Protein AF-A0AAU5QPT5-F1 (afdb_monomer_lite)

Structure (mmCIF, N/CA/C/O backbone):
data_AF-A0AAU5QPT5-F1
#
_entry.id   AF-A0AAU5QPT5-F1
#
loop_
_atom_site.group_PDB
_atom_site.id
_atom_site.type_symbol
_atom_site.label_atom_id
_atom_site.label_alt_id
_atom_site.label_comp_id
_atom_site.label_asym_id
_atom_site.label_entity_id
_atom_site.label_seq_id
_atom_site.pdbx_PDB_ins_code
_atom_site.Cartn_x
_atom_site.Cartn_y
_atom_site.Cartn_z
_atom_site.occupancy
_atom_site.B_iso_or_equiv
_atom_site.auth_seq_id
_atom_site.auth_comp_id
_atom_site.auth_asym_id
_atom_site.auth_atom_id
_atom_site.pdbx_PDB_model_num
ATOM 1 N N . MET A 1 1 ? 39.433 -0.260 -11.872 1.00 46.84 1 MET A N 1
ATOM 2 C CA . MET A 1 1 ? 38.255 -1.062 -11.491 1.00 46.84 1 MET A CA 1
ATOM 3 C C . MET A 1 1 ? 38.465 -1.521 -10.067 1.00 46.84 1 MET A C 1
ATOM 5 O O . MET A 1 1 ? 39.542 -2.037 -9.779 1.00 46.84 1 MET A O 1
ATOM 9 N N . ALA A 1 2 ? 37.508 -1.255 -9.182 1.00 53.22 2 ALA A N 1
ATOM 10 C CA . ALA A 1 2 ? 37.559 -1.769 -7.821 1.00 53.22 2 ALA A CA 1
ATOM 11 C C . ALA A 1 2 ? 37.398 -3.300 -7.841 1.00 53.22 2 ALA A C 1
ATOM 13 O O . ALA A 1 2 ? 36.726 -3.836 -8.719 1.00 53.22 2 ALA A O 1
ATOM 14 N N . GLN A 1 3 ? 38.036 -4.010 -6.909 1.00 72.00 3 GLN A N 1
ATOM 15 C CA . GLN A 1 3 ? 37.863 -5.457 -6.772 1.00 72.00 3 GLN A CA 1
ATOM 16 C C . GLN A 1 3 ? 36.855 -5.732 -5.663 1.00 72.00 3 GLN A C 1
ATOM 18 O O . GLN A 1 3 ? 37.187 -5.617 -4.485 1.00 72.00 3 GLN A O 1
ATOM 23 N N . CYS A 1 4 ? 35.634 -6.102 -6.042 1.00 83.19 4 CYS A N 1
ATOM 24 C CA . CYS A 1 4 ? 34.678 -6.644 -5.084 1.00 83.19 4 CYS A CA 1
ATOM 25 C C . CYS A 1 4 ? 35.044 -8.085 -4.722 1.00 83.19 4 CYS A C 1
ATOM 27 O O . CYS A 1 4 ? 35.596 -8.829 -5.537 1.00 83.19 4 CYS A O 1
ATOM 29 N N . THR A 1 5 ? 34.710 -8.478 -3.500 1.00 80.12 5 THR A N 1
ATOM 30 C CA . THR A 1 5 ? 34.900 -9.829 -2.960 1.00 80.12 5 THR A CA 1
ATOM 31 C C . THR A 1 5 ? 33.573 -10.334 -2.392 1.00 80.12 5 THR A C 1
ATOM 33 O O . THR A 1 5 ? 32.592 -9.595 -2.349 1.00 80.12 5 THR A O 1
ATOM 36 N N . ALA A 1 6 ? 33.530 -11.572 -1.897 1.00 71.62 6 ALA A N 1
ATOM 37 C CA . ALA A 1 6 ? 32.356 -12.097 -1.196 1.00 71.62 6 ALA A CA 1
ATOM 38 C C . ALA A 1 6 ? 31.974 -11.307 0.081 1.00 71.62 6 ALA A C 1
ATOM 40 O O . ALA A 1 6 ? 30.905 -11.539 0.636 1.00 71.62 6 ALA A O 1
ATOM 41 N N . SER A 1 7 ? 32.831 -10.391 0.556 1.00 71.38 7 SER A N 1
ATOM 42 C CA . SER A 1 7 ? 32.645 -9.621 1.794 1.00 71.38 7 SER A CA 1
ATOM 43 C C . SER A 1 7 ? 32.927 -8.115 1.654 1.00 71.38 7 SER A C 1
ATOM 45 O O . SER A 1 7 ? 33.019 -7.423 2.666 1.00 71.38 7 SER A O 1
ATOM 47 N N . ALA A 1 8 ? 33.123 -7.597 0.436 1.00 80.50 8 ALA A N 1
ATOM 48 C CA . ALA A 1 8 ? 33.430 -6.186 0.185 1.00 80.50 8 ALA A CA 1
ATOM 49 C C . ALA A 1 8 ? 32.885 -5.735 -1.177 1.00 80.50 8 ALA A C 1
ATOM 51 O O . ALA A 1 8 ? 33.133 -6.392 -2.190 1.00 80.50 8 ALA A O 1
ATOM 52 N N . GLY A 1 9 ? 32.187 -4.596 -1.191 1.00 87.31 9 GLY A N 1
ATOM 53 C CA . GLY A 1 9 ? 31.462 -4.101 -2.362 1.00 87.31 9 GLY A CA 1
ATOM 54 C C . GLY A 1 9 ? 30.223 -4.917 -2.719 1.00 87.31 9 GLY A C 1
ATOM 55 O O . GLY A 1 9 ? 29.883 -5.878 -2.032 1.00 87.31 9 GLY A O 1
ATOM 56 N N . ALA A 1 10 ? 29.558 -4.533 -3.803 1.00 92.56 10 ALA A N 1
ATOM 57 C CA . ALA A 1 10 ? 28.446 -5.269 -4.393 1.00 92.56 10 ALA A CA 1
ATOM 58 C C . ALA A 1 10 ? 28.652 -5.427 -5.907 1.00 92.56 10 ALA A C 1
ATOM 60 O O . ALA A 1 10 ? 29.426 -4.704 -6.542 1.00 92.56 10 ALA A O 1
ATOM 61 N N . VAL A 1 11 ? 27.971 -6.409 -6.489 1.00 94.38 11 VAL A N 1
ATOM 62 C CA . VAL A 1 11 ? 28.029 -6.716 -7.925 1.00 94.38 11 VAL A CA 1
ATOM 63 C C . VAL A 1 11 ? 26.670 -6.453 -8.555 1.00 94.38 11 VAL A C 1
ATOM 65 O O . VAL A 1 11 ? 25.642 -6.719 -7.941 1.00 94.38 11 VAL A O 1
ATOM 68 N N . VAL A 1 12 ? 26.670 -6.000 -9.806 1.00 96.06 12 VAL A N 1
ATOM 69 C CA . VAL A 1 12 ? 25.463 -5.920 -10.630 1.00 96.06 12 VAL A CA 1
ATOM 70 C C . VAL A 1 12 ? 25.666 -6.639 -11.957 1.00 96.06 12 VAL A C 1
ATOM 72 O O . VAL A 1 12 ? 26.735 -6.556 -12.571 1.00 96.06 12 VAL A O 1
ATOM 75 N N . ALA A 1 13 ? 24.629 -7.353 -12.380 1.00 96.62 13 ALA A N 1
ATOM 76 C CA . ALA A 1 13 ? 24.542 -8.031 -13.662 1.00 96.62 13 ALA A CA 1
ATOM 77 C C . ALA A 1 13 ? 23.379 -7.471 -14.497 1.00 96.62 13 ALA A C 1
ATOM 79 O O . ALA A 1 13 ? 22.323 -7.140 -13.960 1.00 96.62 13 ALA A O 1
ATOM 80 N N . VAL A 1 14 ? 23.553 -7.374 -15.812 1.00 97.81 14 VAL A N 1
ATOM 81 C CA . VAL A 1 14 ? 22.510 -6.929 -16.747 1.00 97.81 14 VAL A CA 1
ATOM 82 C C . VAL A 1 14 ? 22.446 -7.906 -17.910 1.00 97.81 14 VAL A C 1
ATOM 84 O O . VAL A 1 14 ? 23.439 -8.109 -18.609 1.00 97.81 14 VAL A O 1
ATOM 87 N N . ASP A 1 15 ? 21.281 -8.511 -18.118 1.00 97.06 15 ASP A N 1
ATOM 88 C CA . ASP A 1 15 ? 21.054 -9.456 -19.207 1.00 97.06 15 ASP A CA 1
ATOM 89 C C . ASP A 1 15 ? 20.678 -8.738 -20.508 1.00 97.06 15 ASP A C 1
ATOM 91 O O . ASP A 1 15 ? 19.567 -8.224 -20.658 1.00 97.06 15 ASP A O 1
ATOM 95 N N . PHE A 1 16 ? 21.601 -8.730 -21.472 1.00 96.38 16 PHE A N 1
ATOM 96 C CA . PHE A 1 16 ? 21.333 -8.272 -22.836 1.00 96.38 16 PHE A CA 1
ATOM 97 C C . PHE A 1 16 ? 20.889 -9.403 -23.781 1.00 96.38 16 PHE A C 1
ATOM 99 O O . PHE A 1 16 ? 20.703 -9.150 -24.973 1.00 96.38 16 PHE A O 1
ATOM 106 N N . GLY A 1 17 ? 20.672 -10.626 -23.287 1.00 94.62 17 GLY A N 1
ATOM 107 C CA . GLY A 1 17 ? 20.170 -11.778 -24.044 1.00 94.62 17 GLY A CA 1
ATOM 108 C C . GLY A 1 17 ? 18.933 -11.493 -24.912 1.00 94.62 17 GLY A C 1
ATOM 109 O O . GLY A 1 17 ? 18.961 -11.836 -26.097 1.00 94.62 17 GLY A O 1
ATOM 110 N N . PRO A 1 18 ? 17.897 -10.777 -24.418 1.00 93.81 18 PRO A N 1
ATOM 111 C CA . PRO A 1 18 ? 16.743 -10.346 -25.221 1.00 93.81 18 PRO A CA 1
ATOM 112 C C . PRO A 1 18 ? 17.089 -9.483 -26.449 1.00 93.81 18 PRO A C 1
ATOM 114 O O . PRO A 1 18 ? 16.287 -9.373 -27.374 1.00 93.81 18 PRO A O 1
ATOM 117 N N . PHE A 1 19 ? 18.287 -8.893 -26.477 1.00 94.75 19 PHE A N 1
ATOM 118 C CA . PHE A 1 19 ? 18.821 -8.059 -27.558 1.00 94.75 19 PHE A CA 1
ATOM 119 C C . PHE A 1 19 ? 19.992 -8.730 -28.306 1.00 94.75 19 PHE A C 1
ATOM 121 O O . PHE A 1 19 ? 20.679 -8.078 -29.094 1.00 94.75 19 PHE A O 1
ATOM 128 N N . GLY A 1 20 ? 20.236 -10.026 -28.071 1.00 93.12 20 GLY A N 1
ATOM 129 C CA . GLY A 1 20 ? 21.327 -10.796 -28.681 1.00 93.12 20 GLY A CA 1
ATOM 130 C C . GLY A 1 20 ? 22.700 -10.617 -28.018 1.00 93.12 20 GLY A C 1
ATOM 131 O O . GLY A 1 20 ? 23.711 -10.974 -28.621 1.00 93.12 20 GLY A O 1
ATOM 132 N N . GLY A 1 21 ? 22.748 -10.045 -26.813 1.00 92.31 21 GLY A N 1
ATOM 133 C CA . GLY A 1 21 ? 23.958 -9.911 -26.001 1.00 92.31 21 GLY A CA 1
ATOM 134 C C . GLY A 1 21 ? 24.165 -11.050 -25.003 1.00 92.31 21 GLY A C 1
ATOM 135 O O . GLY A 1 21 ? 23.467 -12.061 -25.022 1.00 92.31 21 GLY A O 1
ATOM 136 N N . ALA A 1 22 ? 25.144 -10.866 -24.119 1.00 93.06 22 ALA A N 1
ATOM 137 C CA . ALA A 1 22 ? 25.389 -11.727 -22.965 1.00 93.06 22 ALA A CA 1
ATOM 138 C C . ALA A 1 22 ? 24.916 -11.046 -21.666 1.00 93.06 22 ALA A C 1
ATOM 140 O O . ALA A 1 22 ? 24.492 -9.887 -21.675 1.00 93.06 22 ALA A O 1
ATOM 141 N N . VAL A 1 23 ? 25.036 -11.754 -20.540 1.00 95.06 23 VAL A N 1
ATOM 142 C CA . VAL A 1 23 ? 24.958 -11.133 -19.213 1.00 95.06 23 VAL A CA 1
ATOM 143 C C . VAL A 1 23 ? 26.257 -10.369 -18.968 1.00 95.06 23 VAL A C 1
ATOM 145 O O . VAL A 1 23 ? 27.319 -10.965 -18.786 1.00 95.06 23 VAL A O 1
ATOM 148 N N . GLU A 1 24 ? 26.174 -9.045 -18.974 1.00 94.94 24 GLU A N 1
ATOM 149 C CA . GLU A 1 24 ? 27.290 -8.163 -18.640 1.00 94.94 24 GLU A CA 1
ATOM 150 C C . GLU A 1 24 ? 27.330 -7.940 -17.127 1.00 94.94 24 GLU A C 1
ATOM 152 O O . GLU A 1 24 ? 26.289 -7.828 -16.476 1.00 94.94 24 GLU A O 1
ATOM 157 N N . ARG A 1 25 ? 28.531 -7.861 -16.548 1.00 92.94 25 ARG A N 1
ATOM 158 C CA . ARG A 1 25 ? 28.730 -7.756 -15.097 1.00 92.94 25 ARG A CA 1
ATOM 159 C C . ARG A 1 25 ? 29.746 -6.671 -14.763 1.00 92.94 25 ARG A C 1
ATOM 161 O O . ARG A 1 25 ? 30.863 -6.693 -15.276 1.00 92.94 25 ARG A O 1
ATOM 168 N N . GLY A 1 26 ? 29.404 -5.820 -13.800 1.00 90.69 26 GLY A N 1
ATOM 169 C CA . GLY A 1 26 ? 30.338 -4.892 -13.163 1.00 90.69 26 GLY A CA 1
ATOM 170 C C . GLY A 1 26 ? 30.160 -4.860 -11.644 1.00 90.69 26 GLY A C 1
ATOM 171 O O . GLY A 1 26 ? 29.388 -5.638 -11.077 1.00 90.69 26 GLY A O 1
ATOM 172 N N . CYS A 1 27 ? 30.929 -4.021 -10.954 1.00 91.94 27 CYS A N 1
ATOM 173 C CA . CYS A 1 27 ? 30.914 -3.980 -9.493 1.00 91.94 27 CYS A CA 1
ATOM 174 C C . CYS A 1 27 ? 31.436 -2.659 -8.921 1.00 91.94 27 CYS A C 1
ATOM 176 O O . CYS A 1 27 ? 32.350 -2.057 -9.488 1.00 91.94 27 CYS A O 1
ATOM 178 N N . ASP A 1 28 ? 30.930 -2.292 -7.746 1.00 91.44 28 ASP A N 1
ATOM 179 C CA . ASP A 1 28 ? 31.363 -1.131 -6.967 1.00 91.44 28 ASP A CA 1
ATOM 180 C C . ASP A 1 28 ? 31.758 -1.575 -5.548 1.00 91.44 28 ASP A C 1
ATOM 182 O O . ASP A 1 28 ? 31.063 -2.367 -4.911 1.00 91.44 28 ASP A O 1
ATOM 186 N N . ALA A 1 29 ? 32.887 -1.068 -5.048 1.00 86.50 29 ALA A N 1
ATOM 187 C CA . ALA A 1 29 ? 33.385 -1.370 -3.710 1.00 86.50 29 ALA A CA 1
ATOM 188 C C . ALA A 1 29 ? 32.616 -0.656 -2.587 1.00 86.50 29 ALA A C 1
ATOM 190 O O . ALA A 1 29 ? 32.633 -1.148 -1.456 1.00 86.50 29 ALA A O 1
ATOM 191 N N . THR A 1 30 ? 31.971 0.482 -2.864 1.00 88.50 30 THR A N 1
ATOM 192 C CA . THR A 1 30 ? 31.289 1.301 -1.845 1.00 88.50 30 THR A CA 1
ATOM 193 C C . THR A 1 30 ? 29.951 1.909 -2.310 1.00 88.50 30 THR A C 1
ATOM 195 O O . THR A 1 30 ? 29.716 3.087 -2.035 1.00 88.50 30 THR A O 1
ATOM 198 N N . PRO A 1 31 ? 29.049 1.150 -2.965 1.00 90.50 31 PRO A N 1
ATOM 199 C CA . PRO A 1 31 ? 27.798 1.701 -3.475 1.00 90.50 31 PRO A CA 1
ATOM 200 C C . PRO A 1 31 ? 26.876 2.115 -2.332 1.00 90.50 31 PRO A C 1
ATOM 202 O O . PRO A 1 31 ? 26.570 1.323 -1.439 1.00 90.50 31 PRO A O 1
ATOM 205 N N . THR A 1 32 ? 26.368 3.343 -2.382 1.00 87.19 32 THR A N 1
ATOM 206 C CA . THR A 1 32 ? 25.336 3.817 -1.456 1.00 87.19 32 THR A CA 1
ATOM 207 C C . THR A 1 32 ? 23.929 3.509 -1.961 1.00 87.19 32 THR A C 1
ATOM 209 O O . THR A 1 32 ? 23.007 3.462 -1.148 1.00 87.19 32 THR A O 1
ATOM 212 N N . THR A 1 33 ? 23.738 3.286 -3.267 1.00 91.38 33 THR A N 1
ATOM 213 C CA . THR A 1 33 ? 22.455 2.887 -3.880 1.00 91.38 33 THR A CA 1
ATOM 214 C C . THR A 1 33 ? 22.647 1.824 -4.965 1.00 91.38 33 THR A C 1
ATOM 216 O O . THR A 1 33 ? 23.729 1.700 -5.535 1.00 91.38 33 THR A O 1
ATOM 219 N N . GLY A 1 34 ? 21.590 1.078 -5.296 1.00 90.38 34 GLY A N 1
ATOM 220 C CA . GLY A 1 34 ? 21.583 0.162 -6.444 1.00 90.38 34 GLY A CA 1
ATOM 221 C C . GLY A 1 34 ? 21.741 0.878 -7.795 1.00 90.38 34 GLY A C 1
ATOM 222 O O . GLY A 1 34 ? 22.311 0.334 -8.738 1.00 90.38 34 GLY A O 1
ATOM 223 N N . TYR A 1 35 ? 21.286 2.132 -7.884 1.00 92.31 35 TYR A N 1
ATOM 224 C CA . TYR A 1 35 ? 21.460 2.988 -9.059 1.00 92.31 35 TYR A CA 1
ATOM 225 C C . TYR A 1 35 ? 22.921 3.429 -9.227 1.00 92.31 35 TYR A C 1
ATOM 227 O O . TYR A 1 35 ? 23.442 3.400 -10.338 1.00 92.31 35 TYR A O 1
ATOM 235 N N . GLU A 1 36 ? 23.595 3.803 -8.138 1.00 92.25 36 GLU A N 1
ATOM 236 C CA . GLU A 1 36 ? 25.035 4.099 -8.122 1.00 92.25 36 GLU A CA 1
ATOM 237 C C . GLU A 1 36 ? 25.853 2.857 -8.483 1.00 92.25 36 GLU A C 1
ATOM 239 O O . GLU A 1 36 ? 26.650 2.922 -9.415 1.00 92.25 36 GLU A O 1
ATOM 244 N N . LEU A 1 37 ? 25.554 1.707 -7.862 1.00 94.62 37 LEU A N 1
ATOM 245 C CA . LEU A 1 37 ? 26.142 0.411 -8.215 1.00 94.62 37 LEU A CA 1
ATOM 246 C C . LEU A 1 37 ? 26.036 0.133 -9.723 1.00 94.62 37 LEU A C 1
ATOM 248 O O . LEU A 1 37 ? 27.022 -0.268 -10.332 1.00 94.62 37 LEU A O 1
ATOM 252 N N . LEU A 1 38 ? 24.872 0.375 -10.338 1.00 95.19 38 LEU A N 1
ATOM 253 C CA . LEU A 1 38 ? 24.670 0.211 -11.781 1.00 95.19 38 LEU A CA 1
ATOM 254 C C . LEU A 1 38 ? 25.572 1.141 -12.616 1.00 95.19 38 LEU A C 1
ATOM 256 O O . LEU A 1 38 ? 26.154 0.695 -13.602 1.00 95.19 38 LEU A O 1
ATOM 260 N N . HIS A 1 39 ? 25.734 2.406 -12.228 1.00 93.62 39 HIS A N 1
ATOM 261 C CA . HIS A 1 39 ? 26.522 3.365 -13.011 1.00 93.62 39 HIS A CA 1
ATOM 262 C C . HIS A 1 39 ? 28.036 3.202 -12.818 1.00 93.62 39 HIS A C 1
ATOM 264 O O . HIS A 1 39 ? 28.773 3.184 -13.804 1.00 93.62 39 HIS A O 1
ATOM 270 N N . GLU A 1 40 ? 28.506 3.004 -11.585 1.00 93.12 40 GLU A N 1
ATOM 271 C CA . GLU A 1 40 ? 29.926 2.765 -11.279 1.00 93.12 40 GLU A CA 1
ATOM 272 C C . GLU A 1 40 ? 30.413 1.403 -11.808 1.00 93.12 40 GLU A C 1
ATOM 274 O O . GLU A 1 40 ? 31.579 1.242 -12.175 1.00 93.12 40 GLU A O 1
ATOM 279 N N . ALA A 1 41 ? 29.500 0.439 -11.968 1.00 92.62 41 ALA A N 1
ATOM 280 C CA . ALA A 1 41 ? 29.742 -0.803 -12.698 1.00 92.62 41 ALA A CA 1
ATOM 281 C C . ALA A 1 41 ? 29.932 -0.623 -14.221 1.00 92.62 41 ALA A C 1
ATOM 283 O O . ALA A 1 41 ? 30.287 -1.591 -14.890 1.00 92.62 41 ALA A O 1
ATOM 284 N N . GLY A 1 42 ? 29.733 0.584 -14.767 1.00 93.69 42 GLY A N 1
ATOM 285 C CA . GLY A 1 42 ? 29.968 0.921 -16.175 1.00 93.69 42 GLY A CA 1
ATOM 286 C C . GLY A 1 42 ? 28.718 0.949 -17.059 1.00 93.69 42 GLY A C 1
ATOM 287 O O . GLY A 1 42 ? 28.837 1.147 -18.273 1.00 93.69 42 GLY A O 1
ATOM 288 N N . PHE A 1 43 ? 27.522 0.762 -16.492 1.00 96.81 43 PHE A N 1
ATOM 289 C CA . PHE A 1 43 ? 26.273 0.818 -17.249 1.00 96.81 43 PHE A CA 1
ATOM 290 C C . PHE A 1 43 ? 25.762 2.257 -17.370 1.00 96.81 43 PHE A C 1
ATOM 292 O O . PHE A 1 43 ? 25.773 3.046 -16.429 1.00 96.81 43 PHE A O 1
ATOM 299 N N . SER A 1 44 ? 25.269 2.593 -18.555 1.00 95.81 44 SER A N 1
ATOM 300 C CA . SER A 1 44 ? 24.541 3.831 -18.817 1.00 95.81 44 SER A CA 1
ATOM 301 C C . SER A 1 44 ? 23.042 3.558 -18.786 1.00 95.81 44 SER A C 1
ATOM 303 O O . SER A 1 44 ? 22.597 2.496 -19.228 1.00 95.81 44 SER A O 1
ATOM 305 N N . THR A 1 45 ? 22.254 4.525 -18.321 1.00 94.81 45 THR A N 1
ATOM 306 C CA . THR A 1 45 ? 20.792 4.402 -18.267 1.00 94.81 45 THR A CA 1
ATOM 307 C C . THR A 1 45 ? 20.086 5.554 -18.979 1.00 94.81 45 THR A C 1
ATOM 309 O O . THR A 1 45 ? 20.679 6.605 -19.240 1.00 94.81 45 THR A O 1
ATOM 312 N N . ALA A 1 46 ? 18.808 5.356 -19.298 1.00 92.56 46 ALA A N 1
ATOM 313 C CA . ALA A 1 46 ? 17.882 6.437 -19.619 1.00 92.56 46 ALA A CA 1
ATOM 314 C C . ALA A 1 46 ? 16.570 6.245 -18.853 1.00 92.56 46 ALA A C 1
ATOM 316 O O . ALA A 1 46 ? 16.013 5.146 -18.820 1.00 92.56 46 ALA A O 1
ATOM 317 N N . GLY A 1 47 ? 16.084 7.331 -18.251 1.00 86.56 47 GLY A N 1
ATOM 318 C CA . GLY A 1 47 ? 14.797 7.370 -17.562 1.00 86.56 47 GLY A CA 1
ATOM 319 C C . GLY A 1 47 ? 13.606 7.567 -18.501 1.00 86.56 47 GLY A C 1
ATOM 320 O O . GLY A 1 47 ? 13.777 7.879 -19.683 1.00 86.56 47 GLY A O 1
ATOM 321 N N . THR A 1 48 ? 12.391 7.462 -17.963 1.00 84.12 48 THR A N 1
ATOM 322 C CA . THR A 1 48 ? 11.173 7.852 -18.692 1.00 84.12 48 THR A CA 1
ATOM 323 C C . THR A 1 48 ? 11.008 9.372 -18.718 1.00 84.12 48 THR A C 1
ATOM 325 O O . THR A 1 48 ? 11.538 10.107 -17.884 1.00 84.12 48 THR A O 1
ATOM 328 N N . GLY A 1 49 ? 10.225 9.874 -19.667 1.00 73.75 49 GLY A N 1
ATOM 329 C CA . GLY A 1 49 ? 9.846 11.277 -19.717 1.00 73.75 49 GLY A CA 1
ATOM 330 C C . GLY A 1 49 ? 8.898 11.678 -18.581 1.00 73.75 49 GLY A C 1
ATOM 331 O O . GLY A 1 49 ? 9.032 12.775 -18.035 1.00 73.75 49 GLY A O 1
ATOM 332 N N . HIS A 1 50 ? 7.934 10.818 -18.260 1.00 67.06 50 HIS A N 1
ATOM 333 C CA . HIS A 1 50 ? 6.923 11.051 -17.230 1.00 67.06 50 HIS A CA 1
ATOM 334 C C . HIS A 1 50 ? 7.532 11.053 -15.817 1.00 67.06 50 HIS A C 1
ATOM 336 O O . HIS A 1 50 ? 7.319 11.990 -15.047 1.00 67.06 50 HIS A O 1
ATOM 342 N N . ASP A 1 51 ? 8.348 10.045 -15.505 1.00 69.25 51 ASP A N 1
ATOM 343 C CA . ASP A 1 51 ? 8.850 9.774 -14.154 1.00 69.25 51 ASP A CA 1
ATOM 344 C C . ASP A 1 51 ? 10.303 10.244 -13.957 1.00 69.25 51 ASP A C 1
ATOM 346 O O . ASP A 1 51 ? 10.725 10.543 -12.838 1.00 69.25 51 ASP A O 1
ATOM 350 N N . GLY A 1 52 ? 11.075 10.405 -15.035 1.00 73.94 52 GLY A N 1
ATOM 351 C CA . GLY A 1 52 ? 12.494 10.764 -14.988 1.00 73.94 52 GLY A CA 1
ATOM 352 C C . GLY A 1 52 ? 13.408 9.559 -14.711 1.00 73.94 52 GLY A C 1
ATOM 353 O O . GLY A 1 52 ? 13.010 8.418 -14.942 1.00 73.94 52 GLY A O 1
ATOM 354 N N . PRO A 1 53 ? 14.642 9.780 -14.211 1.00 75.81 53 PRO A N 1
ATOM 355 C CA . PRO A 1 53 ? 15.641 8.718 -14.029 1.00 75.81 53 PRO A CA 1
ATOM 356 C C . PRO A 1 53 ? 15.276 7.671 -12.963 1.00 75.81 53 PRO A C 1
ATOM 358 O O . PRO A 1 53 ? 15.915 6.628 -12.905 1.00 75.81 53 PRO A O 1
ATOM 361 N N . ALA A 1 54 ? 14.251 7.922 -12.138 1.00 69.44 54 ALA A N 1
ATOM 362 C CA . ALA A 1 54 ? 13.774 6.967 -11.137 1.00 69.44 54 ALA A CA 1
ATOM 363 C C . ALA A 1 54 ? 13.151 5.700 -11.760 1.00 69.44 54 ALA A C 1
ATOM 365 O O . ALA A 1 54 ? 13.269 4.625 -11.179 1.00 69.44 54 ALA A O 1
ATOM 366 N N . PHE A 1 55 ? 12.544 5.807 -12.950 1.00 81.56 55 PHE A N 1
ATOM 367 C CA . PHE A 1 55 ? 12.139 4.651 -13.755 1.00 81.56 55 PHE A CA 1
ATOM 368 C C . PHE A 1 55 ? 13.129 4.458 -14.898 1.00 81.56 55 PHE A C 1
ATOM 370 O O . PHE A 1 55 ? 13.068 5.159 -15.910 1.00 81.56 55 PHE A O 1
ATOM 377 N N . ILE A 1 56 ? 14.034 3.494 -14.737 1.00 91.12 56 ILE A N 1
ATOM 378 C CA . ILE A 1 56 ? 15.003 3.113 -15.765 1.00 91.12 56 ILE A CA 1
ATOM 379 C C . ILE A 1 56 ? 14.251 2.433 -16.908 1.00 91.12 56 ILE A C 1
ATOM 381 O O . ILE A 1 56 ? 13.755 1.318 -16.766 1.00 91.12 56 ILE A O 1
ATOM 385 N N . CYS A 1 57 ? 14.160 3.109 -18.050 1.00 93.50 57 CYS A N 1
ATOM 386 C CA . CYS A 1 57 ? 13.518 2.556 -19.234 1.00 93.50 57 CYS A CA 1
ATOM 387 C C . CYS A 1 57 ? 14.527 1.946 -20.213 1.00 93.50 57 CYS A C 1
ATOM 389 O O . CYS A 1 57 ? 14.147 1.051 -20.959 1.00 93.50 57 CYS A O 1
ATOM 391 N N . ARG A 1 58 ? 15.796 2.392 -20.207 1.00 96.00 58 ARG A N 1
ATOM 392 C CA . ARG A 1 58 ? 16.883 1.779 -20.989 1.00 96.00 58 ARG A CA 1
ATOM 393 C C . ARG A 1 58 ? 18.144 1.568 -20.168 1.00 96.00 58 ARG A C 1
ATOM 395 O O . ARG A 1 58 ? 18.462 2.397 -19.315 1.00 96.00 58 ARG A O 1
ATOM 402 N N . ILE A 1 59 ? 18.890 0.523 -20.519 1.00 97.75 59 ILE A N 1
ATOM 403 C CA . ILE A 1 59 ? 20.239 0.225 -20.021 1.00 97.75 59 ILE A CA 1
ATOM 404 C C . ILE A 1 59 ? 21.148 -0.068 -21.227 1.00 97.75 59 ILE A C 1
ATOM 406 O O . ILE A 1 59 ? 20.698 -0.636 -22.221 1.00 97.75 59 ILE A O 1
ATOM 410 N N . GLY A 1 60 ? 22.417 0.337 -21.172 1.00 97.00 60 GLY A N 1
ATOM 411 C CA . GLY A 1 60 ? 23.438 0.023 -22.179 1.00 97.00 60 GLY A CA 1
ATOM 412 C C . GLY A 1 60 ? 24.832 -0.040 -21.559 1.00 97.00 60 GLY A C 1
ATOM 413 O O . GLY A 1 60 ? 25.093 0.662 -20.583 1.00 97.00 60 GLY A O 1
ATOM 414 N N . HIS A 1 61 ? 25.733 -0.857 -22.107 1.00 96.69 61 HIS A N 1
ATOM 415 C CA . HIS A 1 61 ? 27.063 -1.109 -21.535 1.00 96.69 61 HIS A CA 1
ATOM 416 C C . HIS A 1 61 ? 28.167 -1.025 -22.595 1.00 96.69 61 HIS A C 1
ATOM 418 O O . HIS A 1 61 ? 27.964 -1.437 -23.733 1.00 96.69 61 HIS A O 1
ATOM 424 N N . GLY A 1 62 ? 29.348 -0.508 -22.240 1.00 91.75 62 GLY A N 1
ATOM 425 C CA . GLY A 1 62 ? 30.412 -0.209 -23.210 1.00 91.75 62 GLY A CA 1
ATOM 426 C C . GLY A 1 62 ? 30.950 -1.417 -23.994 1.00 91.75 62 GLY A C 1
ATOM 427 O O . GLY A 1 62 ? 31.381 -1.246 -25.134 1.00 91.75 62 GLY A O 1
ATOM 428 N N . SER A 1 63 ? 30.902 -2.626 -23.423 1.00 87.62 63 SER A N 1
ATOM 429 C CA . SER A 1 63 ? 31.292 -3.874 -24.107 1.00 87.62 63 SER A CA 1
ATOM 430 C C . SER A 1 63 ? 30.249 -4.373 -25.115 1.00 87.62 63 SER A C 1
ATOM 432 O O . SER A 1 63 ? 30.616 -5.061 -26.067 1.00 87.62 63 SER A O 1
ATOM 434 N N . PHE A 1 64 ? 28.971 -4.014 -24.947 1.00 92.38 64 PHE A N 1
ATOM 435 C CA . PHE A 1 64 ? 27.871 -4.503 -25.774 1.00 92.38 64 PHE A CA 1
ATOM 436 C C . PHE A 1 64 ? 27.395 -3.428 -26.755 1.00 92.38 64 PHE A C 1
ATOM 438 O O . PHE A 1 64 ? 26.963 -2.342 -26.364 1.00 92.38 64 PHE A O 1
ATOM 445 N N . ASN A 1 65 ? 27.490 -3.723 -28.057 1.00 92.50 65 ASN A N 1
ATOM 446 C CA . ASN A 1 65 ? 27.085 -2.830 -29.151 1.00 92.50 65 ASN A CA 1
ATOM 447 C C . ASN A 1 65 ? 27.555 -1.371 -28.950 1.00 92.50 65 ASN A C 1
ATOM 449 O O . ASN A 1 65 ? 26.803 -0.418 -29.165 1.00 92.50 65 ASN A O 1
ATOM 453 N N . SER A 1 66 ? 28.808 -1.212 -28.505 1.00 92.38 66 SER A N 1
ATOM 454 C CA . SER A 1 66 ? 29.489 0.068 -28.255 1.00 92.38 66 SER A CA 1
ATOM 455 C C . SER A 1 66 ? 28.740 1.031 -27.317 1.00 92.38 66 SER A C 1
ATOM 457 O O . SER A 1 66 ? 28.796 2.244 -27.515 1.00 92.38 66 SER A O 1
ATOM 459 N N . GLY A 1 67 ? 28.030 0.516 -26.306 1.00 92.12 67 GLY A N 1
ATOM 460 C CA . GLY A 1 67 ? 27.268 1.342 -25.360 1.00 92.12 67 GLY A CA 1
ATOM 461 C C . GLY A 1 67 ? 25.856 1.709 -25.819 1.00 92.12 67 GLY A C 1
ATOM 462 O O . GLY A 1 67 ? 25.225 2.561 -25.196 1.00 92.12 67 GLY A O 1
ATOM 463 N N . THR A 1 68 ? 25.341 1.084 -26.884 1.00 96.25 68 THR A N 1
ATOM 464 C CA . THR A 1 68 ? 23.944 1.269 -27.310 1.00 96.25 68 THR A CA 1
ATOM 465 C C . THR A 1 68 ? 22.992 0.908 -26.167 1.00 96.25 68 THR A C 1
ATOM 467 O O . THR A 1 68 ? 23.121 -0.148 -25.550 1.00 96.25 68 THR A O 1
ATOM 470 N N . GLN A 1 69 ? 22.035 1.793 -25.885 1.00 96.38 69 GLN A N 1
ATOM 471 C CA . GLN A 1 69 ? 21.026 1.593 -24.847 1.00 96.38 69 GLN A CA 1
ATOM 472 C C . GLN A 1 69 ? 19.790 0.882 -25.407 1.00 96.38 69 GLN A C 1
ATOM 474 O O . GLN A 1 69 ? 19.257 1.283 -26.442 1.00 96.38 69 GLN A O 1
ATOM 479 N N . TYR A 1 70 ? 19.316 -0.131 -24.684 1.00 95.75 70 TYR A N 1
ATOM 480 C CA . TYR A 1 70 ? 18.181 -0.974 -25.060 1.00 95.75 70 TYR A CA 1
ATOM 481 C C . TYR A 1 70 ? 17.041 -0.877 -24.039 1.00 95.75 70 TYR A C 1
ATOM 483 O O . TYR A 1 70 ? 17.331 -0.719 -22.850 1.00 95.75 70 TYR A O 1
ATOM 491 N N . PRO A 1 71 ? 15.764 -1.006 -24.449 1.00 94.06 71 PRO A N 1
ATOM 492 C CA . PRO A 1 71 ? 15.275 -1.088 -25.828 1.00 94.06 71 PRO A CA 1
ATOM 493 C C . PRO A 1 71 ? 15.534 0.211 -26.605 1.00 94.06 71 PRO A C 1
ATOM 495 O O . PRO A 1 71 ? 15.543 1.307 -26.042 1.00 94.06 71 PRO A O 1
ATOM 498 N N . THR A 1 72 ? 15.778 0.090 -27.906 1.00 92.56 72 THR A N 1
ATOM 499 C CA . THR A 1 72 ? 16.084 1.232 -28.774 1.00 92.56 72 THR A CA 1
ATOM 500 C C . THR A 1 72 ? 14.840 2.107 -29.024 1.00 92.56 72 THR A C 1
ATOM 502 O O . THR A 1 72 ? 13.713 1.653 -28.803 1.00 92.56 72 THR A O 1
ATOM 505 N N . PRO A 1 73 ? 14.996 3.381 -29.445 1.00 88.44 73 PRO A N 1
ATOM 506 C CA . PRO A 1 73 ? 13.868 4.314 -29.590 1.00 88.44 73 PRO A CA 1
ATOM 507 C C . PRO A 1 73 ? 12.772 3.891 -30.581 1.00 88.44 73 PRO A C 1
ATOM 509 O O . PRO A 1 73 ? 11.652 4.369 -30.481 1.00 88.44 73 PRO A O 1
ATOM 512 N N . ASP A 1 74 ? 13.073 3.001 -31.526 1.00 85.50 74 ASP A N 1
ATOM 513 C CA . ASP A 1 74 ? 12.107 2.394 -32.450 1.00 85.50 74 ASP A CA 1
ATOM 514 C C . ASP A 1 74 ? 11.192 1.344 -31.789 1.00 85.50 74 ASP A C 1
ATOM 516 O O . ASP A 1 74 ? 10.132 1.032 -32.329 1.00 85.50 74 ASP A O 1
ATOM 520 N N . VAL A 1 75 ? 11.572 0.831 -30.613 1.00 85.38 75 VAL A N 1
ATOM 521 C CA . VAL A 1 75 ? 10.820 -0.170 -29.837 1.00 85.38 75 VAL A CA 1
ATOM 522 C C . VAL A 1 75 ? 10.028 0.476 -28.696 1.00 85.38 75 VAL A C 1
ATOM 524 O O . VAL A 1 75 ? 8.880 0.113 -28.455 1.00 85.38 75 VAL A O 1
ATOM 527 N N . GLU A 1 76 ? 10.618 1.448 -27.997 1.00 88.19 76 GLU A N 1
ATOM 528 C CA . GLU A 1 76 ? 9.967 2.203 -26.921 1.00 88.19 76 GLU A CA 1
ATOM 529 C C . GLU A 1 76 ? 10.508 3.637 -26.910 1.00 88.19 76 GLU A C 1
ATOM 531 O O . GLU A 1 76 ? 11.715 3.850 -26.771 1.00 88.19 76 GLU A O 1
ATOM 536 N N . ASP A 1 77 ? 9.620 4.630 -27.012 1.00 86.00 77 ASP A N 1
ATOM 537 C CA . ASP A 1 77 ? 9.981 6.054 -26.970 1.00 86.00 77 ASP A CA 1
ATOM 538 C C . ASP A 1 77 ? 10.471 6.489 -25.573 1.00 86.00 77 ASP A C 1
ATOM 540 O O . ASP A 1 77 ? 11.273 7.420 -25.442 1.00 86.00 77 ASP A O 1
ATOM 544 N N . CYS A 1 78 ? 10.024 5.802 -24.517 1.00 87.12 78 CYS A N 1
ATOM 545 C CA . CYS A 1 78 ? 10.187 6.156 -23.106 1.00 87.12 78 CYS A CA 1
ATOM 546 C C . CYS A 1 78 ? 9.550 7.493 -22.714 1.00 87.12 78 CYS A C 1
ATOM 548 O O . CYS A 1 78 ? 10.052 8.199 -21.840 1.00 87.12 78 CYS A O 1
ATOM 550 N N . VAL A 1 79 ? 8.434 7.876 -23.333 1.00 82.12 79 VAL A N 1
ATOM 551 C CA . VAL A 1 79 ? 7.665 9.043 -22.868 1.00 82.12 79 VAL A CA 1
ATOM 552 C C . VAL A 1 79 ? 6.905 8.703 -21.588 1.00 82.12 79 VAL A C 1
ATOM 554 O O . VAL A 1 79 ? 6.954 9.466 -20.625 1.00 82.12 79 VAL A O 1
ATOM 557 N N . LEU A 1 80 ? 6.240 7.549 -21.586 1.00 78.12 80 LEU A N 1
ATOM 558 C CA . LEU A 1 80 ? 5.488 6.993 -20.464 1.00 78.12 80 LEU A CA 1
ATOM 559 C C . LEU A 1 80 ? 6.306 5.909 -19.755 1.00 78.12 80 LEU A C 1
ATOM 561 O O . LEU A 1 80 ? 7.322 5.440 -20.271 1.00 78.12 80 LEU A O 1
ATOM 565 N N . THR A 1 81 ? 5.817 5.460 -18.602 1.00 77.62 81 THR A N 1
ATOM 566 C CA . THR A 1 81 ? 6.286 4.233 -17.958 1.00 77.62 81 THR A CA 1
ATOM 567 C C . THR A 1 81 ? 6.185 3.044 -18.941 1.00 77.62 81 THR A C 1
ATOM 569 O O . THR A 1 81 ? 5.194 2.948 -19.688 1.00 77.62 81 THR A O 1
ATOM 572 N N . PRO A 1 82 ? 7.207 2.167 -19.025 1.00 76.69 82 PRO A N 1
ATOM 573 C CA . PRO A 1 82 ? 7.141 0.931 -19.802 1.00 76.69 82 PRO A CA 1
ATOM 574 C C . PRO A 1 82 ? 5.994 0.023 -19.346 1.00 76.69 82 PRO A C 1
ATOM 576 O O . PRO A 1 82 ? 5.525 0.108 -18.212 1.00 76.69 82 PRO A O 1
ATOM 579 N N . GLN A 1 83 ? 5.520 -0.838 -20.242 1.00 72.94 83 GLN A N 1
ATOM 580 C CA . GLN A 1 83 ? 4.422 -1.763 -19.949 1.00 72.94 83 GLN A CA 1
ATOM 581 C C . GLN A 1 83 ? 4.948 -3.014 -19.234 1.00 72.94 83 GLN A C 1
ATOM 583 O O . GLN A 1 83 ? 6.040 -3.483 -19.542 1.00 72.94 83 GLN A O 1
ATOM 588 N N . ALA A 1 84 ? 4.140 -3.623 -18.359 1.00 73.44 84 ALA A N 1
ATOM 589 C CA . ALA A 1 84 ? 4.505 -4.862 -17.655 1.00 73.44 84 ALA A CA 1
ATOM 590 C C . ALA A 1 84 ? 4.840 -6.042 -18.596 1.00 73.44 84 ALA A C 1
ATOM 592 O O . ALA A 1 84 ? 5.483 -7.003 -18.187 1.00 73.44 84 ALA A O 1
ATOM 593 N N . THR A 1 85 ? 4.436 -5.964 -19.869 1.00 79.12 85 THR A N 1
ATOM 594 C CA . THR A 1 85 ? 4.774 -6.927 -20.927 1.00 79.12 85 THR A CA 1
ATOM 595 C C . THR A 1 85 ? 6.220 -6.832 -21.428 1.00 79.12 85 THR A C 1
ATOM 597 O O . THR A 1 85 ? 6.681 -7.779 -22.059 1.00 79.12 85 THR A O 1
ATOM 600 N N . ALA A 1 86 ? 6.909 -5.704 -21.219 1.00 86.69 86 ALA A N 1
ATOM 601 C CA . ALA A 1 86 ? 8.289 -5.475 -21.654 1.00 86.69 86 ALA A CA 1
ATOM 602 C C . ALA A 1 86 ? 8.927 -4.288 -20.900 1.00 86.69 86 ALA A C 1
ATOM 604 O O . ALA A 1 86 ? 8.747 -3.130 -21.286 1.00 86.69 86 ALA A O 1
ATOM 605 N N . TYR A 1 87 ? 9.693 -4.566 -19.842 1.00 91.44 87 TYR A N 1
ATOM 606 C CA . TYR A 1 87 ? 10.485 -3.563 -19.119 1.00 91.44 87 TYR A CA 1
ATOM 607 C C . TYR A 1 87 ? 11.747 -4.162 -18.485 1.00 91.44 87 TYR A C 1
ATOM 609 O O . TYR A 1 87 ? 11.908 -5.380 -18.420 1.00 91.44 87 TYR A O 1
ATOM 617 N N . TRP A 1 88 ? 12.647 -3.293 -18.012 1.00 94.56 88 TRP A N 1
ATOM 618 C CA . TRP A 1 88 ? 13.796 -3.684 -17.194 1.00 94.56 88 TRP A CA 1
ATOM 619 C C . TRP A 1 88 ? 13.348 -3.972 -15.759 1.00 94.56 88 TRP A C 1
ATOM 621 O O . TRP A 1 88 ? 13.156 -3.058 -14.958 1.00 94.56 88 TRP A O 1
ATOM 631 N N . SER A 1 89 ? 13.176 -5.253 -15.452 1.00 93.50 89 SER A N 1
ATOM 632 C CA . SER A 1 89 ? 12.840 -5.736 -14.113 1.00 93.50 89 SER A CA 1
ATOM 633 C C . SER A 1 89 ? 14.095 -5.867 -13.242 1.00 93.50 89 SER A C 1
ATOM 635 O O . SER A 1 89 ? 15.169 -6.210 -13.744 1.00 93.50 89 SER A O 1
ATOM 637 N N . TYR A 1 90 ? 13.959 -5.566 -11.947 1.00 94.19 90 TYR A N 1
ATOM 638 C CA . TYR A 1 90 ? 15.070 -5.424 -11.003 1.00 94.19 90 TYR A CA 1
ATOM 639 C C . TYR A 1 90 ? 15.018 -6.495 -9.910 1.00 94.19 90 TYR A C 1
ATOM 641 O O . TYR A 1 90 ? 13.991 -6.696 -9.261 1.00 94.19 90 TYR A O 1
ATOM 649 N N . TRP A 1 91 ? 16.142 -7.173 -9.704 1.00 94.50 91 TRP A N 1
ATOM 650 C CA . TRP A 1 91 ? 16.264 -8.361 -8.866 1.00 94.50 91 TRP A CA 1
ATOM 651 C C . TRP A 1 91 ? 17.456 -8.226 -7.923 1.00 94.50 91 TRP A C 1
ATOM 653 O O . TRP A 1 91 ? 18.457 -7.598 -8.260 1.00 94.50 91 TRP A O 1
ATOM 663 N N . VAL A 1 92 ? 17.355 -8.819 -6.737 1.00 92.94 92 VAL A N 1
ATOM 664 C CA . VAL A 1 92 ? 18.368 -8.727 -5.679 1.00 92.94 92 VAL A CA 1
ATOM 665 C C . VAL A 1 92 ? 18.560 -10.080 -4.993 1.00 92.94 92 VAL A C 1
ATOM 667 O O . VAL A 1 92 ? 17.615 -10.862 -4.874 1.00 92.94 92 VAL A O 1
ATOM 670 N N . ALA A 1 93 ? 19.772 -10.347 -4.515 1.00 89.81 93 ALA A N 1
ATOM 671 C CA . ALA A 1 93 ? 20.084 -11.461 -3.622 1.00 89.81 93 ALA A CA 1
ATOM 672 C C . ALA A 1 93 ? 21.171 -11.032 -2.623 1.00 89.81 93 ALA A C 1
ATOM 674 O O . ALA A 1 93 ? 22.162 -10.394 -2.997 1.00 89.81 93 ALA A O 1
ATOM 675 N N . ALA A 1 94 ? 20.999 -11.355 -1.338 1.00 85.19 94 ALA A N 1
ATOM 676 C CA . ALA A 1 94 ? 21.960 -10.940 -0.322 1.00 85.19 94 ALA A CA 1
ATOM 677 C C . ALA A 1 94 ? 23.257 -11.764 -0.388 1.00 85.19 94 ALA A C 1
ATOM 679 O O . ALA A 1 94 ? 23.372 -12.754 -1.122 1.00 85.19 94 ALA A O 1
ATOM 680 N N . ALA A 1 95 ? 24.254 -11.372 0.406 1.00 79.56 95 ALA A N 1
ATOM 681 C CA . ALA A 1 95 ? 25.425 -12.201 0.683 1.00 79.56 95 ALA A CA 1
ATOM 682 C C . ALA A 1 95 ? 25.018 -13.623 1.145 1.00 79.56 95 ALA A C 1
ATOM 684 O O . ALA A 1 95 ? 24.453 -13.800 2.225 1.00 79.56 95 ALA A O 1
ATOM 685 N N . GLY A 1 96 ? 25.320 -14.631 0.319 1.00 72.62 96 GLY A N 1
ATOM 686 C CA . GLY A 1 96 ? 25.052 -16.049 0.596 1.00 72.62 96 GLY A CA 1
ATOM 687 C C . GLY A 1 96 ? 23.659 -16.579 0.221 1.00 72.62 96 GLY A C 1
ATOM 688 O O . GLY A 1 96 ? 23.410 -17.754 0.468 1.00 72.62 96 GLY A O 1
ATOM 689 N N . ASP A 1 97 ? 22.771 -15.770 -0.367 1.00 78.69 97 ASP A N 1
ATOM 690 C CA . ASP A 1 97 ? 21.510 -16.274 -0.940 1.00 78.69 97 ASP A CA 1
ATOM 691 C C . ASP A 1 97 ? 21.747 -16.916 -2.330 1.00 78.69 97 ASP A C 1
ATOM 693 O O . ASP A 1 97 ? 22.524 -16.396 -3.135 1.00 78.69 97 ASP A O 1
ATOM 697 N N . ASP A 1 98 ? 21.060 -18.022 -2.626 1.00 79.12 98 ASP A N 1
ATOM 698 C CA . ASP A 1 98 ? 21.229 -18.858 -3.831 1.00 79.12 98 ASP A CA 1
ATOM 699 C C . ASP A 1 98 ? 20.165 -18.624 -4.929 1.00 79.12 98 ASP A C 1
ATOM 701 O O . ASP A 1 98 ? 20.255 -19.194 -6.017 1.00 79.12 98 ASP A O 1
ATOM 705 N N . ASP A 1 99 ? 19.172 -17.762 -4.681 1.00 83.31 99 ASP A N 1
ATOM 706 C CA . ASP A 1 99 ? 18.094 -17.419 -5.621 1.00 83.31 99 ASP A CA 1
ATOM 707 C C . ASP A 1 99 ? 17.780 -15.912 -5.642 1.00 83.31 99 ASP A C 1
ATOM 709 O O . ASP A 1 99 ? 18.038 -15.181 -4.685 1.00 83.31 99 ASP A O 1
ATOM 713 N N . TRP A 1 100 ? 17.183 -15.453 -6.743 1.00 88.81 100 TRP A N 1
ATOM 714 C CA . TRP A 1 100 ? 16.775 -14.063 -6.939 1.00 88.81 100 TRP A CA 1
ATOM 715 C C . TRP A 1 100 ? 15.437 -13.734 -6.268 1.00 88.81 100 TRP A C 1
ATOM 717 O O . TRP A 1 100 ? 14.446 -14.460 -6.404 1.00 88.81 100 TRP A O 1
ATOM 727 N N . SER A 1 101 ? 15.390 -12.566 -5.626 1.00 86.00 101 SER A N 1
ATOM 728 C CA . SER A 1 101 ? 14.168 -11.918 -5.140 1.00 86.00 101 SER A CA 1
ATOM 729 C C . SER A 1 101 ? 13.840 -10.701 -6.007 1.00 86.00 101 SER A C 1
ATOM 731 O O . SER A 1 101 ? 14.738 -9.935 -6.358 1.00 86.00 101 SER A O 1
ATOM 733 N N . TYR A 1 102 ? 12.568 -10.507 -6.361 1.00 86.31 102 TYR A N 1
ATOM 734 C CA . TYR A 1 102 ? 12.130 -9.326 -7.110 1.00 86.31 102 TYR A CA 1
ATOM 735 C C . TYR A 1 102 ? 12.128 -8.092 -6.201 1.00 86.31 102 TYR A C 1
ATOM 737 O O . TYR A 1 102 ? 11.563 -8.126 -5.103 1.00 86.31 102 TYR A O 1
ATOM 745 N N . SER A 1 103 ? 12.773 -7.008 -6.633 1.00 85.12 103 SER A N 1
ATOM 746 C CA . SER A 1 103 ? 12.934 -5.821 -5.794 1.00 85.12 103 SER A CA 1
ATOM 747 C C . SER A 1 103 ? 11.624 -5.045 -5.663 1.00 85.12 103 SER A C 1
ATOM 749 O O . SER A 1 103 ? 11.114 -4.497 -6.636 1.00 85.12 103 SER A O 1
ATOM 751 N N . GLN A 1 104 ? 11.138 -4.906 -4.428 1.00 75.31 104 GLN A N 1
ATOM 752 C CA . GLN A 1 104 ? 10.022 -4.011 -4.089 1.00 75.31 104 GLN A CA 1
ATOM 753 C C . GLN A 1 104 ? 10.437 -2.525 -4.062 1.00 75.31 104 GLN A C 1
ATOM 755 O O . GLN A 1 104 ? 9.597 -1.640 -3.919 1.00 75.31 104 GLN A O 1
ATOM 760 N N . TYR A 1 105 ? 11.737 -2.241 -4.208 1.00 77.12 105 TYR A N 1
ATOM 761 C CA . TYR A 1 105 ? 12.307 -0.896 -4.209 1.00 77.12 105 TYR A CA 1
ATOM 762 C C . TYR A 1 105 ? 12.915 -0.549 -5.566 1.00 77.12 105 TYR A C 1
ATOM 764 O O . TYR A 1 105 ? 13.582 -1.378 -6.193 1.00 77.12 105 TYR A O 1
ATOM 772 N N . GLY A 1 106 ? 12.770 0.710 -5.980 1.00 82.00 106 GLY A N 1
ATOM 773 C CA . GLY A 1 106 ? 13.563 1.255 -7.076 1.00 82.00 106 GLY A CA 1
ATOM 774 C C . GLY A 1 106 ? 15.052 1.276 -6.718 1.00 82.00 106 GLY A C 1
ATOM 775 O O . GLY A 1 106 ? 15.433 1.396 -5.552 1.00 82.00 106 GLY A O 1
ATOM 776 N N . ALA A 1 107 ? 15.919 1.205 -7.727 1.00 87.62 107 ALA A N 1
ATOM 777 C CA . ALA A 1 107 ? 17.371 1.161 -7.531 1.00 87.62 107 ALA A CA 1
ATOM 778 C C . ALA A 1 107 ? 17.947 2.398 -6.810 1.00 87.62 107 ALA A C 1
ATOM 780 O O . ALA A 1 107 ? 19.011 2.319 -6.201 1.00 87.62 107 ALA A O 1
ATOM 781 N N . MET A 1 108 ? 17.235 3.529 -6.845 1.00 85.31 108 MET A N 1
ATOM 782 C CA . MET A 1 108 ? 17.566 4.740 -6.082 1.00 85.31 108 MET A CA 1
ATOM 783 C C . MET A 1 108 ? 17.378 4.574 -4.563 1.00 85.31 108 MET A C 1
ATOM 785 O O . MET A 1 108 ? 18.111 5.186 -3.789 1.00 85.31 108 MET A O 1
ATOM 789 N N . ASP A 1 109 ? 16.416 3.752 -4.134 1.00 77.00 109 ASP A N 1
ATOM 790 C CA . ASP A 1 109 ? 16.070 3.554 -2.720 1.00 77.00 109 ASP A CA 1
ATOM 791 C C . ASP A 1 109 ? 16.751 2.312 -2.124 1.00 77.00 109 ASP A C 1
ATOM 793 O O . ASP A 1 109 ? 17.120 2.302 -0.947 1.00 77.00 109 ASP A O 1
ATOM 797 N N . ARG A 1 110 ? 16.984 1.281 -2.948 1.00 83.88 110 ARG A N 1
ATOM 798 C CA . ARG A 1 110 ? 17.744 0.074 -2.592 1.00 83.88 110 ARG A CA 1
ATOM 799 C C . ARG A 1 110 ? 19.161 0.439 -2.138 1.00 83.88 110 ARG A C 1
ATOM 801 O O . ARG A 1 110 ? 19.915 1.076 -2.869 1.00 83.88 110 ARG A O 1
ATOM 808 N N . ARG A 1 111 ? 19.535 -0.027 -0.941 1.00 85.81 111 ARG A N 1
ATOM 809 C CA . ARG A 1 111 ? 20.866 0.117 -0.324 1.00 85.81 111 ARG A CA 1
ATOM 810 C C . ARG A 1 111 ? 21.626 -1.220 -0.369 1.00 85.81 111 ARG A C 1
ATOM 812 O O . ARG A 1 111 ? 21.258 -2.119 0.393 1.00 85.81 111 ARG A O 1
ATOM 819 N N . PRO A 1 112 ? 22.619 -1.406 -1.260 1.00 89.00 112 PRO A N 1
ATOM 820 C CA . PRO A 1 112 ? 23.435 -2.620 -1.302 1.00 89.00 112 PRO A CA 1
ATOM 821 C C . PRO A 1 112 ? 24.295 -2.788 -0.044 1.00 89.00 112 PRO A C 1
ATOM 823 O O . PRO A 1 112 ? 24.797 -1.814 0.516 1.00 89.00 112 PRO A O 1
ATOM 826 N N . ARG A 1 113 ? 24.477 -4.034 0.402 1.00 86.50 113 ARG A N 1
ATOM 827 C CA . ARG A 1 113 ? 25.401 -4.413 1.483 1.00 86.50 113 ARG A CA 1
ATOM 828 C C . ARG A 1 113 ? 26.634 -5.130 0.913 1.00 86.50 113 ARG A C 1
ATOM 830 O O . ARG A 1 113 ? 26.560 -5.660 -0.195 1.00 86.50 113 ARG A O 1
ATOM 837 N N . PRO A 1 114 ? 27.759 -5.193 1.650 1.00 84.62 114 PRO A N 1
ATOM 838 C CA . PRO A 1 114 ? 28.930 -5.954 1.221 1.00 84.62 114 PRO A CA 1
ATOM 839 C C . PRO A 1 114 ? 28.589 -7.418 0.906 1.00 84.62 114 PRO A C 1
ATOM 841 O O . PRO A 1 114 ? 28.021 -8.119 1.740 1.00 84.62 114 PRO A O 1
ATOM 844 N N . GLY A 1 115 ? 28.950 -7.871 -0.294 1.00 82.75 115 GLY A N 1
ATOM 845 C CA . GLY A 1 115 ? 28.672 -9.213 -0.806 1.00 82.75 115 GLY A CA 1
ATOM 846 C C . GLY A 1 115 ? 27.311 -9.390 -1.496 1.00 82.75 115 GLY A C 1
ATOM 847 O O . GLY A 1 115 ? 27.088 -10.461 -2.066 1.00 82.75 115 GLY A O 1
ATOM 848 N N . ASP A 1 116 ? 26.422 -8.389 -1.481 1.00 90.50 116 ASP A N 1
ATOM 849 C CA . ASP A 1 116 ? 25.149 -8.432 -2.216 1.00 90.50 116 ASP A CA 1
ATOM 850 C C . ASP A 1 116 ? 25.376 -8.500 -3.742 1.00 90.50 116 ASP A C 1
ATOM 852 O O . ASP A 1 116 ? 26.368 -7.985 -4.278 1.00 90.50 116 ASP A O 1
ATOM 856 N N . VAL A 1 117 ? 24.416 -9.104 -4.446 1.00 92.75 117 VAL A N 1
ATOM 857 C CA . VAL A 1 117 ? 24.334 -9.077 -5.909 1.00 92.75 117 VAL A CA 1
ATOM 858 C C . VAL A 1 117 ? 22.968 -8.566 -6.365 1.00 92.75 117 VAL A C 1
ATOM 860 O O . VAL A 1 117 ? 21.931 -8.950 -5.825 1.00 92.75 117 VAL A O 1
ATOM 863 N N . ASP A 1 118 ? 22.983 -7.712 -7.379 1.00 95.88 118 ASP A N 1
ATOM 864 C CA . ASP A 1 118 ? 21.807 -7.132 -8.024 1.00 95.88 118 ASP A CA 1
ATOM 865 C C . ASP A 1 118 ? 21.759 -7.576 -9.504 1.00 95.88 118 ASP A C 1
ATOM 867 O O . ASP A 1 118 ? 22.799 -7.797 -10.132 1.00 95.88 118 ASP A O 1
ATOM 871 N N . ALA A 1 119 ? 20.568 -7.691 -10.092 1.00 97.00 119 ALA A N 1
ATOM 872 C CA . ALA A 1 119 ? 20.384 -8.077 -11.490 1.00 97.00 119 ALA A CA 1
ATOM 873 C C . ALA A 1 119 ? 19.273 -7.289 -12.198 1.00 97.00 119 ALA A C 1
ATOM 875 O O . ALA A 1 119 ? 18.240 -6.964 -11.611 1.00 97.00 119 ALA A O 1
ATOM 876 N N . TRP A 1 120 ? 19.474 -7.039 -13.491 1.00 97.62 120 TRP A N 1
ATOM 877 C CA . TRP A 1 120 ? 18.501 -6.425 -14.392 1.00 97.62 120 TRP A CA 1
ATOM 878 C C . TRP A 1 120 ? 18.236 -7.325 -15.589 1.00 97.62 120 TRP A C 1
ATOM 880 O O . TRP A 1 120 ? 19.176 -7.726 -16.277 1.00 97.62 120 TRP A O 1
ATOM 890 N N . VAL A 1 121 ? 16.964 -7.604 -15.871 1.00 96.44 121 VAL A N 1
ATOM 891 C CA . VAL A 1 121 ? 16.558 -8.412 -17.033 1.00 96.44 121 VAL A CA 1
ATOM 892 C C . VAL A 1 121 ? 15.372 -7.772 -17.745 1.00 96.44 121 VAL A C 1
ATOM 894 O O . VAL A 1 121 ? 14.460 -7.241 -17.101 1.00 96.44 121 VAL A O 1
ATOM 897 N N . PHE A 1 122 ? 15.399 -7.789 -19.078 1.00 94.81 122 PHE A N 1
ATOM 898 C CA . PHE A 1 122 ? 14.373 -7.163 -19.907 1.00 94.81 122 PHE A CA 1
ATOM 899 C C . PHE A 1 122 ? 13.326 -8.179 -20.370 1.00 94.81 122 PHE A C 1
ATOM 901 O O . PHE A 1 122 ? 13.655 -9.149 -21.052 1.00 94.81 122 PHE A O 1
ATOM 908 N N . GLY A 1 123 ? 12.054 -7.944 -20.057 1.00 91.75 123 GLY A N 1
ATOM 909 C CA . GLY A 1 123 ? 10.983 -8.835 -20.493 1.00 91.75 123 GLY A CA 1
ATOM 910 C C . GLY A 1 123 ? 9.625 -8.528 -19.877 1.00 91.75 123 GLY A C 1
ATOM 911 O O . GLY A 1 123 ? 9.408 -7.460 -19.304 1.00 91.75 123 GLY A O 1
ATOM 912 N N . GLY A 1 124 ? 8.704 -9.478 -20.038 1.00 86.75 124 GLY A N 1
ATOM 913 C CA . GLY A 1 124 ? 7.419 -9.467 -19.351 1.00 86.75 124 GLY A CA 1
ATOM 914 C C . GLY A 1 124 ? 7.568 -10.013 -17.935 1.00 86.75 124 GLY A C 1
ATOM 915 O O . GLY A 1 124 ? 7.928 -11.179 -17.770 1.00 86.75 124 GLY A O 1
ATOM 916 N N . THR A 1 125 ? 7.264 -9.178 -16.945 1.00 84.31 125 THR A N 1
ATOM 917 C CA . THR A 1 125 ? 7.396 -9.490 -15.516 1.00 84.31 125 THR A CA 1
ATOM 918 C C . THR A 1 125 ? 6.154 -8.976 -14.790 1.00 84.31 125 THR A C 1
ATOM 920 O O . THR A 1 125 ? 5.784 -7.808 -14.911 1.00 84.31 125 THR A O 1
ATOM 923 N N . ASP A 1 126 ? 5.480 -9.841 -14.040 1.00 74.81 126 ASP A N 1
ATOM 924 C CA . ASP A 1 126 ? 4.321 -9.470 -13.225 1.00 74.81 126 ASP A CA 1
ATOM 925 C C . ASP A 1 126 ? 4.711 -8.595 -12.024 1.00 74.81 126 ASP A C 1
ATOM 927 O O . ASP A 1 126 ? 5.864 -8.554 -11.601 1.00 74.81 126 ASP A O 1
ATOM 931 N N . ILE A 1 127 ? 3.720 -7.925 -11.432 1.00 63.81 127 ILE A N 1
ATOM 932 C CA . ILE A 1 127 ? 3.907 -6.988 -10.310 1.00 63.81 127 ILE A CA 1
ATOM 933 C C . ILE A 1 127 ? 4.560 -7.660 -9.082 1.00 63.81 127 ILE A C 1
ATOM 935 O O . ILE A 1 127 ? 5.213 -6.976 -8.299 1.00 63.81 127 ILE A O 1
ATOM 939 N N . GLY A 1 128 ? 4.429 -8.984 -8.922 1.00 61.97 128 GLY A N 1
ATOM 940 C CA . GLY A 1 128 ? 5.059 -9.748 -7.842 1.00 61.97 128 GLY A CA 1
ATOM 941 C C . GLY A 1 128 ? 6.393 -10.419 -8.195 1.00 61.97 128 GLY A C 1
ATOM 942 O O . GLY A 1 128 ? 6.996 -11.018 -7.309 1.00 61.97 128 GLY A O 1
ATOM 943 N N . GLY A 1 129 ? 6.855 -10.373 -9.451 1.00 73.94 129 GLY A N 1
ATOM 944 C CA . GLY A 1 129 ? 8.055 -11.097 -9.891 1.00 73.94 129 GLY A CA 1
ATOM 945 C C . GLY A 1 129 ? 7.967 -12.626 -9.737 1.00 73.94 129 GLY A C 1
ATOM 946 O O . GLY A 1 129 ? 8.969 -13.303 -9.476 1.00 73.94 129 GLY A O 1
ATOM 947 N N . SER A 1 130 ? 6.763 -13.188 -9.879 1.00 73.31 130 SER A N 1
ATOM 948 C CA . SER A 1 130 ? 6.561 -14.642 -9.983 1.00 73.31 130 SER A CA 1
ATOM 949 C C . SER A 1 130 ? 7.011 -15.190 -11.351 1.00 73.31 130 SER A C 1
ATOM 951 O O . SER A 1 130 ? 7.420 -16.346 -11.472 1.00 73.31 130 SER A O 1
ATOM 953 N N . THR A 1 131 ? 7.013 -14.325 -12.365 1.00 81.56 131 THR A N 1
ATOM 954 C CA . THR A 1 131 ? 7.448 -14.528 -13.752 1.00 81.56 131 THR A CA 1
ATOM 955 C C . THR A 1 131 ? 8.613 -13.587 -14.098 1.00 81.56 131 THR A C 1
ATOM 957 O O . THR A 1 131 ? 9.040 -12.792 -13.265 1.00 81.56 131 THR A O 1
ATOM 960 N N . GLY A 1 132 ? 9.188 -13.700 -15.303 1.00 84.62 132 GLY A N 1
ATOM 961 C CA . GLY A 1 132 ? 10.233 -12.776 -15.781 1.00 84.62 132 GLY A CA 1
ATOM 962 C C . GLY A 1 132 ? 11.573 -12.820 -15.025 1.00 84.62 132 GLY A C 1
ATOM 963 O O . GLY A 1 132 ? 12.372 -11.894 -15.132 1.00 84.62 132 GLY A O 1
ATOM 964 N N . ARG A 1 133 ? 11.815 -13.885 -14.249 1.00 89.75 133 ARG A N 1
ATOM 965 C CA . ARG A 1 133 ? 13.033 -14.104 -13.447 1.00 89.75 133 ARG A CA 1
ATOM 966 C C . ARG A 1 133 ? 14.309 -14.205 -14.302 1.00 89.75 133 ARG A C 1
ATOM 968 O O . ARG A 1 133 ? 14.234 -14.720 -15.420 1.00 89.75 133 ARG A O 1
ATOM 975 N N . PRO A 1 134 ? 15.487 -13.829 -13.763 1.00 93.94 134 PRO A N 1
ATOM 976 C CA . PRO A 1 134 ? 16.768 -14.080 -14.417 1.00 93.94 134 PRO A CA 1
ATOM 977 C C . PRO A 1 134 ? 17.001 -15.571 -14.683 1.00 93.94 134 PRO A C 1
ATOM 979 O O . PRO A 1 134 ? 16.673 -16.420 -13.853 1.00 93.94 134 PRO A O 1
ATOM 982 N N . THR A 1 135 ? 17.602 -15.891 -15.830 1.00 91.56 135 THR A N 1
ATOM 983 C CA . THR A 1 135 ? 17.940 -17.272 -16.226 1.00 91.56 135 THR A CA 1
ATOM 984 C C . THR A 1 135 ? 19.307 -17.742 -15.719 1.00 91.56 135 THR A C 1
ATOM 986 O O . THR A 1 135 ? 19.690 -18.879 -15.980 1.00 91.56 135 THR A O 1
ATOM 989 N N . PHE A 1 136 ? 20.040 -16.867 -15.029 1.00 90.94 136 PHE A N 1
ATOM 990 C CA . PHE A 1 136 ? 21.333 -17.112 -14.385 1.00 90.94 136 PHE A CA 1
ATOM 991 C C . PHE A 1 136 ? 21.178 -17.032 -12.861 1.00 90.94 136 PHE A C 1
ATOM 993 O O . PHE A 1 136 ? 20.256 -16.378 -12.370 1.00 90.94 136 PHE A O 1
ATOM 1000 N N . THR A 1 137 ? 22.060 -17.669 -12.095 1.00 90.19 137 THR A N 1
ATOM 1001 C CA . THR A 1 137 ? 21.983 -17.681 -10.618 1.00 90.19 137 THR A CA 1
ATOM 1002 C C . THR A 1 137 ? 22.740 -16.508 -9.968 1.00 90.19 137 THR A C 1
ATOM 1004 O O . THR A 1 137 ? 23.657 -15.951 -10.579 1.00 90.19 137 THR A O 1
ATOM 1007 N N . PRO A 1 138 ? 22.421 -16.124 -8.713 1.00 90.75 138 PRO A N 1
ATOM 1008 C CA . PRO A 1 138 ? 23.221 -15.161 -7.947 1.00 90.75 138 PRO A CA 1
ATOM 1009 C C . PRO A 1 138 ? 24.704 -15.539 -7.859 1.00 90.75 138 PRO A C 1
ATOM 1011 O O . PRO A 1 138 ? 25.577 -14.677 -7.963 1.00 90.75 138 PRO A O 1
ATOM 1014 N N . ASP A 1 139 ? 25.005 -16.830 -7.710 1.00 85.88 139 ASP A N 1
ATOM 1015 C CA . ASP A 1 139 ? 26.367 -17.325 -7.504 1.00 85.88 139 ASP A CA 1
ATOM 1016 C C . ASP A 1 139 ? 27.223 -17.360 -8.777 1.00 85.88 139 ASP A C 1
ATOM 1018 O O . ASP A 1 139 ? 28.440 -17.177 -8.688 1.00 85.88 139 ASP A O 1
ATOM 1022 N N . GLU A 1 140 ? 26.607 -17.485 -9.958 1.00 87.19 140 GLU A N 1
ATOM 1023 C CA . GLU A 1 140 ? 27.281 -17.307 -11.256 1.00 87.19 140 GLU A CA 1
ATOM 1024 C C . GLU A 1 140 ? 27.848 -15.889 -11.428 1.00 87.19 140 GLU A C 1
ATOM 1026 O O . GLU A 1 140 ? 28.892 -15.708 -12.061 1.00 87.19 140 GLU A O 1
ATOM 1031 N N . VAL A 1 141 ? 27.198 -14.880 -10.837 1.00 88.38 141 VAL A N 1
ATOM 1032 C CA . VAL A 1 141 ? 27.640 -13.478 -10.909 1.00 88.38 141 VAL A CA 1
ATOM 1033 C C . VAL A 1 141 ? 28.387 -13.009 -9.656 1.00 88.38 141 VAL A C 1
ATOM 1035 O O . VAL A 1 141 ? 29.126 -12.026 -9.728 1.00 88.38 141 VAL A O 1
ATOM 1038 N N . ARG A 1 142 ? 28.279 -13.707 -8.519 1.00 87.38 142 ARG A N 1
ATOM 1039 C CA . ARG A 1 142 ? 28.912 -13.318 -7.247 1.00 87.38 142 ARG A CA 1
ATOM 1040 C C . ARG A 1 142 ? 30.442 -13.240 -7.340 1.00 87.38 142 ARG A C 1
ATOM 1042 O O . ARG A 1 142 ? 31.122 -14.022 -8.011 1.00 87.38 142 ARG A O 1
ATOM 1049 N N . ALA A 1 143 ? 31.029 -12.284 -6.622 1.00 74.00 143 ALA A N 1
ATOM 1050 C CA . ALA A 1 143 ? 32.478 -12.145 -6.534 1.00 74.00 143 ALA A CA 1
ATOM 1051 C C . ALA A 1 143 ? 33.109 -13.305 -5.739 1.00 74.00 143 ALA A C 1
ATOM 1053 O O . ALA A 1 143 ? 33.000 -13.355 -4.518 1.00 74.00 143 ALA A O 1
ATOM 1054 N N . GLY A 1 144 ? 33.794 -14.216 -6.440 1.00 65.06 144 GLY A N 1
ATOM 1055 C CA . GLY A 1 144 ? 34.495 -15.361 -5.842 1.00 65.06 144 GLY A CA 1
ATOM 1056 C C . GLY A 1 144 ? 33.932 -16.742 -6.201 1.00 65.06 144 GLY A C 1
ATOM 1057 O O . GLY A 1 144 ? 34.535 -17.732 -5.805 1.00 65.06 144 GLY A O 1
ATOM 1058 N N . GLY A 1 145 ? 32.843 -16.826 -6.978 1.00 54.09 145 GLY A N 1
ATOM 1059 C CA . GLY A 1 145 ? 32.330 -18.101 -7.502 1.00 54.09 145 GLY A CA 1
ATOM 1060 C C . GLY A 1 145 ? 31.517 -18.926 -6.500 1.00 54.09 145 GLY A C 1
ATOM 1061 O O . GLY A 1 145 ? 31.789 -20.109 -6.316 1.00 54.09 145 GLY A O 1
ATOM 1062 N N . GLY A 1 146 ? 30.534 -18.302 -5.845 1.00 50.97 146 GLY A N 1
ATOM 1063 C CA . GLY A 1 146 ? 29.485 -19.020 -5.107 1.00 50.97 146 GLY A CA 1
ATOM 1064 C C . GLY A 1 146 ? 29.880 -19.704 -3.795 1.00 50.97 146 GLY A C 1
ATOM 1065 O O . GLY A 1 146 ? 29.092 -20.474 -3.256 1.00 50.97 146 GLY A O 1
ATOM 1066 N N . THR A 1 147 ? 31.067 -19.455 -3.231 1.00 42.88 147 THR A N 1
ATOM 1067 C CA . THR A 1 147 ? 31.322 -19.878 -1.843 1.00 42.88 147 THR A CA 1
ATOM 1068 C C . THR A 1 147 ? 30.389 -19.111 -0.902 1.00 42.88 147 THR A C 1
ATOM 1070 O O . THR A 1 147 ? 30.436 -17.874 -0.937 1.00 42.88 147 THR A O 1
ATOM 1073 N N . PRO A 1 148 ? 29.600 -19.786 -0.040 1.00 45.72 148 PRO A N 1
ATOM 1074 C CA . PRO A 1 148 ? 28.799 -19.111 0.972 1.00 45.72 148 PRO A CA 1
ATOM 1075 C C . PRO A 1 148 ? 29.665 -18.147 1.779 1.00 45.72 148 PRO A C 1
ATOM 1077 O O . PRO A 1 148 ? 30.786 -18.489 2.172 1.00 45.72 148 PRO A O 1
ATOM 1080 N N . GLY A 1 149 ? 29.155 -16.935 2.003 1.00 47.41 149 GLY A N 1
ATOM 1081 C CA . GLY A 1 149 ? 29.824 -15.971 2.870 1.00 47.41 149 GLY A CA 1
ATOM 1082 C C . GLY A 1 149 ? 30.026 -16.551 4.278 1.00 47.41 149 GLY A C 1
ATOM 1083 O O . GLY A 1 149 ? 29.301 -17.471 4.670 1.00 47.41 149 GLY A O 1
ATOM 1084 N N . PRO A 1 150 ? 30.997 -16.038 5.054 1.00 51.66 150 PRO A N 1
ATOM 1085 C CA . PRO A 1 150 ? 31.099 -16.402 6.462 1.00 51.66 150 PRO A CA 1
ATOM 1086 C C . PRO A 1 150 ? 29.763 -16.139 7.173 1.00 51.66 150 PRO A C 1
ATOM 1088 O O . PRO A 1 150 ? 29.054 -15.191 6.827 1.00 51.66 150 PRO A O 1
ATOM 1091 N N . ASP A 1 151 ? 29.442 -16.975 8.167 1.00 56.72 151 ASP A N 1
ATOM 1092 C CA . ASP A 1 151 ? 28.282 -16.791 9.052 1.00 56.72 151 ASP A CA 1
ATOM 1093 C C . ASP A 1 151 ? 28.249 -15.312 9.507 1.00 56.72 151 ASP A C 1
ATOM 1095 O O . ASP A 1 151 ? 29.311 -14.794 9.881 1.00 56.72 151 ASP A O 1
ATOM 1099 N N . PRO A 1 152 ? 27.098 -14.606 9.455 1.00 67.25 152 PRO A N 1
ATOM 1100 C CA . PRO A 1 152 ? 27.041 -13.180 9.767 1.00 67.25 152 PRO A CA 1
ATOM 1101 C C . PRO A 1 152 ? 27.703 -12.880 11.110 1.00 67.25 152 PRO A C 1
ATOM 1103 O O . PRO A 1 152 ? 27.591 -13.680 12.046 1.00 67.25 152 PRO A O 1
ATOM 1106 N N . GLU A 1 153 ? 28.363 -11.727 11.238 1.00 75.06 153 GLU A N 1
ATOM 1107 C CA . GLU A 1 153 ? 29.017 -11.368 12.498 1.00 75.06 153 GLU A CA 1
ATOM 1108 C C . GLU A 1 153 ? 27.996 -11.400 13.652 1.00 75.06 153 GLU A C 1
ATOM 1110 O O . GLU A 1 153 ? 26.821 -11.044 13.494 1.00 75.06 153 GLU A O 1
ATOM 1115 N N . VAL A 1 154 ? 28.411 -11.923 14.807 1.00 79.25 154 VAL A N 1
ATOM 1116 C CA . VAL A 1 154 ? 27.542 -12.002 15.986 1.00 79.25 154 VAL A CA 1
ATOM 1117 C C . VAL A 1 154 ? 27.507 -10.615 16.637 1.00 79.25 154 VAL A C 1
ATOM 1119 O O . VAL A 1 154 ? 28.575 -10.105 16.975 1.00 79.25 154 VAL A O 1
ATOM 1122 N N . PRO A 1 155 ? 26.327 -9.993 16.838 1.00 87.06 155 PRO A N 1
ATOM 1123 C CA . PRO A 1 155 ? 26.241 -8.643 17.390 1.00 87.06 155 PRO A CA 1
ATOM 1124 C C . PRO A 1 155 ? 26.932 -8.513 18.752 1.00 87.06 155 PRO A C 1
ATOM 1126 O O . PRO A 1 155 ? 26.513 -9.114 19.742 1.00 87.06 155 PRO A O 1
ATOM 1129 N N . ASN A 1 156 ? 27.982 -7.694 18.810 1.00 84.69 156 ASN A N 1
ATOM 1130 C CA . ASN A 1 156 ? 28.711 -7.397 20.039 1.00 84.69 156 ASN A CA 1
ATOM 1131 C C . ASN A 1 156 ? 28.071 -6.198 20.754 1.00 84.69 156 ASN A C 1
ATOM 1133 O O . ASN A 1 156 ? 28.499 -5.054 20.588 1.00 84.69 156 ASN A O 1
ATOM 1137 N N . VAL A 1 157 ? 27.017 -6.460 21.530 1.00 87.81 157 VAL A N 1
ATOM 1138 C CA . VAL A 1 157 ? 26.301 -5.439 22.309 1.00 87.81 157 VAL A CA 1
ATOM 1139 C C . VAL A 1 157 ? 26.462 -5.671 23.817 1.00 87.81 157 VAL A C 1
ATOM 1141 O O . VAL A 1 157 ? 26.446 -6.821 24.258 1.00 87.81 157 VAL A O 1
ATOM 1144 N N . PRO A 1 158 ? 26.585 -4.610 24.641 1.00 84.56 158 PRO A N 1
ATOM 1145 C CA . PRO A 1 158 ? 26.651 -4.760 26.094 1.00 84.56 158 PRO A CA 1
ATOM 1146 C C . PRO A 1 158 ? 25.405 -5.473 26.649 1.00 84.56 158 PRO A C 1
ATOM 1148 O O . PRO A 1 158 ? 24.297 -5.135 26.223 1.00 84.56 158 PRO A O 1
ATOM 1151 N N . PRO A 1 159 ? 25.531 -6.411 27.605 1.00 88.19 159 PRO A N 1
ATOM 1152 C CA . PRO A 1 159 ? 24.377 -7.037 28.248 1.00 88.19 159 PRO A CA 1
ATOM 1153 C C . PRO A 1 159 ? 23.455 -6.004 28.910 1.00 88.19 159 PRO A C 1
ATOM 1155 O O . PRO A 1 159 ? 23.924 -5.092 29.593 1.00 88.19 159 PRO A O 1
ATOM 1158 N N . ALA A 1 160 ? 22.146 -6.149 28.706 1.00 89.19 160 ALA A N 1
ATOM 1159 C CA . ALA A 1 160 ? 21.117 -5.309 29.310 1.00 89.19 160 ALA A CA 1
ATOM 1160 C C . ALA A 1 160 ? 19.792 -6.085 29.406 1.00 89.19 160 ALA A C 1
ATOM 1162 O O . ALA A 1 160 ? 19.497 -6.913 28.547 1.00 89.19 160 ALA A O 1
ATOM 1163 N N . GLU A 1 161 ? 18.995 -5.813 30.440 1.00 93.31 161 GLU A N 1
ATOM 1164 C CA . GLU A 1 161 ? 17.782 -6.575 30.774 1.00 93.31 161 GLU A CA 1
ATOM 1165 C C . GLU A 1 161 ? 16.516 -5.716 30.657 1.00 93.31 161 GLU A C 1
ATOM 1167 O O . GLU A 1 161 ? 16.522 -4.520 30.968 1.00 93.31 161 GLU A O 1
ATOM 1172 N N . VAL A 1 162 ? 15.405 -6.316 30.227 1.00 95.88 162 VAL A N 1
ATOM 1173 C CA . VAL A 1 162 ? 14.090 -5.657 30.222 1.00 95.88 162 VAL A CA 1
ATOM 1174 C C . VAL A 1 162 ? 13.564 -5.556 31.656 1.00 95.88 162 VAL A C 1
ATOM 1176 O O . VAL A 1 162 ? 13.582 -6.526 32.410 1.00 95.88 162 VAL A O 1
ATOM 1179 N N . LYS A 1 163 ? 13.027 -4.398 32.053 1.00 97.25 163 LYS A N 1
ATOM 1180 C CA . LYS A 1 163 ? 12.462 -4.190 33.398 1.00 97.25 163 LYS A CA 1
ATOM 1181 C C . LYS A 1 163 ? 11.058 -4.795 33.457 1.00 97.25 163 LYS A C 1
ATOM 1183 O O . LYS A 1 163 ? 10.064 -4.071 33.403 1.00 97.25 163 LYS A O 1
ATOM 1188 N N . ILE A 1 164 ? 10.981 -6.121 33.571 1.00 97.00 164 ILE A N 1
ATOM 1189 C CA . ILE A 1 164 ? 9.738 -6.916 33.549 1.00 97.00 164 ILE A CA 1
ATOM 1190 C C . ILE A 1 164 ? 8.679 -6.387 34.528 1.00 97.00 164 ILE A C 1
ATOM 1192 O O . ILE A 1 164 ? 7.527 -6.197 34.148 1.00 97.00 164 ILE A O 1
ATOM 1196 N N . ALA A 1 165 ? 9.065 -6.041 35.760 1.00 94.81 165 ALA A N 1
ATOM 1197 C CA . ALA A 1 165 ? 8.135 -5.500 36.756 1.00 94.81 165 ALA A CA 1
ATOM 1198 C C . ALA A 1 165 ? 7.487 -4.162 36.337 1.00 94.81 165 ALA A C 1
ATOM 1200 O O . ALA A 1 165 ? 6.343 -3.891 36.706 1.00 94.81 165 ALA A O 1
ATOM 1201 N N . LYS A 1 166 ? 8.194 -3.335 35.549 1.00 96.44 166 LYS A N 1
ATOM 1202 C CA . LYS A 1 166 ? 7.642 -2.099 34.975 1.00 96.44 166 LYS A CA 1
ATOM 1203 C C . LYS A 1 166 ? 6.690 -2.392 33.816 1.00 96.44 166 LYS A C 1
ATOM 1205 O O . LYS A 1 166 ? 5.608 -1.819 33.795 1.00 96.44 166 LYS A O 1
ATOM 1210 N N . ALA A 1 167 ? 7.053 -3.304 32.913 1.00 97.06 167 ALA A N 1
ATOM 1211 C CA . ALA A 1 167 ? 6.179 -3.724 31.816 1.00 97.06 167 ALA A CA 1
ATOM 1212 C C . ALA A 1 167 ? 4.859 -4.312 32.344 1.00 97.06 167 ALA A C 1
ATOM 1214 O O . ALA A 1 167 ? 3.783 -3.911 31.913 1.00 97.06 167 ALA A O 1
ATOM 1215 N N . ALA A 1 168 ? 4.922 -5.159 33.374 1.00 95.81 168 ALA A N 1
ATOM 1216 C CA . ALA A 1 168 ? 3.741 -5.703 34.040 1.00 95.81 168 ALA A CA 1
ATOM 1217 C C . ALA A 1 168 ? 2.885 -4.623 34.721 1.00 95.81 168 ALA A C 1
ATOM 1219 O O . ALA A 1 168 ? 1.663 -4.628 34.598 1.00 95.81 168 ALA A O 1
ATOM 1220 N N . ALA A 1 169 ? 3.509 -3.664 35.417 1.00 96.81 169 ALA A N 1
ATOM 1221 C CA . ALA A 1 169 ? 2.790 -2.539 36.017 1.00 96.81 169 ALA A CA 1
ATOM 1222 C C . ALA A 1 169 ? 2.076 -1.683 34.960 1.00 96.81 169 ALA A C 1
ATOM 1224 O O . ALA A 1 169 ? 0.927 -1.294 35.169 1.00 96.81 169 ALA A O 1
ATOM 1225 N N . TRP A 1 170 ? 2.730 -1.457 33.821 1.00 97.62 170 TRP A N 1
ATOM 1226 C CA . TRP A 1 170 ? 2.166 -0.749 32.682 1.00 97.62 170 TRP A CA 1
ATOM 1227 C C . TRP A 1 170 ? 0.982 -1.508 32.060 1.00 97.62 170 TRP A C 1
ATOM 1229 O O . TRP A 1 170 ? -0.089 -0.927 31.902 1.00 97.62 170 TRP A O 1
ATOM 1239 N N . VAL A 1 171 ? 1.118 -2.819 31.810 1.00 97.44 171 VAL A N 1
ATOM 1240 C CA . VAL A 1 171 ? 0.032 -3.670 31.279 1.00 97.44 171 VAL A CA 1
ATOM 1241 C C . VAL A 1 171 ? -1.175 -3.679 32.220 1.00 97.44 171 VAL A C 1
ATOM 1243 O O . VAL A 1 171 ? -2.299 -3.492 31.763 1.00 97.44 171 VAL A O 1
ATOM 1246 N N . ARG A 1 172 ? -0.968 -3.799 33.541 1.00 97.06 172 ARG A N 1
ATOM 1247 C CA . ARG A 1 172 ? -2.063 -3.684 34.528 1.00 97.06 172 ARG A CA 1
ATOM 1248 C C . ARG A 1 172 ? -2.766 -2.326 34.460 1.00 97.06 172 ARG A C 1
ATOM 1250 O O . ARG A 1 172 ? -3.976 -2.272 34.641 1.00 97.06 172 ARG A O 1
ATOM 1257 N N . GLY A 1 173 ? -2.032 -1.251 34.165 1.00 95.31 173 GLY A N 1
ATOM 1258 C CA . GLY A 1 173 ? -2.579 0.092 33.946 1.00 95.31 173 GLY A CA 1
ATOM 1259 C C . GLY A 1 173 ? -3.403 0.256 32.661 1.00 95.31 173 GLY A C 1
ATOM 1260 O O . GLY A 1 173 ? -4.074 1.274 32.513 1.00 95.31 173 GLY A O 1
ATOM 1261 N N . LYS A 1 174 ? -3.380 -0.725 31.748 1.00 95.31 174 LYS A N 1
ATOM 1262 C CA . LYS A 1 174 ? -4.200 -0.768 30.523 1.00 95.31 174 LYS A CA 1
ATOM 1263 C C . LYS A 1 174 ? -5.437 -1.668 30.631 1.00 95.31 174 LYS A C 1
ATOM 1265 O O . LYS A 1 174 ? -6.183 -1.774 29.662 1.00 95.31 174 LYS A O 1
ATOM 1270 N N . LEU A 1 175 ? -5.676 -2.293 31.787 1.00 96.06 175 LEU A N 1
ATOM 1271 C CA . LEU A 1 175 ? -6.879 -3.092 32.025 1.00 96.06 175 LEU A CA 1
ATOM 1272 C C . LEU A 1 175 ? -8.014 -2.233 32.597 1.00 96.06 175 LEU A C 1
ATOM 1274 O O . LEU A 1 175 ? -8.001 -1.863 33.774 1.00 96.06 175 LEU A O 1
ATOM 1278 N N . THR A 1 176 ? -9.041 -1.988 31.788 1.00 94.38 176 THR A N 1
ATOM 1279 C CA . THR A 1 176 ? -10.347 -1.509 32.244 1.00 94.38 176 THR A CA 1
ATOM 1280 C C . THR A 1 176 ? -10.933 -2.508 33.242 1.00 94.38 176 THR A C 1
ATOM 1282 O O . THR A 1 176 ? -10.837 -3.725 33.054 1.00 94.38 176 THR A O 1
ATOM 1285 N N . ASP A 1 177 ? -11.461 -1.983 34.350 1.00 91.19 177 ASP A N 1
ATOM 1286 C CA . ASP A 1 177 ? -11.987 -2.727 35.508 1.00 91.19 177 ASP A CA 1
ATOM 1287 C C . ASP A 1 177 ? -11.015 -3.772 36.113 1.00 91.19 177 ASP A C 1
ATOM 1289 O O . ASP A 1 177 ? -11.383 -4.576 36.970 1.00 91.19 177 ASP A O 1
ATOM 1293 N N . GLY A 1 178 ? -9.734 -3.739 35.721 1.00 93.12 178 GLY A N 1
ATOM 1294 C CA . GLY A 1 178 ? -8.727 -4.714 36.134 1.00 93.12 178 GLY A CA 1
ATOM 1295 C C . GLY A 1 178 ? -8.937 -6.119 35.558 1.00 93.12 178 GLY A C 1
ATOM 1296 O O . GLY A 1 178 ? -8.508 -7.080 36.209 1.00 93.12 178 GLY A O 1
ATOM 1297 N N . GLU A 1 179 ? -9.597 -6.232 34.397 1.00 95.31 179 GLU A N 1
ATOM 1298 C CA . GLU A 1 179 ? -9.901 -7.499 33.708 1.00 95.31 179 GLU A CA 1
ATOM 1299 C C . GLU A 1 179 ? -9.672 -7.489 32.183 1.00 95.31 179 GLU A C 1
ATOM 1301 O O . GLU A 1 179 ? -9.303 -8.521 31.636 1.00 95.31 179 GLU A O 1
ATOM 1306 N N . ARG A 1 180 ? -9.866 -6.371 31.468 1.00 96.69 180 ARG A N 1
ATOM 1307 C CA . ARG A 1 180 ? -9.865 -6.372 29.989 1.00 96.69 180 ARG A CA 1
ATOM 1308 C C . ARG A 1 180 ? -9.229 -5.125 29.397 1.00 96.69 180 ARG A C 1
ATOM 1310 O O . ARG A 1 180 ? -9.326 -4.053 29.983 1.00 96.69 180 ARG A O 1
ATOM 1317 N N . VAL A 1 181 ? -8.619 -5.237 28.222 1.00 95.00 181 VAL A N 1
ATOM 1318 C CA . VAL A 1 181 ? -8.182 -4.064 27.452 1.00 95.00 181 VAL A CA 1
ATOM 1319 C C . VAL A 1 181 ? -9.372 -3.521 26.662 1.00 95.00 181 VAL A C 1
ATOM 1321 O O . VAL A 1 181 ? -10.113 -4.282 26.039 1.00 95.00 181 VAL A O 1
ATOM 1324 N N . VAL A 1 182 ? -9.544 -2.203 26.670 1.00 91.62 182 VAL A N 1
ATOM 1325 C CA . VAL A 1 182 ? -10.487 -1.466 25.820 1.00 91.62 182 VAL A CA 1
ATOM 1326 C C . VAL A 1 182 ? -9.681 -0.394 25.093 1.00 91.62 182 VAL A C 1
ATOM 1328 O O . VAL A 1 182 ? -8.858 0.274 25.719 1.00 91.62 182 VAL A O 1
ATOM 1331 N N . ASP A 1 183 ? -9.866 -0.260 23.780 1.00 76.44 183 ASP A N 1
ATOM 1332 C CA . ASP A 1 183 ? -9.147 0.745 22.988 1.00 76.44 183 ASP A CA 1
ATOM 1333 C C . ASP A 1 183 ? -9.596 2.171 23.354 1.00 76.44 183 ASP A C 1
ATOM 1335 O O . ASP A 1 183 ? -10.765 2.399 23.676 1.00 76.44 183 ASP A O 1
ATOM 1339 N N . ASP A 1 184 ? -8.683 3.144 23.278 1.00 73.94 184 ASP A N 1
ATOM 1340 C CA . ASP A 1 184 ? -8.963 4.536 23.653 1.00 73.94 184 ASP A CA 1
ATOM 1341 C C . ASP A 1 184 ? -10.126 5.118 22.823 1.00 73.94 184 ASP A C 1
ATOM 1343 O O . ASP A 1 184 ? -10.032 5.297 21.608 1.00 73.94 184 ASP A O 1
ATOM 1347 N N . GLY A 1 185 ? -11.235 5.443 23.498 1.00 72.06 185 GLY A N 1
ATOM 1348 C CA . GLY A 1 185 ? -12.464 5.942 22.869 1.00 72.06 185 GLY A CA 1
ATOM 1349 C C . GLY A 1 185 ? -13.478 4.863 22.464 1.00 72.06 185 GLY A C 1
ATOM 1350 O O . GLY A 1 185 ? -14.505 5.207 21.879 1.00 72.06 185 GLY A O 1
ATOM 1351 N N . SER A 1 186 ? -13.225 3.593 22.787 1.00 71.88 186 SER A N 1
ATOM 1352 C CA . SER A 1 186 ? -14.178 2.490 22.637 1.00 71.88 186 SER A CA 1
ATOM 1353 C C . SER A 1 186 ? -14.867 2.128 23.961 1.00 71.88 186 SER A C 1
ATOM 1355 O O . SER A 1 186 ? -14.363 2.409 25.045 1.00 71.88 186 SER A O 1
ATOM 1357 N N . GLU A 1 187 ? -16.015 1.454 23.862 1.00 79.50 187 GLU A N 1
ATOM 1358 C CA . GLU A 1 187 ? -16.650 0.716 24.968 1.00 79.50 187 GLU A CA 1
ATOM 1359 C C . GLU A 1 187 ? -16.578 -0.809 24.750 1.00 79.50 187 GLU A C 1
ATOM 1361 O O . GLU A 1 187 ? -16.812 -1.585 25.678 1.00 79.50 187 GLU A O 1
ATOM 1366 N N . THR A 1 188 ? -16.237 -1.268 23.537 1.00 85.31 188 THR A N 1
ATOM 1367 C CA . THR A 1 188 ? -16.137 -2.698 23.217 1.00 85.31 188 THR A CA 1
ATOM 1368 C C . THR A 1 188 ? -14.777 -3.252 23.647 1.00 85.31 188 THR A C 1
ATOM 1370 O O . THR A 1 188 ? -13.754 -2.680 23.257 1.00 85.31 188 THR A O 1
ATOM 1373 N N . PRO A 1 189 ? -14.719 -4.377 24.380 1.00 92.69 189 PRO A N 1
ATOM 1374 C CA . PRO A 1 189 ? -13.454 -4.999 24.754 1.00 92.69 189 PRO A CA 1
ATOM 1375 C C . PRO A 1 189 ? -12.610 -5.408 23.545 1.00 92.69 189 PRO A C 1
ATOM 1377 O O . PRO A 1 189 ? -13.114 -5.986 22.583 1.00 92.69 189 PRO A O 1
ATOM 1380 N N . ASN A 1 190 ? -11.303 -5.174 23.623 1.00 96.06 190 ASN A N 1
ATOM 1381 C CA . ASN A 1 190 ? -10.348 -5.684 22.653 1.00 96.06 190 ASN A CA 1
ATOM 1382 C C . ASN A 1 190 ? -9.844 -7.054 23.131 1.00 96.06 190 ASN A C 1
ATOM 1384 O O . ASN A 1 190 ? -8.893 -7.158 23.911 1.00 96.06 190 ASN A O 1
ATOM 1388 N N . HIS A 1 191 ? -10.516 -8.121 22.696 1.00 97.25 191 HIS A N 1
ATOM 1389 C CA . HIS A 1 191 ? -10.215 -9.495 23.120 1.00 97.25 191 HIS A CA 1
ATOM 1390 C C . HIS A 1 191 ? -8.795 -9.945 22.736 1.00 97.25 191 HIS A C 1
ATOM 1392 O O . HIS A 1 191 ? -8.137 -10.638 23.515 1.00 97.25 191 HIS A O 1
ATOM 1398 N N . PHE A 1 192 ? -8.283 -9.478 21.593 1.00 96.00 192 PHE A N 1
ATOM 1399 C CA . PHE A 1 192 ? -6.901 -9.707 21.175 1.00 96.00 192 PHE A CA 1
ATOM 1400 C C . PHE A 1 192 ? -5.911 -9.084 22.169 1.00 96.00 192 PHE A C 1
ATOM 1402 O O . PHE A 1 192 ? -5.150 -9.812 22.801 1.00 96.00 192 PHE A O 1
ATOM 1409 N N . LEU A 1 193 ? -5.972 -7.769 22.407 1.00 97.06 193 LEU A N 1
ATOM 1410 C CA . LEU A 1 193 ? -5.068 -7.111 23.358 1.00 97.06 193 LEU A CA 1
ATOM 1411 C C . LEU A 1 193 ? -5.262 -7.604 24.800 1.00 97.06 193 LEU A C 1
ATOM 1413 O O . LEU A 1 193 ? -4.314 -7.589 25.581 1.00 97.06 193 LEU A O 1
ATOM 1417 N N . THR A 1 194 ? -6.454 -8.088 25.151 1.00 98.25 194 THR A N 1
ATOM 1418 C CA . THR A 1 194 ? -6.716 -8.738 26.445 1.00 98.25 194 THR A CA 1
ATOM 1419 C C . THR A 1 194 ? -6.007 -10.095 26.561 1.00 98.25 194 THR A C 1
ATOM 1421 O O . THR A 1 194 ? -5.467 -10.413 27.619 1.00 98.25 194 THR A O 1
ATOM 1424 N N . THR A 1 195 ? -5.928 -10.863 25.470 1.00 98.19 195 THR A N 1
ATOM 1425 C CA . THR A 1 195 ? -5.130 -12.102 25.396 1.00 98.19 195 THR A CA 1
ATOM 1426 C C . THR A 1 195 ? -3.635 -11.795 25.538 1.00 98.19 195 THR A C 1
ATOM 1428 O O . THR A 1 195 ? -2.948 -12.399 26.360 1.00 98.19 195 THR A O 1
ATOM 1431 N N . GLU A 1 196 ? -3.133 -10.795 24.810 1.00 97.75 196 GLU A N 1
ATOM 1432 C CA . GLU A 1 196 ? -1.728 -10.371 24.889 1.00 97.75 196 GLU A CA 1
ATOM 1433 C C . GLU A 1 196 ? -1.367 -9.848 26.295 1.00 97.75 196 GLU A C 1
ATOM 1435 O O . GLU A 1 196 ? -0.315 -10.183 26.845 1.00 97.75 196 GLU A O 1
ATOM 1440 N N . ALA A 1 197 ? -2.274 -9.106 26.941 1.00 97.62 197 ALA A N 1
ATOM 1441 C CA . ALA A 1 197 ? -2.134 -8.713 28.341 1.00 97.62 197 ALA A CA 1
ATOM 1442 C C . ALA A 1 197 ? -2.082 -9.929 29.286 1.00 97.62 197 ALA A C 1
ATOM 1444 O O . ALA A 1 197 ? -1.247 -9.954 30.191 1.00 97.62 197 ALA A O 1
ATOM 1445 N N . ALA A 1 198 ? -2.906 -10.961 29.065 1.00 98.06 198 ALA A N 1
ATOM 1446 C CA . ALA A 1 198 ? -2.859 -12.197 29.847 1.00 98.06 198 ALA A CA 1
ATOM 1447 C C . ALA A 1 198 ? -1.499 -12.911 29.716 1.00 98.06 198 ALA A C 1
ATOM 1449 O O . ALA A 1 198 ? -0.921 -13.303 30.731 1.00 98.06 198 ALA A O 1
ATOM 1450 N N . PHE A 1 199 ? -0.934 -13.012 28.505 1.00 97.69 199 PHE A N 1
ATOM 1451 C CA . PHE A 1 199 ? 0.405 -13.582 28.301 1.00 97.69 199 PHE A CA 1
ATOM 1452 C C . PHE A 1 199 ? 1.501 -12.766 29.005 1.00 97.69 199 PHE A C 1
ATOM 1454 O O . PHE A 1 199 ? 2.364 -13.341 29.672 1.00 97.69 199 PHE A O 1
ATOM 1461 N N . ALA A 1 200 ? 1.444 -11.433 28.922 1.00 97.06 200 ALA A N 1
ATOM 1462 C CA . ALA A 1 200 ? 2.394 -10.545 29.592 1.00 97.06 200 ALA A CA 1
ATOM 1463 C C . ALA A 1 200 ? 2.365 -10.702 31.123 1.00 97.06 200 ALA A C 1
ATOM 1465 O O . ALA A 1 200 ? 3.414 -10.806 31.764 1.00 97.06 200 ALA A O 1
ATOM 1466 N N . LEU A 1 201 ? 1.165 -10.755 31.712 1.00 96.50 201 LEU A N 1
ATOM 1467 C CA . LEU A 1 201 ? 0.969 -10.936 33.152 1.00 96.50 201 LEU A CA 1
ATOM 1468 C C . LEU A 1 201 ? 1.387 -12.334 33.614 1.00 96.50 201 LEU A C 1
ATOM 1470 O O . LEU A 1 201 ? 2.054 -12.459 34.639 1.00 96.50 201 LEU A O 1
ATOM 1474 N N . ALA A 1 202 ? 1.074 -13.377 32.841 1.00 95.88 202 ALA A N 1
ATOM 1475 C CA . ALA A 1 202 ? 1.526 -14.735 33.129 1.00 95.88 202 ALA A CA 1
ATOM 1476 C C . ALA A 1 202 ? 3.059 -14.845 33.122 1.00 95.88 202 ALA A C 1
ATOM 1478 O O . ALA A 1 202 ? 3.626 -15.477 34.012 1.00 95.88 202 ALA A O 1
ATOM 1479 N N . ALA A 1 203 ? 3.736 -14.194 32.169 1.00 94.31 203 ALA A N 1
ATOM 1480 C CA . ALA A 1 203 ? 5.196 -14.180 32.093 1.00 94.31 203 ALA A CA 1
ATOM 1481 C C . ALA A 1 203 ? 5.832 -13.394 33.254 1.00 94.31 203 ALA A C 1
ATOM 1483 O O . ALA A 1 203 ? 6.828 -13.829 33.838 1.00 94.31 203 ALA A O 1
ATOM 1484 N N . ALA A 1 204 ? 5.268 -12.236 33.603 1.00 93.12 204 ALA A N 1
ATOM 1485 C CA . ALA A 1 204 ? 5.850 -11.350 34.604 1.00 93.12 204 ALA A CA 1
ATOM 1486 C C . ALA A 1 204 ? 5.529 -11.734 36.058 1.00 93.12 204 ALA A C 1
ATOM 1488 O O . ALA A 1 204 ? 6.440 -11.775 36.888 1.00 93.12 204 ALA A O 1
ATOM 1489 N N . ASP A 1 205 ? 4.254 -11.997 36.361 1.00 88.75 205 ASP A N 1
ATOM 1490 C CA . ASP A 1 205 ? 3.735 -12.179 37.723 1.00 88.75 205 ASP A CA 1
ATOM 1491 C C . ASP A 1 205 ? 3.418 -13.657 38.059 1.00 88.75 205 ASP A C 1
ATOM 1493 O O . ASP A 1 205 ? 3.350 -14.023 39.237 1.00 88.75 205 ASP A O 1
ATOM 1497 N N . GLY A 1 206 ? 3.222 -14.518 37.050 1.00 89.38 206 GLY A N 1
ATOM 1498 C CA . GLY A 1 206 ? 2.674 -15.870 37.225 1.00 89.38 206 GLY A CA 1
ATOM 1499 C C . GLY A 1 206 ? 1.187 -15.843 37.614 1.00 89.38 206 GLY A C 1
ATOM 1500 O O . GLY A 1 206 ? 0.454 -14.942 37.206 1.00 89.38 206 GLY A O 1
ATOM 1501 N N . LYS A 1 207 ? 0.718 -16.815 38.419 1.00 88.56 207 LYS A N 1
ATOM 1502 C CA . LYS A 1 207 ? -0.663 -16.786 38.956 1.00 88.56 207 LYS A CA 1
ATOM 1503 C C . LYS A 1 207 ? -0.891 -15.526 39.795 1.00 88.56 207 LYS A C 1
ATOM 1505 O O . LYS A 1 207 ? -0.178 -15.292 40.774 1.00 88.56 207 LYS A O 1
ATOM 1510 N N . SER A 1 208 ? -1.907 -14.744 39.436 1.00 92.00 208 SER A N 1
ATOM 1511 C CA . SER A 1 208 ? -2.289 -13.518 40.137 1.00 92.00 208 SER A CA 1
ATOM 1512 C C . SER A 1 208 ? -3.778 -13.220 39.953 1.00 92.00 208 SER A C 1
ATOM 1514 O O . SER A 1 208 ? -4.325 -13.447 38.880 1.00 92.00 208 SER A O 1
ATOM 1516 N N . ALA A 1 209 ? -4.414 -12.600 40.951 1.00 92.69 209 ALA A N 1
ATOM 1517 C CA . ALA A 1 209 ? -5.846 -12.280 40.901 1.00 92.69 209 ALA A CA 1
ATOM 1518 C C . ALA A 1 209 ? -6.251 -11.350 39.734 1.00 92.69 209 ALA A C 1
ATOM 1520 O O . ALA A 1 209 ? -7.420 -11.302 39.357 1.00 92.69 209 ALA A O 1
ATOM 1521 N N . THR A 1 210 ? -5.309 -10.591 39.163 1.00 94.44 210 THR A N 1
ATOM 1522 C CA . THR A 1 210 ? -5.550 -9.794 37.948 1.00 94.44 210 THR A CA 1
ATOM 1523 C C . THR A 1 210 ? -5.558 -10.677 36.703 1.00 94.44 210 THR A C 1
ATOM 1525 O O . THR A 1 210 ? -6.450 -10.539 35.869 1.00 94.44 210 THR A O 1
ATOM 1528 N N . LEU A 1 211 ? -4.607 -11.611 36.595 1.00 94.88 211 LEU A N 1
ATOM 1529 C CA . LEU A 1 211 ? -4.593 -12.604 35.525 1.00 94.88 211 LEU A CA 1
ATOM 1530 C C . LEU A 1 211 ? -5.838 -13.503 35.600 1.00 94.88 211 LEU A C 1
ATOM 1532 O O . LEU A 1 211 ? -6.493 -13.692 34.582 1.00 94.88 211 LEU A O 1
ATOM 1536 N N . ASP A 1 212 ? -6.232 -13.949 36.796 1.00 94.94 212 ASP A N 1
ATOM 1537 C CA . ASP A 1 212 ? -7.430 -14.773 37.008 1.00 94.94 212 ASP A CA 1
ATOM 1538 C C . ASP A 1 212 ? -8.708 -14.061 36.518 1.00 94.94 212 ASP A C 1
ATOM 1540 O O . ASP A 1 212 ? -9.520 -14.662 35.814 1.00 94.94 212 ASP A O 1
ATOM 1544 N N . ARG A 1 213 ? -8.868 -12.756 36.809 1.00 97.00 213 ARG A N 1
ATOM 1545 C CA . ARG A 1 213 ? -9.968 -11.942 36.250 1.00 97.00 213 ARG A CA 1
ATOM 1546 C C . ARG A 1 213 ? -9.881 -11.798 34.732 1.00 97.00 213 ARG A C 1
ATOM 1548 O O . ARG A 1 213 ? -10.902 -11.902 34.062 1.00 97.00 213 ARG A O 1
ATOM 1555 N N . THR A 1 214 ? -8.679 -11.596 34.194 1.00 97.38 214 THR A N 1
ATOM 1556 C CA . THR A 1 214 ? -8.456 -11.473 32.742 1.00 97.38 214 THR A CA 1
ATOM 1557 C C . THR A 1 214 ? -8.853 -12.757 32.008 1.00 97.38 214 THR A C 1
ATOM 1559 O O . THR A 1 214 ? -9.534 -12.709 30.985 1.00 97.38 214 THR A O 1
ATOM 1562 N N . ILE A 1 215 ? -8.504 -13.919 32.566 1.00 96.44 215 ILE A N 1
ATOM 1563 C CA . ILE A 1 215 ? -8.885 -15.232 32.033 1.00 96.44 215 ILE A CA 1
ATOM 1564 C C . ILE A 1 215 ? -10.394 -15.460 32.167 1.00 96.44 215 ILE A C 1
ATOM 1566 O O . ILE A 1 215 ? -11.018 -15.911 31.211 1.00 96.44 215 ILE A O 1
ATOM 1570 N N . ALA A 1 216 ? -10.999 -15.127 33.312 1.00 96.69 216 ALA A N 1
ATOM 1571 C CA . ALA A 1 216 ? -12.443 -15.265 33.508 1.00 96.69 216 ALA A CA 1
ATOM 1572 C C . ALA A 1 216 ? -13.245 -14.402 32.516 1.00 96.69 216 ALA A C 1
ATOM 1574 O O . ALA A 1 216 ? -14.217 -14.882 31.927 1.00 96.69 216 ALA A O 1
ATOM 1575 N N . PHE A 1 217 ? -12.796 -13.165 32.270 1.00 97.94 217 PHE A N 1
ATOM 1576 C CA . PHE A 1 217 ? -13.343 -12.306 31.224 1.00 97.94 217 PHE A CA 1
ATOM 1577 C C . PHE A 1 217 ? -13.230 -12.973 29.840 1.00 97.94 217 PHE A C 1
ATOM 1579 O O . PHE A 1 217 ? -14.247 -13.136 29.165 1.00 97.94 217 PHE A O 1
ATOM 1586 N N . LEU A 1 218 ? -12.039 -13.440 29.441 1.00 98.06 218 LEU A N 1
ATOM 1587 C CA . LEU A 1 218 ? -11.830 -14.138 28.162 1.00 98.06 218 LEU A CA 1
ATOM 1588 C C . LEU A 1 218 ? -12.695 -15.408 28.022 1.00 98.06 218 LEU A C 1
ATOM 1590 O O . LEU A 1 218 ? -13.243 -15.657 26.949 1.00 98.06 218 LEU A O 1
ATOM 1594 N N . GLY A 1 219 ? -12.892 -16.165 29.105 1.00 97.19 219 GLY A N 1
ATOM 1595 C CA . GLY A 1 219 ? -13.794 -17.320 29.152 1.00 97.19 219 GLY A CA 1
ATOM 1596 C C . GLY A 1 219 ? -15.244 -16.931 28.862 1.00 97.19 219 GLY A C 1
ATOM 1597 O O . GLY A 1 219 ? -15.855 -17.459 27.936 1.00 97.19 219 GLY A O 1
ATOM 1598 N N . SER A 1 220 ? -15.784 -15.940 29.578 1.00 96.62 220 SER A N 1
ATOM 1599 C CA . SER A 1 220 ? -17.142 -15.426 29.318 1.00 96.62 220 SER A CA 1
ATOM 1600 C C . SER A 1 220 ? -17.316 -14.776 27.939 1.00 96.62 220 SER A C 1
ATOM 1602 O O . SER A 1 220 ? -18.421 -14.758 27.402 1.00 96.62 220 SER A O 1
ATOM 1604 N N . ALA A 1 221 ? -16.233 -14.272 27.346 1.00 96.81 221 ALA A N 1
ATOM 1605 C CA . ALA A 1 221 ? -16.222 -13.646 26.030 1.00 96.81 221 ALA A CA 1
ATOM 1606 C C . ALA A 1 221 ? -15.898 -14.610 24.871 1.00 96.81 221 ALA A C 1
ATOM 1608 O O . ALA A 1 221 ? -15.800 -14.162 23.728 1.00 96.81 221 ALA A O 1
ATOM 1609 N N . THR A 1 222 ? -15.731 -15.913 25.129 1.00 97.44 222 THR A N 1
ATOM 1610 C CA . THR A 1 222 ? -15.270 -16.883 24.117 1.00 97.44 222 THR A CA 1
ATOM 1611 C C . THR A 1 222 ? -16.195 -16.940 22.897 1.00 97.44 222 THR A C 1
ATOM 1613 O O . THR A 1 222 ? -15.707 -16.840 21.771 1.00 97.44 222 THR A O 1
ATOM 1616 N N . ASP A 1 223 ? -17.521 -16.979 23.097 1.00 96.38 223 ASP A N 1
ATOM 1617 C CA . ASP A 1 223 ? -18.497 -16.920 21.994 1.00 96.38 223 ASP A CA 1
ATOM 1618 C C . ASP A 1 223 ? -18.330 -15.647 21.139 1.00 96.38 223 ASP A C 1
ATOM 1620 O O . ASP A 1 223 ? -18.378 -15.708 19.914 1.00 96.38 223 ASP A O 1
ATOM 1624 N N . ALA A 1 224 ? -18.104 -14.490 21.770 1.00 95.31 224 ALA A N 1
ATOM 1625 C CA . ALA A 1 224 ? -17.988 -13.206 21.076 1.00 95.31 224 ALA A CA 1
ATOM 1626 C C . ALA A 1 224 ? -16.656 -13.039 20.325 1.00 95.31 224 ALA A C 1
ATOM 1628 O O . ALA A 1 224 ? -16.611 -12.321 19.328 1.00 95.31 224 ALA A O 1
ATOM 1629 N N . TYR A 1 225 ? -15.582 -13.679 20.800 1.00 96.44 225 TYR A N 1
ATOM 1630 C CA . TYR A 1 225 ? -14.250 -13.560 20.207 1.00 96.44 225 TYR A CA 1
ATOM 1631 C C . TYR A 1 225 ? -13.989 -14.612 19.122 1.00 96.44 225 TYR A C 1
ATOM 1633 O O . TYR A 1 225 ? -13.541 -14.255 18.037 1.00 96.44 225 TYR A O 1
ATOM 1641 N N . ALA A 1 226 ? -14.280 -15.888 19.396 1.00 96.44 226 ALA A N 1
ATOM 1642 C CA . ALA A 1 226 ? -13.953 -16.995 18.497 1.00 96.44 226 ALA A CA 1
ATOM 1643 C C . ALA A 1 226 ? -15.157 -17.541 17.708 1.00 96.44 226 ALA A C 1
ATOM 1645 O O . ALA A 1 226 ? -14.956 -18.092 16.632 1.00 96.44 226 ALA A O 1
ATOM 1646 N N . TYR A 1 227 ? -16.399 -17.352 18.173 1.00 96.50 227 TYR A N 1
ATOM 1647 C CA . TYR A 1 227 ? -17.601 -17.968 17.580 1.00 96.50 227 TYR A CA 1
ATOM 1648 C C . TYR A 1 227 ? -18.674 -16.936 17.198 1.00 96.50 227 TYR A C 1
ATOM 1650 O O . TYR A 1 227 ? -19.873 -17.214 17.253 1.00 96.50 227 TYR A O 1
ATOM 1658 N N . ALA A 1 228 ? -18.261 -15.734 16.777 1.00 91.88 228 ALA A N 1
ATOM 1659 C CA . ALA A 1 228 ? -19.171 -14.626 16.466 1.00 91.88 228 ALA A CA 1
ATOM 1660 C C . ALA A 1 228 ? -20.179 -14.931 15.332 1.00 91.88 228 ALA A C 1
ATOM 1662 O O . ALA A 1 228 ? -21.216 -14.274 15.236 1.00 91.88 228 ALA A O 1
ATOM 1663 N N . ALA A 1 229 ? -19.897 -15.932 14.489 1.00 88.56 229 ALA A N 1
ATOM 1664 C CA . ALA A 1 229 ? -20.812 -16.443 13.463 1.00 88.56 229 ALA A CA 1
ATOM 1665 C C . ALA A 1 229 ? -21.904 -17.392 14.016 1.00 88.56 229 ALA A C 1
ATOM 1667 O O . ALA A 1 229 ? -22.901 -17.641 13.341 1.00 88.56 229 ALA A O 1
ATOM 1668 N N . GLY A 1 230 ? -21.749 -17.881 15.250 1.00 88.56 230 GLY A N 1
ATOM 1669 C CA . GLY A 1 230 ? -22.620 -18.853 15.912 1.00 88.56 230 GLY A CA 1
ATOM 1670 C C . GLY A 1 230 ? -21.935 -20.206 16.136 1.00 88.56 230 GLY A C 1
ATOM 1671 O O . GLY A 1 230 ? -21.048 -20.601 15.392 1.00 88.56 230 GLY A O 1
ATOM 1672 N N . ARG A 1 231 ? -22.381 -20.953 17.154 1.00 84.75 231 ARG A N 1
ATOM 1673 C CA . ARG A 1 231 ? -21.724 -22.192 17.632 1.00 84.75 231 ARG A CA 1
ATOM 1674 C C . ARG A 1 231 ? -21.723 -23.388 16.666 1.00 84.75 231 ARG A C 1
ATOM 1676 O O . ARG A 1 231 ? -21.073 -24.382 16.951 1.00 84.75 231 ARG A O 1
ATOM 1683 N N . ASN A 1 232 ? -22.478 -23.317 15.571 1.00 84.75 232 ASN A N 1
ATOM 1684 C CA . ASN A 1 232 ? -22.500 -24.353 14.528 1.00 84.75 232 ASN A CA 1
ATOM 1685 C C . ASN A 1 232 ? -21.678 -23.949 13.290 1.00 84.75 232 ASN A C 1
ATOM 1687 O O . ASN A 1 232 ? -21.600 -24.719 12.334 1.00 84.75 232 ASN A O 1
ATOM 1691 N N . GLU A 1 233 ? -21.128 -22.734 13.281 1.00 91.06 233 GLU A N 1
ATOM 1692 C CA . GLU A 1 233 ? -20.243 -22.236 12.235 1.00 91.06 233 GLU A CA 1
ATOM 1693 C C . GLU A 1 233 ? -18.776 -22.430 12.664 1.00 91.06 233 GLU A C 1
ATOM 1695 O O . GLU A 1 233 ? -18.490 -22.489 13.862 1.00 91.06 233 GLU A O 1
ATOM 1700 N N . PRO A 1 234 ? -17.829 -22.514 11.713 1.00 90.44 234 PRO A N 1
ATOM 1701 C CA . PRO A 1 234 ? -16.404 -22.598 12.023 1.00 90.44 234 PRO A CA 1
ATOM 1702 C C . PRO A 1 234 ? -15.936 -21.418 12.883 1.00 90.44 234 PRO A C 1
ATOM 1704 O O . PRO A 1 234 ? -16.316 -20.278 12.585 1.00 90.44 234 PRO A O 1
ATOM 1707 N N . PRO A 1 235 ? -15.058 -21.644 13.875 1.00 95.19 235 PRO A N 1
ATOM 1708 C CA . PRO A 1 235 ? -14.502 -20.558 14.664 1.00 95.19 235 PRO A CA 1
ATOM 1709 C C . PRO A 1 235 ? -13.599 -19.642 13.824 1.00 95.19 235 PRO A C 1
ATOM 1711 O O . PRO A 1 235 ? -13.116 -19.999 12.744 1.00 95.19 235 PRO A O 1
ATOM 1714 N N . ASP A 1 236 ? -13.299 -18.467 14.366 1.00 95.94 236 ASP A N 1
ATOM 1715 C CA . ASP A 1 236 ? -12.039 -17.786 14.088 1.00 95.94 236 ASP A CA 1
ATOM 1716 C C . ASP A 1 236 ? -10.920 -18.611 14.747 1.00 95.94 236 ASP A C 1
ATOM 1718 O O . ASP A 1 236 ? -10.738 -18.592 15.969 1.00 95.94 236 ASP A O 1
ATOM 1722 N N . ALA A 1 237 ? -10.200 -19.398 13.940 1.00 96.50 237 ALA A N 1
ATOM 1723 C CA . ALA A 1 237 ? -9.148 -20.289 14.429 1.00 96.50 237 ALA A CA 1
ATOM 1724 C C . ALA A 1 237 ? -8.035 -19.542 15.180 1.00 96.50 237 ALA A C 1
ATOM 1726 O O . ALA A 1 237 ? -7.416 -20.090 16.091 1.00 96.50 237 ALA A O 1
ATOM 1727 N N . THR A 1 238 ? -7.793 -18.283 14.831 1.00 96.62 238 THR A N 1
ATOM 1728 C CA . THR A 1 238 ? -6.747 -17.455 15.424 1.00 96.62 238 THR A CA 1
ATOM 1729 C C . THR A 1 238 ? -7.145 -16.980 16.825 1.00 96.62 238 THR A C 1
ATOM 1731 O O . THR A 1 238 ? -6.325 -17.011 17.747 1.00 96.62 238 THR A O 1
ATOM 1734 N N . ALA A 1 239 ? -8.412 -16.613 17.024 1.00 97.12 239 ALA A N 1
ATOM 1735 C CA . ALA A 1 239 ? -8.996 -16.347 18.334 1.00 97.12 239 ALA A CA 1
ATOM 1736 C C . ALA A 1 239 ? -9.087 -17.623 19.191 1.00 97.12 239 ALA A C 1
ATOM 1738 O O . ALA A 1 239 ? -8.649 -17.612 20.342 1.00 97.12 239 ALA A O 1
ATOM 1739 N N . ALA A 1 240 ? -9.572 -18.737 18.629 1.00 98.06 240 ALA A N 1
ATOM 1740 C CA . ALA A 1 240 ? -9.663 -20.023 19.326 1.00 98.06 240 ALA A CA 1
ATOM 1741 C C . ALA A 1 240 ? -8.284 -20.517 19.805 1.00 98.06 240 ALA A C 1
ATOM 1743 O O . ALA A 1 240 ? -8.120 -20.869 20.973 1.00 98.06 240 ALA A O 1
ATOM 1744 N N . ALA A 1 241 ? -7.258 -20.445 18.950 1.00 98.38 241 ALA A N 1
ATOM 1745 C CA . ALA A 1 241 ? -5.885 -20.787 19.313 1.00 98.38 241 ALA A CA 1
ATOM 1746 C C . ALA A 1 241 ? -5.319 -19.877 20.415 1.00 98.38 241 ALA A C 1
ATOM 1748 O O . ALA A 1 241 ? -4.676 -20.365 21.346 1.00 98.38 241 ALA A O 1
ATOM 1749 N N . ARG A 1 242 ? -5.583 -18.563 20.357 1.00 98.19 242 ARG A N 1
ATOM 1750 C CA . ARG A 1 242 ? -5.192 -17.612 21.413 1.00 98.19 242 ARG A CA 1
ATOM 1751 C C . ARG A 1 242 ? -5.851 -17.948 22.757 1.00 98.19 242 ARG A C 1
ATOM 1753 O O . ARG A 1 242 ? -5.153 -17.986 23.769 1.00 98.19 242 ARG A O 1
ATOM 1760 N N . LEU A 1 243 ? -7.145 -18.267 22.773 1.00 98.56 243 LEU A N 1
ATOM 1761 C CA . LEU A 1 243 ? -7.867 -18.680 23.983 1.00 98.56 243 LEU A CA 1
ATOM 1762 C C . LEU A 1 243 ? -7.362 -20.025 24.537 1.00 98.56 243 LEU A C 1
ATOM 1764 O O . LEU A 1 243 ? -7.118 -20.138 25.739 1.00 98.56 243 LEU A O 1
ATOM 1768 N N . ALA A 1 244 ? -7.102 -21.010 23.675 1.00 98.44 244 ALA A N 1
ATOM 1769 C CA . ALA A 1 244 ? -6.540 -22.302 24.069 1.00 98.44 244 ALA A CA 1
ATOM 1770 C C . ALA A 1 244 ? -5.128 -22.162 24.667 1.00 98.44 244 ALA A C 1
ATOM 1772 O O . ALA A 1 244 ? -4.791 -22.822 25.653 1.00 98.44 244 ALA A O 1
ATOM 1773 N N . LEU A 1 245 ? -4.308 -21.257 24.119 1.00 98.00 245 LEU A N 1
ATOM 1774 C CA . LEU A 1 245 ? -3.008 -20.902 24.688 1.00 98.00 245 LEU A CA 1
ATOM 1775 C C . LEU A 1 245 ? -3.149 -20.200 26.045 1.00 98.00 245 LEU A C 1
ATOM 1777 O O . LEU A 1 245 ? -2.393 -20.528 26.956 1.00 98.00 245 LEU A O 1
ATOM 1781 N N . VAL A 1 246 ? -4.118 -19.294 26.225 1.00 97.56 246 VAL A N 1
ATOM 1782 C CA . VAL A 1 246 ? -4.406 -18.672 27.534 1.00 97.56 246 VAL A CA 1
ATOM 1783 C C . VAL A 1 246 ? -4.796 -19.729 28.570 1.00 97.56 246 VAL A C 1
ATOM 1785 O O . VAL A 1 246 ? -4.217 -19.743 29.659 1.00 97.56 246 VAL A O 1
ATOM 1788 N N . ALA A 1 247 ? -5.695 -20.657 28.224 1.00 95.75 247 ALA A N 1
ATOM 1789 C CA . ALA A 1 247 ? -6.078 -21.769 29.092 1.00 95.75 247 ALA A CA 1
ATOM 1790 C C . ALA A 1 247 ? -4.856 -22.623 29.483 1.00 95.75 247 ALA A C 1
ATOM 1792 O O . ALA A 1 247 ? -4.553 -22.781 30.669 1.00 95.75 247 ALA A O 1
ATOM 1793 N N . ALA A 1 248 ? -4.073 -23.069 28.495 1.00 93.81 248 ALA A N 1
ATOM 1794 C CA . ALA A 1 248 ? -2.879 -23.883 28.712 1.00 93.81 248 ALA A CA 1
ATOM 1795 C C . ALA A 1 248 ? -1.751 -23.153 29.472 1.00 93.81 248 ALA A C 1
ATOM 1797 O O . ALA A 1 248 ? -0.917 -23.802 30.108 1.00 93.81 248 ALA A O 1
ATOM 1798 N N . VAL A 1 249 ? -1.668 -21.821 29.398 1.00 92.06 249 VAL A N 1
ATOM 1799 C CA . VAL A 1 249 ? -0.728 -21.002 30.186 1.00 92.06 249 VAL A CA 1
ATOM 1800 C C . VAL A 1 249 ? -1.171 -20.920 31.647 1.00 92.06 249 VAL A C 1
ATOM 1802 O O . VAL A 1 249 ? -0.328 -21.075 32.535 1.00 92.06 249 VAL A O 1
ATOM 1805 N N . ALA A 1 250 ? -2.473 -20.730 31.878 1.00 87.69 250 ALA A N 1
ATOM 1806 C CA . ALA A 1 250 ? -3.114 -20.633 33.190 1.00 87.69 250 ALA A CA 1
ATOM 1807 C C . ALA A 1 250 ? -3.279 -21.975 33.929 1.00 87.69 250 ALA A C 1
ATOM 1809 O O . ALA A 1 250 ? -3.637 -21.991 35.109 1.00 87.69 250 ALA A O 1
ATOM 1810 N N . GLU A 1 251 ? -3.017 -23.092 33.241 1.00 86.38 251 GLU A N 1
ATOM 1811 C CA . GLU A 1 251 ? -3.291 -24.462 33.702 1.00 86.38 251 GLU A CA 1
ATOM 1812 C C . GLU A 1 251 ? -4.796 -24.775 33.826 1.00 86.38 251 GLU A C 1
ATOM 1814 O O . GLU A 1 251 ? -5.187 -25.648 34.600 1.00 86.38 251 GLU A O 1
ATOM 1819 N N . ALA A 1 252 ? -5.628 -24.066 33.057 1.00 88.69 252 ALA A N 1
ATOM 1820 C CA . ALA A 1 252 ? -7.012 -24.439 32.782 1.00 88.69 252 ALA A CA 1
ATOM 1821 C C . ALA A 1 252 ? -7.076 -25.437 31.611 1.00 88.69 252 ALA A C 1
ATOM 1823 O O . ALA A 1 252 ? -6.109 -25.580 30.857 1.00 88.69 252 ALA A O 1
ATOM 1824 N N . ASP A 1 253 ? -8.209 -26.121 31.457 1.00 91.62 253 ASP A N 1
ATOM 1825 C CA . ASP A 1 253 ? -8.407 -27.096 30.384 1.00 91.62 253 ASP A CA 1
ATOM 1826 C C . ASP A 1 253 ? -8.869 -26.399 29.086 1.00 91.62 253 ASP A C 1
ATOM 1828 O O . ASP A 1 253 ? -9.948 -25.807 29.073 1.00 91.62 253 ASP A O 1
ATOM 1832 N N . PRO A 1 254 ? -8.091 -26.431 27.988 1.00 96.19 254 PRO A N 1
ATOM 1833 C CA . PRO A 1 254 ? -8.530 -25.907 26.694 1.00 96.19 254 PRO A CA 1
ATOM 1834 C C . PRO A 1 254 ? -9.639 -26.746 26.025 1.00 96.19 254 PRO A C 1
ATOM 1836 O O . PRO A 1 254 ? -10.219 -26.268 25.051 1.00 96.19 254 PRO A O 1
ATOM 1839 N N . HIS A 1 255 ? -9.947 -27.952 26.528 1.00 95.50 255 HIS A N 1
ATOM 1840 C CA . HIS A 1 255 ? -11.116 -28.741 26.111 1.00 95.50 255 HIS A CA 1
ATOM 1841 C C . HIS A 1 255 ? -12.436 -28.284 26.773 1.00 95.50 255 HIS A C 1
ATOM 1843 O O . HIS A 1 255 ? -13.507 -28.709 26.346 1.00 95.50 255 HIS A O 1
ATOM 1849 N N . ASP A 1 256 ? -12.381 -27.431 27.804 1.00 95.88 256 ASP A N 1
ATOM 1850 C CA . ASP A 1 256 ? -13.555 -26.824 28.450 1.00 95.88 256 ASP A CA 1
ATOM 1851 C C . ASP A 1 256 ? -13.264 -25.355 28.796 1.00 95.88 256 ASP A C 1
ATOM 1853 O O . ASP A 1 256 ? -13.130 -24.958 29.958 1.00 95.88 256 ASP A O 1
ATOM 1857 N N . PHE A 1 257 ? -13.124 -24.525 27.757 1.00 96.75 257 PHE A N 1
ATOM 1858 C CA . PHE A 1 257 ? -12.890 -23.092 27.916 1.00 96.75 257 PHE A CA 1
ATOM 1859 C C . PHE A 1 257 ? -14.026 -22.280 27.293 1.00 96.75 257 PHE A C 1
ATOM 1861 O O . PHE A 1 257 ? -14.321 -22.390 26.106 1.00 96.75 257 PHE A O 1
ATOM 1868 N N . GLY A 1 258 ? -14.712 -21.477 28.112 1.00 94.56 258 GLY A N 1
ATOM 1869 C CA . GLY A 1 258 ? -15.897 -20.728 27.674 1.00 94.56 258 GLY A CA 1
ATOM 1870 C C . GLY A 1 258 ? -17.086 -21.609 27.255 1.00 94.56 258 GLY A C 1
ATOM 1871 O O . GLY A 1 258 ? -18.026 -21.109 26.638 1.00 94.56 258 GLY A O 1
ATOM 1872 N N . GLY A 1 259 ? -17.061 -22.905 27.593 1.00 94.75 259 GLY A N 1
ATOM 1873 C CA . GLY A 1 259 ? -18.047 -23.900 27.166 1.00 94.75 259 GLY A CA 1
ATOM 1874 C C . GLY A 1 259 ? -17.802 -24.488 25.771 1.00 94.75 259 GLY A C 1
ATOM 1875 O O . GLY A 1 259 ? -18.764 -24.953 25.158 1.00 94.75 259 GLY A O 1
ATOM 1876 N N . HIS A 1 260 ? -16.558 -24.442 25.281 1.00 96.75 260 HIS A N 1
ATOM 1877 C CA . HIS A 1 260 ? -16.114 -24.988 23.992 1.00 96.75 260 HIS A CA 1
ATOM 1878 C C . HIS A 1 260 ? -14.862 -25.863 24.151 1.00 96.75 260 HIS A C 1
ATOM 1880 O O . HIS A 1 260 ? -14.016 -25.580 25.004 1.00 96.75 260 HIS A O 1
ATOM 1886 N N . ASP A 1 261 ? -14.723 -26.874 23.287 1.00 97.62 261 ASP A N 1
ATOM 1887 C CA . ASP A 1 261 ? -13.478 -27.632 23.117 1.00 97.62 261 ASP A CA 1
ATOM 1888 C C . ASP A 1 261 ? -12.652 -26.980 22.004 1.00 97.62 261 ASP A C 1
ATOM 1890 O O . ASP A 1 261 ? -12.730 -27.340 20.827 1.00 97.62 261 ASP A O 1
ATOM 1894 N N . LEU A 1 262 ? -11.844 -25.994 22.396 1.00 98.06 262 LEU A N 1
ATOM 1895 C CA . LEU A 1 262 ? -11.076 -25.170 21.464 1.00 98.06 262 LEU A CA 1
ATOM 1896 C C . LEU A 1 262 ? -10.064 -25.989 20.645 1.00 98.06 262 LEU A C 1
ATOM 1898 O O . LEU A 1 262 ? -9.633 -25.546 19.581 1.00 98.06 262 LEU A O 1
ATOM 1902 N N . LEU A 1 263 ? -9.642 -27.161 21.135 1.00 98.25 263 LEU A N 1
ATOM 1903 C CA . LEU A 1 263 ? -8.665 -28.008 20.450 1.00 98.25 263 LEU A CA 1
ATOM 1904 C C . LEU A 1 263 ? -9.334 -28.956 19.457 1.00 98.25 263 LEU A C 1
ATOM 1906 O O . LEU A 1 263 ? -8.810 -29.128 18.355 1.00 98.25 263 LEU A O 1
ATOM 1910 N N . ALA A 1 264 ? -10.474 -29.547 19.821 1.00 97.12 264 ALA A N 1
ATOM 1911 C CA . ALA A 1 264 ? -11.286 -30.324 18.891 1.00 97.12 264 ALA A CA 1
ATOM 1912 C C . ALA A 1 264 ? -11.793 -29.434 17.751 1.00 97.12 264 ALA A C 1
ATOM 1914 O O . ALA A 1 264 ? -11.593 -29.779 16.590 1.00 97.12 264 ALA A O 1
ATOM 1915 N N . ASP A 1 265 ? -12.311 -28.241 18.059 1.00 97.12 265 ASP A N 1
ATOM 1916 C CA . ASP A 1 265 ? -12.808 -27.303 17.048 1.00 97.12 265 ASP A CA 1
ATOM 1917 C C . ASP A 1 265 ? -11.713 -26.870 16.059 1.00 97.12 265 ASP A C 1
ATOM 1919 O O . ASP A 1 265 ? -11.977 -26.752 14.860 1.00 97.12 265 ASP A O 1
ATOM 1923 N N . LEU A 1 266 ? -10.469 -26.687 16.523 1.00 97.81 266 LEU A N 1
ATOM 1924 C CA . LEU A 1 266 ? -9.319 -26.440 15.645 1.00 97.81 266 LEU A CA 1
ATOM 1925 C C . LEU A 1 266 ? -9.002 -27.642 14.742 1.00 97.81 266 LEU A C 1
ATOM 1927 O O . LEU A 1 266 ? -8.665 -27.446 13.577 1.00 97.81 266 LEU A O 1
ATOM 1931 N N . VAL A 1 267 ? -9.087 -28.877 15.246 1.00 98.06 267 VAL A N 1
ATOM 1932 C CA . VAL A 1 267 ? -8.821 -30.095 14.455 1.00 98.06 267 VAL A CA 1
ATOM 1933 C C . VAL A 1 267 ? -9.927 -30.356 13.429 1.00 98.06 267 VAL A C 1
ATOM 1935 O O . VAL A 1 267 ? -9.623 -30.636 12.267 1.00 98.06 267 VAL A O 1
ATOM 1938 N N . ASP A 1 268 ? -11.189 -30.219 13.829 1.00 96.06 268 ASP A N 1
ATOM 1939 C CA . ASP A 1 268 ? -12.358 -30.488 12.986 1.00 96.06 268 ASP A CA 1
ATOM 1940 C C . ASP A 1 268 ? -12.538 -29.430 11.882 1.00 96.06 268 ASP A C 1
ATOM 1942 O O . ASP A 1 268 ? -13.110 -29.718 10.828 1.00 96.06 268 ASP A O 1
ATOM 1946 N N . ASN A 1 269 ? -11.978 -28.228 12.066 1.00 95.31 269 ASN A N 1
ATOM 1947 C CA . ASN A 1 269 ? -11.977 -27.148 11.076 1.00 95.31 269 ASN A CA 1
ATOM 1948 C C . ASN A 1 269 ? -10.651 -27.011 10.295 1.00 95.31 269 ASN A C 1
ATOM 1950 O O . ASN A 1 269 ? -10.342 -25.934 9.778 1.00 95.31 269 ASN A O 1
ATOM 1954 N N . VAL A 1 270 ? -9.874 -28.090 10.143 1.00 96.62 270 VAL A N 1
ATOM 1955 C CA . VAL A 1 270 ? -8.738 -28.113 9.202 1.00 96.62 270 VAL A CA 1
ATOM 1956 C C . VAL A 1 270 ? -9.220 -28.255 7.755 1.00 96.62 270 VAL A C 1
ATOM 1958 O O . VAL A 1 270 ? -9.935 -29.186 7.385 1.00 96.62 270 VAL A O 1
ATOM 1961 N N . CYS A 1 271 ? -8.766 -27.348 6.894 1.00 93.44 271 CYS A N 1
ATOM 1962 C CA . CYS A 1 271 ? -9.080 -27.315 5.473 1.00 93.44 271 CYS A CA 1
ATOM 1963 C C . CYS A 1 271 ? -8.519 -28.545 4.736 1.00 93.44 271 CYS A C 1
ATOM 1965 O O . CYS A 1 271 ? -7.307 -28.709 4.584 1.00 93.44 271 CYS A O 1
ATOM 1967 N N . VAL A 1 272 ? -9.402 -29.402 4.213 1.00 90.75 272 VAL A N 1
ATOM 1968 C CA . VAL A 1 272 ? -9.019 -30.601 3.436 1.00 90.75 272 VAL A CA 1
ATOM 1969 C C . VAL A 1 272 ? -8.501 -30.283 2.024 1.00 90.75 272 VAL A C 1
ATOM 1971 O O . VAL A 1 272 ? -7.806 -31.106 1.425 1.00 90.75 272 VAL A O 1
ATOM 1974 N N . SER A 1 273 ? -8.809 -29.091 1.508 1.00 82.88 273 SER A N 1
ATOM 1975 C CA . SER A 1 273 ? -8.396 -28.559 0.204 1.00 82.88 273 SER A CA 1
ATOM 1976 C C . SER A 1 273 ? -8.524 -27.031 0.180 1.00 82.88 273 SER A C 1
ATOM 1978 O O . SER A 1 273 ? -9.375 -26.483 0.884 1.00 82.88 273 SER A O 1
ATOM 1980 N N . GLY A 1 274 ? -7.728 -26.346 -0.646 1.00 75.31 274 GLY A N 1
ATOM 1981 C CA . GLY A 1 274 ? -7.930 -24.931 -0.973 1.00 75.31 274 GLY A CA 1
ATOM 1982 C C . GLY A 1 274 ? -8.552 -24.716 -2.362 1.00 75.31 274 GLY A C 1
ATOM 1983 O O . GLY A 1 274 ? -8.994 -25.680 -3.005 1.00 75.31 274 GLY A O 1
ATOM 1984 N N . PRO A 1 275 ? -8.589 -23.461 -2.853 1.00 68.81 275 PRO A N 1
ATOM 1985 C CA . PRO A 1 275 ? -9.160 -23.092 -4.152 1.00 68.81 275 PRO A CA 1
ATOM 1986 C C . PRO A 1 275 ? -8.545 -23.830 -5.353 1.00 68.81 275 PRO A C 1
ATOM 1988 O O . PRO A 1 275 ? -9.218 -24.002 -6.369 1.00 68.81 275 PRO A O 1
ATOM 1991 N N . GLU A 1 276 ? -7.312 -24.334 -5.231 1.00 67.50 276 GLU A N 1
ATOM 1992 C CA . GLU A 1 276 ? -6.619 -25.147 -6.241 1.00 67.50 276 GLU A CA 1
ATOM 1993 C C . GLU A 1 276 ? -7.359 -26.446 -6.607 1.00 67.50 276 GLU A C 1
ATOM 1995 O O . GLU A 1 276 ? -7.135 -27.016 -7.673 1.00 67.50 276 GLU A O 1
ATOM 2000 N N . SER A 1 277 ? -8.271 -26.902 -5.745 1.00 67.81 277 SER A N 1
ATOM 2001 C CA . SER A 1 277 ? -9.144 -28.059 -5.988 1.00 67.81 277 SER A CA 1
ATOM 2002 C C . SER A 1 277 ? -10.326 -27.777 -6.928 1.00 67.81 277 SER A C 1
ATOM 2004 O O . SER A 1 277 ? -11.054 -28.700 -7.289 1.00 67.81 277 SER A O 1
ATOM 2006 N N . GLY A 1 278 ? -10.564 -26.513 -7.298 1.00 62.78 278 GLY A N 1
ATOM 2007 C CA . GLY A 1 278 ? -11.754 -26.080 -8.039 1.00 62.78 278 GLY A CA 1
ATOM 2008 C C . GLY A 1 278 ? -13.016 -25.933 -7.177 1.00 62.78 278 GLY A C 1
ATOM 2009 O O . GLY A 1 278 ? -14.008 -25.372 -7.640 1.00 62.78 278 GLY A O 1
ATOM 2010 N N . THR A 1 279 ? -12.986 -26.372 -5.914 1.00 61.84 279 THR A N 1
ATOM 2011 C CA . THR A 1 279 ? -14.031 -26.101 -4.917 1.00 61.84 279 THR A CA 1
ATOM 2012 C C . THR A 1 279 ? -13.613 -24.956 -3.999 1.00 61.84 279 THR A C 1
ATOM 2014 O O . THR A 1 279 ? -12.610 -25.050 -3.295 1.00 61.84 279 THR A O 1
ATOM 2017 N N . HIS A 1 280 ? -14.388 -23.869 -3.991 1.00 68.56 280 HIS A N 1
ATOM 2018 C CA . HIS A 1 280 ? -14.157 -22.742 -3.088 1.00 68.56 280 HIS A CA 1
ATOM 2019 C C . HIS A 1 280 ? -14.735 -23.038 -1.697 1.00 68.56 280 HIS A C 1
ATOM 2021 O O . HIS A 1 280 ? -15.950 -22.991 -1.508 1.00 68.56 280 HIS A O 1
ATOM 2027 N N . THR A 1 281 ? -13.859 -23.306 -0.727 1.00 75.12 281 THR A N 1
ATOM 2028 C CA . THR A 1 281 ? -14.211 -23.422 0.696 1.00 75.12 281 THR A CA 1
ATOM 2029 C C . THR A 1 281 ? -13.914 -22.087 1.391 1.00 75.12 281 THR A C 1
ATOM 2031 O O . THR A 1 281 ? -12.739 -21.748 1.548 1.00 75.12 281 THR A O 1
ATOM 2034 N N . PRO A 1 282 ? -14.927 -21.302 1.814 1.00 79.75 282 PRO A N 1
ATOM 2035 C CA . PRO A 1 282 ? -14.693 -20.007 2.453 1.00 79.75 282 PRO A CA 1
ATOM 2036 C C . PRO A 1 282 ? -13.869 -20.156 3.736 1.00 79.75 282 PRO A C 1
ATOM 2038 O O . PRO A 1 282 ? -14.227 -20.959 4.601 1.00 79.75 282 PRO A O 1
ATOM 2041 N N . GLY A 1 283 ? -12.790 -19.378 3.853 1.00 82.62 283 GLY A N 1
ATOM 2042 C CA . GLY A 1 283 ? -11.858 -19.425 4.986 1.00 82.62 283 GLY A CA 1
ATOM 2043 C C . GLY A 1 283 ? -10.642 -20.345 4.806 1.00 82.62 283 GLY A C 1
ATOM 2044 O O . GLY A 1 283 ? -9.885 -20.490 5.760 1.00 82.62 283 GLY A O 1
ATOM 2045 N N . CYS A 1 284 ? -10.444 -20.945 3.626 1.00 88.50 284 CYS A N 1
ATOM 2046 C CA . CYS A 1 284 ? -9.292 -21.795 3.287 1.00 88.50 284 CYS A CA 1
ATOM 2047 C C . CYS A 1 284 ? -8.524 -21.229 2.077 1.00 88.50 284 CYS A C 1
ATOM 2049 O O . CYS A 1 284 ? -9.151 -20.909 1.065 1.00 88.50 284 CYS A O 1
ATOM 2051 N N . THR A 1 285 ? -7.189 -21.160 2.133 1.00 87.00 285 THR A N 1
ATOM 2052 C CA . THR A 1 285 ? -6.327 -20.800 0.985 1.00 87.00 285 THR A CA 1
ATOM 2053 C C . THR A 1 285 ? -5.535 -21.992 0.438 1.00 87.00 285 THR A C 1
ATOM 2055 O O . THR A 1 285 ? -5.170 -21.983 -0.734 1.00 87.00 285 THR A O 1
ATOM 2058 N N . ALA A 1 286 ? -5.327 -23.048 1.230 1.00 89.50 286 ALA A N 1
ATOM 2059 C CA . ALA A 1 286 ? -4.754 -24.326 0.814 1.00 89.50 286 ALA A CA 1
ATOM 2060 C C . ALA A 1 286 ? -5.208 -25.490 1.718 1.00 89.50 286 ALA A C 1
ATOM 2062 O O . ALA A 1 286 ? -5.745 -25.309 2.815 1.00 89.50 286 ALA A O 1
ATOM 2063 N N . LYS A 1 287 ? -4.911 -26.727 1.296 1.00 91.69 287 LYS A N 1
ATOM 2064 C CA . LYS A 1 287 ? -4.955 -27.891 2.195 1.00 91.69 287 LYS A CA 1
ATOM 2065 C C . LYS A 1 287 ? -4.042 -27.687 3.415 1.00 91.69 287 LYS A C 1
ATOM 2067 O O . LYS A 1 287 ? -2.857 -27.387 3.263 1.00 91.69 287 LYS A O 1
ATOM 2072 N N . GLY A 1 288 ? -4.580 -27.953 4.603 1.00 93.81 288 GLY A N 1
ATOM 2073 C CA . GLY A 1 288 ? -3.873 -27.883 5.881 1.00 93.81 288 GLY A CA 1
ATOM 2074 C C . GLY A 1 288 ? -3.977 -26.539 6.603 1.00 93.81 288 GLY A C 1
ATOM 2075 O O . GLY A 1 288 ? -3.419 -26.417 7.689 1.00 93.81 288 GLY A O 1
ATOM 2076 N N . ASP A 1 289 ? -4.674 -25.539 6.065 1.00 94.94 289 ASP A N 1
ATOM 2077 C CA . ASP A 1 289 ? -5.001 -24.348 6.859 1.00 94.94 289 ASP A CA 1
ATOM 2078 C C . ASP A 1 289 ? -5.940 -24.713 8.014 1.00 94.94 289 ASP A C 1
ATOM 2080 O O . ASP A 1 289 ? -6.820 -25.564 7.858 1.00 94.94 289 ASP A O 1
ATOM 2084 N N . PHE A 1 290 ? -5.818 -24.030 9.150 1.00 96.69 290 PHE A N 1
ATOM 2085 C CA . PHE A 1 290 ? -6.961 -23.877 10.044 1.00 96.69 290 PHE A CA 1
ATOM 2086 C C . PHE A 1 290 ? -7.938 -22.883 9.411 1.00 96.69 290 PHE A C 1
ATOM 2088 O O . PHE A 1 290 ? -7.550 -21.773 9.030 1.00 96.69 290 PHE A O 1
ATOM 2095 N N . ARG A 1 291 ? -9.206 -23.273 9.268 1.00 92.62 291 ARG A N 1
ATOM 2096 C CA . ARG A 1 291 ? -10.215 -22.434 8.620 1.00 92.62 291 ARG A CA 1
ATOM 2097 C C . ARG A 1 291 ? -10.353 -21.098 9.353 1.00 92.62 291 ARG A C 1
ATOM 2099 O O . ARG A 1 291 ? -10.409 -21.057 10.575 1.00 92.62 291 ARG A O 1
ATOM 2106 N N . ASN A 1 292 ? -10.408 -20.007 8.592 1.00 90.19 292 ASN A N 1
ATOM 2107 C CA . ASN A 1 292 ? -10.438 -18.628 9.094 1.00 90.19 292 ASN A CA 1
ATOM 2108 C C . ASN A 1 292 ? -9.175 -18.167 9.856 1.00 90.19 292 ASN A C 1
ATOM 2110 O O . ASN A 1 292 ? -9.224 -17.118 10.488 1.00 90.19 292 ASN A O 1
ATOM 2114 N N . ALA A 1 293 ? -8.029 -18.860 9.768 1.00 88.62 293 ALA A N 1
ATOM 2115 C CA . ALA A 1 293 ? -6.783 -18.374 10.385 1.00 88.62 293 ALA A CA 1
ATOM 2116 C C . ALA A 1 293 ? -6.320 -16.998 9.850 1.00 88.62 293 ALA A C 1
ATOM 2118 O O . ALA A 1 293 ? -5.645 -16.257 10.564 1.00 88.62 293 ALA A O 1
ATOM 2119 N N . ALA A 1 294 ? -6.714 -16.654 8.615 1.00 77.25 294 ALA A N 1
ATOM 2120 C CA . ALA A 1 294 ? -6.448 -15.412 7.869 1.00 77.25 294 ALA A CA 1
ATOM 2121 C C . ALA A 1 294 ? -4.969 -15.111 7.544 1.00 77.25 294 ALA A C 1
ATOM 2123 O O . ALA A 1 294 ? -4.663 -14.748 6.409 1.00 77.25 294 ALA A O 1
ATOM 2124 N N . TYR A 1 295 ? -4.060 -15.305 8.497 1.00 91.62 295 TYR A N 1
ATOM 2125 C CA . TYR A 1 295 ? -2.631 -15.012 8.409 1.00 91.62 295 TYR A CA 1
ATOM 2126 C C . TYR A 1 295 ? -1.792 -16.157 8.997 1.00 91.62 295 TYR A C 1
ATOM 2128 O O . TYR A 1 295 ? -2.293 -17.073 9.659 1.00 91.62 295 TYR A O 1
ATOM 2136 N N . THR A 1 296 ? -0.485 -16.119 8.744 1.00 95.69 296 THR A N 1
ATOM 2137 C CA . THR A 1 296 ? 0.452 -17.169 9.164 1.00 95.69 296 THR A CA 1
ATOM 2138 C C . THR A 1 296 ? 0.695 -17.190 10.676 1.00 95.69 296 THR A C 1
ATOM 2140 O O . THR A 1 296 ? 1.021 -18.249 11.216 1.00 95.69 296 THR A O 1
ATOM 2143 N N . ASP A 1 297 ? 0.483 -16.073 11.386 1.00 93.25 297 ASP A N 1
ATOM 2144 C CA . ASP A 1 297 ? 0.502 -16.060 12.856 1.00 93.25 297 ASP A CA 1
ATOM 2145 C C . ASP A 1 297 ? -0.613 -16.956 13.415 1.00 93.25 297 ASP A C 1
ATOM 2147 O O . ASP A 1 297 ? -0.340 -17.808 14.256 1.00 93.25 297 ASP A O 1
ATOM 2151 N N . GLY A 1 298 ? -1.827 -16.859 12.868 1.00 95.56 298 GLY A N 1
ATOM 2152 C CA . GLY A 1 298 ? -2.956 -17.738 13.160 1.00 95.56 298 GLY A CA 1
ATOM 2153 C C . GLY A 1 298 ? -2.643 -19.217 12.946 1.00 95.56 298 GLY A C 1
ATOM 2154 O O . GLY A 1 298 ? -2.853 -20.039 13.840 1.00 95.56 298 GLY A O 1
ATOM 2155 N N . GLN A 1 299 ? -2.052 -19.555 11.796 1.00 97.44 299 GLN A N 1
ATOM 2156 C CA . GLN A 1 299 ? -1.633 -20.928 11.492 1.00 97.44 299 GLN A CA 1
ATOM 2157 C C . GLN A 1 299 ? -0.581 -21.448 12.491 1.00 97.44 299 GLN A C 1
ATOM 2159 O O . GLN A 1 299 ? -0.671 -22.588 12.955 1.00 97.44 299 GLN A O 1
ATOM 2164 N N . ALA A 1 300 ? 0.407 -20.623 12.853 1.00 98.12 300 ALA A N 1
ATOM 2165 C CA . ALA A 1 300 ? 1.440 -20.977 13.825 1.00 98.12 300 ALA A CA 1
ATOM 2166 C C . ALA A 1 300 ? 0.886 -21.111 15.255 1.00 98.12 300 ALA A C 1
ATOM 2168 O O . ALA A 1 300 ? 1.244 -22.052 15.968 1.00 98.12 300 ALA A O 1
ATOM 2169 N N . LEU A 1 301 ? -0.019 -20.214 15.659 1.00 98.25 301 LEU A N 1
ATOM 2170 C CA . LEU A 1 301 ? -0.708 -20.253 16.948 1.00 98.25 301 LEU A CA 1
ATOM 2171 C C . LEU A 1 301 ? -1.604 -21.489 17.063 1.00 98.25 301 LEU A C 1
ATOM 2173 O O . LEU A 1 301 ? -1.582 -22.127 18.109 1.00 98.25 301 LEU A O 1
ATOM 2177 N N . GLY A 1 302 ? -2.315 -21.885 16.002 1.00 98.12 302 GLY A N 1
ATOM 2178 C CA . GLY A 1 302 ? -3.106 -23.120 15.973 1.00 98.12 302 GLY A CA 1
ATOM 2179 C C . GLY A 1 302 ? -2.250 -24.375 16.178 1.00 98.12 302 GLY A C 1
ATOM 2180 O O . GLY A 1 302 ? -2.563 -25.212 17.025 1.00 98.12 302 GLY A O 1
ATOM 2181 N N . VAL A 1 303 ? -1.104 -24.481 15.487 1.00 98.44 303 VAL A N 1
ATOM 2182 C CA . VAL A 1 303 ? -0.145 -25.584 15.709 1.00 98.44 303 VAL A CA 1
ATOM 2183 C C . VAL A 1 303 ? 0.387 -25.573 17.150 1.00 98.44 303 VAL A C 1
ATOM 2185 O O . VAL A 1 303 ? 0.449 -26.629 17.784 1.00 98.44 303 VAL A O 1
ATOM 2188 N N . LEU A 1 304 ? 0.737 -24.400 17.693 1.00 97.75 304 LEU A N 1
ATOM 2189 C CA . LEU A 1 304 ? 1.189 -24.265 19.082 1.00 97.75 304 LEU A CA 1
ATOM 2190 C C . LEU A 1 304 ? 0.098 -24.632 20.094 1.00 97.75 304 LEU A C 1
ATOM 2192 O O . LEU A 1 304 ? 0.408 -25.330 21.054 1.00 97.75 304 LEU A O 1
ATOM 2196 N N . ALA A 1 305 ? -1.152 -24.215 19.885 1.00 98.25 305 ALA A N 1
ATOM 2197 C CA . ALA A 1 305 ? -2.281 -24.498 20.768 1.00 98.25 305 ALA A CA 1
ATOM 2198 C C . ALA A 1 305 ? -2.512 -26.008 20.919 1.00 98.25 305 ALA A C 1
ATOM 2200 O O . ALA A 1 305 ? -2.551 -26.509 22.044 1.00 98.25 305 ALA A O 1
ATOM 2201 N N . LEU A 1 306 ? -2.547 -26.748 19.804 1.00 98.31 306 LEU A N 1
ATOM 2202 C CA . LEU A 1 306 ? -2.662 -28.210 19.823 1.00 98.31 306 LEU A CA 1
ATOM 2203 C C . LEU A 1 306 ? -1.487 -28.855 20.584 1.00 98.31 306 LEU A C 1
ATOM 2205 O O . LEU A 1 306 ? -1.705 -29.609 21.533 1.00 98.31 306 LEU A O 1
ATOM 2209 N N . LEU A 1 307 ? -0.240 -28.484 20.254 1.00 96.69 307 LEU A N 1
ATOM 2210 C CA . LEU A 1 307 ? 0.963 -29.000 20.929 1.00 96.69 307 LEU A CA 1
ATOM 2211 C C . LEU A 1 307 ? 0.996 -28.687 22.434 1.00 96.69 307 LEU A C 1
ATOM 2213 O O . LEU A 1 307 ? 1.510 -29.485 23.219 1.00 96.69 307 LEU A O 1
ATOM 2217 N N . ARG A 1 308 ? 0.478 -27.522 22.836 1.00 95.19 308 ARG A N 1
ATOM 2218 C CA . ARG A 1 308 ? 0.366 -27.067 24.230 1.00 95.19 308 ARG A CA 1
ATOM 2219 C C . ARG A 1 308 ? -0.724 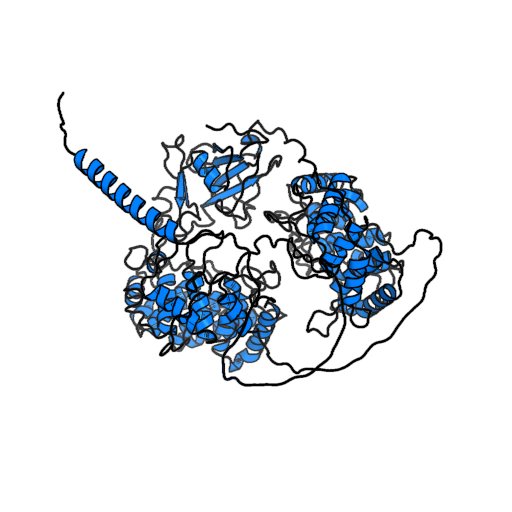-27.805 25.000 1.00 95.19 308 ARG A C 1
ATOM 2221 O O . ARG A 1 308 ? -0.520 -28.090 26.175 1.00 95.19 308 ARG A O 1
ATOM 2228 N N . GLY A 1 309 ? -1.828 -28.134 24.336 1.00 94.62 309 GLY A N 1
ATOM 2229 C CA . GLY A 1 309 ? -2.911 -28.958 24.867 1.00 94.62 309 GLY A CA 1
ATOM 2230 C C . GLY A 1 309 ? -2.620 -30.460 24.906 1.00 94.62 309 GLY A C 1
ATOM 2231 O O . GLY A 1 309 ? -3.430 -31.227 25.407 1.00 94.62 309 GLY A O 1
ATOM 2232 N N . GLY A 1 310 ? -1.477 -30.909 24.377 1.00 93.31 310 GLY A N 1
ATOM 2233 C CA . GLY A 1 310 ? -1.145 -32.335 24.276 1.00 93.31 310 GLY A CA 1
ATOM 2234 C C . GLY A 1 310 ? -1.827 -33.059 23.108 1.00 93.31 310 GLY A C 1
ATOM 2235 O O . GLY A 1 310 ? -1.649 -34.269 22.952 1.00 93.31 310 GLY A O 1
ATOM 2236 N N . VAL A 1 311 ? -2.551 -32.334 22.251 1.00 96.31 311 VAL A N 1
ATOM 2237 C CA . VAL A 1 311 ? -3.136 -32.857 21.014 1.00 96.31 311 VAL A CA 1
ATOM 2238 C C . VAL A 1 311 ? -2.062 -32.882 19.930 1.00 96.31 311 VAL A C 1
ATOM 2240 O O . VAL A 1 311 ? -1.380 -31.891 19.669 1.00 96.31 311 VAL A O 1
ATOM 2243 N N . ARG A 1 312 ? -1.893 -34.026 19.260 1.00 95.06 312 ARG A N 1
ATOM 2244 C CA . ARG A 1 312 ? -0.974 -34.130 18.121 1.00 95.06 312 ARG A CA 1
ATOM 2245 C C . ARG A 1 312 ? -1.549 -33.335 16.938 1.00 95.06 312 ARG A C 1
ATOM 2247 O O . ARG A 1 312 ? -2.615 -33.721 16.460 1.00 95.06 312 ARG A O 1
ATOM 2254 N N . PRO A 1 313 ? -0.861 -32.302 16.411 1.00 96.25 313 PRO A N 1
ATOM 2255 C CA . PRO A 1 313 ? -1.358 -31.564 15.257 1.00 96.25 313 PRO A CA 1
ATOM 2256 C C . PRO A 1 313 ? -1.554 -32.476 14.037 1.00 96.25 313 PRO A C 1
ATOM 2258 O O . PRO A 1 313 ? -0.718 -33.362 13.803 1.00 96.25 313 PRO A O 1
ATOM 2261 N N . PRO A 1 314 ? -2.605 -32.261 13.226 1.00 96.56 314 PRO A N 1
ATOM 2262 C CA . PRO A 1 314 ? -2.737 -32.917 11.933 1.00 96.56 314 PRO A CA 1
ATOM 2263 C C . PRO A 1 314 ? -1.507 -32.646 11.055 1.00 96.56 314 PRO A C 1
ATOM 2265 O O . PRO A 1 314 ? -1.046 -31.514 10.940 1.00 96.56 314 PRO A O 1
ATOM 2268 N N . VAL A 1 315 ? -0.962 -33.685 10.414 1.00 94.06 315 VAL A N 1
ATOM 2269 C CA . VAL A 1 315 ? 0.306 -33.587 9.653 1.00 94.06 315 VAL A CA 1
ATOM 2270 C C . VAL A 1 315 ? 0.236 -32.526 8.549 1.00 94.06 315 VAL A C 1
ATOM 2272 O O . VAL A 1 315 ? 1.230 -31.855 8.263 1.00 94.06 315 VAL A O 1
ATOM 2275 N N . ASP A 1 316 ? -0.944 -32.334 7.961 1.00 94.69 316 ASP A N 1
ATOM 2276 C CA . ASP A 1 316 ? -1.180 -31.310 6.948 1.00 94.69 316 ASP A CA 1
ATOM 2277 C C . ASP A 1 316 ? -1.041 -29.876 7.489 1.00 94.69 316 ASP A C 1
ATOM 2279 O O . ASP A 1 316 ? -0.552 -29.033 6.744 1.00 94.69 316 ASP A O 1
ATOM 2283 N N . THR A 1 317 ? -1.367 -29.579 8.757 1.00 96.69 317 THR A N 1
ATOM 2284 C CA . THR A 1 317 ? -1.258 -28.204 9.300 1.00 96.69 317 THR A CA 1
ATOM 2285 C C . THR A 1 317 ? 0.187 -27.794 9.558 1.00 96.69 317 THR A C 1
ATOM 2287 O O . THR A 1 317 ? 0.591 -26.674 9.233 1.00 96.69 317 THR A O 1
ATOM 2290 N N . VAL A 1 318 ? 1.002 -28.732 10.048 1.00 97.06 318 VAL A N 1
ATOM 2291 C CA . VAL A 1 318 ? 2.452 -28.558 10.226 1.00 97.06 318 VAL A CA 1
ATOM 2292 C C . VAL A 1 318 ? 3.156 -28.475 8.868 1.00 97.06 318 VAL A C 1
ATOM 2294 O O . VAL A 1 318 ? 3.999 -27.604 8.650 1.00 97.06 318 VAL A O 1
ATOM 2297 N N . THR A 1 319 ? 2.759 -29.328 7.915 1.00 94.50 319 THR A N 1
ATOM 2298 C CA . THR A 1 319 ? 3.258 -29.281 6.531 1.00 94.50 319 THR A CA 1
ATOM 2299 C C . THR A 1 319 ? 2.876 -27.967 5.847 1.00 94.50 319 THR A C 1
ATOM 2301 O O . THR A 1 319 ? 3.693 -27.389 5.131 1.00 94.50 319 THR A O 1
ATOM 2304 N N . ARG A 1 320 ? 1.658 -27.463 6.076 1.00 93.25 320 ARG A N 1
ATOM 2305 C CA . ARG A 1 320 ? 1.191 -26.173 5.562 1.00 93.25 320 ARG A CA 1
ATOM 2306 C C . ARG A 1 320 ? 2.026 -25.023 6.112 1.00 93.25 320 ARG A C 1
ATOM 2308 O O . ARG A 1 320 ? 2.510 -24.223 5.317 1.00 93.25 320 ARG A O 1
ATOM 2315 N N . LEU A 1 321 ? 2.279 -24.993 7.421 1.00 95.56 321 LEU A N 1
ATOM 2316 C CA . LEU A 1 321 ? 3.125 -23.970 8.038 1.00 95.56 321 LEU A CA 1
ATOM 2317 C C . LEU A 1 321 ? 4.556 -23.980 7.469 1.00 95.56 321 LEU A C 1
ATOM 2319 O O . LEU A 1 321 ? 5.099 -22.926 7.155 1.00 95.56 321 LEU A O 1
ATOM 2323 N N . ALA A 1 322 ? 5.140 -25.160 7.240 1.00 95.44 322 ALA A N 1
ATOM 2324 C CA . ALA A 1 322 ? 6.450 -25.278 6.593 1.00 95.44 322 ALA A CA 1
ATOM 2325 C C . ALA A 1 322 ? 6.453 -24.841 5.110 1.00 95.44 322 ALA A C 1
ATOM 2327 O O . ALA A 1 322 ? 7.484 -24.398 4.610 1.00 95.44 322 ALA A O 1
ATOM 2328 N N . ARG A 1 323 ? 5.318 -24.927 4.399 1.00 93.00 323 ARG A N 1
ATOM 2329 C CA . ARG A 1 323 ? 5.173 -24.459 3.003 1.00 93.00 323 ARG A CA 1
ATOM 2330 C C . ARG A 1 323 ? 5.052 -22.940 2.858 1.00 93.00 323 ARG A C 1
ATOM 2332 O O . ARG A 1 323 ? 5.206 -22.451 1.747 1.00 93.00 323 ARG A O 1
ATOM 2339 N N . LEU A 1 324 ? 4.789 -22.214 3.944 1.00 94.56 324 LEU A N 1
ATOM 2340 C CA . LEU A 1 324 ? 4.764 -20.743 3.969 1.00 94.56 324 LEU A CA 1
ATOM 2341 C C . LEU A 1 324 ? 6.179 -20.136 4.073 1.00 94.56 324 LEU A C 1
ATOM 2343 O O . LEU A 1 324 ? 6.332 -18.916 4.097 1.00 94.56 324 LEU A O 1
ATOM 2347 N N . GLN A 1 325 ? 7.218 -20.980 4.134 1.00 94.00 325 GLN A N 1
ATOM 2348 C CA . GLN A 1 325 ? 8.614 -20.560 4.098 1.00 94.00 325 GLN A CA 1
ATOM 2349 C C . GLN A 1 325 ? 9.044 -20.138 2.683 1.00 94.00 325 GLN A C 1
ATOM 2351 O O . GLN A 1 325 ? 9.026 -20.929 1.738 1.00 94.00 325 GLN A O 1
ATOM 2356 N N . CYS A 1 326 ? 9.517 -18.901 2.571 1.00 90.81 326 CYS A N 1
ATOM 2357 C CA . CYS A 1 326 ? 10.165 -18.343 1.397 1.00 90.81 326 CYS A CA 1
ATOM 2358 C C . CYS A 1 326 ? 11.545 -18.977 1.166 1.00 90.81 326 CYS A C 1
ATOM 2360 O O . CYS A 1 326 ? 12.170 -19.539 2.070 1.00 90.81 326 CYS A O 1
ATOM 2362 N N . ARG A 1 327 ? 12.058 -18.891 -0.068 1.00 84.44 327 ARG A N 1
ATOM 2363 C CA . ARG A 1 327 ? 13.294 -19.592 -0.474 1.00 84.44 327 ARG A CA 1
ATOM 2364 C C . ARG A 1 327 ? 14.519 -19.208 0.367 1.00 84.44 327 ARG A C 1
ATOM 2366 O O . ARG A 1 327 ? 15.279 -20.101 0.744 1.00 84.44 327 ARG A O 1
ATOM 2373 N N . ASN A 1 328 ? 14.630 -17.926 0.730 1.00 79.12 328 ASN A N 1
ATOM 2374 C CA . ASN A 1 328 ? 15.668 -17.360 1.604 1.00 79.12 328 ASN A CA 1
ATOM 2375 C C . ASN A 1 328 ? 15.603 -17.848 3.073 1.00 79.12 328 ASN A C 1
ATOM 2377 O O . ASN A 1 328 ? 16.545 -17.616 3.833 1.00 79.12 328 ASN A O 1
ATOM 2381 N N . GLY A 1 329 ? 14.525 -18.534 3.470 1.00 90.62 329 GLY A N 1
ATOM 2382 C CA . GLY A 1 329 ? 14.297 -19.080 4.807 1.00 90.62 329 GLY A CA 1
ATOM 2383 C C . GLY A 1 329 ? 13.298 -18.302 5.669 1.00 90.62 329 GLY A C 1
ATOM 2384 O O . GLY A 1 329 ? 12.858 -18.858 6.679 1.00 90.62 329 GLY A O 1
ATOM 2385 N N . SER A 1 330 ? 12.901 -17.082 5.288 1.00 93.12 330 SER A N 1
ATOM 2386 C CA . SER A 1 330 ? 11.837 -16.350 5.992 1.00 93.12 330 SER A CA 1
ATOM 2387 C C . SER A 1 330 ? 10.480 -17.034 5.826 1.00 93.12 330 SER A C 1
ATOM 2389 O O . SER A 1 330 ? 10.326 -17.922 4.993 1.00 93.12 330 SER A O 1
ATOM 2391 N N . VAL A 1 331 ? 9.487 -16.654 6.622 1.00 95.44 331 VAL A N 1
ATOM 2392 C CA . VAL A 1 331 ? 8.110 -17.152 6.515 1.00 95.44 331 VAL A CA 1
ATOM 2393 C C . VAL A 1 331 ? 7.189 -15.984 6.193 1.00 95.44 331 VAL A C 1
ATOM 2395 O O . VAL A 1 331 ? 7.268 -14.946 6.851 1.00 95.44 331 VAL A O 1
ATOM 2398 N N . SER A 1 332 ? 6.335 -16.144 5.180 1.00 92.94 332 SER A N 1
ATOM 2399 C CA . SER A 1 332 ? 5.402 -15.092 4.774 1.00 92.94 332 SER A CA 1
ATOM 2400 C C . SER A 1 332 ? 4.318 -14.863 5.820 1.00 92.94 332 SER A C 1
ATOM 2402 O O . SER A 1 332 ? 3.771 -15.825 6.359 1.00 92.94 332 SER A O 1
ATOM 2404 N N . SER A 1 333 ? 3.991 -13.600 6.095 1.00 90.44 333 SER A N 1
ATOM 2405 C CA . SER A 1 333 ? 2.937 -13.202 7.040 1.00 90.44 333 SER A CA 1
ATOM 2406 C C . SER A 1 333 ? 1.530 -13.573 6.561 1.00 90.44 333 SER A C 1
ATOM 2408 O O . SER A 1 333 ? 0.644 -13.812 7.382 1.00 90.44 333 SER A O 1
ATOM 2410 N N . VAL A 1 334 ? 1.330 -13.682 5.245 1.00 89.50 334 VAL A N 1
ATOM 2411 C CA . VAL A 1 334 ? 0.069 -14.076 4.601 1.00 89.50 334 VAL A CA 1
ATOM 2412 C C . VAL A 1 334 ? 0.067 -15.556 4.202 1.00 89.50 334 VAL A C 1
ATOM 2414 O O . VAL A 1 334 ? 1.105 -16.141 3.891 1.00 89.50 334 VAL A O 1
ATOM 2417 N N . LEU A 1 335 ? -1.123 -16.170 4.179 1.00 89.88 335 LEU A N 1
ATOM 2418 C CA . LEU A 1 335 ? -1.318 -17.588 3.847 1.00 89.88 335 LEU A CA 1
ATOM 2419 C C . LEU A 1 335 ? -1.230 -17.855 2.331 1.00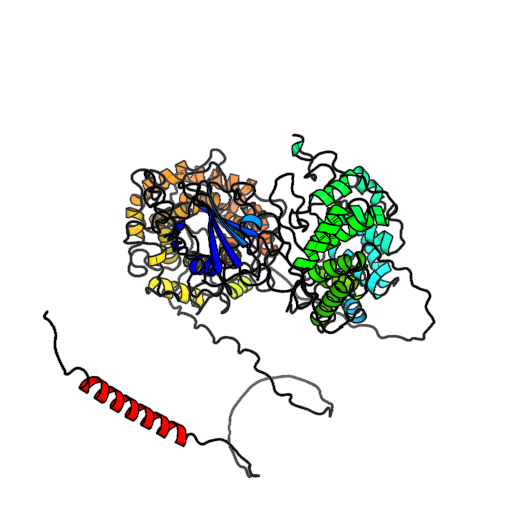 89.88 335 LEU A C 1
ATOM 2421 O O . LEU A 1 335 ? -2.208 -18.276 1.711 1.00 89.88 335 LEU A O 1
ATOM 2425 N N . ILE A 1 336 ? -0.055 -17.633 1.736 1.00 85.19 336 ILE A N 1
ATOM 2426 C CA . ILE A 1 336 ? 0.179 -17.745 0.286 1.00 85.19 336 ILE A CA 1
ATOM 2427 C C . ILE A 1 336 ? -0.181 -19.121 -0.296 1.00 85.19 336 ILE A C 1
ATOM 2429 O O . ILE A 1 336 ? 0.053 -20.167 0.321 1.00 85.19 336 ILE A O 1
ATOM 2433 N N . GLY A 1 337 ? -0.734 -19.128 -1.503 1.00 79.12 337 GLY A N 1
ATOM 2434 C CA . GLY A 1 337 ? -0.961 -20.313 -2.323 1.00 79.12 337 GLY A CA 1
ATOM 2435 C C . GLY A 1 337 ? 0.316 -20.815 -3.023 1.00 79.12 337 GLY A C 1
ATOM 2436 O O . GLY A 1 337 ? 1.332 -20.116 -3.079 1.00 79.12 337 GLY A O 1
ATOM 2437 N N . PRO A 1 338 ? 0.313 -22.042 -3.581 1.00 67.56 338 PRO A N 1
ATOM 2438 C CA . PRO A 1 338 ? 1.463 -22.574 -4.311 1.00 67.56 338 PRO A CA 1
ATOM 2439 C C . PRO A 1 338 ? 1.823 -21.722 -5.540 1.00 67.56 338 PRO A C 1
ATOM 2441 O O . PRO A 1 338 ? 1.065 -21.667 -6.504 1.00 67.56 338 PRO A O 1
ATOM 2444 N N . GLY A 1 339 ? 3.012 -21.114 -5.529 1.00 66.75 339 GLY A N 1
ATOM 2445 C CA . GLY A 1 339 ? 3.532 -20.307 -6.642 1.00 66.75 339 GLY A CA 1
ATOM 2446 C C . GLY A 1 339 ? 3.232 -18.806 -6.560 1.00 66.75 339 GLY A C 1
ATOM 2447 O O . GLY A 1 339 ? 3.698 -18.064 -7.421 1.00 66.75 339 GLY A O 1
ATOM 2448 N N . GLU A 1 340 ? 2.510 -18.349 -5.535 1.00 72.81 340 GLU A N 1
ATOM 2449 C CA . GLU A 1 340 ? 2.342 -16.918 -5.254 1.00 72.81 340 GLU A CA 1
ATOM 2450 C C . GLU A 1 340 ? 3.648 -16.282 -4.737 1.00 72.81 340 GLU A C 1
ATOM 2452 O O . GLU A 1 340 ? 4.576 -16.976 -4.308 1.00 72.81 340 GLU A O 1
ATOM 2457 N N .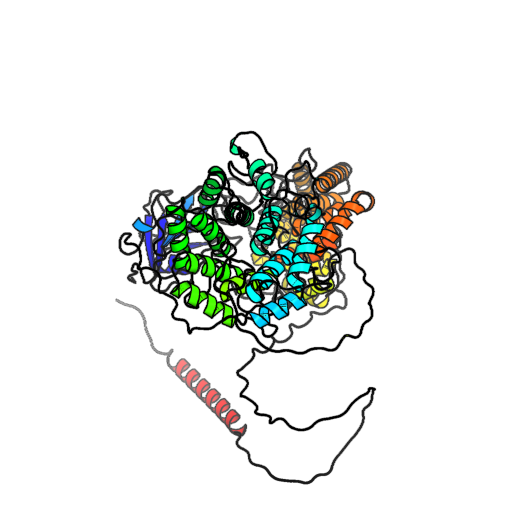 ASN A 1 341 ? 3.734 -14.947 -4.792 1.00 77.19 341 ASN A N 1
ATOM 2458 C CA . ASN A 1 341 ? 4.903 -14.219 -4.298 1.00 77.19 341 ASN A CA 1
ATOM 2459 C C . ASN A 1 341 ? 5.088 -14.431 -2.784 1.00 77.19 341 ASN A C 1
ATOM 2461 O O . ASN A 1 341 ? 4.142 -14.280 -2.015 1.00 77.19 341 ASN A O 1
ATOM 2465 N N . CYS A 1 342 ? 6.316 -14.734 -2.362 1.00 82.75 342 CYS A N 1
ATOM 2466 C CA . CYS A 1 342 ? 6.667 -14.960 -0.964 1.00 82.75 342 CYS A CA 1
ATOM 2467 C C . CYS A 1 342 ? 7.613 -13.858 -0.483 1.00 82.75 342 CYS A C 1
ATOM 2469 O O . CYS A 1 342 ? 8.820 -13.923 -0.720 1.00 82.75 342 CYS A O 1
ATOM 2471 N N . ASP A 1 343 ? 7.050 -12.874 0.215 1.00 82.06 343 ASP A N 1
ATOM 2472 C CA . ASP A 1 343 ? 7.788 -11.959 1.086 1.00 82.06 343 ASP A CA 1
ATOM 2473 C C . ASP A 1 343 ? 7.467 -12.307 2.545 1.00 82.06 343 ASP A C 1
ATOM 2475 O O . ASP A 1 343 ? 6.334 -12.682 2.857 1.00 82.06 343 ASP A O 1
ATOM 2479 N N . GLY A 1 344 ? 8.462 -12.243 3.428 1.00 88.50 344 GLY A N 1
ATOM 2480 C CA . GLY A 1 344 ? 8.361 -12.766 4.789 1.00 88.50 344 GLY A CA 1
ATOM 2481 C C . GLY A 1 344 ? 9.366 -12.149 5.749 1.00 88.50 344 GLY A C 1
ATOM 2482 O O . GLY A 1 344 ? 10.524 -11.911 5.395 1.00 88.50 344 GLY A O 1
ATOM 2483 N N . ASP A 1 345 ? 8.909 -11.918 6.975 1.00 92.69 345 ASP A N 1
ATOM 2484 C CA . ASP A 1 345 ? 9.536 -11.047 7.967 1.00 92.69 345 ASP A CA 1
ATOM 2485 C C . ASP A 1 345 ? 10.072 -11.818 9.199 1.00 92.69 345 ASP A C 1
ATOM 2487 O O . ASP A 1 345 ? 9.695 -12.975 9.432 1.00 92.69 345 ASP A O 1
ATOM 2491 N N . PRO A 1 346 ? 10.932 -11.211 10.042 1.00 96.06 346 PRO A N 1
ATOM 2492 C CA . PRO A 1 346 ? 11.492 -11.895 11.209 1.00 96.06 346 PRO A CA 1
ATOM 2493 C C . PRO A 1 346 ? 10.502 -12.176 12.349 1.00 96.06 346 PRO A C 1
ATOM 2495 O O . PRO A 1 346 ? 10.747 -13.108 13.117 1.00 96.06 346 PRO A O 1
ATOM 2498 N N . ALA A 1 347 ? 9.399 -11.428 12.474 1.00 96.06 347 ALA A N 1
ATOM 2499 C CA . ALA A 1 347 ? 8.384 -11.671 13.501 1.00 96.06 347 ALA A CA 1
ATOM 2500 C C . ALA A 1 347 ? 7.603 -12.957 13.199 1.00 96.06 347 ALA A C 1
ATOM 2502 O O . ALA A 1 347 ? 7.593 -13.883 14.017 1.00 96.06 347 ALA A O 1
ATOM 2503 N N . THR A 1 348 ? 7.031 -13.045 11.995 1.00 97.19 348 THR A N 1
ATOM 2504 C CA . THR A 1 348 ? 6.332 -14.235 11.496 1.00 97.19 348 THR A CA 1
ATOM 2505 C C . THR A 1 348 ? 7.270 -15.436 11.485 1.00 97.19 348 THR A C 1
ATOM 2507 O O . THR A 1 348 ? 6.914 -16.507 11.978 1.00 97.19 348 THR A O 1
ATOM 2510 N N . THR A 1 349 ? 8.504 -15.253 11.000 1.00 97.81 349 THR A N 1
ATOM 2511 C CA . THR A 1 349 ? 9.513 -16.321 10.989 1.00 97.81 349 THR A CA 1
ATOM 2512 C C . THR A 1 349 ? 9.816 -16.824 12.400 1.00 97.81 349 THR A C 1
ATOM 2514 O O . THR A 1 349 ? 9.864 -18.034 12.609 1.00 97.81 349 THR A O 1
ATOM 2517 N N . GLY A 1 350 ? 9.969 -15.934 13.386 1.00 97.44 350 GLY A N 1
ATOM 2518 C CA . GLY A 1 350 ? 10.200 -16.320 14.779 1.00 97.44 350 GLY A CA 1
ATOM 2519 C C . GLY A 1 350 ? 9.052 -17.151 15.367 1.00 97.44 350 GLY A C 1
ATOM 2520 O O . GLY A 1 350 ? 9.285 -18.230 15.915 1.00 97.44 350 GLY A O 1
ATOM 2521 N N . LEU A 1 351 ? 7.806 -16.699 15.200 1.00 97.69 351 LEU A N 1
ATOM 2522 C CA . LEU A 1 351 ? 6.623 -17.410 15.700 1.00 97.69 351 LEU A CA 1
ATOM 2523 C C . LEU A 1 351 ? 6.414 -18.770 15.005 1.00 97.69 351 LEU A C 1
ATOM 2525 O O . LEU A 1 351 ? 6.192 -19.782 15.675 1.00 97.69 351 LEU A O 1
ATOM 2529 N N . ALA A 1 352 ? 6.555 -18.825 13.678 1.00 97.75 352 ALA A N 1
ATOM 2530 C CA . ALA A 1 352 ? 6.468 -20.069 12.916 1.00 97.75 352 ALA A CA 1
ATOM 2531 C C . ALA A 1 352 ? 7.575 -21.063 13.312 1.00 97.75 352 ALA A C 1
ATOM 2533 O O . ALA A 1 352 ? 7.308 -22.253 13.476 1.00 97.75 352 ALA A O 1
ATOM 2534 N N . VAL A 1 353 ? 8.805 -20.590 13.543 1.00 96.38 353 VAL A N 1
ATOM 2535 C CA . VAL A 1 353 ? 9.915 -21.425 14.031 1.00 96.38 353 VAL A CA 1
ATOM 2536 C C . VAL A 1 353 ? 9.623 -22.029 15.396 1.00 96.38 353 VAL A C 1
ATOM 2538 O O . VAL A 1 353 ? 9.906 -23.210 15.582 1.00 96.38 353 VAL A O 1
ATOM 2541 N N . LEU A 1 354 ? 9.041 -21.276 16.335 1.00 96.38 354 LEU A N 1
ATOM 2542 C CA . LEU A 1 354 ? 8.656 -21.816 17.644 1.00 96.38 354 LEU A CA 1
ATOM 2543 C C . LEU A 1 354 ? 7.668 -22.984 17.489 1.00 96.38 354 LEU A C 1
ATOM 2545 O O . LEU A 1 354 ? 7.874 -24.040 18.088 1.00 96.38 354 LEU A O 1
ATOM 2549 N N . ALA A 1 355 ? 6.655 -22.839 16.630 1.00 97.25 355 ALA A N 1
ATOM 2550 C CA . ALA A 1 355 ? 5.689 -23.896 16.326 1.00 97.25 355 ALA A CA 1
ATOM 2551 C C . ALA A 1 355 ? 6.344 -25.132 15.676 1.00 97.25 355 ALA A C 1
ATOM 2553 O O . ALA A 1 355 ? 6.195 -26.254 16.165 1.00 97.25 355 ALA A O 1
ATOM 2554 N N . LEU A 1 356 ? 7.117 -24.930 14.603 1.00 97.38 356 LEU A N 1
ATOM 2555 C CA . LEU A 1 356 ? 7.776 -26.002 13.847 1.00 97.38 356 LEU A CA 1
ATOM 2556 C C . LEU A 1 356 ? 8.852 -26.731 14.671 1.00 97.38 356 LEU A C 1
ATOM 2558 O O . LEU A 1 356 ? 8.989 -27.952 14.579 1.00 97.38 356 LEU A O 1
ATOM 2562 N N . HIS A 1 357 ? 9.594 -26.008 15.512 1.00 96.31 357 HIS A N 1
ATOM 2563 C CA . HIS A 1 357 ? 10.574 -26.595 16.423 1.00 96.31 357 HIS A CA 1
ATOM 2564 C C . HIS A 1 357 ? 9.898 -27.445 17.506 1.00 96.31 357 HIS A C 1
ATOM 2566 O O . HIS A 1 357 ? 10.366 -28.549 17.791 1.00 96.31 357 HIS A O 1
ATOM 2572 N N . LYS A 1 358 ? 8.768 -26.977 18.058 1.00 94.75 358 LYS A N 1
ATOM 2573 C CA . LYS A 1 358 ? 7.975 -27.712 19.056 1.00 94.75 358 LYS A CA 1
ATOM 2574 C C . LYS A 1 358 ? 7.310 -28.969 18.471 1.00 94.75 358 LYS A C 1
ATOM 2576 O O . LYS A 1 358 ? 7.167 -29.950 19.198 1.00 94.75 358 LYS A O 1
ATOM 2581 N N . ALA A 1 359 ? 6.948 -28.958 17.183 1.00 94.88 359 ALA A N 1
ATOM 2582 C CA . ALA A 1 359 ? 6.459 -30.132 16.447 1.00 94.88 359 ALA A CA 1
ATOM 2583 C C . ALA A 1 359 ? 7.570 -31.170 16.175 1.00 94.88 359 ALA A C 1
ATOM 2585 O O . ALA A 1 359 ? 7.348 -32.374 16.303 1.00 94.88 359 ALA A O 1
ATOM 2586 N N . GLY A 1 360 ? 8.786 -30.707 15.858 1.00 89.50 360 GLY A N 1
ATOM 2587 C CA . GLY A 1 360 ? 10.019 -31.509 15.846 1.00 89.50 360 GLY A CA 1
ATOM 2588 C C . GLY A 1 360 ? 10.318 -32.307 14.566 1.00 89.50 360 GLY A C 1
ATOM 2589 O O . GLY A 1 360 ? 11.418 -32.858 14.439 1.00 89.50 360 GLY A O 1
ATOM 2590 N N . ASP A 1 361 ? 9.391 -32.353 13.609 1.00 85.25 361 ASP A N 1
ATOM 2591 C CA . ASP A 1 361 ? 9.502 -33.078 12.335 1.00 85.25 361 ASP A CA 1
ATOM 2592 C C . ASP A 1 361 ? 10.034 -32.211 11.171 1.00 85.25 361 ASP A C 1
ATOM 2594 O O . ASP A 1 361 ? 10.760 -32.714 10.313 1.00 85.25 361 ASP A O 1
ATOM 2598 N N . GLN A 1 362 ? 9.792 -30.896 11.175 1.00 92.62 362 GLN A N 1
ATOM 2599 C CA . GLN A 1 362 ? 10.190 -29.967 10.098 1.00 92.62 362 GLN A CA 1
ATOM 2600 C C . GLN A 1 362 ? 11.626 -29.411 10.224 1.00 92.62 362 GLN A C 1
ATOM 2602 O O . GLN A 1 362 ? 11.870 -28.212 10.064 1.00 92.62 362 GLN A O 1
ATOM 2607 N N . ARG A 1 363 ? 12.612 -30.278 10.499 1.00 92.75 363 ARG A N 1
ATOM 2608 C CA . ARG A 1 363 ? 14.006 -29.869 10.794 1.00 92.75 363 ARG A CA 1
ATOM 2609 C C . ARG A 1 363 ? 14.633 -28.958 9.733 1.00 92.75 363 ARG A C 1
ATOM 2611 O O . ARG A 1 363 ? 15.242 -27.958 10.093 1.00 92.75 363 ARG A O 1
ATOM 2618 N N . THR A 1 364 ? 14.461 -29.267 8.447 1.00 91.00 364 THR A N 1
ATOM 2619 C CA . THR A 1 364 ? 15.031 -28.469 7.346 1.00 91.00 364 THR A CA 1
ATOM 2620 C C . THR A 1 364 ? 14.466 -27.049 7.310 1.00 91.00 364 THR A C 1
ATOM 2622 O O . THR A 1 364 ? 15.228 -26.099 7.138 1.00 91.00 364 THR A O 1
ATOM 2625 N N . ALA A 1 365 ? 13.154 -26.892 7.522 1.00 94.00 365 ALA A N 1
ATOM 2626 C CA . ALA A 1 365 ? 12.514 -25.579 7.549 1.00 94.00 365 ALA A CA 1
ATOM 2627 C C . ALA A 1 365 ? 12.989 -24.752 8.754 1.00 94.00 365 ALA A C 1
ATOM 2629 O O . ALA A 1 365 ? 13.336 -23.580 8.607 1.00 94.00 365 ALA A O 1
ATOM 2630 N N . VAL A 1 366 ? 13.103 -25.392 9.924 1.00 97.12 366 VAL A N 1
ATOM 2631 C CA . VAL A 1 366 ? 13.651 -24.782 11.146 1.00 97.12 366 VAL A CA 1
ATOM 2632 C C . VAL A 1 366 ? 15.101 -24.321 10.951 1.00 97.12 366 VAL A C 1
ATOM 2634 O O . VAL A 1 366 ? 15.439 -23.210 11.352 1.00 97.12 366 VAL A O 1
ATOM 2637 N N . THR A 1 367 ? 15.956 -25.123 10.302 1.00 93.69 367 THR A N 1
ATOM 2638 C CA . THR A 1 367 ? 17.335 -24.719 9.975 1.00 93.69 367 THR A CA 1
ATOM 2639 C C . THR A 1 367 ? 17.355 -23.502 9.050 1.00 93.69 367 THR A C 1
ATOM 2641 O O . THR A 1 367 ? 17.946 -22.490 9.416 1.00 93.69 367 THR A O 1
ATOM 2644 N N . LYS A 1 368 ? 16.638 -23.542 7.918 1.00 91.69 368 LYS A N 1
ATOM 2645 C CA . LYS A 1 368 ? 16.565 -22.410 6.977 1.00 91.69 368 LYS A CA 1
ATOM 2646 C C . LYS A 1 368 ? 16.095 -21.113 7.639 1.00 91.69 368 LYS A C 1
ATOM 2648 O O . LYS A 1 368 ? 16.676 -20.057 7.400 1.00 91.69 368 LYS A O 1
ATOM 2653 N N . ALA A 1 369 ? 15.079 -21.194 8.493 1.00 95.75 369 ALA A N 1
ATOM 2654 C CA . ALA A 1 369 ? 14.535 -20.034 9.187 1.00 95.75 369 ALA A CA 1
ATOM 2655 C C . ALA A 1 369 ? 15.492 -19.468 10.245 1.00 95.75 369 ALA A C 1
ATOM 2657 O O . ALA A 1 369 ? 15.633 -18.252 10.353 1.00 95.75 369 ALA A O 1
ATOM 2658 N N . ARG A 1 370 ? 16.220 -20.323 10.975 1.00 95.69 370 ARG A N 1
ATOM 2659 C CA . ARG A 1 370 ? 17.308 -19.877 11.860 1.00 95.69 370 ARG A CA 1
ATOM 2660 C C . ARG A 1 370 ? 18.386 -19.133 11.081 1.00 95.69 370 ARG A C 1
ATOM 2662 O O . ARG A 1 370 ? 18.838 -18.075 11.509 1.00 95.69 370 ARG A O 1
ATOM 2669 N N . ASP A 1 371 ? 18.783 -19.679 9.939 1.00 89.75 371 ASP A N 1
ATOM 2670 C CA . ASP A 1 371 ? 19.858 -19.122 9.130 1.00 89.75 371 ASP A CA 1
ATOM 2671 C C . ASP A 1 371 ? 19.416 -17.792 8.476 1.00 89.75 371 ASP A C 1
ATOM 2673 O O . ASP A 1 371 ? 20.217 -16.859 8.397 1.00 89.75 371 ASP A O 1
ATOM 2677 N N . TYR A 1 372 ? 18.132 -17.641 8.115 1.00 92.75 372 TYR A N 1
ATOM 2678 C CA . TYR A 1 372 ? 17.527 -16.343 7.776 1.00 92.75 372 TYR A CA 1
ATOM 2679 C C . TYR A 1 372 ? 17.584 -15.357 8.951 1.00 92.75 372 TYR A C 1
ATOM 2681 O O . TYR A 1 372 ? 18.085 -14.248 8.777 1.00 92.75 372 TYR A O 1
ATOM 2689 N N . LEU A 1 373 ? 17.145 -15.744 10.158 1.00 95.44 373 LEU A N 1
ATOM 2690 C CA . LEU A 1 373 ? 17.181 -14.858 11.331 1.00 95.44 373 LEU A CA 1
ATOM 2691 C C . LEU A 1 373 ? 18.619 -14.393 11.639 1.00 95.44 373 LEU A C 1
ATOM 2693 O O . LEU A 1 373 ? 18.847 -13.219 11.923 1.00 95.44 373 LEU A O 1
ATOM 2697 N N . ARG A 1 374 ? 19.623 -15.265 11.489 1.00 93.06 374 ARG A N 1
ATOM 2698 C CA . ARG A 1 374 ? 21.043 -14.885 11.599 1.00 93.06 374 ARG A CA 1
ATOM 2699 C C . ARG A 1 374 ? 21.464 -13.814 10.580 1.00 93.06 374 ARG A C 1
ATOM 2701 O O . ARG A 1 374 ? 22.243 -12.939 10.951 1.00 93.06 374 ARG A O 1
ATOM 2708 N N . ARG A 1 375 ? 20.958 -13.864 9.336 1.00 88.50 375 ARG A N 1
ATOM 2709 C CA . ARG A 1 375 ? 21.208 -12.859 8.271 1.00 88.50 375 ARG A CA 1
ATOM 2710 C C . ARG A 1 375 ? 20.370 -11.580 8.422 1.00 88.50 375 ARG A C 1
ATOM 2712 O O . ARG A 1 375 ? 20.789 -10.526 7.946 1.00 88.50 375 ARG A O 1
ATOM 2719 N N . ALA A 1 376 ? 19.202 -11.664 9.058 1.00 90.12 376 ALA A N 1
ATOM 2720 C CA . ALA A 1 376 ? 18.292 -10.539 9.276 1.00 90.12 376 ALA A CA 1
ATOM 2721 C C . ALA A 1 376 ? 18.675 -9.668 10.487 1.00 90.12 376 ALA A C 1
ATOM 2723 O O . ALA A 1 376 ? 18.300 -8.498 10.536 1.00 90.12 376 ALA A O 1
ATOM 2724 N N . GLN A 1 377 ? 19.412 -10.218 11.457 1.00 93.94 377 GLN A N 1
ATOM 2725 C CA . GLN A 1 377 ? 19.805 -9.497 12.667 1.00 93.94 377 GLN A CA 1
ATOM 2726 C C . GLN A 1 377 ? 20.818 -8.378 12.380 1.00 93.94 377 GLN A C 1
ATOM 2728 O O . GLN A 1 377 ? 21.873 -8.603 11.786 1.00 93.94 377 GLN A O 1
ATOM 2733 N N . PHE A 1 378 ? 20.538 -7.176 12.877 1.00 90.19 378 PHE A N 1
ATOM 2734 C CA . PHE A 1 378 ? 21.442 -6.032 12.810 1.00 90.19 378 PHE A CA 1
ATOM 2735 C C . PHE A 1 378 ? 22.578 -6.120 13.838 1.00 90.19 378 PHE A C 1
ATOM 2737 O O . PHE A 1 378 ? 22.453 -6.732 14.900 1.00 90.19 378 PHE A O 1
ATOM 2744 N N . SER A 1 379 ? 23.674 -5.402 13.577 1.00 88.69 379 SER A N 1
ATOM 2745 C CA . SER A 1 379 ? 24.823 -5.287 14.491 1.00 88.69 379 SER A CA 1
ATOM 2746 C C . SER A 1 379 ? 24.488 -4.637 15.842 1.00 88.69 379 SER A C 1
ATOM 2748 O O . SER A 1 379 ? 25.215 -4.843 16.811 1.00 88.69 379 SER A O 1
ATOM 2750 N N . ASN A 1 380 ? 23.374 -3.900 15.944 1.00 89.12 380 ASN A N 1
ATOM 2751 C CA . ASN A 1 380 ? 22.854 -3.354 17.205 1.00 89.12 380 ASN A CA 1
ATOM 2752 C C . ASN A 1 380 ? 22.002 -4.361 18.016 1.00 89.12 380 ASN A C 1
ATOM 2754 O O . ASN A 1 380 ? 21.507 -3.996 19.086 1.00 89.12 380 ASN A O 1
ATOM 2758 N N . GLY A 1 381 ? 21.840 -5.596 17.520 1.00 93.88 381 GLY A N 1
ATOM 2759 C CA . GLY A 1 381 ? 21.070 -6.693 18.117 1.00 93.88 381 GLY A CA 1
ATOM 2760 C C . GLY A 1 381 ? 19.625 -6.823 17.616 1.00 93.88 381 GLY A C 1
ATOM 2761 O O . GLY A 1 381 ? 19.027 -7.884 17.805 1.00 93.88 381 GLY A O 1
ATOM 2762 N N . ALA A 1 382 ? 19.075 -5.787 16.977 1.00 96.44 382 ALA A N 1
ATOM 2763 C CA . ALA A 1 382 ? 17.675 -5.722 16.561 1.00 96.44 382 ALA A CA 1
ATOM 2764 C C . ALA A 1 382 ? 17.365 -6.524 15.290 1.00 96.44 382 ALA A C 1
ATOM 2766 O O . ALA A 1 382 ? 18.262 -6.962 14.568 1.00 96.44 382 ALA A O 1
ATOM 2767 N N . PHE A 1 383 ? 16.073 -6.650 14.995 1.00 96.69 383 PHE A N 1
ATOM 2768 C CA . PHE A 1 383 ? 15.539 -7.207 13.756 1.00 96.69 383 PHE A CA 1
ATOM 2769 C C . PHE A 1 383 ? 14.629 -6.190 13.056 1.00 96.69 383 PHE A C 1
ATOM 2771 O O . PHE A 1 383 ? 13.880 -5.495 13.747 1.00 96.69 383 PHE A O 1
ATOM 2778 N N . PRO A 1 384 ? 14.645 -6.111 11.714 1.00 90.94 384 PRO A N 1
ATOM 2779 C CA . PRO A 1 384 ? 13.717 -5.274 10.959 1.00 90.94 384 PRO A CA 1
ATOM 2780 C C . PRO A 1 384 ? 12.269 -5.763 11.101 1.00 90.94 384 PRO A C 1
ATOM 2782 O O . PRO A 1 384 ? 12.029 -6.964 11.207 1.00 90.94 384 PRO A O 1
ATOM 2785 N N . GLY A 1 385 ? 11.300 -4.844 11.043 1.00 81.50 385 GLY A N 1
ATOM 2786 C CA . GLY A 1 385 ? 9.869 -5.190 11.017 1.00 81.50 385 GLY A CA 1
ATOM 2787 C C . GLY A 1 385 ? 9.378 -5.771 9.682 1.00 81.50 385 GLY A C 1
ATOM 2788 O O . GLY A 1 385 ? 8.357 -6.446 9.652 1.00 81.50 385 GLY A O 1
ATOM 2789 N N . TYR A 1 386 ? 10.098 -5.517 8.585 1.00 79.00 386 TYR A N 1
ATOM 2790 C CA . TYR A 1 386 ? 9.778 -5.976 7.228 1.00 79.00 386 TYR A CA 1
ATOM 2791 C C . TYR A 1 386 ? 11.034 -5.983 6.341 1.00 79.00 386 TYR A C 1
ATOM 2793 O O . TYR A 1 386 ? 12.048 -5.356 6.670 1.00 79.00 386 TYR A O 1
ATOM 2801 N N . THR A 1 387 ? 10.973 -6.673 5.200 1.00 71.12 387 THR A N 1
ATOM 2802 C CA . THR A 1 387 ? 12.068 -6.751 4.222 1.00 71.12 387 THR A CA 1
ATOM 2803 C C . THR A 1 387 ? 12.492 -5.355 3.751 1.00 71.12 387 THR A C 1
ATOM 2805 O O . THR A 1 387 ? 11.728 -4.657 3.100 1.00 71.12 387 THR A O 1
ATOM 2808 N N . GLY A 1 388 ? 13.726 -4.947 4.067 1.00 66.06 388 GLY A N 1
ATOM 2809 C CA . GLY A 1 388 ? 14.297 -3.653 3.660 1.00 66.06 388 GLY A CA 1
ATOM 2810 C C . GLY A 1 388 ? 14.218 -2.525 4.696 1.00 66.06 388 GLY A C 1
ATOM 2811 O O . GLY A 1 388 ? 14.826 -1.479 4.474 1.00 66.06 388 GLY A O 1
ATOM 2812 N N . ALA A 1 389 ? 13.555 -2.722 5.842 1.00 74.56 389 ALA A N 1
ATOM 2813 C CA . ALA A 1 389 ? 13.595 -1.746 6.933 1.00 74.56 389 ALA A CA 1
ATOM 2814 C C . ALA A 1 389 ? 15.037 -1.536 7.443 1.00 74.56 389 ALA A C 1
ATOM 2816 O O . ALA A 1 389 ? 15.812 -2.486 7.547 1.00 74.56 389 ALA A O 1
ATOM 2817 N N . THR A 1 390 ? 15.393 -0.295 7.792 1.00 79.38 390 THR A N 1
ATOM 2818 C CA . THR A 1 390 ? 16.735 0.075 8.297 1.00 79.38 390 THR A CA 1
ATOM 2819 C C . THR A 1 390 ? 16.785 0.311 9.810 1.00 79.38 390 THR A C 1
ATOM 2821 O O . THR A 1 390 ? 17.840 0.646 10.342 1.00 79.38 390 THR A O 1
ATOM 2824 N N . THR A 1 391 ? 15.650 0.180 10.495 1.00 86.06 391 THR A N 1
ATOM 2825 C CA . THR A 1 391 ? 15.463 0.392 11.940 1.00 86.06 391 THR A CA 1
ATOM 2826 C C . THR A 1 391 ? 14.882 -0.861 12.585 1.00 86.06 391 THR A C 1
ATOM 2828 O O . THR A 1 391 ? 14.229 -1.663 11.913 1.00 86.06 391 THR A O 1
ATOM 2831 N N . GLY A 1 392 ? 15.151 -1.065 13.873 1.00 90.25 392 GLY A N 1
ATOM 2832 C CA . GLY A 1 392 ? 14.667 -2.240 14.593 1.00 90.25 392 GLY A CA 1
ATOM 2833 C C . GLY A 1 392 ? 13.176 -2.168 14.936 1.00 90.25 392 GLY A C 1
ATOM 2834 O O . GLY A 1 392 ? 12.689 -1.131 15.376 1.00 90.25 392 GLY A O 1
ATOM 2835 N N . SER A 1 393 ? 12.477 -3.297 14.830 1.00 97.69 393 SER A N 1
ATOM 2836 C CA . SER A 1 393 ? 11.109 -3.474 15.328 1.00 97.69 393 SER A CA 1
ATOM 2837 C C . SER A 1 393 ? 11.120 -4.252 16.641 1.00 97.69 393 SER A C 1
ATOM 2839 O O . SER A 1 393 ? 11.810 -5.269 16.772 1.00 97.69 393 SER A O 1
ATOM 2841 N N . VAL A 1 394 ? 10.343 -3.807 17.629 1.00 97.56 394 VAL A N 1
ATOM 2842 C CA . VAL A 1 394 ? 10.219 -4.463 18.940 1.00 97.56 394 VAL A CA 1
ATOM 2843 C C . VAL A 1 394 ? 9.600 -5.848 18.795 1.00 97.56 394 VAL A C 1
ATOM 2845 O O . VAL A 1 394 ? 10.118 -6.808 19.365 1.00 97.56 394 VAL A O 1
ATOM 2848 N N . ILE A 1 395 ? 8.538 -5.975 17.996 1.00 96.56 395 ILE A N 1
ATOM 2849 C CA . ILE A 1 395 ? 7.823 -7.242 17.792 1.00 96.56 395 ILE A CA 1
ATOM 2850 C C . ILE A 1 395 ? 8.720 -8.257 17.077 1.00 96.56 395 ILE A C 1
ATOM 2852 O O . ILE A 1 395 ? 8.875 -9.383 17.556 1.00 96.56 395 ILE A O 1
ATOM 2856 N N . ALA A 1 396 ? 9.366 -7.846 15.981 1.00 97.38 396 ALA A N 1
ATOM 2857 C CA . ALA A 1 396 ? 10.281 -8.710 15.239 1.00 97.38 396 ALA A CA 1
ATOM 2858 C C . ALA A 1 396 ? 11.468 -9.151 16.102 1.00 97.38 396 ALA A C 1
ATOM 2860 O O . ALA A 1 396 ? 11.778 -10.339 16.167 1.00 97.38 396 ALA A O 1
ATOM 2861 N N . THR A 1 397 ? 12.077 -8.219 16.842 1.00 98.31 397 THR A N 1
ATOM 2862 C CA . THR A 1 397 ? 13.206 -8.521 17.733 1.00 98.31 397 THR A CA 1
ATOM 2863 C C . THR A 1 397 ? 12.801 -9.460 18.872 1.00 98.31 397 THR A C 1
ATOM 2865 O O . THR A 1 397 ? 13.571 -10.349 19.239 1.00 98.31 397 THR A O 1
ATOM 2868 N N . ALA A 1 398 ? 11.592 -9.310 19.419 1.00 98.12 398 ALA A N 1
ATOM 2869 C CA . ALA A 1 398 ? 11.106 -10.130 20.521 1.00 98.12 398 ALA A CA 1
ATOM 2870 C C . ALA A 1 398 ? 10.684 -11.548 20.095 1.00 98.12 398 ALA A C 1
ATOM 2872 O O . ALA A 1 398 ? 10.977 -12.492 20.825 1.00 98.12 398 ALA A O 1
ATOM 2873 N N . TYR A 1 399 ? 10.056 -11.746 18.931 1.00 98.12 399 TYR A N 1
ATOM 2874 C CA . TYR A 1 399 ? 9.792 -13.104 18.424 1.00 98.12 399 TYR A CA 1
ATOM 2875 C C . TYR A 1 399 ? 11.066 -13.793 17.916 1.00 98.12 399 TYR A C 1
ATOM 2877 O O . TYR A 1 399 ? 11.278 -14.975 18.198 1.00 98.12 399 TYR A O 1
ATOM 2885 N N . ALA A 1 400 ? 11.952 -13.066 17.229 1.00 98.00 400 ALA A N 1
ATOM 2886 C CA . ALA A 1 400 ? 13.222 -13.615 16.763 1.00 98.00 400 ALA A CA 1
ATOM 2887 C C . ALA A 1 400 ? 14.139 -14.035 17.925 1.00 98.00 400 ALA A C 1
ATOM 2889 O O . ALA A 1 400 ? 14.771 -15.089 17.846 1.00 98.00 400 ALA A O 1
ATOM 2890 N N . SER A 1 401 ? 14.189 -13.275 19.027 1.00 97.75 401 SER A N 1
ATOM 2891 C CA . SER A 1 401 ? 14.985 -13.649 20.206 1.00 97.75 401 SER A CA 1
ATOM 2892 C C . SER A 1 401 ? 14.451 -14.903 20.902 1.00 97.75 401 SER A C 1
ATOM 2894 O O . SER A 1 401 ? 15.242 -15.782 21.244 1.00 97.75 401 SER A O 1
ATOM 2896 N N . GLN A 1 402 ? 13.126 -15.045 21.033 1.00 97.94 402 GLN A N 1
ATOM 2897 C CA . GLN A 1 402 ? 12.485 -16.259 21.551 1.00 97.94 402 GLN A CA 1
ATOM 2898 C C . GLN A 1 402 ? 12.831 -17.482 20.692 1.00 97.94 402 GLN A C 1
ATOM 2900 O O . GLN A 1 402 ? 13.276 -18.503 21.219 1.00 97.94 402 GLN A O 1
ATOM 2905 N N . ALA A 1 403 ? 12.692 -17.363 19.368 1.00 97.56 403 ALA A N 1
ATOM 2906 C CA . ALA A 1 403 ? 13.023 -18.425 18.424 1.00 97.56 403 ALA A CA 1
ATOM 2907 C C . ALA A 1 403 ? 14.512 -18.808 18.480 1.00 97.56 403 ALA A C 1
ATOM 2909 O O . ALA A 1 403 ? 14.847 -19.982 18.629 1.00 97.56 403 ALA A O 1
ATOM 2910 N N . LEU A 1 404 ? 15.421 -17.829 18.435 1.00 97.50 404 LEU A N 1
ATOM 2911 C CA . LEU A 1 404 ? 16.862 -18.075 18.522 1.00 97.50 404 LEU A CA 1
ATOM 2912 C C . LEU A 1 404 ? 17.262 -18.695 19.867 1.00 97.50 404 LEU A C 1
ATOM 2914 O O . LEU A 1 404 ? 18.080 -19.615 19.883 1.00 97.50 404 LEU A O 1
ATOM 2918 N N . ARG A 1 405 ? 16.657 -18.269 20.987 1.00 96.00 405 ARG A N 1
ATOM 2919 C CA . ARG A 1 405 ? 16.908 -18.875 22.304 1.00 96.00 405 ARG A CA 1
ATOM 2920 C C . ARG A 1 405 ? 16.446 -20.334 22.342 1.00 96.00 405 ARG A C 1
ATOM 2922 O O . ARG A 1 405 ? 17.216 -21.175 22.809 1.00 96.00 405 ARG A O 1
ATOM 2929 N N . ALA A 1 406 ? 15.258 -20.642 21.813 1.00 94.50 406 ALA A N 1
ATOM 2930 C CA . ALA A 1 406 ? 14.743 -22.010 21.707 1.00 94.50 406 ALA A CA 1
ATOM 2931 C C . ALA A 1 406 ? 15.648 -22.909 20.839 1.00 94.50 406 ALA A C 1
ATOM 2933 O O . ALA A 1 406 ? 15.915 -24.053 21.196 1.00 94.50 406 ALA A O 1
ATOM 2934 N N . LEU A 1 407 ? 16.205 -22.365 19.751 1.00 95.44 407 LEU A N 1
ATOM 2935 C CA . LEU A 1 407 ? 17.141 -23.067 18.863 1.00 95.44 407 LEU A CA 1
ATOM 2936 C C . LEU A 1 407 ? 18.595 -23.134 19.367 1.00 95.44 407 LEU A C 1
ATOM 2938 O O . LEU A 1 407 ? 19.446 -23.720 18.695 1.00 95.44 407 LEU A O 1
ATOM 2942 N N . GLY A 1 408 ? 18.894 -22.561 20.537 1.00 93.88 408 GLY A N 1
ATOM 2943 C CA . GLY A 1 408 ? 20.218 -22.599 21.166 1.00 93.88 408 GLY A CA 1
ATOM 2944 C C . GLY A 1 408 ? 21.180 -21.468 20.776 1.00 93.88 408 GLY A C 1
ATOM 2945 O O . GLY A 1 408 ? 22.270 -21.399 21.344 1.00 93.88 408 GLY A O 1
ATOM 2946 N N . ASP A 1 409 ? 20.782 -20.536 19.906 1.00 95.19 409 ASP A N 1
ATOM 2947 C CA . ASP A 1 409 ? 21.567 -19.363 19.478 1.00 95.19 409 ASP A CA 1
ATOM 2948 C C . ASP A 1 409 ? 21.551 -18.248 20.551 1.00 95.19 409 ASP A C 1
ATOM 2950 O O . ASP A 1 409 ? 21.204 -17.090 20.303 1.00 95.19 409 ASP A O 1
ATOM 2954 N N . ARG A 1 410 ? 21.934 -18.607 21.786 1.00 94.31 410 ARG A N 1
ATOM 2955 C CA . ARG A 1 410 ? 21.789 -17.770 22.992 1.00 94.31 410 ARG A CA 1
ATOM 2956 C C . ARG A 1 410 ? 22.409 -16.386 22.845 1.00 94.31 410 ARG A C 1
ATOM 2958 O O . ARG A 1 410 ? 21.703 -15.417 23.064 1.00 94.31 410 ARG A O 1
ATOM 2965 N N . VAL A 1 411 ? 23.652 -16.279 22.371 1.00 93.50 411 VAL A N 1
ATOM 2966 C CA . VAL A 1 411 ? 24.354 -14.984 22.237 1.00 93.50 411 VAL A CA 1
ATOM 2967 C C . VAL A 1 411 ? 23.587 -14.001 21.339 1.00 93.50 411 VAL A C 1
ATOM 2969 O O . VAL A 1 411 ? 23.527 -12.809 21.629 1.00 93.50 411 VAL A O 1
ATOM 2972 N N . ARG A 1 412 ? 22.940 -14.494 20.272 1.00 95.25 412 ARG A N 1
ATOM 2973 C CA . ARG A 1 412 ? 22.116 -13.665 19.377 1.00 95.25 412 ARG A CA 1
ATOM 2974 C C . ARG A 1 412 ? 20.785 -13.269 20.014 1.00 95.25 412 ARG A C 1
ATOM 2976 O O . ARG A 1 412 ? 20.348 -12.135 19.824 1.00 95.25 412 ARG A O 1
ATOM 2983 N N . ALA A 1 413 ? 20.168 -14.165 20.784 1.00 96.50 413 ALA A N 1
ATOM 2984 C CA . ALA A 1 413 ? 18.977 -13.852 21.571 1.00 96.50 413 ALA A CA 1
ATOM 2985 C C . ALA A 1 413 ? 19.277 -12.835 22.690 1.00 96.50 413 ALA A C 1
ATOM 2987 O O . ALA A 1 413 ? 18.535 -11.871 22.851 1.00 96.50 413 ALA A O 1
ATOM 2988 N N . ASP A 1 414 ? 20.399 -12.990 23.396 1.00 95.62 414 ASP A N 1
ATOM 2989 C CA . ASP A 1 414 ? 20.870 -12.077 24.443 1.00 95.62 414 ASP A CA 1
ATOM 2990 C C . ASP A 1 414 ? 21.149 -10.677 23.864 1.00 95.62 414 ASP A C 1
ATOM 2992 O O . ASP A 1 414 ? 20.781 -9.667 24.463 1.00 95.62 414 ASP A O 1
ATOM 2996 N N . ALA A 1 415 ? 21.720 -10.600 22.654 1.00 96.00 415 ALA A N 1
ATOM 2997 C CA . ALA A 1 415 ? 21.915 -9.338 21.941 1.00 96.00 415 ALA A CA 1
ATOM 2998 C C . ALA A 1 415 ? 20.591 -8.640 21.574 1.00 96.00 415 ALA A C 1
ATOM 3000 O O . ALA A 1 415 ? 20.464 -7.420 21.711 1.00 96.00 415 ALA A O 1
ATOM 3001 N N . ALA A 1 416 ? 19.586 -9.411 21.155 1.00 97.75 416 ALA A N 1
ATOM 3002 C CA . ALA A 1 416 ? 18.247 -8.910 20.865 1.00 97.75 416 ALA A CA 1
ATOM 3003 C C . ALA A 1 416 ? 17.515 -8.427 22.134 1.00 97.75 416 ALA A C 1
ATOM 3005 O O . ALA A 1 416 ? 16.938 -7.340 22.132 1.00 97.75 416 ALA A O 1
ATOM 3006 N N . VAL A 1 417 ? 17.605 -9.163 23.250 1.00 97.81 417 VAL A N 1
ATOM 3007 C CA . VAL A 1 417 ? 17.067 -8.737 24.560 1.00 97.81 417 VAL A CA 1
ATOM 3008 C C . VAL A 1 417 ? 17.785 -7.488 25.086 1.00 97.81 417 VAL A C 1
ATOM 3010 O O . VAL A 1 417 ? 17.135 -6.567 25.584 1.00 97.81 417 VAL A O 1
ATOM 3013 N N . SER A 1 418 ? 19.103 -7.391 24.890 1.00 96.38 418 SER A N 1
ATOM 3014 C CA . SER A 1 418 ? 19.883 -6.184 25.184 1.00 96.38 418 SER A CA 1
ATOM 3015 C C . SER A 1 418 ? 19.394 -4.967 24.388 1.00 96.38 418 SER A C 1
ATOM 3017 O O . SER A 1 418 ? 19.288 -3.870 24.942 1.00 96.38 418 SER A O 1
ATOM 3019 N N . TRP A 1 419 ? 19.051 -5.135 23.105 1.00 97.62 419 TRP A N 1
ATOM 3020 C CA . TRP A 1 419 ? 18.437 -4.060 22.323 1.00 97.62 419 TRP A CA 1
ATOM 3021 C C . TRP A 1 419 ? 17.043 -3.694 22.842 1.00 97.62 419 TRP A C 1
ATOM 3023 O O . TRP A 1 419 ? 16.793 -2.512 23.071 1.00 97.62 419 TRP A O 1
ATOM 3033 N N . LEU A 1 420 ? 16.182 -4.676 23.135 1.00 98.19 420 LEU A N 1
ATOM 3034 C CA . LEU A 1 420 ? 14.858 -4.437 23.728 1.00 98.19 420 LEU A CA 1
ATOM 3035 C C . LEU A 1 420 ? 14.958 -3.633 25.037 1.00 98.19 420 LEU A C 1
ATOM 3037 O O . LEU A 1 420 ? 14.236 -2.656 25.211 1.00 98.19 420 LEU A O 1
ATOM 3041 N N . SER A 1 421 ? 15.907 -3.954 25.922 1.00 97.69 421 SER A N 1
ATOM 3042 C CA . SER A 1 421 ? 16.154 -3.193 27.160 1.00 97.69 421 SER A CA 1
ATOM 3043 C C . SER A 1 421 ? 16.347 -1.683 26.924 1.00 97.69 421 SER A C 1
ATOM 3045 O O . SER A 1 421 ? 15.897 -0.867 27.733 1.00 97.69 421 SER A O 1
ATOM 3047 N N . ARG A 1 422 ? 16.962 -1.297 25.794 1.00 95.19 422 ARG A N 1
ATOM 3048 C CA . ARG A 1 422 ? 17.173 0.109 25.402 1.00 95.19 422 ARG A CA 1
ATOM 3049 C C . ARG A 1 422 ? 15.940 0.780 24.789 1.00 95.19 422 ARG A C 1
ATOM 3051 O O . ARG A 1 422 ? 15.874 2.002 24.829 1.00 95.19 422 ARG A O 1
ATOM 3058 N N . GLN A 1 423 ? 14.985 0.012 24.260 1.00 97.31 423 GLN A N 1
ATOM 3059 C CA . GLN A 1 423 ? 13.726 0.530 23.701 1.00 97.31 423 GLN A CA 1
ATOM 3060 C C . GLN A 1 423 ? 12.592 0.634 24.733 1.00 97.31 423 GLN A C 1
ATOM 3062 O O . GLN A 1 423 ? 11.546 1.206 24.436 1.00 97.31 423 GLN A O 1
ATOM 3067 N N . GLN A 1 424 ? 12.766 0.083 25.939 1.00 97.81 424 GLN A N 1
ATOM 3068 C CA . GLN A 1 424 ? 11.739 0.155 26.976 1.00 97.81 424 GLN A CA 1
ATOM 3069 C C . GLN A 1 424 ? 11.541 1.602 27.453 1.00 97.81 424 GLN A C 1
ATOM 3071 O O . GLN A 1 424 ? 12.464 2.237 27.975 1.00 97.81 424 GLN A O 1
ATOM 3076 N N . LEU A 1 425 ? 10.313 2.100 27.324 1.00 97.38 425 LEU A N 1
ATOM 3077 C CA . LEU A 1 425 ? 9.971 3.493 27.583 1.00 97.38 425 LEU A CA 1
ATOM 3078 C C . LEU A 1 425 ? 9.927 3.816 29.092 1.00 97.38 425 LEU A C 1
ATOM 3080 O O . LEU A 1 425 ? 9.868 2.910 29.935 1.00 97.38 425 LEU A O 1
ATOM 3084 N N . PRO A 1 426 ? 9.982 5.107 29.491 1.00 95.94 426 PRO A N 1
ATOM 3085 C CA . PRO A 1 426 ? 10.028 5.500 30.904 1.00 95.94 426 PRO A CA 1
ATOM 3086 C C . PRO A 1 426 ? 8.844 4.986 31.741 1.00 95.94 426 PRO A C 1
ATOM 3088 O O . PRO A 1 426 ? 9.024 4.665 32.927 1.00 95.94 426 PRO A O 1
ATOM 3091 N N . ASP A 1 427 ? 7.672 4.874 31.106 1.00 94.81 427 ASP A N 1
ATOM 3092 C CA . ASP A 1 427 ? 6.425 4.343 31.669 1.00 94.81 427 ASP A CA 1
ATOM 3093 C C . ASP A 1 427 ? 6.456 2.819 31.900 1.00 94.81 427 ASP A C 1
ATOM 3095 O O . ASP A 1 427 ? 5.673 2.304 32.696 1.00 94.81 427 ASP A O 1
ATOM 3099 N N . GLY A 1 428 ? 7.416 2.114 31.294 1.00 94.56 428 GLY A N 1
ATOM 3100 C CA . GLY A 1 428 ? 7.631 0.678 31.430 1.00 94.56 428 GLY A CA 1
ATOM 3101 C C . GLY A 1 428 ? 7.190 -0.160 30.237 1.00 94.56 428 GLY A C 1
ATOM 3102 O O . GLY A 1 428 ? 7.577 -1.329 30.181 1.00 94.56 428 GLY A O 1
ATOM 3103 N N . GLY A 1 429 ? 6.415 0.399 29.311 1.00 96.56 429 GLY A N 1
ATOM 3104 C CA . GLY A 1 429 ? 5.971 -0.304 28.114 1.00 96.56 429 GLY A CA 1
ATOM 3105 C C . GLY A 1 429 ? 6.954 -0.193 26.946 1.00 96.56 429 GLY A C 1
ATOM 3106 O O . GLY A 1 429 ? 8.104 0.231 27.094 1.00 96.56 429 GLY A O 1
ATOM 3107 N N . PHE A 1 430 ? 6.480 -0.619 25.780 1.00 97.94 430 PHE A N 1
ATOM 3108 C CA . PHE A 1 430 ? 7.201 -0.611 24.512 1.00 97.94 430 PHE A CA 1
ATOM 3109 C C . PHE A 1 430 ? 6.291 -0.129 23.384 1.00 97.94 430 PHE A C 1
ATOM 3111 O O . PHE A 1 430 ? 5.137 -0.558 23.306 1.00 97.94 430 PHE A O 1
ATOM 3118 N N . GLY A 1 431 ? 6.817 0.701 22.483 1.00 93.88 431 GLY A N 1
ATOM 3119 C CA . GLY A 1 431 ? 6.191 0.969 21.185 1.00 93.88 431 GLY A CA 1
ATOM 3120 C C . GLY A 1 431 ? 6.468 -0.141 20.161 1.00 93.88 431 GLY A C 1
ATOM 3121 O O . GLY A 1 431 ? 7.101 -1.146 20.479 1.00 93.88 431 GLY A O 1
ATOM 3122 N N . PHE A 1 432 ? 5.997 0.034 18.924 1.00 87.31 432 PHE A N 1
ATOM 3123 C CA . PHE A 1 432 ? 6.213 -0.945 17.846 1.00 87.31 432 PHE A CA 1
ATOM 3124 C C . PHE A 1 432 ? 7.650 -0.945 17.300 1.00 87.31 432 PHE A C 1
ATOM 3126 O O . PHE A 1 432 ? 8.232 -2.010 17.115 1.00 87.31 432 PHE A O 1
ATOM 3133 N N . GLU A 1 433 ? 8.227 0.237 17.080 1.00 90.94 433 GLU A N 1
ATOM 3134 C CA . GLU A 1 433 ? 9.472 0.438 16.325 1.00 90.94 433 GLU A CA 1
ATOM 3135 C C . GLU A 1 433 ? 10.520 1.233 17.123 1.00 90.94 433 GLU A C 1
ATOM 3137 O O . GLU A 1 433 ? 10.211 1.878 18.129 1.00 90.94 433 GLU A O 1
ATOM 3142 N N . GLU A 1 434 ? 11.771 1.200 16.663 1.00 89.56 434 GLU A N 1
ATOM 3143 C CA . GLU A 1 434 ? 12.889 1.980 17.203 1.00 89.56 434 GLU A CA 1
ATOM 3144 C C . GLU A 1 434 ? 12.553 3.476 17.281 1.00 89.56 434 GLU A C 1
ATOM 3146 O O . GLU A 1 434 ? 12.147 4.096 16.298 1.00 89.56 434 GLU A O 1
ATOM 3151 N N . GLY A 1 435 ? 12.738 4.072 18.462 1.00 85.88 435 GLY A N 1
ATOM 3152 C CA . GLY A 1 435 ? 12.440 5.489 18.689 1.00 85.88 435 GLY A CA 1
ATOM 3153 C C . GLY A 1 435 ? 10.953 5.835 18.849 1.00 85.88 435 GLY A C 1
ATOM 3154 O O . GLY A 1 435 ? 10.627 7.021 18.908 1.00 85.88 435 GLY A O 1
ATOM 3155 N N . ALA A 1 436 ? 10.054 4.848 18.954 1.00 87.25 436 ALA A N 1
ATOM 3156 C CA . ALA A 1 436 ? 8.658 5.092 19.313 1.00 87.25 436 ALA A CA 1
ATOM 3157 C C . ALA A 1 436 ? 8.531 5.833 20.660 1.00 87.25 436 ALA A C 1
ATOM 3159 O O . ALA A 1 436 ? 9.253 5.548 21.614 1.00 87.25 436 ALA A O 1
ATOM 3160 N N . THR A 1 437 ? 7.592 6.776 20.747 1.00 91.69 437 THR A N 1
ATOM 3161 C CA . THR A 1 437 ? 7.361 7.614 21.939 1.00 91.69 437 THR A CA 1
ATOM 3162 C C . THR A 1 437 ? 6.287 7.079 22.879 1.00 91.69 437 THR A C 1
ATOM 3164 O O . THR A 1 437 ? 6.232 7.494 24.035 1.00 91.69 437 THR A O 1
ATOM 3167 N N . ASP A 1 438 ? 5.452 6.161 22.392 1.00 90.75 438 ASP A N 1
ATOM 3168 C CA . ASP A 1 438 ? 4.222 5.729 23.045 1.00 90.75 438 ASP A CA 1
ATOM 3169 C C . ASP A 1 438 ? 4.167 4.202 23.146 1.00 90.75 438 ASP A C 1
ATOM 3171 O O . ASP A 1 438 ? 4.426 3.476 22.182 1.00 90.75 438 ASP A O 1
ATOM 3175 N N . SER A 1 439 ? 3.823 3.716 24.337 1.00 95.06 439 SER A N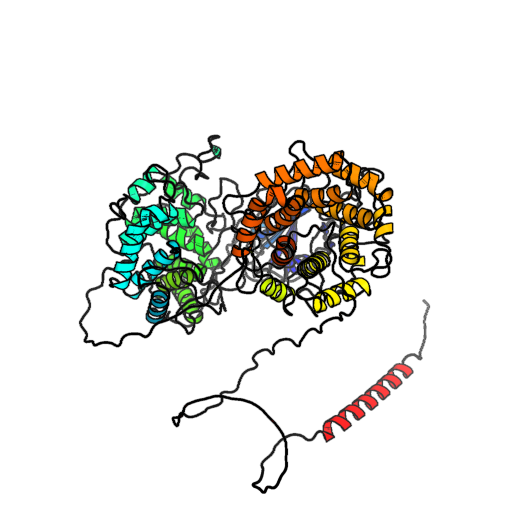 1
ATOM 3176 C CA . SER A 1 439 ? 3.758 2.290 24.652 1.00 95.06 439 SER A CA 1
ATOM 3177 C C . SER A 1 439 ? 2.440 1.652 24.190 1.00 95.06 439 SER A C 1
ATOM 3179 O O . SER A 1 439 ? 1.361 2.217 24.373 1.00 95.06 439 SER A O 1
ATOM 3181 N N . VAL A 1 440 ? 2.510 0.428 23.657 1.00 95.38 440 VAL A N 1
ATOM 3182 C CA . VAL A 1 440 ? 1.363 -0.361 23.171 1.00 95.38 440 VAL A CA 1
ATOM 3183 C C . VAL A 1 440 ? 1.354 -1.770 23.772 1.00 95.38 440 VAL A C 1
ATOM 3185 O O . VAL A 1 440 ? 2.405 -2.362 24.027 1.00 95.38 440 VAL A O 1
ATOM 3188 N N . VAL A 1 441 ? 0.160 -2.331 24.002 1.00 95.94 441 VAL A N 1
ATOM 3189 C CA . VAL A 1 441 ? 0.000 -3.616 24.718 1.00 95.94 441 VAL A CA 1
ATOM 3190 C C . VAL A 1 441 ? 0.667 -4.775 23.983 1.00 95.94 441 VAL A C 1
ATOM 3192 O O . VAL A 1 441 ? 1.403 -5.528 24.612 1.00 95.94 441 VAL A O 1
ATOM 3195 N N . TYR A 1 442 ? 0.487 -4.882 22.664 1.00 95.38 442 TYR A N 1
ATOM 3196 C CA . TYR A 1 442 ? 1.001 -6.016 21.890 1.00 95.38 442 TYR A CA 1
ATOM 3197 C C . TYR A 1 442 ? 2.538 -6.100 21.903 1.00 95.38 442 TYR A C 1
ATOM 3199 O O . TYR A 1 442 ? 3.105 -7.123 22.285 1.00 95.38 442 TYR A O 1
ATOM 3207 N N . ALA A 1 443 ? 3.229 -4.998 21.587 1.00 96.50 443 ALA A N 1
ATOM 3208 C CA . ALA A 1 443 ? 4.691 -4.951 21.639 1.00 96.50 443 ALA A CA 1
ATOM 3209 C C . ALA A 1 443 ? 5.224 -5.152 23.069 1.00 96.50 443 ALA A C 1
ATOM 3211 O O . ALA A 1 443 ? 6.181 -5.900 23.271 1.00 96.50 443 ALA A O 1
ATOM 3212 N N . THR A 1 444 ? 4.564 -4.556 24.073 1.00 98.06 444 THR A N 1
ATOM 3213 C CA . THR A 1 444 ? 4.927 -4.735 25.489 1.00 98.06 444 THR A CA 1
ATOM 3214 C C . THR A 1 444 ? 4.792 -6.192 25.934 1.00 98.06 444 THR A C 1
ATOM 3216 O O . THR A 1 444 ? 5.657 -6.684 26.660 1.00 98.06 444 THR A O 1
ATOM 3219 N N . ALA A 1 445 ? 3.752 -6.905 25.494 1.00 96.62 445 ALA A N 1
ATOM 3220 C CA . ALA A 1 445 ? 3.528 -8.302 25.846 1.00 96.62 445 ALA A CA 1
ATOM 3221 C C . ALA A 1 445 ? 4.643 -9.212 25.318 1.00 96.62 445 ALA A C 1
ATOM 3223 O O . ALA A 1 445 ? 5.317 -9.881 26.103 1.00 96.62 445 ALA A O 1
ATOM 3224 N N . ILE A 1 446 ? 4.911 -9.174 24.012 1.00 96.56 446 ILE A N 1
ATOM 3225 C CA . ILE A 1 446 ? 5.917 -10.043 23.386 1.00 96.56 446 ILE A CA 1
ATOM 3226 C C . ILE A 1 446 ? 7.327 -9.697 23.900 1.00 96.56 446 ILE A C 1
ATOM 3228 O O . ILE A 1 446 ? 8.111 -10.597 24.205 1.00 96.56 446 ILE A O 1
ATOM 3232 N N . ALA A 1 447 ? 7.641 -8.408 24.089 1.00 97.69 447 ALA A N 1
ATOM 3233 C CA . ALA A 1 447 ? 8.903 -7.979 24.699 1.00 97.69 447 ALA A CA 1
ATOM 3234 C C . ALA A 1 447 ? 9.043 -8.430 26.167 1.00 97.69 447 ALA A C 1
ATOM 3236 O O . ALA A 1 447 ? 10.158 -8.698 26.620 1.00 97.69 447 ALA A O 1
ATOM 3237 N N . THR A 1 448 ? 7.932 -8.570 26.902 1.00 98.00 448 THR A N 1
ATOM 3238 C CA . THR A 1 448 ? 7.921 -9.132 28.264 1.00 98.00 448 THR A CA 1
ATOM 3239 C C . THR A 1 448 ? 8.242 -10.626 28.251 1.00 98.00 448 THR A C 1
ATOM 3241 O O . THR A 1 448 ? 9.039 -11.063 29.075 1.00 98.00 448 THR A O 1
ATOM 3244 N N . LEU A 1 449 ? 7.700 -11.406 27.306 1.00 97.31 449 LEU A N 1
ATOM 3245 C CA . LEU A 1 449 ? 8.059 -12.824 27.147 1.00 97.31 449 LEU A CA 1
ATOM 3246 C C . LEU A 1 449 ? 9.550 -12.977 26.804 1.00 97.31 449 LEU A C 1
ATOM 3248 O O . LEU A 1 449 ? 10.277 -13.684 27.504 1.00 97.31 449 LEU A O 1
ATOM 3252 N N . ALA A 1 450 ? 10.020 -12.244 25.790 1.00 97.00 450 ALA A N 1
ATOM 3253 C CA . ALA A 1 450 ? 11.417 -12.249 25.358 1.00 97.00 450 ALA A CA 1
ATOM 3254 C C . ALA A 1 450 ? 12.388 -11.865 26.487 1.00 97.00 450 ALA A C 1
ATOM 3256 O O . ALA A 1 450 ? 13.341 -12.588 26.756 1.00 97.00 450 ALA A O 1
ATOM 3257 N N . GLY A 1 451 ? 12.124 -10.760 27.193 1.00 95.56 451 GLY A N 1
ATOM 3258 C CA . GLY A 1 451 ? 12.948 -10.299 28.314 1.00 95.56 451 GLY A CA 1
ATOM 3259 C C . GLY A 1 451 ? 12.846 -11.153 29.584 1.00 95.56 451 GLY A C 1
ATOM 3260 O O . GLY A 1 451 ? 13.601 -10.933 30.527 1.00 95.56 451 GLY A O 1
ATOM 3261 N N . LYS A 1 452 ? 11.907 -12.104 29.625 1.00 94.81 452 LYS A N 1
ATOM 3262 C CA . LYS A 1 452 ? 11.745 -13.106 30.687 1.00 94.81 452 LYS A CA 1
ATOM 3263 C C . LYS A 1 452 ? 12.361 -14.462 30.307 1.00 94.81 452 LYS A C 1
ATOM 3265 O O . LYS A 1 452 ? 12.246 -15.412 31.079 1.00 94.81 452 LYS A O 1
ATOM 3270 N N . ASP A 1 453 ? 13.005 -14.549 29.142 1.00 92.81 453 ASP A N 1
ATOM 3271 C CA . ASP A 1 453 ? 13.577 -15.769 28.565 1.00 92.81 453 ASP A CA 1
ATOM 3272 C C . ASP A 1 453 ? 12.562 -16.913 28.393 1.00 92.81 453 ASP A C 1
ATOM 3274 O O . ASP A 1 453 ? 12.897 -18.093 28.516 1.00 92.81 453 ASP A O 1
ATOM 3278 N N . THR A 1 454 ? 11.310 -16.567 28.082 1.00 94.25 454 THR A N 1
ATOM 3279 C CA . THR A 1 454 ? 10.222 -17.520 27.826 1.00 94.25 454 THR A CA 1
ATOM 3280 C C . THR A 1 454 ? 9.562 -17.266 26.470 1.00 94.25 454 THR A C 1
ATOM 3282 O O . THR A 1 454 ? 9.813 -16.250 25.828 1.00 94.25 454 THR A O 1
ATOM 3285 N N . SER A 1 455 ? 8.718 -18.192 26.020 1.00 95.06 455 SER A N 1
ATOM 3286 C CA . SER A 1 455 ? 7.969 -18.081 24.766 1.00 95.06 455 SER A CA 1
ATOM 3287 C C . SER A 1 455 ? 6.571 -18.678 24.906 1.00 95.06 455 SER A C 1
ATOM 3289 O O . SER A 1 455 ? 6.332 -19.451 25.831 1.00 95.06 455 SER A O 1
ATOM 3291 N N . LEU A 1 456 ? 5.654 -18.404 23.972 1.00 93.06 456 LEU A N 1
ATOM 3292 C CA . LEU A 1 456 ? 4.316 -19.027 23.971 1.00 93.06 456 LEU A CA 1
ATOM 3293 C C . LEU A 1 456 ? 4.356 -20.571 23.929 1.00 93.06 456 LEU A C 1
ATOM 3295 O O . LEU A 1 456 ? 3.410 -21.222 24.370 1.00 93.06 456 LEU A O 1
ATOM 3299 N N . ALA A 1 457 ? 5.456 -21.175 23.464 1.00 93.06 457 ALA A N 1
ATOM 3300 C CA . ALA A 1 457 ? 5.637 -22.625 23.489 1.00 93.06 457 ALA A CA 1
ATOM 3301 C C . ALA A 1 457 ? 5.855 -23.184 24.913 1.00 93.06 457 ALA A C 1
ATOM 3303 O O . ALA A 1 457 ? 5.446 -24.314 25.196 1.00 93.06 457 ALA A O 1
ATOM 3304 N N . ASP A 1 458 ? 6.422 -22.390 25.828 1.00 91.81 458 ASP A N 1
ATOM 3305 C CA . ASP A 1 458 ? 6.908 -22.843 27.143 1.00 91.81 458 ASP A CA 1
ATOM 3306 C C . ASP A 1 458 ? 6.300 -22.078 28.335 1.00 91.81 458 ASP A C 1
ATOM 3308 O O . ASP A 1 458 ? 6.363 -22.551 29.469 1.00 91.81 458 ASP A O 1
ATOM 3312 N N . LEU A 1 459 ? 5.650 -20.935 28.093 1.00 93.00 459 LEU A N 1
ATOM 3313 C CA . LEU A 1 459 ? 5.041 -20.067 29.103 1.00 93.00 459 LEU A CA 1
ATOM 3314 C C . LEU A 1 459 ? 4.070 -20.840 30.010 1.00 93.00 459 LEU A C 1
ATOM 3316 O O . LEU A 1 459 ? 3.239 -21.618 29.543 1.00 93.00 459 LEU A O 1
ATOM 3320 N N . THR A 1 460 ? 4.149 -20.635 31.321 1.00 89.25 460 THR A N 1
ATOM 3321 C CA . THR A 1 460 ? 3.238 -21.250 32.294 1.00 89.25 460 THR A CA 1
ATOM 3322 C C . THR A 1 460 ? 3.161 -20.405 33.556 1.00 89.25 460 THR A C 1
ATOM 3324 O O . THR A 1 460 ? 4.144 -19.784 33.955 1.00 89.25 460 THR A O 1
ATOM 3327 N N . THR A 1 461 ? 2.005 -20.408 34.214 1.00 87.56 461 THR A N 1
ATOM 3328 C CA . THR A 1 461 ? 1.835 -19.762 35.516 1.00 87.56 461 THR A CA 1
ATOM 3329 C C . THR A 1 461 ? 2.378 -20.573 36.699 1.00 87.56 461 THR A C 1
ATOM 3331 O O . THR A 1 461 ? 2.378 -20.064 37.827 1.00 87.56 461 THR A O 1
ATOM 3334 N N . LYS A 1 462 ? 2.861 -21.808 36.478 1.00 79.56 462 LYS A N 1
ATOM 3335 C CA . LYS A 1 462 ? 3.442 -22.655 37.530 1.00 79.56 462 LYS A CA 1
ATOM 3336 C C . LYS A 1 462 ? 4.655 -21.973 38.149 1.00 79.56 462 LYS A C 1
ATOM 3338 O O . LYS A 1 462 ? 5.707 -21.858 37.525 1.00 79.56 462 LYS A O 1
ATOM 3343 N N . LYS A 1 463 ? 4.522 -21.568 39.413 1.00 60.19 463 LYS A N 1
ATOM 3344 C CA . LYS A 1 463 ? 5.653 -21.089 40.211 1.00 60.19 463 LYS A CA 1
ATOM 3345 C C . LYS A 1 463 ? 6.695 -22.205 40.375 1.00 60.19 463 LYS A C 1
ATOM 3347 O O . LYS A 1 463 ? 6.332 -23.278 40.857 1.00 60.19 463 LYS A O 1
ATOM 3352 N N . PRO A 1 464 ? 7.983 -21.939 40.101 1.00 55.66 464 PRO A N 1
ATOM 3353 C CA . PRO A 1 464 ? 9.068 -22.609 40.810 1.00 55.66 464 PRO A CA 1
ATOM 3354 C C . PRO A 1 464 ? 8.894 -22.371 42.322 1.00 55.66 464 PRO A C 1
ATOM 3356 O O . PRO A 1 464 ? 8.519 -21.263 42.715 1.00 55.66 464 PRO A O 1
ATOM 3359 N N . GLU A 1 465 ? 9.134 -23.382 43.163 1.00 31.23 465 GLU A N 1
ATOM 3360 C CA . GLU A 1 465 ? 8.960 -23.281 44.625 1.00 31.23 465 GLU A CA 1
ATOM 3361 C C . GLU A 1 465 ? 9.759 -22.102 45.228 1.00 31.23 465 GLU A C 1
ATOM 3363 O O . GLU A 1 465 ? 10.982 -22.069 45.077 1.00 31.23 465 GLU A O 1
ATOM 3368 N N . PRO A 1 466 ? 9.112 -21.139 45.923 1.00 41.59 466 PRO A N 1
ATOM 3369 C CA . PRO A 1 466 ? 9.798 -19.964 46.460 1.00 41.59 466 PRO A CA 1
ATOM 3370 C C . PRO A 1 466 ? 9.802 -19.876 47.998 1.00 41.59 466 PRO A C 1
ATOM 3372 O O . PRO A 1 466 ? 8.815 -20.179 48.671 1.00 41.59 466 PRO A O 1
ATOM 3375 N N . THR A 1 467 ? 10.892 -19.347 48.555 1.00 31.67 467 THR A N 1
ATOM 3376 C CA . THR A 1 467 ? 11.012 -18.942 49.967 1.00 31.67 467 THR A CA 1
ATOM 3377 C C . THR A 1 467 ? 10.327 -17.591 50.256 1.00 31.67 467 THR A C 1
ATOM 3379 O O . THR A 1 467 ? 10.156 -16.752 49.372 1.00 31.67 467 THR A O 1
ATOM 3382 N N . THR A 1 468 ? 9.866 -17.399 51.499 1.00 30.70 468 THR A N 1
ATOM 3383 C CA . THR A 1 468 ? 8.788 -16.450 51.873 1.00 30.70 468 THR A CA 1
ATOM 3384 C C . THR A 1 468 ? 9.205 -15.031 52.348 1.00 30.70 468 THR A C 1
ATOM 3386 O O . THR A 1 468 ? 10.353 -14.838 52.744 1.00 30.70 468 THR A O 1
ATOM 3389 N N . PRO A 1 469 ? 8.271 -14.038 52.339 1.00 45.41 469 PRO A N 1
ATOM 3390 C CA . PRO A 1 469 ? 8.521 -12.590 52.513 1.00 45.41 469 PRO A CA 1
ATOM 3391 C C . PRO A 1 469 ? 8.032 -12.021 53.877 1.00 45.41 469 PRO A C 1
ATOM 3393 O O . PRO A 1 469 ? 7.769 -12.796 54.798 1.00 45.41 469 PRO A O 1
ATOM 3396 N N . PRO A 1 470 ? 7.866 -10.683 54.026 1.00 30.91 470 PRO A N 1
ATOM 3397 C CA . PRO A 1 470 ? 6.516 -10.172 54.358 1.00 30.91 470 PRO A CA 1
ATOM 3398 C C . PRO A 1 470 ? 6.110 -8.808 53.735 1.00 30.91 470 PRO A C 1
ATOM 3400 O O . PRO A 1 470 ? 6.921 -8.085 53.161 1.00 30.91 470 PRO A O 1
ATOM 3403 N N . THR A 1 471 ? 4.824 -8.452 53.884 1.00 30.05 471 THR A N 1
ATOM 3404 C CA . THR A 1 471 ? 4.122 -7.314 53.235 1.00 30.05 471 THR A CA 1
ATOM 3405 C C . THR A 1 471 ? 3.289 -6.519 54.259 1.00 30.05 471 THR A C 1
ATOM 3407 O O . THR A 1 471 ? 2.838 -7.112 55.242 1.00 30.05 471 THR A O 1
ATOM 3410 N N . PRO A 1 472 ? 3.057 -5.202 54.062 1.00 39.06 472 PRO A N 1
ATOM 3411 C CA . PRO A 1 472 ? 1.668 -4.741 53.852 1.00 39.06 472 PRO A CA 1
ATOM 3412 C C . PRO A 1 472 ? 1.541 -3.557 52.841 1.00 39.06 472 PRO A C 1
ATOM 3414 O O . PRO A 1 472 ? 2.401 -3.393 51.982 1.00 39.06 472 PRO A O 1
ATOM 3417 N N . THR A 1 473 ? 0.558 -2.647 52.958 1.00 24.80 473 THR A N 1
ATOM 3418 C CA . THR A 1 473 ? -0.735 -2.591 52.216 1.00 24.80 473 THR A CA 1
ATOM 3419 C C . THR A 1 473 ? -1.193 -1.077 52.158 1.00 24.80 473 THR A C 1
ATOM 3421 O O . THR A 1 473 ? -0.285 -0.248 52.206 1.00 24.80 473 THR A O 1
ATOM 3424 N N . PRO A 1 474 ? -2.463 -0.610 51.967 1.00 44.72 474 PRO A N 1
ATOM 3425 C CA . PRO A 1 474 ? -2.824 0.258 50.817 1.00 44.72 474 PRO A CA 1
ATOM 3426 C C . PRO A 1 474 ? -3.564 1.595 51.135 1.00 44.72 474 PRO A C 1
ATOM 3428 O O . PRO A 1 474 ? -3.958 1.823 52.274 1.00 44.72 474 PRO A O 1
ATOM 3431 N N . THR A 1 475 ? -3.921 2.388 50.102 1.00 22.89 475 THR A N 1
ATOM 3432 C CA . THR A 1 475 ? -5.035 3.379 50.161 1.00 22.89 475 THR A CA 1
ATOM 3433 C C . THR A 1 475 ? -5.801 3.491 48.823 1.00 22.89 475 THR A C 1
ATOM 3435 O O . THR A 1 475 ? -5.249 3.205 47.763 1.00 22.89 475 THR A O 1
ATOM 3438 N N . ALA A 1 476 ? -7.085 3.870 48.893 1.00 26.20 476 ALA A N 1
ATOM 3439 C CA . ALA A 1 476 ? -8.118 3.810 47.842 1.00 26.20 476 ALA A CA 1
ATOM 3440 C C . ALA A 1 476 ? -8.384 5.177 47.116 1.00 26.20 476 ALA A C 1
ATOM 3442 O O . ALA A 1 476 ? -7.753 6.170 47.481 1.00 26.20 476 ALA A O 1
ATOM 3443 N N . PRO A 1 477 ? -9.264 5.251 46.081 1.00 37.50 477 PRO A N 1
ATOM 3444 C CA . PRO A 1 477 ? -9.249 6.304 45.042 1.00 37.50 477 PRO A CA 1
ATOM 3445 C C . PRO A 1 477 ? -10.313 7.425 45.173 1.00 37.50 477 PRO A C 1
ATOM 3447 O O . PRO A 1 477 ? -11.152 7.410 46.072 1.00 37.50 477 PRO A O 1
ATOM 3450 N N . VAL A 1 478 ? -10.308 8.374 44.218 1.00 23.53 478 VAL A N 1
ATOM 3451 C CA . VAL A 1 478 ? -11.272 9.493 44.059 1.00 23.53 478 VAL A CA 1
ATOM 3452 C C . VAL A 1 478 ? -11.846 9.516 42.615 1.00 23.53 478 VAL A C 1
ATOM 3454 O O . VAL A 1 478 ? -11.068 9.272 41.692 1.00 23.53 478 VAL A O 1
ATOM 3457 N N . PRO A 1 479 ? -13.154 9.791 42.378 1.00 29.08 479 PRO A N 1
ATOM 3458 C CA . PRO A 1 479 ? -13.799 9.632 41.056 1.00 29.08 479 PRO A CA 1
ATOM 3459 C C . PRO A 1 479 ? -14.304 10.931 40.360 1.00 29.08 479 PRO A C 1
ATOM 3461 O O . PRO A 1 479 ? -14.313 12.004 40.960 1.00 29.08 479 PRO A O 1
ATOM 3464 N N . THR A 1 480 ? -14.894 10.762 39.153 1.00 24.23 480 THR A N 1
ATOM 3465 C CA . THR A 1 480 ? -15.886 11.625 38.424 1.00 24.23 480 THR A CA 1
ATOM 3466 C C . THR A 1 480 ? -15.436 12.957 37.749 1.00 24.23 480 THR A C 1
ATOM 3468 O O . THR A 1 480 ? -14.514 13.591 38.250 1.00 24.23 480 THR A O 1
ATOM 3471 N N . PRO A 1 481 ? -16.164 13.510 36.728 1.00 30.56 481 PRO A N 1
ATOM 3472 C CA . PRO A 1 481 ? -16.854 12.890 35.565 1.00 30.56 481 PRO A CA 1
ATOM 3473 C C . PRO A 1 481 ? -16.701 13.736 34.228 1.00 30.56 481 PRO A C 1
ATOM 3475 O O . PRO A 1 481 ? -15.589 14.203 34.004 1.00 30.56 481 PRO A O 1
ATOM 3478 N N . PRO A 1 482 ? -17.661 13.904 33.262 1.00 35.75 482 PRO A N 1
ATOM 3479 C CA . PRO A 1 482 ? -17.382 13.647 31.832 1.00 35.75 482 PRO A CA 1
ATOM 3480 C C . PRO A 1 482 ? -17.542 14.855 30.864 1.00 35.75 482 PRO A C 1
ATOM 3482 O O . PRO A 1 482 ? -18.006 15.929 31.246 1.00 35.75 482 PRO A O 1
ATOM 3485 N N . GLY A 1 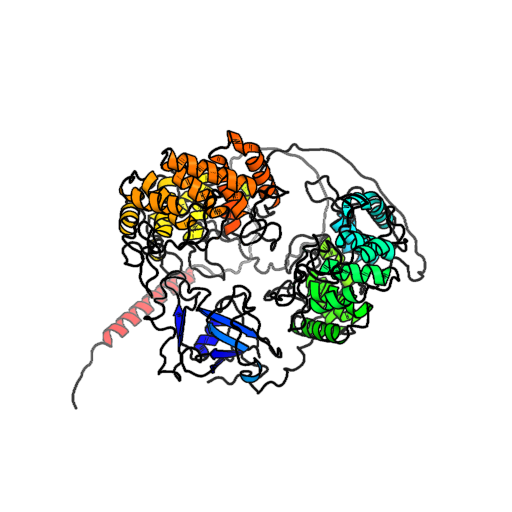483 ? -17.225 14.664 29.570 1.00 22.44 483 GLY A N 1
ATOM 3486 C CA . GLY A 1 483 ? -17.386 15.677 28.508 1.00 22.44 483 GLY A CA 1
ATOM 3487 C C . GLY A 1 483 ? -17.905 15.117 27.170 1.00 22.44 483 GLY A C 1
ATOM 3488 O O . GLY A 1 483 ? -17.379 14.142 26.648 1.00 22.44 483 GLY A O 1
ATOM 3489 N N . SER A 1 484 ? -18.947 15.750 26.626 1.00 27.88 484 SER A N 1
ATOM 3490 C CA . SER A 1 484 ? -19.756 15.357 25.453 1.00 27.88 484 SER A CA 1
ATOM 3491 C C . SER A 1 484 ? -19.059 15.381 24.077 1.00 27.88 484 SER A C 1
ATOM 3493 O O . SER A 1 484 ? -18.245 16.261 23.807 1.00 27.88 484 SER A O 1
ATOM 3495 N N . GLY A 1 485 ? -19.488 14.491 23.169 1.00 28.00 485 GLY A N 1
ATOM 3496 C CA . GLY A 1 485 ? -18.905 14.281 21.836 1.00 28.00 485 GLY A CA 1
ATOM 3497 C C . GLY A 1 485 ? -19.443 15.103 20.650 1.00 28.00 485 GLY A C 1
ATOM 3498 O O . GLY A 1 485 ? -20.144 16.098 20.817 1.00 28.00 485 GLY A O 1
ATOM 3499 N N . SER A 1 486 ? -19.082 14.663 19.431 1.00 34.09 486 SER A N 1
ATOM 3500 C CA . SER A 1 486 ? -19.866 14.683 18.164 1.00 34.09 486 SER A CA 1
ATOM 3501 C C . SER A 1 486 ? -18.976 14.532 16.907 1.00 34.09 486 SER A C 1
ATOM 3503 O O . SER A 1 486 ? -17.914 15.144 16.819 1.00 34.09 486 SER A O 1
ATOM 3505 N N . GLY A 1 487 ? -19.442 13.762 15.906 1.00 41.53 487 GLY A N 1
ATOM 3506 C CA . GLY A 1 487 ? -18.887 13.741 14.539 1.00 41.53 487 GLY A CA 1
ATOM 3507 C C . GLY A 1 487 ? -18.937 12.376 13.831 1.00 41.53 487 GLY A C 1
ATOM 3508 O O . GLY A 1 487 ? -18.050 11.557 14.027 1.00 41.53 487 GLY A O 1
ATOM 3509 N N . ASP A 1 488 ? -19.917 12.146 12.945 1.00 67.81 488 ASP A N 1
ATOM 3510 C CA . ASP A 1 488 ? -20.050 10.921 12.117 1.00 67.81 488 ASP A CA 1
ATOM 3511 C C . ASP A 1 488 ? -19.042 10.841 10.936 1.00 67.81 488 ASP A C 1
ATOM 3513 O O . ASP A 1 488 ? -19.388 10.449 9.819 1.00 67.81 488 ASP A O 1
ATOM 3517 N N . GLY A 1 489 ? -17.791 11.258 11.139 1.00 83.50 489 GLY A N 1
ATOM 3518 C CA . GLY A 1 489 ? -16.757 11.277 10.101 1.00 83.50 489 GLY A CA 1
ATOM 3519 C C . GLY A 1 489 ? -15.382 11.711 10.625 1.00 83.50 489 GLY A C 1
ATOM 3520 O O . GLY A 1 489 ? -15.277 12.137 11.776 1.00 83.50 489 GLY A O 1
ATOM 3521 N N . PRO A 1 490 ? -14.322 11.610 9.803 1.00 91.94 490 PRO A N 1
ATOM 3522 C CA . PRO A 1 490 ? -12.956 11.903 10.226 1.00 91.94 490 PRO A CA 1
ATOM 3523 C C . PRO A 1 490 ? -12.764 13.355 10.682 1.00 91.94 490 PRO A C 1
ATOM 3525 O O . PRO A 1 490 ? -13.410 14.294 10.203 1.00 91.94 490 PRO A O 1
ATOM 3528 N N . ASN A 1 491 ? -11.799 13.561 11.575 1.00 94.69 491 ASN A N 1
ATOM 3529 C CA . ASN A 1 491 ? -11.424 14.869 12.088 1.00 94.69 491 ASN A CA 1
ATOM 3530 C C . ASN A 1 491 ? -10.635 15.661 11.031 1.00 94.69 491 ASN A C 1
ATOM 3532 O O . ASN A 1 491 ? -9.401 15.644 10.976 1.00 94.69 491 ASN A O 1
ATOM 3536 N N . LEU A 1 492 ? -11.373 16.411 10.213 1.00 93.69 492 LEU A N 1
ATOM 3537 C CA . LEU A 1 492 ? -10.830 17.263 9.152 1.00 93.69 492 LEU A CA 1
ATOM 3538 C C . LEU A 1 492 ? -9.815 18.306 9.644 1.00 93.69 492 LEU A C 1
ATOM 3540 O O . LEU A 1 492 ? -8.921 18.671 8.886 1.00 93.69 492 LEU A O 1
ATOM 3544 N N . LYS A 1 493 ? -9.899 18.772 10.900 1.00 92.25 493 LYS A N 1
ATOM 3545 C CA . LYS A 1 493 ? -8.908 19.714 11.453 1.00 92.25 493 LYS A CA 1
ATOM 3546 C C . LYS A 1 493 ? -7.552 19.038 11.659 1.00 92.25 493 LYS A C 1
ATOM 3548 O O . LYS A 1 493 ? -6.540 19.628 11.292 1.00 92.25 493 LYS A O 1
ATOM 3553 N N . ARG A 1 494 ? -7.527 17.804 12.183 1.00 94.62 494 ARG A N 1
ATOM 3554 C CA . ARG A 1 494 ? -6.293 16.998 12.290 1.00 94.62 494 ARG A CA 1
ATOM 3555 C C . ARG A 1 494 ? -5.750 16.641 10.905 1.00 94.62 494 ARG A C 1
ATOM 3557 O O . ARG A 1 494 ? -4.568 16.843 10.663 1.00 94.62 494 ARG A O 1
ATOM 3564 N N . GLY A 1 495 ? -6.616 16.238 9.973 1.00 95.94 495 GLY A N 1
ATOM 3565 C CA . GLY A 1 495 ? -6.225 15.951 8.588 1.00 95.94 495 GLY A CA 1
ATOM 3566 C C . GLY A 1 495 ? -5.579 17.142 7.881 1.00 95.94 495 GLY A C 1
ATOM 3567 O O . GLY A 1 495 ? -4.494 17.027 7.317 1.00 95.94 495 GLY A O 1
ATOM 3568 N N . VAL A 1 496 ? -6.182 18.328 7.979 1.00 96.69 496 VAL A N 1
ATOM 3569 C CA . VAL A 1 496 ? -5.594 19.552 7.417 1.00 96.69 496 VAL A CA 1
ATOM 3570 C C . VAL A 1 496 ? -4.311 19.967 8.148 1.00 96.69 496 VAL A C 1
ATOM 3572 O O . VAL A 1 496 ? -3.389 20.460 7.497 1.00 96.69 496 VAL A O 1
ATOM 3575 N N . ALA A 1 497 ? -4.192 19.735 9.459 1.00 95.06 497 ALA A N 1
ATOM 3576 C CA . ALA A 1 497 ? -2.945 19.966 10.192 1.00 95.06 497 ALA A CA 1
ATOM 3577 C C . ALA A 1 497 ? -1.811 19.041 9.709 1.00 95.06 497 ALA A C 1
ATOM 3579 O O . ALA A 1 497 ? -0.720 19.532 9.422 1.00 95.06 497 ALA A O 1
ATOM 3580 N N . TYR A 1 498 ? -2.081 17.744 9.521 1.00 95.88 498 TYR A N 1
ATOM 3581 C CA . TYR A 1 498 ? -1.136 16.786 8.939 1.00 95.88 498 TYR A CA 1
ATOM 3582 C C . TYR A 1 498 ? -0.690 17.222 7.533 1.00 95.88 498 TYR A C 1
ATOM 3584 O O . TYR A 1 498 ? 0.509 17.368 7.273 1.00 95.88 498 TYR A O 1
ATOM 3592 N N . LEU A 1 499 ? -1.645 17.526 6.644 1.00 96.94 499 LEU A N 1
ATOM 3593 C CA . LEU A 1 499 ? -1.375 17.950 5.263 1.00 96.94 499 LEU A CA 1
ATOM 3594 C C . LEU A 1 499 ? -0.615 19.279 5.151 1.00 96.94 499 LEU A C 1
ATOM 3596 O O . LEU A 1 499 ? 0.032 19.518 4.133 1.00 96.94 499 LEU A O 1
ATOM 3600 N N . THR A 1 500 ? -0.697 20.154 6.157 1.00 95.75 500 THR A N 1
ATOM 3601 C CA . THR A 1 500 ? -0.045 21.479 6.149 1.00 95.75 500 THR A CA 1
ATOM 3602 C C . THR A 1 500 ? 1.156 21.594 7.089 1.00 95.75 500 THR A C 1
ATOM 3604 O O . THR A 1 500 ? 1.732 22.681 7.212 1.00 95.75 500 THR A O 1
ATOM 3607 N N . SER A 1 501 ? 1.567 20.485 7.715 1.00 93.06 501 SER A N 1
ATOM 3608 C CA . SER A 1 501 ? 2.771 20.411 8.544 1.00 93.06 501 SER A CA 1
ATOM 3609 C C . SER A 1 501 ? 4.028 20.762 7.736 1.00 93.06 501 SER A C 1
ATOM 3611 O O . SER A 1 501 ? 4.097 20.518 6.531 1.00 93.06 501 SER A O 1
ATOM 3613 N N . ALA A 1 502 ? 5.045 21.330 8.392 1.00 86.75 502 ALA A N 1
ATOM 3614 C CA . ALA A 1 502 ? 6.300 21.694 7.725 1.00 86.75 502 ALA A CA 1
ATOM 3615 C C . ALA A 1 502 ? 7.105 20.470 7.241 1.00 86.75 502 ALA A C 1
ATOM 3617 O O . ALA A 1 502 ? 7.882 20.593 6.295 1.00 86.75 502 ALA A O 1
ATOM 3618 N N . THR A 1 503 ? 6.897 19.308 7.872 1.00 85.75 503 THR A N 1
ATOM 3619 C CA . THR A 1 503 ? 7.476 18.014 7.482 1.00 85.75 503 THR A CA 1
ATOM 3620 C C . THR A 1 503 ? 6.932 17.546 6.133 1.00 85.75 503 THR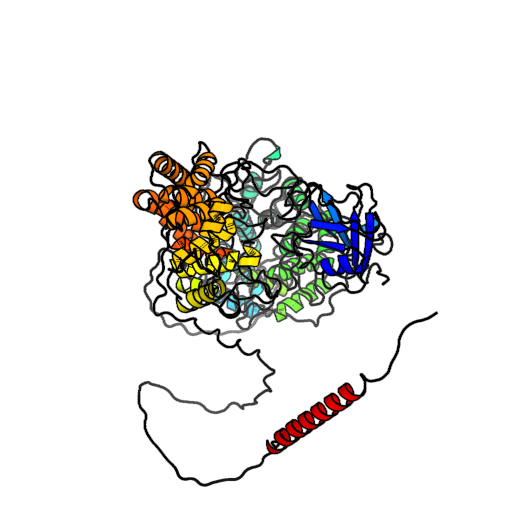 A C 1
ATOM 3622 O O . THR A 1 503 ? 7.703 17.121 5.275 1.00 85.75 503 THR A O 1
ATOM 3625 N N . ASN A 1 504 ? 5.618 17.681 5.925 1.00 90.88 504 ASN A N 1
ATOM 3626 C CA . ASN A 1 504 ? 4.953 17.233 4.705 1.00 90.88 504 ASN A CA 1
ATOM 3627 C C . ASN A 1 504 ? 5.006 18.318 3.620 1.00 90.88 504 ASN A C 1
ATOM 3629 O O . ASN A 1 504 ? 5.584 18.116 2.551 1.00 90.88 504 ASN A O 1
ATOM 3633 N N . LEU A 1 505 ? 4.432 19.495 3.895 1.00 92.88 505 LEU A N 1
ATOM 3634 C CA . LEU A 1 505 ? 4.303 20.590 2.935 1.00 92.88 505 LEU A CA 1
ATOM 3635 C C . LEU A 1 505 ? 5.565 21.465 2.928 1.00 92.88 505 LEU A C 1
ATOM 3637 O O . LEU A 1 505 ? 5.659 22.498 3.605 1.00 92.88 505 LEU A O 1
ATOM 3641 N N . ARG A 1 506 ? 6.541 21.059 2.117 1.00 89.44 506 ARG A N 1
ATOM 3642 C CA . ARG A 1 506 ? 7.860 21.690 1.999 1.00 89.44 506 ARG A CA 1
ATOM 3643 C C . ARG A 1 506 ? 7.730 23.162 1.627 1.00 89.44 506 ARG A C 1
ATOM 3645 O O . ARG A 1 506 ? 7.026 23.525 0.685 1.00 89.44 506 ARG A O 1
ATOM 3652 N N . GLN A 1 507 ? 8.395 24.021 2.404 1.00 85.06 507 GLN A N 1
ATOM 3653 C CA . GLN A 1 507 ? 8.322 25.489 2.300 1.00 85.06 507 GLN A CA 1
ATOM 3654 C C . GLN A 1 507 ? 6.888 26.070 2.373 1.00 85.06 507 GLN A C 1
ATOM 3656 O O . GLN A 1 507 ? 6.682 27.242 2.068 1.00 85.06 507 GLN A O 1
ATOM 3661 N N . GLY A 1 508 ? 5.881 25.278 2.767 1.00 85.88 508 GLY A N 1
ATOM 3662 C CA . GLY A 1 508 ? 4.469 25.648 2.646 1.00 85.88 508 GLY A CA 1
ATOM 3663 C C . GLY A 1 508 ? 3.937 25.694 1.204 1.00 85.88 508 GLY A C 1
ATOM 3664 O O . GLY A 1 508 ? 2.956 26.399 0.980 1.00 85.88 508 GLY A O 1
ATOM 3665 N N . ARG A 1 509 ? 4.592 25.018 0.244 1.00 88.88 509 ARG A N 1
ATOM 3666 C CA . ARG A 1 509 ? 4.364 25.174 -1.209 1.00 88.88 509 ARG A CA 1
ATOM 3667 C C . ARG A 1 509 ? 4.093 23.878 -1.975 1.00 88.88 509 ARG A C 1
ATOM 3669 O O . ARG A 1 509 ? 3.261 23.900 -2.873 1.00 88.88 509 ARG A O 1
ATOM 3676 N N . TYR A 1 510 ? 4.794 22.785 -1.667 1.00 93.81 510 TYR A N 1
ATOM 3677 C CA . TYR A 1 510 ? 4.682 21.528 -2.421 1.00 93.81 510 TYR A CA 1
ATOM 3678 C C . TYR A 1 510 ? 5.000 20.290 -1.572 1.00 93.81 510 TYR A C 1
ATOM 3680 O O . TYR A 1 510 ? 5.665 20.384 -0.539 1.00 93.81 510 TYR A O 1
ATOM 3688 N N . TYR A 1 511 ? 4.553 19.123 -2.033 1.00 93.62 511 TYR A N 1
ATOM 3689 C CA . TYR A 1 511 ? 4.959 17.814 -1.512 1.00 93.62 511 TYR A CA 1
ATOM 3690 C C . TYR A 1 511 ? 6.076 17.218 -2.374 1.00 93.62 511 TYR A C 1
ATOM 3692 O O . TYR A 1 511 ? 6.148 17.490 -3.572 1.00 93.62 511 TYR A O 1
ATOM 3700 N N . GLY A 1 512 ? 6.972 16.435 -1.770 1.00 86.81 512 GLY A N 1
ATOM 3701 C CA . GLY A 1 512 ? 8.081 15.784 -2.479 1.00 86.81 512 GLY A CA 1
ATOM 3702 C C . GLY A 1 512 ? 7.813 14.311 -2.786 1.00 86.81 512 GLY A C 1
ATOM 3703 O O . GLY A 1 512 ? 6.997 13.690 -2.116 1.00 86.81 512 GLY A O 1
ATOM 3704 N N . ILE A 1 513 ? 8.554 13.739 -3.738 1.00 76.00 513 ILE A N 1
ATOM 3705 C CA . ILE A 1 513 ? 8.410 12.334 -4.185 1.00 76.00 513 ILE A CA 1
ATOM 3706 C C . ILE A 1 513 ? 8.955 11.265 -3.203 1.00 76.00 513 ILE A C 1
ATOM 3708 O O . ILE A 1 513 ? 9.120 10.115 -3.588 1.00 76.00 513 ILE A O 1
ATOM 3712 N N . GLY A 1 514 ? 9.281 11.628 -1.958 1.00 70.88 514 GLY A N 1
ATOM 3713 C CA . GLY A 1 514 ? 9.937 10.739 -0.983 1.00 70.88 514 GLY A CA 1
ATOM 3714 C C . GLY A 1 514 ? 11.473 10.819 -0.983 1.00 70.88 514 GLY A C 1
ATOM 3715 O O . GLY A 1 514 ? 12.059 11.780 -1.488 1.00 70.88 514 GLY A O 1
ATOM 3716 N N . GLY A 1 515 ? 12.127 9.851 -0.326 1.00 62.16 515 GLY A N 1
ATOM 3717 C CA . GLY A 1 515 ? 13.583 9.605 -0.389 1.00 62.16 515 GLY A CA 1
ATOM 3718 C C . GLY A 1 515 ? 14.522 10.753 0.023 1.00 62.16 515 GLY A C 1
ATOM 3719 O O . GLY A 1 515 ? 15.697 10.743 -0.325 1.00 62.16 515 GLY A O 1
ATOM 3720 N N . GLY A 1 516 ? 14.023 11.798 0.693 1.00 62.34 516 GLY A N 1
ATOM 3721 C CA . GLY A 1 516 ? 14.786 13.030 0.947 1.00 62.34 516 GLY A CA 1
ATOM 3722 C C . GLY A 1 516 ? 14.959 13.949 -0.276 1.00 62.34 516 GLY A C 1
ATOM 3723 O O . GLY A 1 516 ? 15.445 15.069 -0.118 1.00 62.34 516 GLY A O 1
ATOM 3724 N N . SER A 1 517 ? 14.486 13.547 -1.463 1.00 71.62 517 SER A N 1
ATOM 3725 C CA . SER A 1 517 ? 14.592 14.316 -2.711 1.00 71.62 517 SER A CA 1
ATOM 3726 C C . SER A 1 517 ? 14.023 15.733 -2.577 1.00 71.62 517 SER A C 1
ATOM 3728 O O . SER A 1 517 ? 13.030 15.948 -1.880 1.00 71.62 517 SER A O 1
ATOM 3730 N N . THR A 1 518 ? 14.634 16.717 -3.241 1.00 80.94 518 THR A N 1
ATOM 3731 C CA . THR A 1 518 ? 14.163 18.116 -3.294 1.00 80.94 518 THR A CA 1
ATOM 3732 C C . THR A 1 518 ? 13.121 18.363 -4.398 1.00 80.94 518 THR A C 1
ATOM 3734 O O . THR A 1 518 ? 12.572 19.462 -4.508 1.00 80.94 518 THR A O 1
ATOM 3737 N N . ARG A 1 519 ? 12.833 17.328 -5.192 1.00 85.75 519 ARG A N 1
ATOM 3738 C CA . ARG A 1 519 ? 11.891 17.296 -6.310 1.00 85.75 519 ARG A CA 1
ATOM 3739 C C . ARG A 1 519 ? 10.435 17.312 -5.848 1.00 85.75 519 ARG A C 1
ATOM 3741 O O . ARG A 1 519 ? 10.059 16.553 -4.955 1.00 85.75 519 ARG A O 1
ATOM 3748 N N . ALA A 1 520 ? 9.601 18.122 -6.496 1.00 90.56 520 ALA A N 1
ATOM 3749 C CA . ALA A 1 520 ? 8.165 18.172 -6.227 1.00 90.56 520 ALA A CA 1
ATOM 3750 C C . ALA A 1 520 ? 7.387 17.035 -6.918 1.00 90.56 520 ALA A C 1
ATOM 3752 O O . ALA A 1 520 ? 7.568 16.772 -8.112 1.00 90.56 520 ALA A O 1
ATOM 3753 N N . ASP A 1 521 ? 6.448 16.430 -6.189 1.00 93.38 521 ASP A N 1
ATOM 3754 C CA . ASP A 1 521 ? 5.300 15.734 -6.771 1.00 93.38 521 ASP A CA 1
ATOM 3755 C C . ASP A 1 521 ? 4.201 16.778 -7.028 1.00 93.38 521 ASP A C 1
ATOM 3757 O O . ASP A 1 521 ? 3.434 17.150 -6.133 1.00 93.38 521 ASP A O 1
ATOM 3761 N N . PHE A 1 522 ? 4.148 17.301 -8.255 1.00 95.31 522 PHE A N 1
ATOM 3762 C CA . PHE A 1 522 ? 3.133 18.277 -8.660 1.00 95.31 522 PHE A CA 1
ATOM 3763 C C . PHE A 1 522 ? 1.717 17.686 -8.637 1.00 95.31 522 PHE A C 1
ATOM 3765 O O . PHE A 1 522 ? 0.772 18.391 -8.285 1.00 95.31 522 PHE A O 1
ATOM 3772 N N . GLY A 1 523 ? 1.569 16.393 -8.944 1.00 94.75 523 GLY A N 1
ATOM 3773 C CA . GLY A 1 523 ? 0.281 15.708 -8.938 1.00 94.75 523 GLY A CA 1
ATOM 3774 C C . GLY A 1 523 ? -0.313 15.637 -7.533 1.00 94.75 523 GLY A C 1
ATOM 3775 O O . GLY A 1 523 ? -1.462 16.037 -7.348 1.00 94.75 523 GLY A O 1
ATOM 3776 N N . LEU A 1 524 ? 0.482 15.199 -6.555 1.00 95.56 524 LEU A N 1
ATOM 3777 C CA . LEU A 1 524 ? 0.106 15.134 -5.139 1.00 95.56 524 LEU A CA 1
ATOM 3778 C C . LEU A 1 524 ? -0.043 16.531 -4.513 1.00 95.56 524 LEU A C 1
ATOM 3780 O O . LEU A 1 524 ? -0.921 16.758 -3.683 1.00 95.56 524 LEU A O 1
ATOM 3784 N N . THR A 1 525 ? 0.781 17.497 -4.935 1.00 97.88 525 THR A N 1
ATOM 3785 C CA . THR A 1 525 ? 0.659 18.908 -4.516 1.00 97.88 525 THR A CA 1
ATOM 3786 C C . THR A 1 525 ? -0.705 19.486 -4.900 1.00 97.88 525 THR A C 1
ATOM 3788 O O . THR A 1 525 ? -1.333 20.173 -4.092 1.00 97.88 525 THR A O 1
ATOM 3791 N N . ILE A 1 526 ? -1.208 19.154 -6.094 1.00 98.50 526 ILE A N 1
ATOM 3792 C CA . ILE A 1 526 ? -2.558 19.533 -6.524 1.00 98.50 526 ILE A CA 1
ATOM 3793 C C . ILE A 1 526 ? -3.641 18.776 -5.729 1.00 98.50 526 ILE A C 1
ATOM 3795 O O . ILE A 1 526 ? -4.642 19.391 -5.366 1.00 98.50 526 ILE A O 1
ATOM 3799 N N . ASP A 1 527 ? -3.443 17.501 -5.372 1.00 97.88 527 ASP A N 1
ATOM 3800 C CA . ASP A 1 527 ? -4.415 16.755 -4.546 1.00 97.88 527 ASP A CA 1
ATOM 3801 C C . ASP A 1 527 ? -4.582 17.352 -3.144 1.00 97.88 527 ASP A C 1
ATOM 3803 O O . ASP A 1 527 ? -5.707 17.527 -2.670 1.00 97.88 527 ASP A O 1
ATOM 3807 N N . GLY A 1 528 ? -3.489 17.759 -2.492 1.00 97.50 528 GLY A N 1
ATOM 3808 C CA . GLY A 1 528 ? -3.590 18.501 -1.233 1.00 97.50 528 GLY A CA 1
ATOM 3809 C C . GLY A 1 528 ? -4.255 19.863 -1.409 1.00 97.50 528 GLY A C 1
ATOM 3810 O O . GLY A 1 528 ? -5.044 20.268 -0.558 1.00 97.50 528 GLY A O 1
ATOM 3811 N N . ALA A 1 529 ? -4.024 20.551 -2.531 1.00 98.44 529 ALA A N 1
ATOM 3812 C CA . ALA A 1 529 ? -4.734 21.789 -2.831 1.00 98.44 529 ALA A CA 1
ATOM 3813 C C . ALA A 1 529 ? -6.253 21.559 -2.996 1.00 98.44 529 ALA A C 1
ATOM 3815 O O . ALA A 1 529 ? -7.040 22.326 -2.439 1.00 98.44 529 ALA A O 1
ATOM 3816 N N . TYR A 1 530 ? -6.688 20.470 -3.645 1.00 98.50 530 TYR A N 1
ATOM 3817 C CA . TYR A 1 530 ? -8.102 20.073 -3.664 1.00 98.50 530 TYR A CA 1
ATOM 3818 C C . TYR A 1 530 ? -8.640 19.762 -2.264 1.00 98.50 530 TYR A C 1
ATOM 3820 O O . TYR A 1 530 ? -9.731 20.214 -1.922 1.00 98.50 530 TYR A O 1
ATOM 3828 N N . ALA A 1 531 ? -7.885 19.040 -1.432 1.00 97.75 531 ALA A N 1
ATOM 3829 C CA . ALA A 1 531 ? -8.286 18.715 -0.063 1.00 97.75 531 ALA A CA 1
ATOM 3830 C C . ALA A 1 531 ? -8.485 19.978 0.795 1.00 97.75 531 ALA A C 1
ATOM 3832 O O . ALA A 1 531 ? -9.481 20.111 1.516 1.00 97.75 531 ALA A O 1
ATOM 3833 N N . LEU A 1 532 ? -7.581 20.953 0.674 1.00 97.62 532 LEU A N 1
ATOM 3834 C CA . LEU A 1 532 ? -7.709 22.254 1.329 1.00 97.62 532 LEU A CA 1
ATOM 3835 C C . LEU A 1 532 ? -8.855 23.092 0.744 1.00 97.62 532 LEU A C 1
ATOM 3837 O O . LEU A 1 532 ? -9.542 23.774 1.501 1.00 97.62 532 LEU A O 1
ATOM 3841 N N . ALA A 1 533 ? -9.107 23.027 -0.567 1.00 96.88 533 ALA A N 1
ATOM 3842 C CA . ALA A 1 533 ? -10.215 23.738 -1.207 1.00 96.88 533 ALA A CA 1
ATOM 3843 C C . ALA A 1 533 ? -11.581 23.160 -0.801 1.00 96.88 533 ALA A C 1
ATOM 3845 O O . ALA A 1 533 ? -12.513 23.917 -0.516 1.00 96.88 533 ALA A O 1
ATOM 3846 N N . ALA A 1 534 ? -11.695 21.835 -0.705 1.00 94.19 534 ALA A N 1
ATOM 3847 C CA . ALA A 1 534 ? -12.908 21.144 -0.284 1.00 94.19 534 ALA A CA 1
ATOM 3848 C C . ALA A 1 534 ? -13.224 21.417 1.195 1.00 94.19 534 ALA A C 1
ATOM 3850 O O . ALA A 1 534 ? -14.342 21.804 1.533 1.00 94.19 534 ALA A O 1
ATOM 3851 N N . THR A 1 535 ? -12.229 21.301 2.079 1.00 95.25 535 THR A N 1
ATOM 3852 C CA . THR A 1 535 ? -12.416 21.521 3.525 1.00 95.25 535 THR A CA 1
ATOM 3853 C C . THR A 1 535 ? -12.510 22.997 3.915 1.00 95.25 535 THR A C 1
ATOM 3855 O O . THR A 1 535 ? -13.311 23.356 4.775 1.00 95.25 535 THR A O 1
ATOM 3858 N N . GLY A 1 536 ? -11.705 23.873 3.305 1.00 90.81 536 GLY A N 1
ATOM 3859 C CA . GLY A 1 536 ? -11.649 25.304 3.620 1.00 90.81 536 GLY A CA 1
ATOM 3860 C C . GLY A 1 536 ? -10.952 25.668 4.928 1.00 90.81 536 GLY A C 1
ATOM 3861 O O . GLY A 1 536 ? -11.027 26.817 5.356 1.00 90.81 536 GLY A O 1
ATOM 3862 N N . LEU A 1 537 ? -10.307 24.707 5.595 1.00 90.50 537 LEU A N 1
ATOM 3863 C CA . LEU A 1 537 ? -9.781 24.899 6.952 1.00 90.50 537 LEU A CA 1
ATOM 3864 C C . LEU A 1 537 ? -8.405 25.586 6.990 1.00 90.50 537 LEU A C 1
ATOM 3866 O O . LEU A 1 537 ? -7.966 25.987 8.065 1.00 90.50 537 LEU A O 1
ATOM 3870 N N . ASN A 1 538 ? -7.722 25.740 5.847 1.00 92.19 538 ASN A N 1
ATOM 3871 C CA . ASN A 1 538 ? -6.454 26.474 5.762 1.00 92.19 538 ASN A CA 1
ATOM 3872 C C . ASN A 1 538 ? -6.256 27.158 4.393 1.00 92.19 538 ASN A C 1
ATOM 3874 O O . ASN A 1 538 ? -5.421 26.757 3.576 1.00 92.19 538 ASN A O 1
ATOM 3878 N N . ASN A 1 539 ? -7.016 28.231 4.152 1.00 91.31 539 ASN A N 1
ATOM 3879 C CA . ASN A 1 539 ? -6.908 29.019 2.920 1.00 91.31 539 ASN A CA 1
ATOM 3880 C C . ASN A 1 539 ? -5.518 29.663 2.733 1.00 91.31 539 ASN A C 1
ATOM 3882 O O . ASN A 1 539 ? -5.093 29.846 1.599 1.00 91.31 539 ASN A O 1
ATOM 3886 N N . GLY A 1 540 ? -4.787 29.978 3.810 1.00 89.19 540 GLY A N 1
ATOM 3887 C CA . GLY A 1 540 ? -3.456 30.596 3.722 1.00 89.19 540 GLY A CA 1
ATOM 3888 C C . GLY A 1 540 ? -2.378 29.655 3.172 1.00 89.19 540 GLY A C 1
ATOM 3889 O O . GLY A 1 540 ? -1.494 30.090 2.432 1.00 89.19 540 GLY A O 1
ATOM 3890 N N . LYS A 1 541 ? -2.455 28.353 3.480 1.00 93.38 541 LYS A N 1
ATOM 3891 C CA . LYS A 1 541 ? -1.586 27.334 2.865 1.00 93.38 541 LYS A CA 1
ATOM 3892 C C . LYS A 1 541 ? -2.046 26.944 1.466 1.00 93.38 541 LYS A C 1
ATOM 3894 O O . LYS A 1 541 ? -1.202 26.856 0.581 1.00 93.38 541 LYS A O 1
ATOM 3899 N N . LEU A 1 542 ? -3.356 26.836 1.233 1.00 96.81 542 LEU A N 1
ATOM 3900 C CA . LEU A 1 542 ? -3.906 26.665 -0.117 1.00 96.81 542 LEU A CA 1
ATOM 3901 C C . LEU A 1 542 ? -3.434 27.782 -1.060 1.00 96.81 542 LEU A C 1
ATOM 3903 O O . LEU A 1 542 ? -2.908 27.504 -2.132 1.00 96.81 542 LEU A O 1
ATOM 3907 N N . ARG A 1 543 ? -3.527 29.041 -0.619 1.00 94.00 543 ARG A N 1
ATOM 3908 C CA . ARG A 1 543 ? -3.039 30.214 -1.349 1.00 94.00 543 ARG A CA 1
ATOM 3909 C C . ARG A 1 543 ? -1.535 30.140 -1.639 1.00 94.00 543 ARG A C 1
ATOM 3911 O O . ARG A 1 543 ? -1.120 30.502 -2.732 1.00 94.00 543 ARG A O 1
ATOM 3918 N N . GLY A 1 544 ? -0.730 29.637 -0.699 1.00 94.94 544 GLY A N 1
ATOM 3919 C CA . GLY A 1 544 ? 0.710 29.424 -0.895 1.00 94.94 544 GLY A CA 1
ATOM 3920 C C . GLY A 1 544 ? 1.055 28.350 -1.934 1.00 94.94 544 GLY A C 1
ATOM 3921 O O . GLY A 1 544 ? 2.003 28.538 -2.693 1.00 94.94 544 GLY A O 1
ATOM 3922 N N . ILE A 1 545 ? 0.273 27.266 -2.004 1.00 97.62 545 ILE A N 1
ATOM 3923 C CA . ILE A 1 545 ? 0.408 26.226 -3.038 1.00 97.62 545 ILE A CA 1
ATOM 3924 C C . ILE A 1 545 ? -0.017 26.776 -4.405 1.00 97.62 545 ILE A C 1
ATOM 3926 O O . ILE A 1 545 ? 0.717 26.645 -5.381 1.00 97.62 545 ILE A O 1
ATOM 3930 N N . VAL A 1 546 ? -1.179 27.430 -4.477 1.00 97.75 546 VAL A N 1
ATOM 3931 C CA . VAL A 1 546 ? -1.714 27.987 -5.730 1.00 97.75 546 VAL A CA 1
ATOM 3932 C C . VAL A 1 546 ? -0.771 29.042 -6.302 1.00 97.75 546 VAL A C 1
ATOM 3934 O O . VAL A 1 546 ? -0.409 28.933 -7.465 1.00 97.75 546 VAL A O 1
ATOM 3937 N N . ASP A 1 547 ? -0.297 29.997 -5.496 1.00 96.00 547 ASP A N 1
ATOM 3938 C CA . ASP A 1 547 ? 0.645 31.027 -5.959 1.00 96.00 547 ASP A CA 1
ATOM 3939 C C . ASP A 1 547 ? 2.002 30.432 -6.377 1.00 96.00 547 ASP A C 1
ATOM 3941 O O . ASP A 1 547 ? 2.652 30.966 -7.270 1.00 96.00 547 ASP A O 1
ATOM 3945 N N . PHE A 1 548 ? 2.438 29.318 -5.775 1.00 97.00 548 PHE A N 1
ATOM 3946 C CA . PHE A 1 548 ? 3.637 28.604 -6.222 1.00 97.00 548 PHE A CA 1
ATOM 3947 C C . PHE A 1 548 ? 3.458 28.000 -7.623 1.00 97.00 548 PHE A C 1
ATOM 3949 O O . PHE A 1 548 ? 4.366 28.107 -8.442 1.00 97.00 548 PHE A O 1
ATOM 3956 N N . LEU A 1 549 ? 2.303 27.401 -7.918 1.00 97.88 549 LEU A N 1
ATOM 3957 C CA . LEU A 1 549 ? 2.022 26.819 -9.235 1.00 97.88 549 LEU A CA 1
ATOM 3958 C C . LEU A 1 549 ? 1.772 27.907 -10.299 1.00 97.88 549 LEU A C 1
ATOM 3960 O O . LEU A 1 549 ? 2.330 27.837 -11.391 1.00 97.88 549 LEU A O 1
ATOM 3964 N N . ASP A 1 550 ? 0.976 28.921 -9.953 1.00 97.44 550 ASP A N 1
ATOM 3965 C CA . ASP A 1 550 ? 0.490 29.986 -10.842 1.00 97.44 550 ASP A CA 1
ATOM 3966 C C . ASP A 1 550 ? 1.574 31.015 -11.215 1.00 97.44 550 ASP A C 1
ATOM 3968 O O . ASP A 1 550 ? 1.606 31.531 -12.325 1.00 97.44 550 ASP A O 1
ATOM 3972 N N . LEU A 1 551 ? 2.528 31.292 -10.318 1.00 95.31 551 LEU A N 1
ATOM 3973 C CA . LEU A 1 551 ? 3.615 32.252 -10.572 1.00 95.31 551 LEU A CA 1
ATOM 3974 C C . LEU A 1 551 ? 4.881 31.594 -11.156 1.00 95.31 551 LEU A C 1
ATOM 3976 O O . LEU A 1 551 ? 5.979 32.140 -11.027 1.00 95.31 551 LEU A O 1
ATOM 3980 N N . GLY A 1 552 ? 4.755 30.409 -11.767 1.00 93.12 552 GLY A N 1
ATOM 3981 C CA . GLY A 1 552 ? 5.880 29.688 -12.376 1.00 93.12 552 GLY A CA 1
ATOM 3982 C C . GLY A 1 552 ? 6.942 29.242 -11.364 1.00 93.12 552 GLY A C 1
ATOM 3983 O O . GLY A 1 552 ? 8.138 29.224 -11.672 1.00 93.12 552 GLY A O 1
ATOM 3984 N N . GLY A 1 553 ? 6.522 28.924 -10.137 1.00 95.25 553 GLY A N 1
ATOM 3985 C CA . GLY A 1 553 ? 7.401 28.502 -9.056 1.00 95.25 553 GLY A CA 1
ATOM 3986 C C . GLY A 1 553 ? 8.170 27.227 -9.392 1.00 95.25 553 GLY A C 1
ATOM 3987 O O . GLY A 1 553 ? 7.666 26.312 -10.047 1.00 95.25 553 GLY A O 1
ATOM 3988 N N . LYS A 1 554 ? 9.421 27.188 -8.928 1.00 94.25 554 LYS A N 1
ATOM 3989 C CA . LYS A 1 554 ? 10.359 26.096 -9.189 1.00 94.25 554 LYS A CA 1
ATOM 3990 C C . LYS A 1 554 ? 10.575 25.229 -7.958 1.00 94.25 554 LYS A C 1
ATOM 3992 O O . LYS A 1 554 ? 10.758 25.753 -6.857 1.00 94.25 554 LYS A O 1
ATOM 3997 N N . ASP A 1 555 ? 10.570 23.916 -8.154 1.00 91.44 555 ASP A N 1
ATOM 3998 C CA . ASP A 1 555 ? 10.985 22.951 -7.139 1.00 91.44 555 ASP A CA 1
ATOM 3999 C C . ASP A 1 555 ? 12.512 22.962 -6.930 1.00 91.44 555 ASP A C 1
ATOM 4001 O O . ASP A 1 555 ? 13.240 23.760 -7.529 1.00 91.44 555 ASP A O 1
ATOM 4005 N N . GLY A 1 556 ? 13.018 22.085 -6.059 1.00 83.69 556 GLY A N 1
ATOM 4006 C CA . GLY A 1 556 ? 14.450 22.006 -5.775 1.00 83.69 556 GLY A CA 1
ATOM 4007 C C . GLY A 1 556 ? 15.325 21.458 -6.910 1.00 83.69 556 GLY A C 1
ATOM 4008 O O . GLY A 1 556 ? 16.543 21.493 -6.769 1.00 83.69 556 GLY A O 1
ATOM 4009 N N . GLU A 1 557 ? 14.735 20.993 -8.016 1.00 84.81 557 GLU A N 1
ATOM 4010 C CA . GLU A 1 557 ? 15.424 20.622 -9.263 1.00 84.81 557 GLU A CA 1
ATOM 4011 C C . GLU A 1 557 ? 15.282 21.716 -10.345 1.00 84.81 557 GLU A C 1
ATOM 4013 O O . GLU A 1 557 ? 15.778 21.569 -11.460 1.00 84.81 557 GLU A O 1
ATOM 4018 N N . GLY A 1 558 ? 14.620 22.839 -10.036 1.00 89.06 558 GLY A N 1
ATOM 4019 C CA . GLY A 1 558 ? 14.399 23.945 -10.970 1.00 89.06 558 GLY A CA 1
ATOM 4020 C C . GLY A 1 558 ? 13.195 23.769 -11.904 1.00 89.06 558 GLY A C 1
ATOM 4021 O O . GLY A 1 558 ? 13.028 24.593 -12.812 1.00 89.06 558 GLY A O 1
ATOM 4022 N N . ARG A 1 559 ? 12.370 22.735 -11.682 1.00 93.12 559 ARG A N 1
ATOM 4023 C CA . ARG A 1 559 ? 11.210 22.360 -12.505 1.00 93.12 559 ARG A CA 1
ATOM 4024 C C . ARG A 1 559 ? 9.944 23.073 -12.040 1.00 93.12 559 ARG A C 1
ATOM 4026 O O . ARG A 1 559 ? 9.776 23.344 -10.855 1.00 93.12 559 ARG A O 1
ATOM 4033 N N . THR A 1 560 ? 9.033 23.316 -12.968 1.00 96.00 560 THR A N 1
ATOM 4034 C CA . THR A 1 560 ? 7.723 23.951 -12.781 1.00 96.00 560 THR A CA 1
ATOM 4035 C C . THR A 1 560 ? 6.584 22.949 -12.994 1.00 96.00 560 THR A C 1
ATOM 4037 O O . THR A 1 560 ? 6.791 21.838 -13.490 1.00 96.00 560 THR A O 1
ATOM 4040 N N . VAL A 1 561 ? 5.342 23.362 -12.716 1.00 96.44 561 VAL A N 1
ATOM 4041 C CA . VAL A 1 561 ? 4.144 22.580 -13.077 1.00 96.44 561 VAL A CA 1
ATOM 4042 C C . VAL A 1 561 ? 4.040 22.321 -14.593 1.00 96.44 561 VAL A C 1
ATOM 4044 O O . VAL A 1 561 ? 3.436 21.333 -15.017 1.00 96.44 561 VAL A O 1
ATOM 4047 N N . HIS A 1 562 ? 4.673 23.147 -15.432 1.00 96.56 562 HIS A N 1
ATOM 4048 C CA . HIS A 1 562 ? 4.682 22.966 -16.886 1.00 96.56 562 HIS A CA 1
ATOM 4049 C C . HIS A 1 562 ? 5.697 21.935 -17.379 1.00 96.56 562 HIS A C 1
ATOM 4051 O O . HIS A 1 562 ? 5.442 21.284 -18.389 1.00 96.56 562 HIS A O 1
ATOM 4057 N N . ASP A 1 563 ? 6.757 21.663 -16.618 1.00 93.31 563 ASP A N 1
ATOM 4058 C CA . ASP A 1 563 ? 7.659 20.536 -16.887 1.00 93.31 563 ASP A CA 1
ATOM 4059 C C . ASP A 1 563 ? 6.974 19.181 -16.614 1.00 93.31 563 ASP A C 1
ATOM 4061 O O . ASP A 1 563 ? 7.262 18.188 -17.281 1.00 93.31 563 ASP A O 1
ATOM 4065 N N . TRP A 1 564 ? 6.018 19.145 -15.674 1.00 92.81 564 TRP A N 1
ATOM 4066 C CA . TRP A 1 564 ? 5.186 17.967 -15.392 1.00 92.81 564 TRP A CA 1
ATOM 4067 C C . TRP A 1 564 ? 3.989 17.828 -16.348 1.00 92.81 564 TRP A C 1
ATOM 4069 O O . TRP A 1 564 ? 3.740 16.744 -16.873 1.00 92.81 564 TRP A O 1
ATOM 4079 N N . THR A 1 565 ? 3.262 18.916 -16.627 1.00 95.50 565 THR A N 1
ATOM 4080 C CA . THR A 1 565 ? 2.136 18.888 -17.587 1.00 95.50 565 THR A CA 1
ATOM 4081 C C . THR A 1 565 ? 2.579 18.803 -19.049 1.00 95.50 565 THR A C 1
ATOM 4083 O O . THR A 1 565 ? 1.795 18.396 -19.907 1.00 95.50 565 THR A O 1
ATOM 4086 N N . ARG A 1 566 ? 3.837 19.165 -19.344 1.00 94.12 566 ARG A N 1
ATOM 4087 C CA . ARG A 1 566 ? 4.466 19.138 -20.679 1.00 94.12 566 ARG A CA 1
ATOM 4088 C C . ARG A 1 566 ? 3.737 19.985 -21.730 1.00 94.12 566 ARG A C 1
ATOM 4090 O O . ARG A 1 566 ? 3.939 19.797 -22.934 1.00 94.12 566 ARG A O 1
ATOM 4097 N N . ILE A 1 567 ? 2.889 20.912 -21.286 1.00 94.94 567 ILE A N 1
ATOM 4098 C CA . ILE A 1 567 ? 2.136 21.820 -22.151 1.00 94.94 567 ILE A CA 1
ATOM 4099 C C . ILE A 1 567 ? 3.089 22.671 -23.005 1.00 94.94 567 ILE A C 1
ATOM 4101 O O . ILE A 1 567 ? 4.202 22.989 -22.596 1.00 94.94 567 ILE A O 1
ATOM 4105 N N . GLY A 1 568 ? 2.683 22.968 -24.241 1.00 88.50 568 GLY A N 1
ATOM 4106 C CA . GLY A 1 568 ? 3.544 23.619 -25.234 1.00 88.50 568 GLY A CA 1
ATOM 4107 C C . GLY A 1 568 ? 4.537 22.682 -25.939 1.00 88.50 568 GLY A C 1
ATOM 4108 O O . GLY A 1 568 ? 5.202 23.111 -26.878 1.00 88.50 568 GLY A O 1
ATOM 4109 N N . THR A 1 569 ? 4.614 21.400 -25.558 1.00 91.31 569 THR A N 1
ATOM 4110 C CA . THR A 1 569 ? 5.432 20.378 -26.239 1.00 91.31 569 THR A CA 1
ATOM 4111 C C . THR A 1 569 ? 4.564 19.343 -26.966 1.00 91.31 569 THR A C 1
ATOM 4113 O O . THR A 1 569 ? 3.373 19.213 -26.689 1.00 91.31 569 THR A O 1
ATOM 4116 N N . LYS A 1 570 ? 5.170 18.521 -27.840 1.00 85.31 570 LYS A N 1
ATOM 4117 C CA . LYS A 1 570 ? 4.495 17.356 -28.454 1.00 85.31 570 LYS A CA 1
ATOM 4118 C C . LYS A 1 570 ? 4.144 16.227 -27.462 1.00 85.31 570 LYS A C 1
ATOM 4120 O O . LYS A 1 570 ? 3.528 15.242 -27.855 1.00 85.31 570 LYS A O 1
ATOM 4125 N N . TYR A 1 571 ? 4.554 16.355 -26.199 1.00 89.19 571 TYR A N 1
ATOM 4126 C CA . TYR A 1 571 ? 4.304 15.393 -25.124 1.00 89.19 571 TYR A CA 1
ATOM 4127 C C . TYR A 1 571 ? 3.296 15.913 -24.080 1.00 89.19 571 TYR A C 1
ATOM 4129 O O . TYR A 1 571 ? 3.297 15.439 -22.947 1.00 89.19 571 TYR A O 1
ATOM 4137 N N . ALA A 1 572 ? 2.488 16.920 -24.434 1.00 93.75 572 ALA A N 1
ATOM 4138 C CA . ALA A 1 572 ? 1.497 17.543 -23.558 1.00 93.75 572 ALA A CA 1
ATOM 4139 C C . ALA A 1 572 ? 0.507 16.513 -22.981 1.00 93.75 572 ALA A C 1
ATOM 4141 O O . ALA A 1 572 ? -0.244 15.875 -23.723 1.00 93.75 572 ALA A O 1
ATOM 4142 N N . GLY A 1 573 ? 0.510 16.353 -21.655 1.00 93.75 573 GLY A N 1
ATOM 4143 C CA . GLY A 1 573 ? -0.315 15.367 -20.962 1.00 93.75 573 GLY A CA 1
ATOM 4144 C C . GLY A 1 573 ? -1.697 15.915 -20.646 1.00 93.75 573 GLY A C 1
ATOM 4145 O O . GLY A 1 573 ? -1.858 16.680 -19.700 1.00 93.75 573 GLY A O 1
ATOM 4146 N N . GLY A 1 574 ? -2.718 15.506 -21.399 1.00 96.12 574 GLY A N 1
ATOM 4147 C CA . GLY A 1 574 ? -4.083 15.998 -21.215 1.00 96.12 574 GLY A CA 1
ATOM 4148 C C . GLY A 1 574 ? -4.614 15.768 -19.800 1.00 96.12 574 GLY A C 1
ATOM 4149 O O . GLY A 1 574 ? -5.231 16.659 -19.225 1.00 96.12 574 GLY A O 1
ATOM 4150 N N . GLY A 1 575 ? -4.287 14.632 -19.178 1.00 94.56 575 GLY A N 1
ATOM 4151 C CA . GLY A 1 575 ? -4.676 14.350 -17.794 1.00 94.56 575 GLY A CA 1
ATOM 4152 C C . GLY A 1 575 ? -4.052 15.293 -16.760 1.00 94.56 575 GLY A C 1
ATOM 4153 O O . GLY A 1 575 ? -4.745 15.787 -15.870 1.00 94.56 575 GLY A O 1
ATOM 4154 N N . SER A 1 576 ? -2.754 15.582 -16.881 1.00 96.62 576 SER A N 1
ATOM 4155 C CA . SER A 1 576 ? -2.043 16.475 -15.958 1.00 96.62 576 SER A CA 1
ATOM 4156 C C . SER A 1 576 ? -2.385 17.948 -16.209 1.00 96.62 576 SER A C 1
ATOM 4158 O O . SER A 1 576 ? -2.573 18.695 -15.250 1.00 96.62 576 SER A O 1
ATOM 4160 N N . ILE A 1 577 ? -2.572 18.361 -17.470 1.00 98.62 577 ILE A N 1
ATOM 4161 C CA . ILE A 1 577 ? -3.126 19.679 -17.830 1.00 98.62 577 ILE A CA 1
ATOM 4162 C C . ILE A 1 577 ? -4.538 19.836 -17.246 1.00 98.62 577 ILE A C 1
ATOM 4164 O O . ILE A 1 577 ? -4.821 20.842 -16.597 1.00 98.62 577 ILE A O 1
ATOM 4168 N N . GLY A 1 578 ? -5.399 18.827 -17.413 1.00 98.50 578 GLY A N 1
ATOM 4169 C CA . GLY A 1 578 ? -6.758 18.792 -16.874 1.00 98.50 578 GLY A CA 1
ATOM 4170 C C . GLY A 1 578 ? -6.779 18.954 -15.360 1.00 98.50 578 GLY A C 1
ATOM 4171 O O . GLY A 1 578 ? -7.474 19.827 -14.845 1.00 98.50 578 GLY A O 1
ATOM 4172 N N . LYS A 1 579 ? -5.940 18.197 -14.645 1.00 98.38 579 LYS A N 1
ATOM 4173 C CA . LYS A 1 579 ? -5.776 18.314 -13.190 1.00 98.38 579 LYS A CA 1
ATOM 4174 C C . LYS A 1 579 ? -5.405 19.746 -12.769 1.00 98.38 579 LYS A C 1
ATOM 4176 O O . LYS A 1 579 ? -6.080 20.344 -11.928 1.00 98.38 579 LYS A O 1
ATOM 4181 N N . THR A 1 580 ? -4.395 20.343 -13.401 1.00 98.69 580 THR A N 1
ATOM 4182 C CA . THR A 1 580 ? -3.988 21.730 -13.116 1.00 98.69 580 THR A CA 1
ATOM 4183 C C . THR A 1 580 ? -5.113 22.734 -13.413 1.00 98.69 580 THR A C 1
ATOM 4185 O O . THR A 1 580 ? -5.381 23.611 -12.593 1.00 98.69 580 THR A O 1
ATOM 4188 N N . ALA A 1 581 ? -5.840 22.574 -14.524 1.00 98.75 581 ALA A N 1
ATOM 4189 C CA . ALA A 1 581 ? -6.949 23.452 -14.905 1.00 98.75 581 ALA A CA 1
ATOM 4190 C C . ALA A 1 581 ? -8.142 23.364 -13.937 1.00 98.75 581 ALA A C 1
ATOM 4192 O O . ALA A 1 581 ? -8.702 24.396 -13.561 1.00 98.75 581 ALA A O 1
ATOM 4193 N N . VAL A 1 582 ? -8.499 22.160 -13.468 1.00 98.75 582 VAL A N 1
ATOM 4194 C CA . VAL A 1 582 ? -9.537 21.987 -12.437 1.00 98.75 582 VAL A CA 1
ATOM 4195 C C . VAL A 1 582 ? -9.124 22.658 -11.127 1.00 98.75 582 VAL A C 1
ATOM 4197 O O . VAL A 1 582 ? -9.984 23.251 -10.478 1.00 98.75 582 VAL A O 1
ATOM 4200 N N . LEU A 1 583 ? -7.835 22.640 -10.748 1.00 98.62 583 LEU A N 1
ATOM 4201 C CA . LEU A 1 583 ? -7.369 23.378 -9.566 1.00 98.62 583 LEU A CA 1
ATOM 4202 C C . LEU A 1 583 ? -7.531 24.886 -9.750 1.00 98.62 583 LEU A C 1
ATOM 4204 O O . LEU A 1 583 ? -8.114 25.521 -8.874 1.00 98.62 583 LEU A O 1
ATOM 4208 N N . ALA A 1 584 ? -7.071 25.442 -10.875 1.00 98.31 584 ALA A N 1
ATOM 4209 C CA . ALA A 1 584 ? -7.205 26.868 -11.169 1.00 98.31 584 ALA A CA 1
ATOM 4210 C C . ALA A 1 584 ? -8.672 27.322 -11.046 1.00 98.31 584 ALA A C 1
ATOM 4212 O O . ALA A 1 584 ? -8.992 28.201 -10.244 1.00 98.31 584 ALA A O 1
ATOM 4213 N N . GLN A 1 585 ? -9.585 26.616 -11.720 1.00 98.19 585 GLN A N 1
ATOM 4214 C CA . GLN A 1 585 ? -11.028 26.860 -11.636 1.00 98.19 585 GLN A CA 1
ATOM 4215 C C . GLN A 1 585 ? -11.583 26.697 -10.214 1.00 98.19 585 GLN A C 1
ATOM 4217 O O . GLN A 1 585 ? -12.431 27.476 -9.787 1.00 98.19 585 GLN A O 1
ATOM 4222 N N . ALA A 1 586 ? -11.139 25.674 -9.476 1.00 98.00 586 ALA A N 1
ATOM 4223 C CA . ALA A 1 586 ? -11.610 25.403 -8.121 1.00 98.00 586 ALA A CA 1
ATOM 4224 C C . ALA A 1 586 ? -11.229 26.502 -7.123 1.00 98.00 586 ALA A C 1
ATOM 4226 O O . ALA A 1 586 ? -11.906 26.631 -6.109 1.00 98.00 586 ALA A O 1
ATOM 4227 N N . VAL A 1 587 ? -10.194 27.300 -7.400 1.00 96.88 587 VAL A N 1
ATOM 4228 C CA . VAL A 1 587 ? -9.732 28.391 -6.522 1.00 96.88 587 VAL A CA 1
ATOM 4229 C C . VAL A 1 587 ? -9.912 29.793 -7.119 1.00 96.88 587 VAL A C 1
ATOM 4231 O O . VAL A 1 587 ? -9.346 30.760 -6.611 1.00 96.88 587 VAL A O 1
ATOM 4234 N N . GLY A 1 588 ? -10.694 29.916 -8.198 1.00 91.81 588 GLY A N 1
ATOM 4235 C CA . GLY A 1 588 ? -11.012 31.198 -8.838 1.00 91.81 588 GLY A CA 1
ATOM 4236 C C . GLY A 1 588 ? -9.873 31.829 -9.652 1.00 91.81 588 GLY A C 1
ATOM 4237 O O . GLY A 1 588 ? -9.921 33.024 -9.931 1.00 91.81 588 GLY A O 1
ATOM 4238 N N . ARG A 1 589 ? -8.850 31.053 -10.031 1.00 94.56 589 ARG A N 1
ATOM 4239 C CA . ARG A 1 589 ? -7.816 31.455 -11.001 1.00 94.56 589 ARG A CA 1
ATOM 4240 C C . ARG A 1 589 ? -8.301 31.182 -12.426 1.00 94.56 589 ARG A C 1
ATOM 4242 O O . ARG A 1 589 ? -9.092 30.264 -12.642 1.00 94.56 589 ARG A O 1
ATOM 4249 N N . ASP A 1 590 ? -7.812 31.950 -13.397 1.00 96.38 590 ASP A N 1
ATOM 4250 C CA . ASP A 1 590 ? -8.142 31.719 -14.805 1.00 96.38 590 ASP A CA 1
ATOM 4251 C C . ASP A 1 590 ? -7.315 30.541 -15.355 1.00 96.38 590 ASP A C 1
ATOM 4253 O O . ASP A 1 590 ? -6.094 30.648 -15.435 1.00 96.38 590 ASP A O 1
ATOM 4257 N N . PRO A 1 591 ? -7.922 29.408 -15.758 1.00 97.75 591 PRO A N 1
ATOM 4258 C CA . PRO A 1 591 ? -7.183 28.309 -16.379 1.00 97.75 591 PRO A CA 1
ATOM 4259 C C . PRO A 1 591 ? -6.633 28.653 -17.779 1.00 97.75 591 PRO A C 1
ATOM 4261 O O . PRO A 1 591 ? -5.897 27.840 -18.339 1.00 97.75 591 PRO A O 1
ATOM 4264 N N . ARG A 1 592 ? -6.998 29.804 -18.367 1.00 98.31 592 ARG A N 1
ATOM 4265 C CA . ARG A 1 592 ? -6.450 30.303 -19.642 1.00 98.31 592 ARG A CA 1
ATOM 4266 C C . ARG A 1 592 ? -5.186 31.158 -19.470 1.00 98.31 592 ARG A C 1
ATOM 4268 O O . ARG A 1 592 ? -4.493 31.396 -20.454 1.00 98.31 592 ARG A O 1
ATOM 4275 N N . ASP A 1 593 ? -4.863 31.566 -18.243 1.00 97.50 593 ASP A N 1
ATOM 4276 C CA . ASP A 1 593 ? -3.592 32.200 -17.877 1.00 97.50 593 ASP A CA 1
ATOM 4277 C C . ASP A 1 593 ? -3.160 31.706 -16.489 1.00 97.50 593 ASP A C 1
ATOM 4279 O O . ASP A 1 593 ? -3.309 32.396 -15.482 1.00 97.50 593 ASP A O 1
ATOM 4283 N N . PHE A 1 594 ? -2.679 30.460 -16.437 1.00 97.69 594 PHE A N 1
ATOM 4284 C CA . PHE A 1 594 ? -2.187 29.836 -15.209 1.00 97.69 594 PHE A CA 1
ATOM 4285 C C . PHE A 1 594 ? -0.746 29.374 -15.413 1.00 97.69 594 PHE A C 1
ATOM 4287 O O . PHE A 1 594 ? -0.483 28.543 -16.286 1.00 97.69 594 PHE A O 1
ATOM 4294 N N . GLY A 1 595 ? 0.201 29.937 -14.656 1.00 95.19 595 GLY A N 1
ATOM 4295 C CA . GLY A 1 595 ? 1.634 29.717 -14.905 1.00 95.19 595 GLY A CA 1
ATOM 4296 C C . GLY A 1 595 ? 2.138 30.293 -16.240 1.00 95.19 595 GLY A C 1
ATOM 4297 O O . GLY A 1 595 ? 3.209 29.912 -16.720 1.00 95.19 595 GLY A O 1
ATOM 4298 N N . GLY A 1 596 ? 1.377 31.210 -16.852 1.00 95.44 596 GLY A N 1
ATOM 4299 C CA . GLY A 1 596 ? 1.648 31.759 -18.184 1.00 95.44 596 GLY A CA 1
ATOM 4300 C C . GLY A 1 596 ? 1.303 30.803 -19.333 1.00 95.44 596 GLY A C 1
ATOM 4301 O O . GLY A 1 596 ? 1.897 30.898 -20.409 1.00 95.44 596 GLY A O 1
ATOM 4302 N N . GLN A 1 597 ? 0.395 29.846 -19.107 1.00 97.75 597 GLN A N 1
ATOM 4303 C CA . GLN A 1 597 ? -0.087 28.898 -20.112 1.00 97.75 597 GLN A CA 1
ATOM 4304 C C . GLN A 1 597 ? -1.619 28.869 -20.163 1.00 97.75 597 GLN A C 1
ATOM 4306 O O . GLN A 1 597 ? -2.286 28.836 -19.129 1.00 97.75 597 GLN A O 1
ATOM 4311 N N . ASP A 1 598 ? -2.166 28.775 -21.378 1.00 98.44 598 ASP A N 1
ATOM 4312 C CA . ASP A 1 598 ? -3.582 28.476 -21.591 1.00 98.44 598 ASP A CA 1
ATOM 4313 C C . ASP A 1 598 ? -3.800 26.960 -21.526 1.00 98.44 598 ASP A C 1
ATOM 4315 O O . ASP A 1 598 ? -3.603 26.226 -22.504 1.00 98.44 598 ASP A O 1
ATOM 4319 N N . LEU A 1 599 ? -4.194 26.481 -20.345 1.00 98.56 599 LEU A N 1
ATOM 4320 C CA . LEU A 1 599 ? -4.443 25.064 -20.093 1.00 98.56 599 LEU A CA 1
ATOM 4321 C C . LEU A 1 599 ? -5.652 24.559 -20.890 1.00 98.56 599 LEU A C 1
ATOM 4323 O O . LEU A 1 599 ? -5.672 23.402 -21.303 1.00 98.56 599 LEU A O 1
ATOM 4327 N N . ILE A 1 600 ? -6.642 25.414 -21.151 1.00 98.56 600 ILE A N 1
ATOM 4328 C CA . ILE A 1 600 ? -7.883 25.046 -21.841 1.00 98.56 600 ILE A CA 1
ATOM 4329 C C . ILE A 1 600 ? -7.639 24.867 -23.345 1.00 98.56 600 ILE A C 1
ATOM 4331 O O . ILE A 1 600 ? -8.026 23.840 -23.913 1.00 98.56 600 ILE A O 1
ATOM 4335 N N . ALA A 1 601 ? -6.907 25.786 -23.979 1.00 97.88 601 ALA A N 1
ATOM 4336 C CA . ALA A 1 601 ? -6.419 25.603 -25.346 1.00 97.88 601 ALA A CA 1
ATOM 4337 C C . ALA A 1 601 ? -5.394 24.458 -25.444 1.00 97.88 601 ALA A C 1
ATOM 4339 O O . ALA A 1 601 ? -5.314 23.789 -26.478 1.00 97.88 601 ALA A O 1
ATOM 4340 N N . GLY A 1 602 ? -4.632 24.199 -24.375 1.00 97.81 602 GLY A N 1
ATOM 4341 C CA . GLY A 1 602 ? -3.798 23.005 -24.231 1.00 97.81 602 GLY A CA 1
ATOM 4342 C C . GLY A 1 602 ? -4.609 21.712 -24.338 1.00 97.81 602 GLY A C 1
ATOM 4343 O O . GLY A 1 602 ? -4.277 20.854 -25.153 1.00 97.81 602 GLY A O 1
ATOM 4344 N N . LEU A 1 603 ? -5.711 21.600 -23.588 1.00 98.31 603 LEU A N 1
ATOM 4345 C CA . LEU A 1 603 ? -6.625 20.453 -23.650 1.00 98.31 603 LEU A CA 1
ATOM 4346 C C . LEU A 1 603 ? -7.291 20.296 -25.017 1.00 98.31 603 LEU A C 1
ATOM 4348 O O . LEU A 1 603 ? -7.394 19.177 -25.509 1.00 98.31 603 LEU A O 1
ATOM 4352 N N . ALA A 1 604 ? -7.703 21.394 -25.657 1.00 97.12 604 ALA A N 1
ATOM 4353 C CA . ALA A 1 604 ? -8.301 21.340 -26.993 1.00 97.12 604 ALA A CA 1
ATOM 4354 C C . ALA A 1 604 ? -7.323 20.778 -28.045 1.00 97.12 604 ALA A C 1
ATOM 4356 O O . ALA A 1 604 ? -7.720 19.991 -28.899 1.00 97.12 604 ALA A O 1
ATOM 4357 N N . LYS A 1 605 ? -6.030 21.119 -27.945 1.00 96.38 605 LYS A N 1
ATOM 4358 C CA . LYS A 1 605 ? -4.960 20.558 -28.793 1.00 96.38 605 LYS A CA 1
ATOM 4359 C C . LYS A 1 605 ? -4.584 19.117 -28.432 1.00 96.38 605 LYS A C 1
ATOM 4361 O O . LYS A 1 605 ? -4.008 18.427 -29.265 1.00 96.38 605 LYS A O 1
ATOM 4366 N N . ALA A 1 606 ? -4.883 18.683 -27.209 1.00 96.62 606 ALA A N 1
ATOM 4367 C CA . ALA A 1 606 ? -4.607 17.338 -26.714 1.00 96.62 606 ALA A CA 1
ATOM 4368 C C . ALA A 1 606 ? -5.672 16.303 -27.121 1.00 96.62 606 ALA A C 1
ATOM 4370 O O . ALA A 1 606 ? -5.491 15.126 -26.825 1.00 96.62 606 ALA A O 1
ATOM 4371 N N . VAL A 1 607 ? -6.779 16.692 -27.769 1.00 97.81 607 VAL A N 1
ATOM 4372 C CA . VAL A 1 607 ? -7.798 15.734 -28.238 1.00 97.81 607 VAL A CA 1
ATOM 4373 C C . VAL A 1 607 ? -7.256 14.927 -29.421 1.00 97.81 607 VAL A C 1
ATOM 4375 O O . VAL A 1 607 ? -6.904 15.471 -30.466 1.00 97.81 607 VAL A O 1
ATOM 4378 N N . CYS A 1 608 ? -7.207 13.609 -29.259 1.00 97.56 608 CYS A N 1
ATOM 4379 C CA . CYS A 1 608 ? -6.671 12.676 -30.237 1.00 97.56 608 CYS A CA 1
ATOM 4380 C C . CYS A 1 608 ? -7.600 12.519 -31.454 1.00 97.56 608 CYS A C 1
ATOM 4382 O O . CYS A 1 608 ? -8.741 12.080 -31.291 1.00 97.56 608 CYS A O 1
ATOM 4384 N N . PRO A 1 609 ? -7.132 12.781 -32.691 1.00 96.00 609 PRO A N 1
ATOM 4385 C CA . PRO A 1 609 ? -7.937 12.574 -33.898 1.00 96.00 609 PRO A CA 1
ATOM 4386 C C . PRO A 1 609 ? -8.053 11.089 -34.291 1.00 96.00 609 PRO A C 1
ATOM 4388 O O . PRO A 1 609 ? -8.995 10.699 -34.981 1.00 96.00 609 PRO A O 1
ATOM 4391 N N . ALA A 1 610 ? -7.095 10.265 -33.861 1.00 95.50 610 ALA A N 1
ATOM 4392 C CA . ALA A 1 610 ? -6.959 8.837 -34.137 1.00 95.50 610 ALA A CA 1
ATOM 4393 C C . ALA A 1 610 ? -6.072 8.189 -33.047 1.00 95.50 610 ALA A C 1
ATOM 4395 O O . ALA A 1 610 ? -5.360 8.922 -32.357 1.00 95.50 610 ALA A O 1
ATOM 4396 N N . PRO A 1 611 ? -6.089 6.853 -32.868 1.00 94.38 611 PRO A N 1
ATOM 4397 C CA . PRO A 1 611 ? -5.077 6.161 -32.066 1.00 94.38 611 PRO A CA 1
ATOM 4398 C C . PRO A 1 611 ? -3.668 6.308 -32.669 1.00 94.38 611 PRO A C 1
ATOM 4400 O O . PRO A 1 611 ? -3.512 6.350 -33.891 1.00 94.38 611 PRO A O 1
ATOM 4403 N N . SER A 1 612 ? -2.651 6.346 -31.808 1.00 91.56 612 SER A N 1
ATOM 4404 C CA . SER A 1 612 ? -1.235 6.282 -32.185 1.00 91.56 612 SER A CA 1
ATOM 4405 C C . SER A 1 612 ? -0.839 4.876 -32.649 1.00 91.56 612 SER A C 1
ATOM 4407 O O . SER A 1 612 ? -1.469 3.877 -32.295 1.00 91.56 612 SER A O 1
ATOM 4409 N N . THR A 1 613 ? 0.245 4.791 -33.420 1.00 86.81 613 THR A N 1
ATOM 4410 C CA . THR A 1 613 ? 0.907 3.532 -33.788 1.00 86.81 613 THR A CA 1
ATOM 4411 C C . THR A 1 613 ? 2.231 3.405 -33.045 1.00 86.81 613 THR A C 1
ATOM 4413 O O . THR A 1 613 ? 3.001 4.365 -33.030 1.00 86.81 613 THR A O 1
ATOM 4416 N N . ALA A 1 614 ? 2.525 2.218 -32.505 1.00 77.19 614 ALA A N 1
ATOM 4417 C CA . ALA A 1 614 ? 3.775 1.940 -31.794 1.00 77.19 614 ALA A CA 1
ATOM 4418 C C . ALA A 1 614 ? 5.030 2.365 -32.604 1.00 77.19 614 ALA A C 1
ATOM 4420 O O . ALA A 1 614 ? 5.025 2.213 -33.831 1.00 77.19 614 ALA A O 1
ATOM 4421 N N . PRO A 1 615 ? 6.095 2.880 -31.952 1.00 77.19 615 PRO A N 1
ATOM 4422 C CA . PRO A 1 615 ? 6.289 2.977 -30.498 1.00 77.19 615 PRO A CA 1
ATOM 4423 C C . PRO A 1 615 ? 5.507 4.112 -29.811 1.00 77.19 615 PRO A C 1
ATOM 4425 O O . PRO A 1 615 ? 5.434 4.121 -28.581 1.00 77.19 615 PRO A O 1
ATOM 4428 N N . ASP A 1 616 ? 4.869 5.015 -30.566 1.00 84.38 616 ASP A N 1
ATOM 4429 C CA . ASP A 1 616 ? 4.073 6.101 -29.989 1.00 84.38 616 ASP A CA 1
ATOM 4430 C C . ASP A 1 616 ? 2.833 5.553 -29.262 1.00 84.38 616 ASP A C 1
ATOM 4432 O O . ASP A 1 616 ? 2.016 4.812 -29.817 1.00 84.38 616 ASP A O 1
ATOM 4436 N N . ARG A 1 617 ? 2.691 5.954 -27.995 1.00 85.38 617 ARG A N 1
ATOM 4437 C CA . ARG A 1 617 ? 1.575 5.620 -27.094 1.00 85.38 617 ARG A CA 1
ATOM 4438 C C . ARG A 1 617 ? 0.790 6.864 -26.657 1.00 85.38 617 ARG A C 1
ATOM 4440 O O . ARG A 1 617 ? 0.041 6.810 -25.684 1.00 85.38 617 ARG A O 1
ATOM 4447 N N . GLY A 1 618 ? 0.972 7.993 -27.345 1.00 88.44 618 GLY A N 1
ATOM 4448 C CA . GLY A 1 618 ? 0.348 9.271 -27.020 1.00 88.44 618 GLY A CA 1
ATOM 4449 C C . GLY A 1 618 ? -1.174 9.243 -27.101 1.00 88.44 618 GLY A C 1
ATOM 4450 O O . GLY A 1 618 ? -1.826 9.737 -26.184 1.00 88.44 618 GLY A O 1
ATOM 4451 N N . CYS A 1 619 ? -1.746 8.636 -28.142 1.00 94.56 619 CYS A N 1
ATOM 4452 C CA . CYS A 1 619 ? -3.190 8.558 -28.345 1.00 94.56 619 CYS A CA 1
ATOM 4453 C C . CYS A 1 619 ? -3.729 7.128 -28.247 1.00 94.56 619 CYS A C 1
ATOM 4455 O O . CYS A 1 619 ? -3.437 6.282 -29.087 1.00 94.56 619 CYS A O 1
ATOM 4457 N N . ALA A 1 620 ? -4.595 6.874 -27.264 1.00 93.06 620 ALA A N 1
ATOM 4458 C CA . ALA A 1 620 ? -5.255 5.576 -27.096 1.00 93.06 620 ALA A CA 1
ATOM 4459 C C . ALA A 1 620 ? -6.359 5.314 -28.140 1.00 93.06 620 ALA A C 1
ATOM 4461 O O . ALA A 1 620 ? -6.543 4.183 -28.580 1.00 93.06 620 ALA A O 1
ATOM 4462 N N . ALA A 1 621 ? -7.107 6.351 -28.524 1.00 95.81 621 ALA A N 1
ATOM 4463 C CA . ALA A 1 621 ? -8.225 6.279 -29.464 1.00 95.81 621 ALA A CA 1
ATOM 4464 C C . ALA A 1 621 ? -8.604 7.681 -29.962 1.00 95.81 621 ALA A C 1
ATOM 4466 O O . ALA A 1 621 ? -8.177 8.686 -29.391 1.00 95.81 621 ALA A O 1
ATOM 4467 N N . LYS A 1 622 ? -9.474 7.758 -30.977 1.00 96.75 622 LYS A N 1
ATOM 4468 C CA . LYS A 1 622 ? -10.132 9.022 -31.330 1.00 96.75 622 LYS A CA 1
ATOM 4469 C C . LYS A 1 622 ? -10.959 9.541 -30.141 1.00 96.75 622 LYS A C 1
ATOM 4471 O O . LYS A 1 622 ? -11.712 8.780 -29.539 1.00 96.75 622 LYS A O 1
ATOM 4476 N N . GLY A 1 623 ? -10.835 10.829 -29.830 1.00 97.06 623 GLY A N 1
ATOM 4477 C CA . GLY A 1 623 ? -11.531 11.498 -28.728 1.00 97.06 623 GLY A CA 1
ATOM 4478 C C . GLY A 1 623 ? -10.876 11.323 -27.353 1.00 97.06 623 GLY A C 1
ATOM 4479 O O . GLY A 1 623 ? -11.217 12.063 -26.438 1.00 97.06 623 GLY A O 1
ATOM 4480 N N . ALA A 1 624 ? -9.909 10.415 -27.182 1.00 97.38 624 ALA A N 1
ATOM 4481 C CA . ALA A 1 624 ? -9.074 10.387 -25.977 1.00 97.38 624 ALA A CA 1
ATOM 4482 C C . ALA A 1 624 ? -8.225 11.673 -25.874 1.00 97.38 624 ALA A C 1
ATOM 4484 O O . ALA A 1 624 ? -7.990 12.329 -26.888 1.00 97.38 624 ALA A O 1
ATOM 4485 N N . TYR A 1 625 ? -7.718 12.025 -24.688 1.00 97.69 625 TYR A N 1
ATOM 4486 C CA . TYR A 1 625 ? -6.650 13.032 -24.594 1.00 97.69 625 TYR A CA 1
ATOM 4487 C C . TYR A 1 625 ? -5.254 12.398 -24.681 1.00 97.69 625 TYR A C 1
ATOM 4489 O O . TYR A 1 625 ? -5.038 11.285 -24.194 1.00 97.69 625 TYR A O 1
ATOM 4497 N N . THR A 1 626 ? -4.286 13.132 -25.235 1.00 95.94 626 THR A N 1
ATOM 4498 C CA . THR A 1 626 ? -2.886 12.702 -25.327 1.00 95.94 626 THR A CA 1
ATOM 4499 C C . THR A 1 626 ? -2.281 12.428 -23.951 1.00 95.94 626 THR A C 1
ATOM 4501 O O . THR A 1 626 ? -2.391 13.249 -23.040 1.00 95.94 626 THR A O 1
ATOM 4504 N N . TYR A 1 627 ? -1.607 11.286 -23.798 1.00 92.88 627 TYR A N 1
ATOM 4505 C CA . TYR A 1 627 ? -0.933 10.855 -22.563 1.00 92.88 627 TYR A CA 1
ATOM 4506 C C . TYR A 1 627 ? -1.833 10.938 -21.310 1.00 92.88 627 TYR A C 1
ATOM 4508 O O . TYR A 1 627 ? -1.391 11.343 -20.234 1.00 92.88 627 TYR A O 1
ATOM 4516 N N . ALA A 1 628 ? -3.108 10.558 -21.446 1.00 93.44 628 ALA A N 1
ATOM 4517 C CA . ALA A 1 628 ? -4.043 10.352 -20.340 1.00 93.44 628 ALA A CA 1
ATOM 4518 C C . ALA A 1 628 ? -4.283 8.836 -20.132 1.00 93.44 628 ALA A C 1
ATOM 4520 O O . ALA A 1 628 ? -5.266 8.305 -20.644 1.00 93.44 628 ALA A O 1
ATOM 4521 N N . PRO A 1 629 ? -3.395 8.117 -19.412 1.00 89.50 629 PRO A N 1
ATOM 4522 C CA . PRO A 1 629 ? -3.374 6.647 -19.370 1.00 89.50 629 PRO A CA 1
ATOM 4523 C C . PRO A 1 629 ? -4.449 6.011 -18.468 1.00 89.50 629 PRO A C 1
ATOM 4525 O O . PRO A 1 629 ? -4.393 4.816 -18.191 1.00 89.50 629 PRO A O 1
ATOM 4528 N N . SER A 1 630 ? -5.413 6.789 -17.970 1.00 93.94 630 SER A N 1
ATOM 4529 C CA . SER A 1 630 ? -6.485 6.304 -17.098 1.00 93.94 630 SER A CA 1
ATOM 4530 C C . SER A 1 630 ? -7.791 7.058 -17.320 1.00 93.94 630 SER A C 1
ATOM 4532 O O . SER A 1 630 ? -7.796 8.227 -17.724 1.00 93.94 630 SER A O 1
ATOM 4534 N N . VAL A 1 631 ? -8.914 6.414 -16.994 1.00 97.56 631 VAL A N 1
ATOM 4535 C CA . VAL A 1 631 ? -10.233 7.066 -16.994 1.00 97.56 631 VAL A CA 1
ATOM 4536 C C . VAL A 1 631 ? -10.262 8.228 -16.003 1.00 97.56 631 VAL A C 1
ATOM 4538 O O . VAL A 1 631 ? -10.873 9.259 -16.288 1.00 97.56 631 VAL A O 1
ATOM 4541 N N . PHE A 1 632 ? -9.541 8.117 -14.885 1.00 96.06 632 PHE A N 1
ATOM 4542 C CA . PHE A 1 632 ? -9.380 9.204 -13.920 1.00 96.06 632 PHE A CA 1
ATOM 4543 C C . PHE A 1 632 ? -8.716 10.442 -14.543 1.00 96.06 632 PHE A C 1
ATOM 4545 O O . PHE A 1 632 ? -9.237 11.555 -14.441 1.00 96.06 632 PHE A O 1
ATOM 4552 N N . ALA A 1 633 ? -7.601 10.245 -15.255 1.00 95.94 633 ALA A N 1
ATOM 4553 C CA . ALA A 1 633 ? -6.890 11.305 -15.962 1.00 95.94 633 ALA A CA 1
ATOM 4554 C C . ALA A 1 633 ? -7.753 11.939 -17.070 1.00 95.94 633 ALA A C 1
ATOM 4556 O O . ALA A 1 633 ? -7.837 13.164 -17.163 1.00 95.94 633 ALA A O 1
ATOM 4557 N N . HIS A 1 634 ? -8.438 11.116 -17.871 1.00 98.25 634 HIS A N 1
ATOM 4558 C CA . HIS A 1 634 ? -9.341 11.586 -18.930 1.00 98.25 634 HIS A CA 1
ATOM 4559 C C . HIS A 1 634 ? -10.525 12.390 -18.365 1.00 98.25 634 HIS A C 1
ATOM 4561 O O . HIS A 1 634 ? -10.870 13.449 -18.888 1.00 98.25 634 HIS A O 1
ATOM 4567 N N . SER A 1 635 ? -11.112 11.939 -17.254 1.00 98.69 635 SER A N 1
ATOM 4568 C CA . SER A 1 635 ? -12.266 12.588 -16.617 1.00 98.69 635 SER A CA 1
ATOM 4569 C C . SER A 1 635 ? -11.937 13.977 -16.063 1.00 98.69 635 SER A C 1
ATOM 4571 O O . SER A 1 635 ? -12.744 14.891 -16.219 1.00 98.69 635 SER A O 1
ATOM 4573 N N . LEU A 1 636 ? -10.746 14.186 -15.485 1.00 98.62 636 LEU A N 1
ATOM 4574 C CA . LEU A 1 636 ? -10.300 15.519 -15.043 1.00 98.62 636 LEU A CA 1
ATOM 4575 C C . LEU A 1 636 ? -10.193 16.518 -16.204 1.00 98.62 636 LEU A C 1
ATOM 4577 O O . LEU A 1 636 ? -10.562 17.682 -16.052 1.00 98.62 636 LEU A O 1
ATOM 4581 N N . ALA A 1 637 ? -9.727 16.070 -17.370 1.00 98.56 637 ALA A N 1
ATOM 4582 C CA . ALA A 1 637 ? -9.638 16.902 -18.566 1.00 98.56 637 ALA A CA 1
ATOM 4583 C C . ALA A 1 637 ? -11.024 17.254 -19.146 1.00 98.56 637 ALA A C 1
ATOM 4585 O O . ALA A 1 637 ? -11.262 18.419 -19.478 1.00 98.56 637 ALA A O 1
ATOM 4586 N N . VAL A 1 638 ? -11.972 16.305 -19.152 1.00 98.69 638 VAL A N 1
ATOM 4587 C CA . VAL A 1 638 ? -13.386 16.585 -19.480 1.00 98.69 638 VAL A CA 1
ATOM 4588 C C . VAL A 1 638 ? -13.977 17.611 -18.504 1.00 98.69 638 VAL A C 1
ATOM 4590 O O . VAL A 1 638 ? -14.573 18.598 -18.936 1.00 98.69 638 VAL A O 1
ATOM 4593 N N . ILE A 1 639 ? -13.776 17.423 -17.193 1.00 98.69 639 ILE A N 1
ATOM 4594 C CA . ILE A 1 639 ? -14.251 18.347 -16.150 1.00 98.69 639 ILE A CA 1
ATOM 4595 C C . ILE A 1 639 ? -13.702 19.761 -16.386 1.00 98.69 639 ILE A C 1
ATOM 4597 O O . ILE A 1 639 ? -14.477 20.719 -16.356 1.00 98.69 639 ILE A O 1
ATOM 4601 N N . ALA A 1 640 ? -12.403 19.897 -16.674 1.00 98.62 640 ALA A N 1
ATOM 4602 C CA . ALA A 1 640 ? -11.771 21.182 -16.962 1.00 98.62 640 ALA A CA 1
ATOM 4603 C C . ALA A 1 640 ? -12.399 21.894 -18.172 1.00 98.62 640 ALA A C 1
ATOM 4605 O O . ALA A 1 640 ? -12.759 23.067 -18.060 1.00 98.62 640 ALA A O 1
ATOM 4606 N N . GLN A 1 641 ? -12.565 21.209 -19.310 1.00 97.94 641 GLN A N 1
ATOM 4607 C CA . GLN A 1 641 ? -13.148 21.822 -20.510 1.00 97.94 641 GLN A CA 1
ATOM 4608 C C . GLN A 1 641 ? -14.616 22.218 -20.306 1.00 97.94 641 GLN A C 1
ATOM 4610 O O . GLN A 1 641 ? -14.988 23.351 -20.615 1.00 97.94 641 GLN A O 1
ATOM 4615 N N . ILE A 1 642 ? -15.444 21.344 -19.720 1.00 98.00 642 ILE A N 1
ATOM 4616 C CA . ILE A 1 642 ? -16.864 21.650 -19.489 1.00 98.00 642 ILE A CA 1
ATOM 4617 C C . ILE A 1 642 ? -17.029 22.817 -18.500 1.00 98.00 642 ILE A C 1
ATOM 4619 O O . ILE A 1 642 ? -17.808 23.732 -18.771 1.00 98.00 642 ILE A O 1
ATOM 4623 N N . ARG A 1 643 ? -16.250 22.858 -17.406 1.00 97.56 643 ARG A N 1
ATOM 4624 C CA . ARG A 1 643 ? -16.232 23.995 -16.459 1.00 97.56 643 ARG A CA 1
ATOM 4625 C C . ARG A 1 643 ? -15.724 25.298 -17.085 1.00 97.56 643 ARG A C 1
ATOM 4627 O O . ARG A 1 643 ? -16.131 26.368 -16.647 1.00 97.56 643 ARG A O 1
ATOM 4634 N N . ALA A 1 644 ? -14.872 25.225 -18.109 1.00 97.50 644 ALA A N 1
ATOM 4635 C CA . ALA A 1 644 ? -14.400 26.390 -18.859 1.00 97.50 644 ALA A CA 1
ATOM 4636 C C . ALA A 1 644 ? -15.402 26.899 -19.916 1.00 97.50 644 ALA A C 1
ATOM 4638 O O . ALA A 1 644 ? -15.147 27.944 -20.518 1.00 97.50 644 ALA A O 1
ATOM 4639 N N . GLY A 1 645 ? -16.512 26.183 -20.142 1.00 96.31 645 GLY A N 1
ATOM 4640 C CA . GLY A 1 645 ? -17.525 26.486 -21.159 1.00 96.31 645 GLY A CA 1
ATOM 4641 C C . GLY A 1 645 ? -17.305 25.808 -22.518 1.00 96.31 645 GLY A C 1
ATOM 4642 O O . GLY A 1 645 ? -18.150 25.942 -23.400 1.00 96.31 645 GLY A O 1
ATOM 4643 N N . GLU A 1 646 ? -16.227 25.038 -22.689 1.00 96.62 646 GLU A N 1
ATOM 4644 C CA . GLU A 1 646 ? -15.769 24.481 -23.973 1.00 96.62 646 GLU A CA 1
ATOM 4645 C C . GLU A 1 646 ? -16.524 23.201 -24.383 1.00 96.62 646 GLU A C 1
ATOM 4647 O O . GLU A 1 646 ? -15.932 22.149 -24.638 1.00 96.62 646 GLU A O 1
ATOM 4652 N N . LYS A 1 647 ? -17.860 23.266 -24.428 1.00 92.62 647 LYS A N 1
ATOM 4653 C CA . LYS A 1 647 ? -18.720 22.099 -24.698 1.00 92.62 647 LYS A CA 1
ATOM 4654 C C . LYS A 1 647 ? -18.461 21.451 -26.061 1.00 92.62 647 LYS A C 1
ATOM 4656 O O . LYS A 1 647 ? -18.557 20.233 -26.170 1.00 92.62 647 LYS A O 1
ATOM 4661 N N . GLU A 1 648 ? -18.122 22.243 -27.077 1.00 93.12 648 GLU A N 1
ATOM 4662 C CA . GLU A 1 648 ? -17.823 21.741 -28.425 1.00 93.12 648 GLU A CA 1
ATOM 4663 C C . GLU A 1 648 ? -16.485 20.991 -28.464 1.00 93.12 648 GLU A C 1
ATOM 4665 O O . GLU A 1 648 ? -16.433 19.858 -28.938 1.00 93.12 648 GLU A O 1
ATOM 4670 N N . ALA A 1 649 ? -15.421 21.559 -27.881 1.00 93.62 649 ALA A N 1
ATOM 4671 C CA . ALA A 1 649 ? -14.114 20.898 -27.796 1.00 93.62 649 ALA A CA 1
ATOM 4672 C C . ALA A 1 649 ? -14.151 19.625 -26.928 1.00 93.62 649 ALA A C 1
ATOM 4674 O O . ALA A 1 649 ? -13.435 18.664 -27.204 1.00 93.62 649 ALA A O 1
ATOM 4675 N N . ALA A 1 650 ? -15.021 19.595 -25.914 1.00 96.44 650 ALA A N 1
ATOM 4676 C CA . ALA A 1 650 ? -15.243 18.431 -25.063 1.00 96.44 650 ALA A CA 1
ATOM 4677 C C . ALA A 1 650 ? -16.162 17.357 -25.683 1.00 96.44 650 ALA A C 1
ATOM 4679 O O . ALA A 1 650 ? -16.292 16.281 -25.102 1.00 96.44 650 ALA A O 1
ATOM 4680 N N . ALA A 1 651 ? -16.799 17.591 -26.838 1.00 96.75 651 ALA A N 1
ATOM 4681 C CA . ALA A 1 651 ? -17.814 16.680 -27.378 1.00 96.75 651 ALA A CA 1
ATOM 4682 C C . ALA A 1 651 ? -17.256 15.290 -27.747 1.00 96.75 651 ALA A C 1
ATOM 4684 O O . ALA A 1 651 ? -17.855 14.267 -27.395 1.00 96.75 651 ALA A O 1
ATOM 4685 N N . GLU A 1 652 ? -16.094 15.225 -28.407 1.00 97.88 652 GLU A N 1
ATOM 4686 C CA . GLU A 1 652 ? -15.429 13.945 -28.696 1.00 97.88 652 GLU A CA 1
ATOM 4687 C C . GLU A 1 652 ? -14.865 13.282 -27.419 1.00 97.88 652 GLU A C 1
ATOM 4689 O O . GLU A 1 652 ? -15.163 12.103 -27.215 1.00 97.88 652 GLU A O 1
ATOM 4694 N N . PRO A 1 653 ? -14.185 13.996 -26.495 1.00 98.50 653 PRO A N 1
ATOM 4695 C CA . PRO A 1 653 ? -13.809 13.466 -25.179 1.00 98.50 653 PRO A CA 1
ATOM 4696 C C . PRO A 1 653 ? -14.946 12.928 -24.310 1.00 98.50 653 PRO A C 1
ATOM 4698 O O . PRO A 1 653 ? -14.774 11.895 -23.660 1.00 98.50 653 PRO A O 1
ATOM 4701 N N . VAL A 1 654 ? -16.112 13.580 -24.304 1.00 98.38 654 VAL A N 1
ATOM 4702 C CA . VAL A 1 654 ? -17.320 13.097 -23.615 1.00 98.38 654 VAL A CA 1
ATOM 4703 C C . VAL A 1 654 ? -17.866 11.846 -24.299 1.00 98.38 654 VAL A C 1
ATOM 4705 O O . VAL A 1 654 ? -18.262 10.903 -23.618 1.00 98.38 654 VAL A O 1
ATOM 4708 N N . THR A 1 655 ? -17.866 11.807 -25.634 1.00 97.75 655 THR A N 1
ATOM 4709 C CA . THR A 1 655 ? -18.306 10.632 -26.403 1.00 97.75 655 THR A CA 1
ATOM 4710 C C . THR A 1 655 ? -17.393 9.433 -26.151 1.00 97.75 655 THR A C 1
ATOM 4712 O O . THR A 1 655 ? -17.888 8.338 -25.887 1.00 97.75 655 THR A O 1
ATOM 4715 N N . TYR A 1 656 ? -16.075 9.647 -26.153 1.00 98.06 656 TYR A N 1
ATOM 4716 C CA . TYR A 1 656 ? -15.089 8.627 -25.807 1.00 98.06 656 TYR A CA 1
ATOM 4717 C C . TYR A 1 656 ? -15.290 8.125 -24.373 1.00 98.06 656 TYR A C 1
ATOM 4719 O O . TYR A 1 656 ? -15.428 6.922 -24.175 1.00 98.06 656 TYR A O 1
ATOM 4727 N N . LEU A 1 657 ? -15.424 9.029 -23.390 1.00 98.06 657 LEU A N 1
ATOM 4728 C CA . LEU A 1 657 ? -15.682 8.656 -21.996 1.00 98.06 657 LEU A CA 1
ATOM 4729 C C . LEU A 1 657 ? -16.965 7.821 -21.856 1.00 98.06 657 LEU A C 1
ATOM 4731 O O . LEU A 1 657 ? -16.916 6.748 -21.264 1.00 98.06 657 LEU A O 1
ATOM 4735 N N . LYS A 1 658 ? -18.091 8.247 -22.451 1.00 97.19 658 LYS A N 1
ATOM 4736 C CA . LYS A 1 658 ? -19.346 7.465 -22.464 1.00 97.19 658 LYS A CA 1
ATOM 4737 C C . LYS A 1 658 ? -19.147 6.066 -23.073 1.00 97.19 658 LYS A C 1
ATOM 4739 O O . LYS A 1 658 ? -19.753 5.112 -22.595 1.00 97.19 658 LYS A O 1
ATOM 4744 N N . GLY A 1 659 ? -18.287 5.937 -24.087 1.00 96.06 659 GLY A N 1
ATOM 4745 C CA . GLY A 1 659 ? -17.937 4.666 -24.731 1.00 96.06 659 GLY A CA 1
ATOM 4746 C C . GLY A 1 659 ? -17.122 3.693 -23.868 1.00 96.06 659 GLY A C 1
ATOM 4747 O O . GLY A 1 659 ? -17.101 2.505 -24.177 1.00 96.06 659 GLY A O 1
ATOM 4748 N N . LEU A 1 660 ? -16.496 4.161 -22.782 1.00 97.00 660 LEU A N 1
ATOM 4749 C CA . LEU A 1 660 ? -15.767 3.315 -21.828 1.00 97.00 660 LEU A CA 1
ATOM 4750 C C . LEU A 1 660 ? -16.671 2.697 -20.747 1.00 97.00 660 LEU A C 1
ATOM 4752 O O . LEU A 1 660 ? -16.207 1.848 -19.989 1.00 97.00 660 LEU A O 1
ATOM 4756 N N . GLN A 1 661 ? -17.947 3.097 -20.645 1.00 97.88 661 GLN A N 1
ATOM 4757 C CA . GLN A 1 661 ? -18.833 2.548 -19.619 1.00 97.88 661 GLN A CA 1
ATOM 4758 C C . GLN A 1 661 ? -19.224 1.098 -19.933 1.00 97.88 661 GLN A C 1
ATOM 4760 O O . GLN A 1 661 ? -19.856 0.799 -20.949 1.00 97.88 661 GLN A O 1
ATOM 4765 N N . HIS A 1 662 ? -18.934 0.195 -19.001 1.00 96.56 662 HIS A N 1
ATOM 4766 C CA . HIS A 1 662 ? -19.347 -1.200 -19.073 1.00 96.56 662 HIS A CA 1
ATOM 4767 C C . HIS A 1 662 ? -20.873 -1.353 -18.911 1.00 96.56 662 HIS A C 1
ATOM 4769 O O . HIS A 1 662 ? -21.516 -0.535 -18.245 1.00 96.56 662 HIS A O 1
ATOM 4775 N N . PRO A 1 663 ? -21.495 -2.440 -19.420 1.00 94.81 663 PRO A N 1
ATOM 4776 C CA . PRO A 1 663 ? -22.929 -2.700 -19.231 1.00 94.81 663 PRO A CA 1
ATOM 4777 C C . PRO A 1 663 ? -23.379 -2.715 -17.760 1.00 94.81 663 PRO A C 1
ATOM 4779 O O . PRO A 1 663 ? -24.531 -2.400 -17.465 1.00 94.81 663 PRO A O 1
ATOM 4782 N N . SER A 1 664 ? -22.459 -3.034 -16.844 1.00 93.88 664 SER A N 1
ATOM 4783 C CA . SER A 1 664 ? -22.631 -3.001 -15.386 1.00 93.88 664 SER A CA 1
ATOM 4784 C C . SER A 1 664 ? -22.778 -1.594 -14.789 1.00 93.88 664 SER A C 1
ATOM 4786 O O . SER A 1 664 ? -23.184 -1.476 -13.636 1.00 93.88 664 SER A O 1
ATOM 4788 N N . GLY A 1 665 ? -22.432 -0.542 -15.539 1.00 96.50 665 GLY A N 1
ATOM 4789 C CA . GLY A 1 665 ? -22.335 0.843 -15.071 1.00 96.50 665 GLY A CA 1
ATOM 4790 C C . GLY A 1 665 ? -20.932 1.284 -14.651 1.00 96.50 665 GLY A C 1
ATOM 4791 O O . GLY A 1 665 ? -20.707 2.485 -14.502 1.00 96.50 665 GLY A O 1
ATOM 4792 N N . ALA A 1 666 ? -20.003 0.343 -14.484 1.00 97.38 666 ALA A N 1
ATOM 4793 C CA . ALA A 1 666 ? -18.619 0.620 -14.114 1.00 97.38 666 ALA A CA 1
ATOM 4794 C C . ALA A 1 666 ? -17.806 1.237 -15.258 1.00 97.38 666 ALA A C 1
ATOM 4796 O O . ALA A 1 666 ? -18.190 1.141 -16.425 1.00 97.38 666 ALA A O 1
ATOM 4797 N N . PHE A 1 667 ? -16.649 1.790 -14.912 1.00 97.94 667 PHE A N 1
ATOM 4798 C CA . PHE A 1 667 ? -15.605 2.188 -15.850 1.00 97.94 667 PHE A CA 1
ATOM 4799 C C . PHE A 1 667 ? -14.299 1.429 -15.539 1.00 97.94 667 PHE A C 1
ATOM 4801 O O . PHE A 1 667 ? -14.059 1.115 -14.368 1.00 97.94 667 PHE A O 1
ATOM 4808 N N . PRO A 1 668 ? -13.473 1.133 -16.559 1.00 95.00 668 PRO A N 1
ATOM 4809 C CA . PRO A 1 668 ? -12.135 0.569 -16.383 1.00 95.00 668 PRO A CA 1
ATOM 4810 C C . PRO A 1 668 ? -11.181 1.586 -15.744 1.00 95.00 668 PRO A C 1
ATOM 4812 O O . PRO A 1 668 ? -11.431 2.793 -15.813 1.00 95.00 668 PRO A O 1
ATOM 4815 N N . SER A 1 669 ? -10.065 1.119 -15.179 1.00 90.19 669 SER A N 1
ATOM 4816 C CA . SER A 1 669 ? -9.069 2.022 -14.588 1.00 90.19 669 SER A CA 1
ATOM 4817 C C . SER A 1 669 ? -8.181 2.667 -15.647 1.00 90.19 669 SER A C 1
ATOM 4819 O O . SER A 1 669 ? -7.990 3.889 -15.666 1.00 90.19 669 SER A O 1
ATOM 4821 N N . LEU A 1 670 ? -7.665 1.851 -16.566 1.00 90.44 670 LEU A N 1
ATOM 4822 C CA . LEU A 1 670 ? -6.670 2.249 -17.555 1.00 90.44 670 LEU A CA 1
ATOM 4823 C C . LEU A 1 670 ? -7.285 2.678 -18.892 1.00 90.44 670 LEU A C 1
ATOM 4825 O O . LEU A 1 670 ? -8.407 2.326 -19.258 1.00 90.44 670 LEU A O 1
ATOM 4829 N N . VAL A 1 671 ? -6.503 3.464 -19.630 1.00 88.88 671 VAL A N 1
ATOM 4830 C CA . VAL A 1 671 ? -6.745 3.861 -21.018 1.00 88.88 671 VAL A CA 1
ATOM 4831 C C . VAL A 1 671 ? -5.468 3.549 -21.818 1.00 88.88 671 VAL A C 1
ATOM 4833 O O . VAL A 1 671 ? -4.431 4.144 -21.516 1.00 88.88 671 VAL A O 1
ATOM 4836 N N . PRO A 1 672 ? -5.500 2.663 -22.839 1.00 84.31 672 PRO A N 1
ATOM 4837 C CA . PRO A 1 672 ? -6.649 1.888 -23.330 1.00 84.31 672 PRO A CA 1
ATOM 4838 C C . PRO A 1 672 ? -7.291 0.968 -22.278 1.00 84.31 672 PRO A C 1
ATOM 4840 O O . PRO A 1 672 ? -6.624 0.516 -21.353 1.00 84.31 672 PRO A O 1
ATOM 4843 N N . ALA A 1 673 ? -8.590 0.702 -22.433 1.00 86.19 673 ALA A N 1
ATOM 4844 C CA . ALA A 1 673 ? -9.364 -0.093 -21.482 1.00 86.19 673 ALA A CA 1
ATOM 4845 C C . ALA A 1 673 ? -8.866 -1.545 -21.397 1.00 86.19 673 ALA A C 1
ATOM 4847 O O . ALA A 1 673 ? -8.789 -2.242 -22.408 1.00 86.19 673 ALA A O 1
ATOM 4848 N N . THR A 1 674 ? -8.603 -2.014 -20.179 1.00 75.50 674 THR A N 1
ATOM 4849 C CA . THR A 1 674 ? -8.125 -3.376 -19.880 1.00 75.50 674 THR A CA 1
ATOM 4850 C C . THR A 1 674 ? -9.247 -4.351 -19.500 1.00 75.50 674 THR A C 1
ATOM 4852 O O . THR A 1 674 ? -8.977 -5.505 -19.177 1.00 75.50 674 THR A O 1
ATOM 4855 N N . GLY A 1 675 ? -10.511 -3.914 -19.560 1.00 78.19 675 GLY A N 1
ATOM 4856 C CA . GLY A 1 675 ? -11.688 -4.723 -19.214 1.00 78.19 675 GLY A CA 1
ATOM 4857 C C . GLY A 1 675 ? -11.942 -4.869 -17.708 1.00 78.19 675 GLY A C 1
ATOM 4858 O O . GLY A 1 675 ? -12.864 -5.580 -17.310 1.00 78.19 675 GLY A O 1
ATOM 4859 N N . ASP A 1 676 ? -11.160 -4.181 -16.878 1.00 87.25 676 ASP A N 1
ATOM 4860 C CA . ASP A 1 676 ? -11.315 -4.112 -15.428 1.00 87.25 676 ASP A CA 1
ATOM 4861 C C . ASP A 1 676 ? -12.465 -3.177 -15.005 1.00 87.25 676 ASP A C 1
ATOM 4863 O O . ASP A 1 676 ? -13.216 -2.648 -15.825 1.00 87.25 676 ASP A O 1
ATOM 4867 N N . SER A 1 677 ? -12.698 -3.016 -13.703 1.00 92.25 677 SER A N 1
ATOM 4868 C CA . SER A 1 677 ? -13.753 -2.131 -13.193 1.00 92.25 677 SER A CA 1
ATOM 4869 C C . SER A 1 677 ? -13.444 -1.693 -11.769 1.00 92.25 677 SER A C 1
ATOM 4871 O O . SER A 1 677 ? -13.520 -2.510 -10.851 1.00 92.25 677 SER A O 1
ATOM 4873 N N . ASP A 1 678 ? -13.134 -0.411 -11.580 1.00 93.50 678 ASP A N 1
ATOM 4874 C CA . ASP A 1 678 ? -12.708 0.136 -10.289 1.00 93.50 678 ASP A CA 1
ATOM 4875 C C . ASP A 1 678 ? -13.617 1.273 -9.782 1.00 93.50 678 ASP A C 1
ATOM 4877 O O . ASP A 1 678 ? -14.406 1.872 -10.522 1.00 93.50 678 ASP A O 1
ATOM 4881 N N . VAL A 1 679 ? -13.546 1.538 -8.476 1.00 97.31 679 VAL A N 1
ATOM 4882 C CA . VAL A 1 679 ? -14.394 2.521 -7.783 1.00 97.31 679 VAL A CA 1
ATOM 4883 C C . VAL A 1 679 ? -13.975 3.960 -8.089 1.00 97.31 679 VAL A C 1
ATOM 4885 O O . VAL A 1 679 ? -14.845 4.810 -8.294 1.00 97.31 679 VAL A O 1
ATOM 4888 N N . ASP A 1 680 ? -12.674 4.226 -8.158 1.00 96.75 680 ASP A N 1
ATOM 4889 C CA . ASP A 1 680 ? -12.081 5.553 -8.304 1.00 96.75 680 ASP A CA 1
ATOM 4890 C C . ASP A 1 680 ? -12.444 6.159 -9.667 1.00 96.75 680 ASP A C 1
ATOM 4892 O O . ASP A 1 680 ? -12.994 7.264 -9.749 1.00 96.75 680 ASP A O 1
ATOM 4896 N N . SER A 1 681 ? -12.208 5.398 -10.739 1.00 97.69 681 SER A N 1
ATOM 4897 C CA . SER A 1 681 ? -12.520 5.776 -12.119 1.00 97.69 681 SER A CA 1
ATOM 4898 C C . SER A 1 681 ? -14.018 5.883 -12.357 1.00 97.69 681 SER A C 1
ATOM 4900 O O . SER A 1 681 ? -14.471 6.833 -12.996 1.00 97.69 681 SER A O 1
ATOM 4902 N N . THR A 1 682 ? -14.811 4.960 -11.801 1.00 98.56 682 THR A N 1
ATOM 4903 C CA . THR A 1 682 ? -16.276 5.011 -11.915 1.00 98.56 682 THR A CA 1
ATOM 4904 C C . THR A 1 682 ? -16.846 6.252 -11.218 1.00 98.56 682 THR A C 1
ATOM 4906 O O . THR A 1 682 ? -17.746 6.901 -11.758 1.00 98.56 682 THR A O 1
ATOM 4909 N N . ALA A 1 683 ? -16.309 6.633 -10.053 1.00 98.62 683 ALA A N 1
ATOM 4910 C CA . ALA A 1 683 ? -16.748 7.819 -9.321 1.00 98.62 683 ALA A CA 1
ATOM 4911 C C . ALA A 1 683 ? -16.425 9.117 -10.073 1.00 98.62 683 ALA A C 1
ATOM 4913 O O . ALA A 1 683 ? -17.296 9.978 -10.211 1.00 98.62 683 ALA A O 1
ATOM 4914 N N . ILE A 1 684 ? -15.205 9.270 -10.595 1.00 98.62 684 ILE A N 1
ATOM 4915 C CA . ILE A 1 684 ? -14.816 10.499 -11.301 1.00 98.62 684 ILE A CA 1
ATOM 4916 C C . ILE A 1 684 ? -15.392 10.598 -12.718 1.00 98.62 684 ILE A C 1
ATOM 4918 O O . ILE A 1 684 ? -15.746 11.700 -13.140 1.00 98.62 684 ILE A O 1
ATOM 4922 N N . ALA A 1 685 ? -15.601 9.476 -13.413 1.00 98.69 685 ALA A N 1
ATOM 4923 C CA . ALA A 1 685 ? -16.357 9.458 -14.663 1.00 98.69 685 ALA A CA 1
ATOM 4924 C C . ALA A 1 685 ? -17.807 9.917 -14.437 1.00 98.69 685 ALA A C 1
ATOM 4926 O O . ALA A 1 685 ? -18.319 10.736 -15.200 1.00 98.69 685 ALA A O 1
ATOM 4927 N N . ALA A 1 686 ? -18.449 9.485 -13.342 1.00 98.69 686 ALA A N 1
ATOM 4928 C CA . ALA A 1 686 ? -19.767 9.990 -12.954 1.00 98.69 686 ALA A CA 1
ATOM 4929 C C . ALA A 1 686 ? -19.743 11.501 -12.643 1.00 98.69 686 ALA A C 1
ATOM 4931 O O . ALA A 1 686 ? -20.619 12.232 -13.103 1.00 98.69 686 ALA A O 1
ATOM 4932 N N . MET A 1 687 ? -18.720 11.997 -11.934 1.00 98.69 687 MET A N 1
ATOM 4933 C CA . MET A 1 687 ? -18.545 13.436 -11.678 1.00 98.69 687 MET A CA 1
ATOM 4934 C C . MET A 1 687 ? -18.352 14.257 -12.962 1.00 98.69 687 MET A C 1
ATOM 4936 O O . MET A 1 687 ? -18.865 15.372 -13.042 1.00 98.69 687 MET A O 1
ATOM 4940 N N . ALA A 1 688 ? -17.650 13.719 -13.963 1.00 98.56 688 ALA A N 1
ATOM 4941 C CA . ALA A 1 688 ? -17.461 14.364 -15.261 1.00 98.56 688 ALA A CA 1
ATOM 4942 C C . ALA A 1 688 ? -18.749 14.377 -16.095 1.00 98.56 688 ALA A C 1
ATOM 4944 O O . ALA A 1 688 ? -19.144 15.420 -16.616 1.00 98.56 688 ALA A O 1
ATOM 4945 N N . LEU A 1 689 ? -19.436 13.236 -16.193 1.00 98.38 689 LEU A N 1
ATOM 4946 C CA . LEU A 1 689 ? -20.657 13.098 -16.988 1.00 98.38 689 LEU A CA 1
ATOM 4947 C C . LEU A 1 689 ? -21.839 13.880 -16.394 1.00 98.38 689 LEU A C 1
ATOM 4949 O O . LEU A 1 689 ? -22.644 14.414 -17.156 1.00 98.38 689 LEU A O 1
ATOM 4953 N N . ALA A 1 690 ? -21.896 14.057 -15.070 1.00 97.81 690 ALA A N 1
ATOM 4954 C CA . ALA A 1 690 ? -22.897 14.902 -14.414 1.00 97.81 690 ALA A CA 1
ATOM 4955 C C . ALA A 1 690 ? -22.874 16.371 -14.897 1.00 97.81 690 ALA A C 1
ATOM 4957 O O . ALA A 1 690 ? -23.916 17.024 -14.909 1.00 97.81 690 ALA A O 1
ATOM 4958 N N . LEU A 1 691 ? -21.719 16.884 -15.349 1.00 96.75 691 LEU A N 1
ATOM 4959 C CA . LEU A 1 691 ? -21.589 18.241 -15.906 1.00 96.75 691 LEU A CA 1
ATOM 4960 C C . LEU A 1 691 ? -22.120 18.382 -17.339 1.00 96.75 691 LEU A C 1
ATOM 4962 O O . LEU A 1 691 ? -22.320 19.501 -17.814 1.00 96.75 691 LEU A O 1
ATOM 4966 N N . VAL A 1 692 ? -22.292 17.266 -18.051 1.00 94.00 692 VAL A N 1
ATOM 4967 C CA . VAL A 1 692 ? -22.827 17.260 -19.418 1.00 94.00 692 VAL A CA 1
ATOM 4968 C C . VAL A 1 692 ? -24.342 17.476 -19.384 1.00 94.00 692 VAL A C 1
ATOM 4970 O O . VAL A 1 692 ? -24.865 18.223 -20.210 1.00 94.00 692 VAL A O 1
ATOM 4973 N N . SER A 1 693 ? -25.013 16.870 -18.395 1.00 79.69 693 SER A N 1
ATOM 4974 C CA . SER A 1 693 ? -26.446 17.036 -18.104 1.00 79.69 693 SER A CA 1
ATOM 4975 C C . SER A 1 693 ? -27.353 16.789 -19.325 1.00 79.69 693 SER A C 1
ATOM 4977 O O . SER A 1 693 ? -28.272 17.559 -19.609 1.00 79.69 693 SER A O 1
ATOM 4979 N N . ASP A 1 694 ? -27.059 15.719 -20.075 1.00 89.94 694 ASP A N 1
ATOM 4980 C CA . ASP A 1 694 ? -27.931 15.162 -21.116 1.00 89.94 694 ASP A CA 1
ATOM 4981 C C . ASP A 1 694 ? -28.499 13.805 -20.671 1.00 89.94 694 ASP A C 1
ATOM 4983 O O . ASP A 1 694 ? -27.867 13.090 -19.899 1.00 89.94 694 ASP A O 1
ATOM 4987 N N . ALA A 1 695 ? -29.679 13.415 -21.168 1.00 92.75 695 ALA A N 1
ATOM 4988 C CA . ALA A 1 695 ? -30.347 12.193 -20.704 1.00 92.75 695 ALA A CA 1
ATOM 4989 C C . ALA A 1 695 ? -29.491 10.901 -20.829 1.00 92.75 695 ALA A C 1
ATOM 4991 O O . ALA A 1 695 ? -29.547 10.066 -19.922 1.00 92.75 695 ALA A O 1
ATOM 4992 N N . PRO A 1 696 ? -28.665 10.703 -21.882 1.00 93.12 696 PRO A N 1
ATOM 4993 C CA . PRO A 1 696 ? -27.667 9.629 -21.909 1.00 93.12 696 PRO A CA 1
ATOM 4994 C C . PRO A 1 696 ? -26.600 9.714 -20.802 1.00 93.12 696 PRO A C 1
ATOM 4996 O O . PRO A 1 696 ? -26.229 8.684 -20.240 1.00 93.12 696 PRO A O 1
ATOM 4999 N N . ALA A 1 697 ? -26.099 10.910 -20.482 1.00 95.06 697 ALA A N 1
ATOM 5000 C CA . ALA A 1 697 ? -25.154 11.142 -19.392 1.00 95.06 697 ALA A CA 1
ATOM 5001 C C . ALA A 1 697 ? -25.808 10.895 -18.027 1.00 95.06 697 ALA A C 1
ATOM 5003 O O . ALA A 1 697 ? -25.232 10.177 -17.217 1.00 95.06 697 ALA A O 1
ATOM 5004 N N . ASP A 1 698 ? -27.031 11.375 -17.802 1.00 95.38 698 ASP A N 1
ATOM 5005 C CA . ASP A 1 698 ? -27.785 11.152 -16.563 1.00 95.38 698 ASP A CA 1
ATOM 5006 C C . ASP A 1 698 ? -28.042 9.652 -16.332 1.00 95.38 698 ASP A C 1
ATOM 5008 O O . ASP A 1 698 ? -27.851 9.132 -15.229 1.00 95.38 698 ASP A O 1
ATOM 5012 N N . ALA A 1 699 ? -28.393 8.915 -17.393 1.00 95.88 699 ALA A N 1
ATOM 5013 C CA . ALA A 1 699 ? -28.517 7.460 -17.348 1.00 95.88 699 ALA A CA 1
ATOM 5014 C C . ALA A 1 699 ? -27.171 6.764 -17.065 1.00 95.88 699 ALA A C 1
ATOM 5016 O O . ALA A 1 699 ? -27.130 5.772 -16.332 1.00 95.88 699 ALA A O 1
ATOM 5017 N N . SER A 1 700 ? -26.068 7.280 -17.616 1.00 97.50 700 SER A N 1
ATOM 5018 C CA . SER A 1 700 ? -24.712 6.780 -17.362 1.00 97.50 700 SER A CA 1
ATOM 5019 C C . SER A 1 700 ? -24.285 7.005 -15.906 1.00 97.50 700 SER A C 1
ATOM 5021 O O . SER A 1 700 ? -23.844 6.058 -15.250 1.00 97.50 700 SER A O 1
ATOM 5023 N N . VAL A 1 701 ? -24.516 8.204 -15.359 1.00 98.56 701 VAL A N 1
ATOM 5024 C CA . VAL A 1 701 ? -24.300 8.544 -13.944 1.00 98.56 701 VAL A CA 1
ATOM 5025 C C . VAL A 1 701 ? -25.144 7.636 -13.050 1.00 98.56 701 VAL A C 1
ATOM 5027 O O . VAL A 1 701 ? -24.606 6.991 -12.155 1.00 98.56 701 VAL A O 1
ATOM 5030 N N . GLY A 1 702 ? -26.443 7.488 -13.328 1.00 97.94 702 GLY A N 1
ATOM 5031 C CA . GLY A 1 702 ? -27.336 6.630 -12.544 1.00 97.94 702 GLY A CA 1
ATOM 5032 C C . GLY A 1 702 ? -26.863 5.172 -12.448 1.00 97.94 702 GLY A C 1
ATOM 5033 O O . GLY A 1 702 ? -26.936 4.573 -11.372 1.00 97.94 702 GLY A O 1
ATOM 5034 N N . LYS A 1 703 ? -26.322 4.616 -13.542 1.00 98.44 703 LYS A N 1
ATOM 5035 C CA . LYS A 1 703 ? -25.688 3.286 -13.554 1.00 98.44 703 LYS A CA 1
ATOM 5036 C C . LYS A 1 703 ? -24.387 3.251 -12.748 1.00 98.44 703 LYS A C 1
ATOM 5038 O O . LYS A 1 703 ? -24.203 2.329 -11.958 1.00 98.44 703 LYS A O 1
ATOM 5043 N N . ALA A 1 704 ? -23.516 4.247 -12.913 1.00 98.69 704 ALA A N 1
ATOM 5044 C CA . ALA A 1 704 ? -22.244 4.340 -12.198 1.00 98.69 704 ALA A CA 1
ATOM 5045 C C . ALA A 1 704 ? -22.448 4.401 -10.675 1.00 98.69 704 ALA A C 1
ATOM 5047 O O . ALA A 1 704 ? -21.848 3.620 -9.938 1.00 98.69 704 ALA A O 1
ATOM 5048 N N . LEU A 1 705 ? -23.368 5.246 -10.195 1.00 98.75 705 LEU A N 1
ATOM 5049 C CA . LEU A 1 705 ? -23.685 5.354 -8.766 1.00 98.75 705 LEU A CA 1
ATOM 5050 C C . LEU A 1 705 ? -24.312 4.072 -8.207 1.00 98.75 705 LEU A C 1
ATOM 5052 O O . LEU A 1 705 ? -23.987 3.654 -7.095 1.00 98.75 705 LEU A O 1
ATOM 5056 N N . ALA A 1 706 ? -25.190 3.421 -8.977 1.00 98.50 706 ALA A N 1
ATOM 5057 C CA . ALA A 1 706 ? -25.747 2.127 -8.599 1.00 98.50 706 ALA A CA 1
ATOM 5058 C C . ALA A 1 706 ? -24.652 1.056 -8.482 1.00 98.50 706 ALA A C 1
ATOM 5060 O O . ALA A 1 706 ? -24.630 0.327 -7.492 1.00 98.50 706 ALA A O 1
ATOM 5061 N N . TRP A 1 707 ? -23.713 1.004 -9.431 1.00 98.62 707 TRP A N 1
ATOM 5062 C CA . TRP A 1 707 ? -22.586 0.077 -9.377 1.00 98.62 707 TRP A CA 1
ATOM 5063 C C . TRP A 1 707 ? -21.684 0.343 -8.165 1.00 98.62 707 TRP A C 1
ATOM 5065 O O . TRP A 1 707 ? -21.446 -0.589 -7.396 1.00 98.62 707 TRP A O 1
ATOM 5075 N N . ILE A 1 708 ? -21.272 1.598 -7.926 1.00 98.69 708 ILE A N 1
ATOM 5076 C CA . ILE A 1 708 ? -20.459 1.986 -6.756 1.00 98.69 708 ILE A CA 1
ATOM 5077 C C . ILE A 1 708 ? -21.146 1.529 -5.466 1.00 98.69 708 ILE A C 1
ATOM 5079 O O . ILE A 1 708 ? -20.527 0.854 -4.648 1.00 98.69 708 ILE A O 1
ATOM 5083 N N . ALA A 1 709 ? -22.444 1.801 -5.298 1.00 98.38 709 ALA A N 1
ATOM 5084 C CA . ALA A 1 709 ? -23.183 1.392 -4.103 1.00 98.38 709 ALA A CA 1
ATOM 5085 C C . ALA A 1 709 ? -23.173 -0.135 -3.862 1.00 98.38 709 ALA A C 1
ATOM 5087 O O . ALA A 1 709 ? -23.230 -0.561 -2.711 1.00 98.38 709 ALA A O 1
ATOM 5088 N N . THR A 1 710 ? -23.049 -0.960 -4.913 1.00 97.00 710 THR A N 1
ATOM 5089 C CA . THR A 1 710 ? -22.909 -2.431 -4.800 1.00 97.00 710 THR A CA 1
ATOM 5090 C C . THR A 1 710 ? -21.480 -2.920 -4.521 1.00 97.00 710 THR A C 1
ATOM 5092 O O . THR A 1 710 ? -21.268 -4.126 -4.377 1.00 97.00 710 THR A O 1
ATOM 5095 N N . ARG A 1 711 ? -20.491 -2.018 -4.459 1.00 98.00 711 ARG A N 1
ATOM 5096 C CA . ARG A 1 711 ? -19.098 -2.312 -4.075 1.00 98.00 711 ARG A CA 1
ATOM 5097 C C . ARG A 1 711 ? -18.780 -1.981 -2.616 1.00 98.00 711 ARG A C 1
ATOM 5099 O O . ARG A 1 711 ? -17.705 -2.348 -2.157 1.00 98.00 711 ARG A O 1
ATOM 5106 N N . GLN A 1 712 ? -19.684 -1.328 -1.882 1.00 97.62 712 GLN A N 1
ATOM 5107 C CA . GLN A 1 712 ? -19.446 -1.009 -0.474 1.00 97.62 712 GLN A CA 1
ATOM 5108 C C . GLN A 1 712 ? -19.344 -2.280 0.385 1.00 97.62 712 GLN A C 1
ATOM 5110 O O . GLN A 1 712 ? -20.220 -3.144 0.344 1.00 97.62 712 GLN A O 1
ATOM 5115 N N . LEU A 1 713 ? -18.294 -2.356 1.200 1.00 95.69 713 LEU A N 1
ATOM 5116 C CA . LEU A 1 713 ? -17.962 -3.506 2.035 1.00 95.69 713 LEU A CA 1
ATOM 5117 C C . LEU A 1 713 ? -18.734 -3.523 3.368 1.00 95.69 713 LEU A C 1
ATOM 5119 O O . LEU A 1 713 ? -19.465 -2.589 3.735 1.00 95.69 713 LEU A O 1
ATOM 5123 N N . GLY A 1 714 ? -18.573 -4.623 4.112 1.00 91.38 714 GLY A N 1
ATOM 5124 C CA . GLY A 1 714 ? -19.267 -4.898 5.375 1.00 91.38 714 GLY A CA 1
ATOM 5125 C C . GLY A 1 714 ? -19.092 -3.813 6.444 1.00 91.38 714 GLY A C 1
ATOM 5126 O O . GLY A 1 714 ? -20.058 -3.493 7.134 1.00 91.38 714 GLY A O 1
ATOM 5127 N N . ASP A 1 715 ? -17.936 -3.153 6.494 1.00 90.25 715 ASP A N 1
ATOM 5128 C CA . ASP A 1 715 ? -17.621 -2.052 7.419 1.00 90.25 715 ASP A CA 1
ATOM 5129 C C . ASP A 1 715 ? -17.917 -0.645 6.866 1.00 90.25 715 ASP A C 1
ATOM 5131 O O . ASP A 1 715 ? -18.032 0.306 7.633 1.00 90.25 715 ASP A O 1
ATOM 5135 N N . GLY A 1 716 ? -18.145 -0.512 5.557 1.00 94.00 716 GLY A N 1
ATOM 5136 C CA . GLY A 1 716 ? -18.422 0.763 4.889 1.00 94.00 716 GLY A CA 1
ATOM 5137 C C . GLY A 1 716 ? -17.318 1.257 3.966 1.00 94.00 716 GLY A C 1
ATOM 5138 O O . GLY A 1 716 ? -17.578 2.194 3.206 1.00 94.00 716 GLY A O 1
ATOM 5139 N N . GLY A 1 717 ? -16.144 0.626 3.996 1.00 95.19 717 GLY A N 1
ATOM 5140 C CA . GLY A 1 717 ? -15.077 0.877 3.037 1.00 95.19 717 GLY A CA 1
ATOM 5141 C C . GLY A 1 717 ? -15.379 0.304 1.650 1.00 95.19 717 GLY A C 1
ATOM 5142 O O . GLY A 1 717 ? -16.489 -0.170 1.380 1.00 95.19 717 GLY A O 1
ATOM 5143 N N . PHE A 1 718 ? -14.410 0.397 0.744 1.00 97.12 718 PHE A N 1
ATOM 5144 C CA . PHE A 1 718 ? -14.563 0.041 -0.668 1.00 97.12 718 PHE A CA 1
ATOM 5145 C C . PHE A 1 718 ? -13.306 -0.671 -1.184 1.00 97.12 718 PHE A C 1
ATOM 5147 O O . PHE A 1 718 ? -12.201 -0.321 -0.770 1.00 97.12 718 PHE A O 1
ATOM 5154 N N . PRO A 1 719 ? -13.444 -1.644 -2.101 1.00 91.50 719 PRO A N 1
ATOM 5155 C CA . PRO A 1 719 ? -12.300 -2.307 -2.708 1.00 91.50 719 PRO A CA 1
ATOM 5156 C C . PRO A 1 719 ? -11.521 -1.337 -3.605 1.00 91.50 719 PRO A C 1
ATOM 5158 O O . PRO A 1 719 ? -12.110 -0.614 -4.409 1.00 91.50 719 PRO A O 1
ATOM 5161 N N . GLY A 1 720 ? -10.198 -1.384 -3.490 1.00 85.12 720 GLY A N 1
ATOM 5162 C CA . GLY A 1 720 ? -9.231 -0.726 -4.362 1.00 85.12 720 GLY A CA 1
ATOM 5163 C C . GLY A 1 720 ? -7.956 -1.567 -4.481 1.00 85.12 720 GLY A C 1
ATOM 5164 O O . GLY A 1 720 ? -7.882 -2.676 -3.951 1.00 85.12 720 GLY A O 1
ATOM 5165 N N . ALA A 1 721 ? -6.929 -1.043 -5.154 1.00 73.31 721 ALA A N 1
ATOM 5166 C CA . ALA A 1 721 ? -5.696 -1.790 -5.449 1.00 73.31 721 ALA A CA 1
ATOM 5167 C C . ALA A 1 721 ? -4.937 -2.304 -4.203 1.00 73.31 721 ALA A C 1
ATOM 5169 O O . ALA A 1 721 ? -4.191 -3.271 -4.303 1.00 73.31 721 ALA A O 1
ATOM 5170 N N . ALA A 1 722 ? -5.144 -1.680 -3.039 1.00 70.44 722 ALA A N 1
ATOM 5171 C CA . ALA A 1 722 ? -4.529 -2.047 -1.760 1.00 70.44 722 ALA A CA 1
ATOM 5172 C C . ALA A 1 722 ? -5.489 -2.796 -0.803 1.00 70.44 722 ALA A C 1
ATOM 5174 O O . ALA A 1 722 ? -5.291 -2.771 0.407 1.00 70.44 722 ALA A O 1
ATOM 5175 N N . GLY A 1 723 ? -6.563 -3.414 -1.311 1.00 86.38 723 GLY A N 1
ATOM 5176 C CA . GLY A 1 723 ? -7.594 -4.056 -0.483 1.00 86.38 723 GLY A CA 1
ATOM 5177 C C . GLY A 1 723 ? -8.723 -3.088 -0.118 1.00 86.38 723 GLY A C 1
ATOM 5178 O O . GLY A 1 723 ? -9.232 -2.380 -0.988 1.00 86.38 723 GLY A O 1
ATOM 5179 N N . ASN A 1 724 ? -9.150 -3.051 1.149 1.00 92.25 724 ASN A N 1
ATOM 5180 C CA . ASN A 1 724 ? -10.198 -2.134 1.609 1.00 92.25 724 ASN A CA 1
ATOM 5181 C C . ASN A 1 724 ? -9.659 -0.692 1.734 1.00 92.25 724 ASN A C 1
ATOM 5183 O O . ASN A 1 724 ? -9.108 -0.299 2.765 1.00 92.25 724 ASN A O 1
ATOM 5187 N N . SER A 1 725 ? -9.759 0.078 0.648 1.00 93.62 725 SER A N 1
ATOM 5188 C CA . SER A 1 725 ? -8.976 1.295 0.420 1.00 93.62 725 SER A CA 1
ATOM 5189 C C . SER A 1 725 ? -9.630 2.572 0.949 1.00 93.62 725 SER A C 1
ATOM 5191 O O . SER A 1 725 ? -10.806 2.862 0.704 1.00 93.62 725 SER A O 1
ATOM 5193 N N . VAL A 1 726 ? -8.810 3.404 1.596 1.00 95.19 726 VAL A N 1
ATOM 5194 C CA . VAL A 1 726 ? -9.174 4.756 2.042 1.00 95.19 726 VAL A CA 1
ATOM 5195 C C . VAL A 1 726 ? -9.446 5.689 0.860 1.00 95.19 726 VAL A C 1
ATOM 5197 O O . VAL A 1 726 ? -10.425 6.436 0.887 1.00 95.19 726 VAL A O 1
ATOM 5200 N N . ASN A 1 727 ? -8.639 5.611 -0.202 1.00 94.56 727 ASN A N 1
ATOM 5201 C CA . ASN A 1 727 ? -8.833 6.396 -1.422 1.00 94.56 727 ASN A CA 1
ATOM 5202 C C . ASN A 1 727 ? -10.194 6.087 -2.070 1.00 94.56 727 ASN A C 1
ATOM 5204 O O . ASN A 1 727 ? -11.036 6.976 -2.223 1.00 94.56 727 ASN A O 1
ATOM 5208 N N . SER A 1 728 ? -10.452 4.808 -2.352 1.00 96.94 728 SER A N 1
ATOM 5209 C CA . SER A 1 728 ? -11.691 4.367 -2.998 1.00 96.94 728 SER A CA 1
ATOM 5210 C C . SER A 1 728 ? -12.930 4.689 -2.163 1.00 96.94 728 SER A C 1
ATOM 5212 O O . SER A 1 728 ? -13.950 5.096 -2.715 1.00 96.94 728 SER A O 1
ATOM 5214 N N . ALA A 1 729 ? -12.847 4.611 -0.829 1.00 97.50 729 ALA A N 1
ATOM 5215 C CA . ALA A 1 729 ? -13.927 5.059 0.047 1.00 97.50 729 ALA A CA 1
ATOM 5216 C C . ALA A 1 729 ? -14.163 6.581 -0.023 1.00 97.50 729 ALA A C 1
ATOM 5218 O O . ALA A 1 729 ? -15.313 7.028 -0.035 1.00 97.50 729 ALA A O 1
ATOM 5219 N N . ALA A 1 730 ? -13.104 7.387 -0.113 1.00 97.25 730 ALA A N 1
ATOM 5220 C CA . ALA A 1 730 ? -13.202 8.841 -0.219 1.00 97.25 730 ALA A CA 1
ATOM 5221 C C . ALA A 1 730 ? -13.770 9.303 -1.577 1.00 97.25 730 ALA A C 1
ATOM 5223 O O . ALA A 1 730 ? -14.621 10.198 -1.616 1.00 97.25 730 ALA A O 1
ATOM 5224 N N . LEU A 1 731 ? -13.377 8.657 -2.678 1.00 97.75 731 LEU A N 1
ATOM 5225 C CA . LEU A 1 731 ? -13.942 8.901 -4.011 1.00 97.75 731 LEU A CA 1
ATOM 5226 C C . LEU A 1 731 ? -15.377 8.380 -4.139 1.00 97.75 731 LEU A C 1
ATOM 5228 O O . LEU A 1 731 ? -16.224 9.070 -4.710 1.00 97.75 731 LEU A O 1
ATOM 5232 N N . ALA A 1 732 ? -15.700 7.229 -3.542 1.00 98.25 732 ALA A N 1
ATOM 5233 C CA . ALA A 1 732 ? -17.074 6.740 -3.467 1.00 98.25 732 ALA A CA 1
ATOM 5234 C C . ALA A 1 732 ? -17.991 7.718 -2.718 1.00 98.25 732 ALA A C 1
ATOM 5236 O O . ALA A 1 732 ? -19.126 7.922 -3.146 1.00 98.25 732 ALA A O 1
ATOM 5237 N N . VAL A 1 733 ? -17.512 8.379 -1.653 1.00 98.38 733 VAL A N 1
ATOM 5238 C CA . VAL A 1 733 ? -18.267 9.453 -0.982 1.00 98.38 733 VAL A CA 1
ATOM 5239 C C . VAL A 1 733 ? -18.568 10.602 -1.950 1.00 98.38 733 VAL A C 1
ATOM 5241 O O . VAL A 1 733 ? -19.730 10.989 -2.049 1.00 98.38 733 VAL A O 1
ATOM 5244 N N . GLN A 1 734 ? -17.586 11.108 -2.707 1.00 97.06 734 GLN A N 1
ATOM 5245 C CA . GLN A 1 734 ? -17.818 12.169 -3.703 1.00 97.06 734 GLN A CA 1
ATOM 5246 C C . GLN A 1 734 ? -18.776 11.742 -4.824 1.00 97.06 734 GLN A C 1
ATOM 5248 O O . GLN A 1 734 ? -19.691 12.490 -5.166 1.00 97.06 734 GLN A O 1
ATOM 5253 N N . GLY A 1 735 ? -18.591 10.541 -5.380 1.00 97.62 735 GLY A N 1
ATOM 5254 C CA . GLY A 1 735 ? -19.445 10.002 -6.438 1.00 97.62 735 GLY A CA 1
ATOM 5255 C C . GLY A 1 735 ? -20.887 9.835 -5.964 1.00 97.62 735 GLY A C 1
ATOM 5256 O O . GLY A 1 735 ? -21.802 10.424 -6.531 1.00 97.62 735 GLY A O 1
ATOM 5257 N N . LEU A 1 736 ? -21.106 9.095 -4.872 1.00 98.31 736 LEU A N 1
ATOM 5258 C CA . LEU A 1 736 ? -22.444 8.860 -4.318 1.00 98.31 736 LEU A CA 1
ATOM 5259 C C . LEU A 1 736 ? -23.134 10.156 -3.860 1.00 98.31 736 LEU A C 1
ATOM 5261 O O . LEU A 1 736 ? -24.361 10.228 -3.899 1.00 98.31 736 LEU A O 1
ATOM 5265 N N . SER A 1 737 ? -22.384 11.195 -3.471 1.00 98.00 737 SER A N 1
ATOM 5266 C CA . SER A 1 737 ? -22.947 12.509 -3.132 1.00 98.00 737 SER A CA 1
ATOM 5267 C C . SER A 1 737 ? -23.645 13.224 -4.298 1.00 98.00 737 SER A C 1
ATOM 5269 O O . SER A 1 737 ? -24.485 14.083 -4.023 1.00 98.00 737 SER A O 1
ATOM 5271 N N . LEU A 1 738 ? -23.405 12.828 -5.558 1.00 96.94 738 LEU A N 1
ATOM 5272 C CA . LEU A 1 738 ? -24.181 13.290 -6.723 1.00 96.94 738 LEU A CA 1
ATOM 5273 C C . LEU A 1 738 ? -25.682 12.940 -6.611 1.00 96.94 738 LEU A C 1
ATOM 5275 O O . LEU A 1 738 ? -26.514 13.676 -7.130 1.00 96.94 738 LEU A O 1
ATOM 5279 N N . ASP A 1 739 ? -26.033 11.874 -5.882 1.00 97.25 739 ASP A N 1
ATOM 5280 C CA . ASP A 1 739 ? -27.402 11.581 -5.430 1.00 97.25 739 ASP A CA 1
ATOM 5281 C C . ASP A 1 739 ? -27.392 11.199 -3.939 1.00 97.25 739 ASP A C 1
ATOM 5283 O O . ASP A 1 739 ? -27.716 10.085 -3.511 1.00 97.25 739 ASP A O 1
ATOM 5287 N N . SER A 1 740 ? -26.989 12.168 -3.114 1.00 92.19 740 SER A N 1
ATOM 5288 C CA . SER A 1 740 ? -26.976 12.027 -1.653 1.00 92.19 740 SER A CA 1
ATOM 5289 C C . SER A 1 740 ? -28.349 11.688 -1.053 1.00 92.19 740 SER A C 1
ATOM 5291 O O . SER A 1 740 ? -28.405 11.075 0.014 1.00 92.19 740 SER A O 1
ATOM 5293 N N . SER A 1 741 ? -29.447 12.017 -1.749 1.00 93.75 741 SER A N 1
ATOM 5294 C CA . SER A 1 741 ? -30.815 11.691 -1.330 1.00 93.75 741 SER A CA 1
ATOM 5295 C C . SER A 1 741 ? -31.062 10.178 -1.297 1.00 93.75 741 SER A C 1
ATOM 5297 O O . SER A 1 741 ? -31.665 9.657 -0.358 1.00 93.75 741 SER A O 1
ATOM 5299 N N . LYS A 1 742 ? -30.520 9.463 -2.287 1.00 97.06 742 LYS A N 1
ATOM 5300 C CA . LYS A 1 742 ? -30.645 8.015 -2.455 1.00 97.06 742 LYS A CA 1
ATOM 5301 C C . LYS A 1 742 ? -29.561 7.235 -1.718 1.00 97.06 742 LYS A C 1
ATOM 5303 O O . LYS A 1 742 ? -29.846 6.180 -1.154 1.00 97.06 742 LYS A O 1
ATOM 5308 N N . TYR A 1 743 ? -28.328 7.748 -1.705 1.00 97.81 743 TYR A N 1
ATOM 5309 C CA . TYR A 1 743 ? -27.149 7.031 -1.197 1.00 97.81 743 TYR A CA 1
ATOM 5310 C C . TYR A 1 743 ? -26.647 7.515 0.176 1.00 97.81 743 TYR A C 1
ATOM 5312 O O . TYR A 1 743 ? -25.563 7.131 0.618 1.00 97.81 743 TYR A O 1
ATOM 5320 N N . GLY A 1 744 ? -27.431 8.330 0.893 1.00 95.00 744 GLY A N 1
ATOM 5321 C CA . GLY A 1 744 ? -27.047 8.909 2.188 1.00 95.00 744 GLY A CA 1
ATOM 5322 C C . GLY A 1 744 ? -26.593 7.893 3.248 1.00 95.00 744 GLY A C 1
ATOM 5323 O O . GLY A 1 744 ? -25.684 8.187 4.023 1.00 95.00 744 GLY A O 1
ATOM 5324 N N . ARG A 1 745 ? -27.151 6.670 3.255 1.00 94.94 745 ARG A N 1
ATOM 5325 C CA . ARG A 1 745 ? -26.719 5.596 4.175 1.00 94.94 745 ARG A CA 1
ATOM 5326 C C . ARG A 1 745 ? -25.313 5.098 3.845 1.00 94.94 745 ARG A C 1
ATOM 5328 O O . ARG A 1 745 ? -24.489 4.967 4.746 1.00 94.94 745 ARG A O 1
ATOM 5335 N N . GLN A 1 746 ? -25.037 4.857 2.565 1.00 97.88 746 GLN A N 1
ATOM 5336 C CA . GLN A 1 746 ? -23.735 4.418 2.074 1.00 97.88 746 GLN A CA 1
ATOM 5337 C C . GLN A 1 746 ? -22.671 5.488 2.339 1.00 97.88 746 GLN A C 1
ATOM 5339 O O . GLN A 1 746 ? -21.603 5.167 2.857 1.00 97.88 746 GLN A O 1
ATOM 5344 N N . ILE A 1 747 ? -22.994 6.762 2.082 1.00 97.25 747 ILE A N 1
ATOM 5345 C CA . ILE A 1 747 ? -22.126 7.913 2.374 1.00 97.25 747 ILE A CA 1
ATOM 5346 C C . ILE A 1 747 ? -21.796 7.988 3.872 1.00 97.25 747 ILE A C 1
ATOM 5348 O O . ILE A 1 747 ? -20.627 8.098 4.236 1.00 97.25 747 ILE A O 1
ATOM 5352 N N . ALA A 1 748 ? -22.799 7.891 4.752 1.00 94.31 748 ALA A N 1
ATOM 5353 C CA . ALA A 1 748 ? -22.579 7.920 6.199 1.00 94.31 748 ALA A CA 1
ATOM 5354 C C . ALA A 1 748 ? -21.702 6.747 6.673 1.00 94.31 748 ALA A C 1
ATOM 5356 O O . ALA A 1 748 ? -20.783 6.942 7.467 1.00 94.31 748 ALA A O 1
ATOM 5357 N N . LYS A 1 749 ? -21.934 5.539 6.147 1.00 96.81 749 LYS A N 1
ATOM 5358 C CA . LYS A 1 749 ? -21.139 4.346 6.470 1.00 96.81 749 LYS A CA 1
ATOM 5359 C C . LYS A 1 749 ? -19.680 4.486 6.005 1.00 96.81 749 LYS A C 1
ATOM 5361 O O . LYS A 1 749 ? -18.766 4.179 6.763 1.00 96.81 749 LYS A O 1
ATOM 5366 N N . ALA A 1 750 ? -19.460 5.039 4.812 1.00 97.06 750 ALA A N 1
ATOM 5367 C CA . ALA A 1 750 ? -18.130 5.314 4.271 1.00 97.06 750 ALA A CA 1
ATOM 5368 C C . ALA A 1 750 ? -17.369 6.374 5.083 1.00 97.06 750 ALA A C 1
ATOM 5370 O O . ALA A 1 750 ? -16.181 6.218 5.347 1.00 97.06 750 ALA A O 1
ATOM 5371 N N . ARG A 1 751 ? -18.052 7.425 5.558 1.00 97.38 751 ARG A N 1
ATOM 5372 C CA . ARG A 1 751 ? -17.450 8.422 6.461 1.00 97.38 751 ARG A CA 1
ATOM 5373 C C . ARG A 1 751 ? -17.041 7.825 7.808 1.00 97.38 751 ARG A C 1
ATOM 5375 O O . ARG A 1 751 ? -15.990 8.195 8.320 1.00 97.38 751 ARG A O 1
ATOM 5382 N N . LYS A 1 752 ? -17.811 6.875 8.353 1.00 95.62 752 LYS A N 1
ATOM 5383 C CA . LYS A 1 752 ? -17.431 6.130 9.569 1.00 95.62 752 LYS A CA 1
ATOM 5384 C C . LYS A 1 752 ? -16.222 5.227 9.340 1.00 95.62 752 LYS A C 1
ATOM 5386 O O . LYS A 1 752 ? -15.318 5.230 10.167 1.00 95.62 752 LYS A O 1
ATOM 5391 N N . PHE A 1 753 ? -16.163 4.537 8.200 1.00 96.38 753 PHE A N 1
ATOM 5392 C CA . PHE A 1 753 ? -14.971 3.792 7.792 1.00 96.38 753 PHE A CA 1
ATOM 5393 C C . PHE A 1 753 ? -13.734 4.703 7.723 1.00 96.38 753 PHE A C 1
ATOM 5395 O O . PHE A 1 753 ? -12.742 4.416 8.387 1.00 96.38 753 PHE A O 1
ATOM 5402 N N . LEU A 1 754 ? -13.817 5.838 7.012 1.00 96.19 754 LEU A N 1
ATOM 5403 C CA . LEU A 1 754 ? -12.723 6.814 6.908 1.00 96.19 754 LEU A CA 1
ATOM 5404 C C . LEU A 1 754 ? -12.300 7.366 8.278 1.00 96.19 754 LEU A C 1
ATOM 5406 O O . LEU A 1 754 ? -11.110 7.523 8.522 1.00 96.19 754 LEU A O 1
ATOM 5410 N N . ALA A 1 755 ? -13.247 7.626 9.186 1.00 94.81 755 ALA A N 1
ATOM 5411 C CA . ALA A 1 755 ? -12.940 8.049 10.554 1.00 94.81 755 ALA A CA 1
ATOM 5412 C C . ALA A 1 755 ? -12.116 7.002 11.320 1.00 94.81 755 ALA A C 1
ATOM 5414 O O . ALA A 1 755 ? -11.191 7.366 12.037 1.00 94.81 755 ALA A O 1
ATOM 5415 N N . ALA A 1 756 ? -12.420 5.715 11.127 1.00 93.00 756 ALA A N 1
ATOM 5416 C CA . ALA A 1 756 ? -11.687 4.607 11.733 1.00 93.00 756 ALA A CA 1
ATOM 5417 C C . ALA A 1 756 ? -10.308 4.340 11.092 1.00 93.00 756 ALA A C 1
ATOM 5419 O O . ALA A 1 756 ? -9.525 3.605 11.682 1.00 93.00 756 ALA A O 1
ATOM 5420 N N . GLN A 1 757 ? -10.007 4.921 9.920 1.00 94.44 757 GLN A N 1
ATOM 5421 C CA . GLN A 1 757 ? -8.683 4.841 9.272 1.00 94.44 757 GLN A CA 1
ATOM 5422 C C . GLN A 1 757 ? -7.827 6.105 9.499 1.00 94.44 757 GLN A C 1
ATOM 5424 O O . GLN A 1 757 ? -6.798 6.275 8.844 1.00 94.44 757 GLN A O 1
ATOM 5429 N N . GLN A 1 758 ? -8.263 7.033 10.364 1.00 94.38 758 GLN A N 1
ATOM 5430 C CA . GLN A 1 758 ? -7.512 8.254 10.660 1.00 94.38 758 GLN A CA 1
ATOM 5431 C C . GLN A 1 758 ? -6.582 8.062 11.864 1.00 94.38 758 GLN A C 1
ATOM 5433 O O . GLN A 1 758 ? -7.024 7.794 12.981 1.00 94.38 758 GLN A O 1
ATOM 5438 N N . ASN A 1 759 ? -5.293 8.301 11.645 1.00 93.12 759 ASN A N 1
ATOM 5439 C CA . ASN A 1 759 ? -4.234 8.157 12.635 1.00 93.12 759 ASN A CA 1
ATOM 5440 C C . ASN A 1 759 ? -4.134 9.346 13.605 1.00 93.12 759 ASN A C 1
ATOM 5442 O O . ASN A 1 759 ? -4.695 10.430 13.409 1.00 93.12 759 ASN A O 1
ATOM 5446 N N . ALA A 1 760 ? -3.359 9.154 14.677 1.00 91.00 760 ALA A N 1
ATOM 5447 C CA . ALA A 1 760 ? -3.175 10.146 15.735 1.00 91.00 760 ALA A CA 1
ATOM 5448 C C . ALA A 1 760 ? -2.437 11.427 15.284 1.00 91.00 760 ALA A C 1
ATOM 5450 O O . ALA A 1 760 ? -2.681 12.503 15.838 1.00 91.00 760 ALA A O 1
ATOM 5451 N N . ASP A 1 761 ? -1.592 11.367 14.257 1.00 89.06 761 ASP A N 1
ATOM 5452 C CA . ASP A 1 761 ? -0.991 12.563 13.647 1.00 89.06 761 ASP A CA 1
ATOM 5453 C C . ASP A 1 761 ? -1.985 13.351 12.765 1.00 89.06 761 ASP A C 1
ATOM 5455 O O . ASP A 1 761 ? -1.735 14.506 12.419 1.00 89.06 761 ASP A O 1
ATOM 5459 N N . GLY A 1 762 ? -3.146 12.760 12.465 1.00 91.38 762 GLY A N 1
ATOM 5460 C CA . GLY A 1 762 ? -4.201 13.303 11.618 1.00 91.38 762 GLY A CA 1
ATOM 5461 C C . GLY A 1 762 ? -4.197 12.786 10.182 1.00 91.38 762 GLY A C 1
ATOM 5462 O O . GLY A 1 762 ? -5.182 13.033 9.480 1.00 91.38 762 GLY A O 1
ATOM 5463 N N . GLY A 1 763 ? -3.142 12.090 9.757 1.00 93.56 763 GLY A N 1
ATOM 5464 C CA . GLY A 1 763 ? -3.079 11.413 8.466 1.00 93.56 763 GLY A CA 1
ATOM 5465 C C . GLY A 1 763 ? -3.909 10.126 8.437 1.00 93.56 763 GLY A C 1
ATOM 5466 O O . GLY A 1 763 ? -4.670 9.843 9.363 1.00 93.56 763 GLY A O 1
ATOM 5467 N N . PHE A 1 764 ? -3.803 9.373 7.347 1.00 95.19 764 PHE A N 1
ATOM 5468 C CA . PHE A 1 764 ? -4.616 8.185 7.081 1.00 95.19 764 PHE A CA 1
ATOM 5469 C C . PHE A 1 764 ? -3.766 7.043 6.532 1.00 95.19 764 PHE A C 1
ATOM 5471 O O . PHE A 1 764 ? -2.837 7.282 5.757 1.00 95.19 764 PHE A O 1
ATOM 5478 N N . ASP A 1 765 ? -4.137 5.816 6.885 1.00 90.06 765 ASP A N 1
ATOM 5479 C CA . ASP A 1 765 ? -3.594 4.602 6.272 1.00 90.06 765 ASP A CA 1
ATOM 5480 C C . ASP A 1 765 ? -4.021 4.491 4.792 1.00 90.06 765 ASP A C 1
ATOM 5482 O O . ASP A 1 765 ? -5.018 5.076 4.363 1.00 90.06 765 ASP A O 1
ATOM 5486 N N . VAL A 1 766 ? -3.293 3.709 3.987 1.00 87.00 766 VAL A N 1
ATOM 5487 C CA . VAL A 1 766 ? -3.633 3.478 2.564 1.00 87.00 766 VAL A CA 1
ATOM 5488 C C . VAL A 1 766 ? -4.897 2.613 2.415 1.00 87.00 766 VAL A C 1
ATOM 5490 O O . VAL A 1 766 ? -5.751 2.847 1.548 1.00 87.00 766 VAL A O 1
ATOM 5493 N N . ALA A 1 767 ? -5.013 1.601 3.272 1.00 89.50 767 ALA A N 1
ATOM 5494 C CA . ALA A 1 767 ? -6.106 0.643 3.328 1.00 89.50 767 ALA A CA 1
ATOM 5495 C C . ALA A 1 767 ? -6.167 0.012 4.724 1.00 89.50 767 ALA A C 1
ATOM 5497 O O . ALA A 1 767 ? -5.137 -0.124 5.381 1.00 89.50 767 ALA A O 1
ATOM 5498 N N . LYS A 1 768 ? -7.359 -0.418 5.146 1.00 84.81 768 LYS A N 1
ATOM 5499 C CA . LYS A 1 768 ? -7.599 -0.996 6.482 1.00 84.81 768 LYS A CA 1
ATOM 5500 C C . LYS A 1 768 ? -6.758 -2.242 6.767 1.00 84.81 768 LYS A C 1
ATOM 5502 O O . LYS A 1 768 ? -6.313 -2.455 7.893 1.00 84.81 768 LYS A O 1
ATOM 5507 N N . ASP A 1 769 ? -6.578 -3.059 5.735 1.00 75.94 769 ASP A N 1
ATOM 5508 C CA . ASP A 1 769 ? -5.891 -4.350 5.798 1.00 75.94 769 ASP A CA 1
ATOM 5509 C C . ASP A 1 769 ? -4.416 -4.233 5.343 1.00 75.94 769 ASP A C 1
ATOM 5511 O O . ASP A 1 769 ? -3.736 -5.237 5.159 1.00 75.94 769 ASP A O 1
ATOM 5515 N N . GLY A 1 770 ? -3.930 -3.002 5.125 1.00 63.31 770 GLY A N 1
ATOM 5516 C CA . GLY A 1 770 ? -2.567 -2.699 4.690 1.00 63.31 770 GLY A CA 1
ATOM 5517 C C . GLY A 1 770 ? -1.623 -2.306 5.833 1.00 63.31 770 GLY A C 1
ATOM 5518 O O . GLY A 1 770 ? -1.965 -2.362 7.015 1.00 63.31 770 GLY A O 1
ATOM 5519 N N . GLN A 1 771 ? -0.413 -1.869 5.470 1.00 60.91 771 GLN A N 1
ATOM 5520 C CA . GLN A 1 771 ? 0.552 -1.320 6.425 1.00 60.91 771 GLN A CA 1
ATOM 5521 C C . GLN A 1 771 ? -0.035 -0.084 7.125 1.00 60.91 771 GLN A C 1
ATOM 5523 O O . GLN A 1 771 ? -0.416 0.884 6.466 1.00 60.91 771 GLN A O 1
ATOM 5528 N N . ARG A 1 772 ? -0.064 -0.109 8.463 1.00 76.88 772 ARG A N 1
ATOM 5529 C CA . ARG A 1 772 ? -0.475 1.042 9.278 1.00 76.88 772 ARG A CA 1
ATOM 5530 C C . ARG A 1 772 ? 0.626 2.094 9.329 1.00 76.88 772 ARG A C 1
ATOM 5532 O O . ARG A 1 772 ? 1.793 1.774 9.554 1.00 76.88 772 ARG A O 1
ATOM 5539 N N . GLY A 1 773 ? 0.233 3.346 9.155 1.00 80.88 773 GLY A N 1
ATOM 5540 C CA . GLY A 1 773 ? 1.110 4.500 9.045 1.00 80.88 773 GLY A CA 1
ATOM 5541 C C . GLY A 1 773 ? 0.521 5.524 8.080 1.00 80.88 773 GLY A C 1
ATOM 5542 O O . GLY A 1 773 ? 0.061 5.182 6.993 1.00 80.88 773 GLY A O 1
ATOM 5543 N N . SER A 1 774 ? 0.552 6.796 8.473 1.00 90.25 774 SER A N 1
ATOM 5544 C CA . SER A 1 774 ? -0.041 7.881 7.691 1.00 90.25 774 SER A CA 1
ATOM 5545 C C . SER A 1 774 ? 0.671 8.099 6.359 1.00 90.25 774 SER A C 1
ATOM 5547 O O . SER A 1 774 ? 1.763 8.670 6.320 1.00 90.25 774 SER A O 1
ATOM 5549 N N . ASP A 1 775 ? 0.006 7.721 5.269 1.00 92.50 775 ASP A N 1
ATOM 5550 C CA . ASP A 1 775 ? 0.427 8.033 3.909 1.00 92.50 775 ASP A CA 1
ATOM 5551 C C . ASP A 1 775 ? -0.110 9.400 3.467 1.00 92.50 775 ASP A C 1
ATOM 5553 O O . ASP A 1 775 ? -1.263 9.778 3.707 1.00 92.50 775 ASP A O 1
ATOM 5557 N N . LEU A 1 776 ? 0.733 10.156 2.769 1.00 92.56 776 LEU A N 1
ATOM 5558 C CA . LEU A 1 776 ? 0.419 11.511 2.342 1.00 92.56 776 LEU A CA 1
ATOM 5559 C C . LEU A 1 776 ? -0.642 11.533 1.232 1.00 92.56 776 LEU A C 1
ATOM 5561 O O . LEU A 1 776 ? -1.502 12.416 1.236 1.00 92.56 776 LEU A O 1
ATOM 5565 N N . ARG A 1 777 ? -0.633 10.557 0.315 1.00 91.56 777 ARG A N 1
ATOM 5566 C CA . ARG A 1 777 ? -1.598 10.477 -0.792 1.00 91.56 777 ARG A CA 1
ATOM 5567 C C . ARG A 1 777 ? -2.981 10.086 -0.284 1.00 91.56 777 ARG A C 1
ATOM 5569 O O . ARG A 1 777 ? -3.922 10.856 -0.493 1.00 91.56 777 ARG A O 1
ATOM 5576 N N . ALA A 1 778 ? -3.077 9.000 0.479 1.00 92.75 778 ALA A N 1
ATOM 5577 C CA . ALA A 1 778 ? -4.291 8.580 1.170 1.00 92.75 778 ALA A CA 1
ATOM 5578 C C . ALA A 1 778 ? -4.865 9.716 2.030 1.00 92.75 778 ALA A C 1
ATOM 5580 O O . ALA A 1 778 ? -6.061 10.000 1.961 1.00 92.75 778 ALA A O 1
ATOM 5581 N N . SER A 1 779 ? -4.010 10.457 2.746 1.00 97.19 779 SER A N 1
ATOM 5582 C CA . SER A 1 779 ? -4.428 11.627 3.527 1.00 97.19 779 SER A CA 1
ATOM 5583 C C . SER A 1 779 ? -5.028 12.747 2.671 1.00 97.19 779 SER A C 1
ATOM 5585 O O . SER A 1 779 ? -6.073 13.287 3.036 1.00 97.19 779 SER A O 1
ATOM 5587 N N . THR A 1 780 ? -4.427 13.110 1.527 1.00 95.94 780 THR A N 1
ATOM 5588 C CA . THR A 1 780 ? -5.019 14.138 0.640 1.00 95.94 780 THR A CA 1
ATOM 5589 C C . THR A 1 780 ? -6.397 13.713 0.129 1.00 95.94 780 THR A C 1
ATOM 5591 O O . THR A 1 780 ? -7.352 14.494 0.175 1.00 95.94 780 THR A O 1
ATOM 5594 N N . GLN A 1 781 ? -6.527 12.450 -0.277 1.00 93.25 781 GLN A N 1
ATOM 5595 C CA . GLN A 1 781 ? -7.754 11.891 -0.835 1.00 93.25 781 GLN A CA 1
ATOM 5596 C C . GLN A 1 781 ? -8.852 11.762 0.228 1.00 93.25 781 GLN A C 1
ATOM 5598 O O . GLN A 1 781 ? -9.971 12.209 -0.009 1.00 93.25 781 GLN A O 1
ATOM 5603 N N . ALA A 1 782 ? -8.541 11.259 1.425 1.00 95.88 782 ALA A N 1
ATOM 5604 C CA . ALA A 1 782 ? -9.491 11.129 2.529 1.00 95.88 782 ALA A CA 1
ATOM 5605 C C . ALA A 1 782 ? -10.026 12.484 3.014 1.00 95.88 782 ALA A C 1
ATOM 5607 O O . ALA A 1 782 ? -11.241 12.669 3.129 1.00 95.88 782 ALA A O 1
ATOM 5608 N N . VAL A 1 783 ? -9.130 13.451 3.256 1.00 96.75 783 VAL A N 1
ATOM 5609 C CA . VAL A 1 783 ? -9.473 14.788 3.772 1.00 96.75 783 VAL A CA 1
ATOM 5610 C C . VAL A 1 783 ? -10.341 15.569 2.783 1.00 96.75 783 VAL A C 1
ATOM 5612 O O . VAL A 1 783 ? -11.295 16.227 3.197 1.00 96.75 783 VAL A O 1
ATOM 5615 N N . GLY A 1 784 ? -10.052 15.483 1.481 1.00 92.81 784 GLY A N 1
ATOM 5616 C CA . GLY A 1 784 ? -10.890 16.087 0.445 1.00 92.81 784 GLY A CA 1
ATOM 5617 C C . GLY A 1 784 ? -12.183 15.309 0.194 1.00 92.81 784 GLY A C 1
ATOM 5618 O O . GLY A 1 784 ? -13.277 15.877 0.233 1.00 92.81 784 GLY A O 1
ATOM 5619 N N . GLY A 1 785 ? -12.076 14.002 -0.039 1.00 93.44 785 GLY A N 1
ATOM 5620 C CA . GLY A 1 785 ? -13.171 13.152 -0.502 1.00 93.44 785 GLY A CA 1
ATOM 5621 C C . GLY A 1 785 ? -14.281 12.957 0.523 1.00 93.44 785 GLY A C 1
ATOM 5622 O O . GLY A 1 785 ? -15.458 13.020 0.167 1.00 93.44 785 GLY A O 1
ATOM 5623 N N . THR A 1 786 ? -13.951 12.875 1.819 1.00 94.94 786 THR A N 1
ATOM 5624 C CA . THR A 1 786 ? -14.964 12.774 2.884 1.00 94.94 786 THR A CA 1
ATOM 5625 C C . THR A 1 786 ? -15.947 13.953 2.913 1.00 94.94 786 THR A C 1
ATOM 5627 O O . THR A 1 786 ? -17.019 13.820 3.504 1.00 94.94 786 THR A O 1
ATOM 5630 N N . THR A 1 787 ? -15.636 15.097 2.288 1.00 93.50 787 THR A N 1
ATOM 5631 C CA . THR A 1 787 ? -16.573 16.230 2.176 1.00 93.50 787 THR A CA 1
ATOM 5632 C C . THR A 1 787 ? -17.784 15.916 1.292 1.00 93.50 787 THR A C 1
ATOM 5634 O O . THR A 1 787 ? -18.849 16.491 1.508 1.00 93.50 787 THR A O 1
ATOM 5637 N N . GLY A 1 788 ? -17.664 14.973 0.348 1.00 93.69 788 GLY A N 1
ATOM 5638 C CA . GLY A 1 788 ? -18.686 14.675 -0.663 1.00 93.69 788 GLY A CA 1
ATOM 5639 C C . GLY A 1 788 ? -18.761 15.688 -1.812 1.00 93.69 788 GLY A C 1
ATOM 5640 O O . GLY A 1 788 ? -19.635 15.579 -2.666 1.00 93.69 788 GLY A O 1
ATOM 5641 N N . ILE A 1 789 ? -17.868 16.683 -1.859 1.00 94.56 789 ILE A N 1
ATOM 5642 C CA . ILE A 1 789 ? -17.872 17.695 -2.921 1.00 94.56 789 ILE A CA 1
ATOM 5643 C C . ILE A 1 789 ? -17.250 17.097 -4.187 1.00 94.56 789 ILE A C 1
ATOM 5645 O O . ILE A 1 789 ? -16.072 16.742 -4.192 1.00 94.56 789 ILE A O 1
ATOM 5649 N N . SER A 1 790 ? -18.035 17.011 -5.262 1.00 96.88 790 SER A N 1
ATOM 5650 C CA . SER A 1 790 ? -17.560 16.582 -6.583 1.00 96.88 790 SER A CA 1
ATOM 5651 C C . SER A 1 790 ? -16.576 17.594 -7.182 1.00 96.88 790 SER A C 1
ATOM 5653 O O . SER A 1 790 ? -16.821 18.803 -7.140 1.00 96.88 790 SER A O 1
ATOM 5655 N N . PHE A 1 791 ? -15.505 17.110 -7.824 1.00 97.00 791 PHE A N 1
ATOM 5656 C CA . PHE A 1 791 ? -14.553 17.946 -8.575 1.00 97.00 791 PHE A CA 1
ATOM 5657 C C . PHE A 1 791 ? -15.234 18.826 -9.632 1.00 97.00 791 PHE A C 1
ATOM 5659 O O . PHE A 1 791 ? -14.776 19.933 -9.908 1.00 97.00 791 PHE A O 1
ATOM 5666 N N . GLY A 1 792 ? -16.365 18.371 -10.182 1.00 94.81 792 GLY A N 1
ATOM 5667 C CA . GLY A 1 792 ? -17.142 19.131 -11.154 1.00 94.81 792 GLY A CA 1
ATOM 5668 C C . GLY A 1 792 ? -17.740 20.427 -10.599 1.00 94.81 792 GLY A C 1
ATOM 5669 O O . GLY A 1 792 ? -17.897 21.391 -11.348 1.00 94.81 792 GLY A O 1
ATOM 5670 N N . VAL A 1 793 ? -17.997 20.498 -9.289 1.00 94.25 793 VAL A N 1
ATOM 5671 C CA . VAL A 1 793 ? -18.624 21.651 -8.609 1.00 94.25 793 VAL A CA 1
ATOM 5672 C C . VAL A 1 793 ? -17.772 22.243 -7.481 1.00 94.25 793 VAL A C 1
ATOM 5674 O O . VAL A 1 793 ? -18.193 23.196 -6.831 1.00 94.25 793 VAL A O 1
ATOM 5677 N N . LEU A 1 794 ? -16.562 21.724 -7.254 1.00 96.69 794 LEU A N 1
ATOM 5678 C CA . LEU A 1 794 ? -15.633 22.247 -6.254 1.00 96.69 794 LEU A CA 1
ATOM 5679 C C . LEU A 1 794 ? -15.260 23.703 -6.577 1.00 96.69 794 LEU A C 1
ATOM 5681 O O . LEU A 1 794 ? -14.753 23.985 -7.667 1.00 96.69 794 LEU A O 1
ATOM 5685 N N . ILE A 1 795 ? -15.521 24.606 -5.627 1.00 93.75 795 ILE A N 1
ATOM 5686 C CA . ILE A 1 795 ? -15.209 26.041 -5.676 1.00 93.75 795 ILE A CA 1
ATOM 5687 C C . ILE A 1 795 ? -14.788 26.510 -4.273 1.00 93.75 795 ILE A C 1
ATOM 5689 O O . ILE A 1 795 ? -15.417 26.165 -3.271 1.00 93.75 795 ILE A O 1
ATOM 5693 N N . ARG A 1 796 ? -13.732 27.324 -4.208 1.00 94.81 796 ARG A N 1
ATOM 5694 C CA . ARG A 1 796 ? -13.178 27.958 -3.011 1.00 94.81 796 ARG A CA 1
ATOM 5695 C C . ARG A 1 796 ? -12.665 29.349 -3.368 1.00 94.81 796 ARG A C 1
ATOM 5697 O O . ARG A 1 796 ? -11.611 29.476 -3.978 1.00 94.81 796 ARG A O 1
ATOM 5704 N N . ASP A 1 797 ? -13.371 30.392 -2.947 1.00 88.06 797 ASP A N 1
ATOM 5705 C CA . ASP A 1 797 ? -12.854 31.754 -3.097 1.00 88.06 797 ASP A CA 1
ATOM 5706 C C . ASP A 1 797 ? -11.621 31.978 -2.195 1.00 88.06 797 ASP A C 1
ATOM 5708 O O . ASP A 1 797 ? -11.621 31.617 -1.012 1.00 88.06 797 ASP A O 1
ATOM 5712 N N . LEU A 1 798 ? -10.566 32.558 -2.774 1.00 89.88 798 LEU A N 1
ATOM 5713 C CA . LEU A 1 798 ? -9.323 32.957 -2.107 1.00 89.88 798 LEU A CA 1
ATOM 5714 C C . LEU A 1 798 ? -9.140 34.485 -2.057 1.00 89.88 798 LEU A C 1
ATOM 5716 O O . LEU A 1 798 ? -8.093 34.966 -1.606 1.00 89.88 798 LEU A O 1
ATOM 5720 N N . THR A 1 799 ? -10.134 35.259 -2.492 1.00 85.94 799 THR A N 1
ATOM 5721 C CA . THR A 1 799 ? -10.142 36.724 -2.410 1.00 85.94 799 THR A CA 1
ATOM 5722 C C . THR A 1 799 ? -9.900 37.183 -0.970 1.00 85.94 799 THR A C 1
ATOM 5724 O O . THR A 1 799 ? -10.448 36.638 -0.015 1.00 85.94 799 THR A O 1
ATOM 5727 N N . GLY A 1 800 ? -9.015 38.169 -0.795 1.00 80.25 800 GLY A N 1
ATOM 5728 C CA . GLY A 1 800 ? -8.623 38.676 0.527 1.00 80.25 800 GLY A CA 1
ATOM 5729 C C . GLY A 1 800 ? -7.682 37.771 1.340 1.00 80.25 800 GLY A C 1
ATOM 5730 O O . GLY A 1 800 ? -7.295 38.154 2.441 1.00 80.25 800 GLY A O 1
ATOM 5731 N N . THR A 1 801 ? -7.273 36.606 0.825 1.00 86.81 801 THR A N 1
ATOM 5732 C CA . THR A 1 801 ? -6.296 35.723 1.494 1.00 86.81 801 THR A CA 1
ATOM 5733 C C . THR A 1 801 ? -4.861 36.002 1.038 1.00 86.81 801 THR A C 1
ATOM 5735 O O . THR A 1 801 ? -4.632 36.493 -0.069 1.00 86.81 801 THR A O 1
ATOM 5738 N N . SER A 1 802 ? -3.877 35.657 1.872 1.00 83.19 802 SER A N 1
ATOM 5739 C CA . SER A 1 802 ? -2.445 35.757 1.563 1.00 83.19 802 SER A CA 1
ATOM 5740 C C . SER A 1 802 ? -1.707 34.444 1.882 1.00 83.19 802 SER A C 1
ATOM 5742 O O . SER A 1 802 ? -2.165 33.681 2.738 1.00 83.19 802 SER A O 1
ATOM 5744 N N . PRO A 1 803 ? -0.576 34.145 1.208 1.00 85.06 803 PRO A N 1
ATOM 5745 C CA . PRO A 1 803 ? 0.241 32.974 1.519 1.00 85.06 803 PRO A CA 1
ATOM 5746 C C . PRO A 1 803 ? 0.729 32.975 2.974 1.00 85.06 803 PRO A C 1
ATOM 5748 O O . PRO A 1 803 ? 1.410 33.904 3.408 1.00 85.06 803 PRO A O 1
ATOM 5751 N N . GLN A 1 804 ? 0.435 31.913 3.727 1.00 77.88 804 GLN A N 1
ATOM 5752 C CA . GLN A 1 804 ? 0.925 31.778 5.100 1.00 77.88 804 GLN A CA 1
ATOM 5753 C C . GLN A 1 804 ? 2.404 31.339 5.105 1.00 77.88 804 GLN A C 1
ATOM 5755 O O . GLN A 1 804 ? 2.697 30.245 4.599 1.00 77.88 804 GLN A O 1
ATOM 5760 N N . PRO A 1 805 ? 3.327 32.089 5.745 1.00 62.47 805 PRO A N 1
ATOM 5761 C CA . PRO A 1 805 ? 4.737 31.712 5.841 1.00 62.47 805 PRO A CA 1
ATOM 5762 C C . PRO A 1 805 ? 4.955 30.290 6.378 1.00 62.47 805 PRO A C 1
ATOM 5764 O O . PRO A 1 805 ? 4.188 29.773 7.199 1.00 62.47 805 PRO A O 1
ATOM 5767 N N . SER A 1 806 ? 6.009 29.622 5.915 1.00 56.56 806 SER A N 1
ATOM 5768 C CA . SER A 1 806 ? 6.573 28.466 6.615 1.00 56.56 806 SER A CA 1
ATOM 5769 C C . SER A 1 806 ? 7.292 28.961 7.869 1.00 56.56 806 SER A C 1
ATOM 5771 O O . SER A 1 806 ? 8.211 29.772 7.760 1.00 56.56 806 SER A O 1
ATOM 5773 N N . GLY A 1 807 ? 6.869 28.491 9.046 1.00 48.59 807 GLY A N 1
ATOM 5774 C CA . GLY A 1 807 ? 7.613 28.723 10.286 1.00 48.59 807 GLY A CA 1
ATOM 5775 C C . GLY A 1 807 ? 9.004 28.074 10.236 1.00 48.59 807 GLY A C 1
ATOM 5776 O O . GLY A 1 807 ? 9.243 27.222 9.374 1.00 48.59 807 GLY A O 1
ATOM 5777 N N . PRO A 1 808 ? 9.928 28.468 11.129 1.00 37.59 808 PRO A N 1
ATOM 5778 C CA . PRO A 1 808 ? 11.235 27.829 11.212 1.00 37.59 808 PRO A CA 1
ATOM 5779 C C . PRO A 1 808 ? 11.090 26.332 11.550 1.00 37.59 808 PRO A C 1
ATOM 5781 O O . PRO A 1 808 ? 10.127 25.956 12.226 1.00 37.59 808 PRO A O 1
ATOM 5784 N N . PRO A 1 809 ? 12.038 25.475 11.125 1.00 40.25 809 PRO A N 1
ATOM 5785 C CA . PRO A 1 809 ? 12.129 24.111 11.635 1.00 40.25 809 PRO A CA 1
ATOM 5786 C C . PRO A 1 809 ? 12.217 24.126 13.164 1.00 40.25 809 PRO A C 1
ATOM 5788 O O . PRO A 1 809 ? 12.854 25.016 13.736 1.00 40.25 809 PRO A O 1
ATOM 5791 N N . ALA A 1 810 ? 11.613 23.138 13.827 1.00 34.72 810 ALA A N 1
ATOM 5792 C CA . ALA A 1 810 ? 11.845 22.942 15.254 1.00 34.72 810 ALA A CA 1
ATOM 5793 C C . ALA A 1 810 ? 13.357 22.726 15.483 1.00 34.72 810 ALA A C 1
ATOM 5795 O O . ALA A 1 810 ? 13.969 21.957 14.737 1.00 34.72 810 ALA A O 1
ATOM 5796 N N . PRO A 1 811 ? 13.986 23.416 16.452 1.00 29.53 811 PRO A N 1
ATOM 5797 C CA . PRO A 1 811 ? 15.419 23.291 16.667 1.00 29.53 811 PRO A CA 1
ATOM 5798 C C . PRO A 1 811 ? 15.760 21.873 17.128 1.00 29.53 811 PRO A C 1
ATOM 5800 O O . PRO A 1 811 ? 15.161 21.363 18.076 1.00 29.53 811 PRO A O 1
ATOM 5803 N N . SER A 1 812 ? 16.750 21.255 16.483 1.00 30.77 812 SER A N 1
ATOM 5804 C CA . SER A 1 812 ? 17.323 19.992 16.946 1.00 30.77 812 SER A CA 1
ATOM 5805 C C . SER A 1 812 ? 17.802 20.136 18.397 1.00 30.77 812 SER A C 1
ATOM 5807 O O . SER A 1 812 ? 18.416 21.160 18.720 1.00 30.77 812 SER A O 1
ATOM 5809 N N . PRO A 1 813 ? 17.591 19.134 19.270 1.00 31.92 813 PRO A N 1
ATOM 5810 C CA . PRO A 1 813 ? 18.146 19.158 20.615 1.00 31.92 813 PRO A CA 1
ATOM 5811 C C . PRO A 1 813 ? 19.674 19.046 20.538 1.00 31.92 813 PRO A C 1
ATOM 5813 O O . PRO A 1 813 ? 20.239 17.963 20.403 1.00 31.92 813 PRO A O 1
ATOM 5816 N N . GLY A 1 814 ? 20.351 20.195 20.600 1.00 30.97 814 GLY A N 1
ATOM 5817 C CA . GLY A 1 814 ? 21.788 20.257 20.850 1.00 30.97 814 GLY A CA 1
ATOM 5818 C C . GLY A 1 814 ? 22.117 19.720 22.251 1.00 30.97 814 GLY A C 1
ATOM 5819 O O . GLY A 1 814 ? 21.236 19.683 23.113 1.00 30.97 814 GLY A O 1
ATOM 5820 N N . PRO A 1 815 ? 23.371 19.307 22.508 1.00 31.56 815 PRO A N 1
ATOM 5821 C CA . PRO A 1 815 ? 23.744 18.677 23.769 1.00 31.56 815 PRO A CA 1
ATOM 5822 C C . PRO A 1 815 ? 23.595 19.666 24.931 1.00 31.56 815 PRO A C 1
ATOM 5824 O O . PRO A 1 815 ? 24.425 20.554 25.131 1.00 31.56 815 PRO A O 1
ATOM 5827 N N . SER A 1 816 ? 22.533 19.504 25.719 1.00 31.72 816 SER A N 1
ATOM 5828 C CA . SER A 1 816 ? 22.335 20.251 26.955 1.00 31.72 816 SER A CA 1
ATOM 5829 C C . SER A 1 816 ? 23.373 19.811 27.985 1.00 31.72 816 SER A C 1
ATOM 5831 O O . SER A 1 816 ? 23.304 18.703 28.521 1.00 31.72 816 SER A O 1
ATOM 5833 N N . VAL A 1 817 ? 24.332 20.695 28.265 1.00 30.50 817 VAL A N 1
ATOM 5834 C CA . VAL A 1 817 ? 25.278 20.552 29.377 1.00 30.50 817 VAL A CA 1
ATOM 5835 C C . VAL A 1 817 ? 24.482 20.374 30.681 1.00 30.50 817 VAL A C 1
ATOM 5837 O O . VAL A 1 817 ? 23.553 21.154 30.907 1.00 30.50 817 VAL A O 1
ATOM 5840 N N . PRO A 1 818 ? 24.806 19.393 31.548 1.00 27.92 818 PRO A N 1
ATOM 5841 C CA . PRO A 1 818 ? 24.028 19.153 32.760 1.00 27.92 818 PRO A CA 1
ATOM 5842 C C . PRO A 1 818 ? 24.032 20.364 33.701 1.00 27.92 818 PRO A C 1
ATOM 5844 O O . PRO A 1 818 ? 25.055 20.705 34.296 1.00 27.92 818 PRO A O 1
ATOM 5847 N N . GLN A 1 819 ? 22.873 20.999 33.874 1.00 25.14 819 GLN A N 1
ATOM 5848 C CA . GLN A 1 819 ? 22.639 21.922 34.980 1.00 25.14 819 GLN A CA 1
ATOM 5849 C C . GLN A 1 819 ? 22.391 21.099 36.246 1.00 25.14 819 GLN A C 1
ATOM 5851 O O . GLN A 1 819 ? 21.330 20.501 36.420 1.00 25.14 819 GLN A O 1
ATOM 5856 N N . ILE A 1 820 ? 23.389 21.060 37.128 1.00 26.66 820 ILE A N 1
ATOM 5857 C CA . ILE A 1 820 ? 23.230 20.556 38.492 1.00 26.66 820 ILE A CA 1
ATOM 5858 C C . ILE A 1 820 ? 22.377 21.567 39.262 1.00 26.66 820 ILE A C 1
ATOM 5860 O O . ILE A 1 820 ? 22.817 22.693 39.488 1.00 26.66 820 ILE A O 1
ATOM 5864 N N . VAL A 1 821 ? 21.187 21.154 39.700 1.00 26.12 821 VAL A N 1
ATOM 5865 C CA . VAL A 1 821 ? 20.408 21.874 40.714 1.00 26.12 821 VAL A CA 1
ATOM 5866 C C . VAL A 1 821 ? 20.122 20.920 41.868 1.00 26.12 821 VAL A C 1
ATOM 5868 O O . VAL A 1 821 ? 19.524 19.859 41.697 1.00 26.12 821 VAL A O 1
ATOM 5871 N N . THR A 1 822 ? 20.615 21.299 43.041 1.00 23.28 822 THR A N 1
ATOM 5872 C CA . THR A 1 822 ? 20.526 20.552 44.298 1.00 23.28 822 THR A CA 1
ATOM 5873 C C . THR A 1 822 ? 19.086 20.559 44.840 1.00 23.28 822 THR A C 1
ATOM 5875 O O . THR A 1 822 ? 18.426 21.593 44.733 1.00 23.28 822 THR A O 1
ATOM 5878 N N . PRO A 1 823 ? 18.575 19.472 45.454 1.00 23.58 823 PRO A N 1
ATOM 5879 C CA . PRO A 1 823 ? 17.218 19.460 46.008 1.00 23.58 823 PRO A CA 1
ATOM 5880 C C . PRO A 1 823 ? 17.102 20.303 47.287 1.00 23.58 823 PRO A C 1
ATOM 5882 O O . PRO A 1 823 ? 17.898 20.124 48.209 1.00 23.58 823 PRO A O 1
ATOM 5885 N N . GLY A 1 824 ? 16.076 21.154 47.375 1.00 23.44 824 GLY A N 1
ATOM 5886 C CA . GLY A 1 824 ? 15.739 21.908 48.587 1.00 23.44 824 GLY A CA 1
ATOM 5887 C C . GLY A 1 824 ? 14.414 22.676 48.479 1.00 23.44 824 GLY A C 1
ATOM 5888 O O . GLY A 1 824 ? 14.168 23.346 47.484 1.00 23.44 824 GLY A O 1
ATOM 5889 N N . ASP A 1 825 ? 13.599 22.557 49.528 1.00 25.17 825 ASP A N 1
ATOM 5890 C CA . ASP A 1 825 ? 12.525 23.465 49.965 1.00 25.17 825 ASP A CA 1
ATOM 5891 C C . ASP A 1 825 ? 11.274 23.705 49.085 1.00 25.17 825 ASP A C 1
ATOM 5893 O O . ASP A 1 825 ? 11.098 24.705 48.400 1.00 25.17 825 ASP A O 1
ATOM 5897 N N . ILE A 1 826 ? 10.329 22.768 49.239 1.00 25.64 826 ILE A N 1
ATOM 5898 C CA . ILE A 1 826 ? 9.026 22.987 49.910 1.00 25.64 826 ILE A CA 1
ATOM 5899 C C . ILE A 1 826 ? 8.264 24.301 49.598 1.00 25.64 826 ILE A C 1
ATOM 5901 O O . ILE A 1 826 ? 8.578 25.359 50.136 1.00 25.64 826 ILE A O 1
ATOM 5905 N N . GLY A 1 827 ? 7.071 24.151 49.000 1.00 25.69 827 GLY A N 1
ATOM 5906 C CA . GLY A 1 827 ? 5.864 24.818 49.520 1.00 25.69 827 GLY A CA 1
ATOM 5907 C C . GLY A 1 827 ? 5.007 25.652 48.555 1.00 25.69 827 GLY A C 1
ATOM 5908 O O . GLY A 1 827 ? 5.503 26.467 47.791 1.00 25.69 827 GLY A O 1
ATOM 5909 N N . GLY A 1 828 ? 3.680 25.532 48.714 1.00 25.11 828 GLY A N 1
ATOM 5910 C CA . GLY A 1 828 ? 2.788 26.697 48.588 1.00 25.11 828 GLY A CA 1
ATOM 5911 C C . GLY A 1 828 ? 1.966 26.874 47.305 1.00 25.11 828 GLY A C 1
ATOM 5912 O O . GLY A 1 828 ? 2.256 27.732 46.487 1.00 25.11 828 GLY A O 1
ATOM 5913 N N . THR A 1 829 ? 0.851 26.145 47.213 1.00 26.97 829 THR A N 1
ATOM 5914 C CA . THR A 1 829 ? -0.496 26.689 46.904 1.00 26.97 829 THR A CA 1
ATOM 5915 C C . THR A 1 829 ? -0.670 27.899 45.953 1.00 26.97 829 THR A C 1
ATOM 5917 O O . THR A 1 829 ? -0.449 29.039 46.347 1.00 26.97 829 THR A O 1
ATOM 5920 N N . GLY A 1 830 ? -1.423 27.675 44.868 1.00 26.52 830 GLY A N 1
ATOM 5921 C CA . GLY A 1 830 ? -2.763 28.282 44.759 1.00 26.52 830 GLY A CA 1
ATOM 5922 C C . GLY A 1 830 ? -2.986 29.530 43.881 1.00 26.52 830 GLY A C 1
ATOM 5923 O O . GLY A 1 830 ? -2.384 30.574 44.071 1.00 26.52 830 GLY A O 1
ATOM 5924 N N . SER A 1 831 ? -4.028 29.431 43.043 1.00 27.61 831 SER A N 1
ATOM 5925 C CA . SER A 1 831 ? -4.917 30.523 42.594 1.00 27.61 831 SER A CA 1
ATOM 5926 C C . SER A 1 831 ? -4.353 31.703 41.773 1.00 27.61 831 SER A C 1
ATOM 5928 O O . SER A 1 831 ? -3.994 32.740 42.313 1.00 27.61 831 SER A O 1
ATOM 5930 N N . GLY A 1 832 ? -4.552 31.624 40.452 1.00 26.41 832 GLY A N 1
ATOM 5931 C CA . GLY A 1 832 ? -5.607 32.412 39.785 1.00 26.41 832 GLY A CA 1
ATOM 5932 C C . GLY A 1 832 ? -5.426 33.924 39.539 1.00 26.41 832 GLY A C 1
ATOM 5933 O O . GLY A 1 832 ? -5.376 34.719 40.466 1.00 26.41 832 GLY A O 1
ATOM 5934 N N . GLY A 1 833 ? -5.589 34.319 38.267 1.00 26.47 833 GLY A N 1
ATOM 5935 C CA . GLY A 1 833 ? -6.336 35.540 37.917 1.00 26.47 833 GLY A CA 1
ATOM 5936 C C . GLY A 1 833 ? -5.560 36.804 37.510 1.00 26.47 833 GLY A C 1
ATOM 5937 O O . GLY A 1 833 ? -5.329 37.678 38.328 1.00 26.47 833 GLY A O 1
ATOM 5938 N N . GLY A 1 834 ? -5.344 36.967 36.198 1.00 26.94 834 GLY A N 1
ATOM 5939 C CA . GLY A 1 834 ? -5.760 38.172 35.454 1.00 26.94 834 GLY A CA 1
ATOM 5940 C C . GLY A 1 834 ? -5.037 39.529 35.615 1.00 26.94 834 GLY A C 1
ATOM 5941 O O . GLY A 1 834 ? -5.338 40.287 36.523 1.00 26.94 834 GLY A O 1
ATOM 5942 N N . GLY A 1 835 ? -4.329 39.935 34.547 1.00 27.06 835 GLY A N 1
ATOM 5943 C CA . GLY A 1 835 ? -4.571 41.229 33.869 1.00 27.06 835 GLY A CA 1
ATOM 5944 C C . GLY A 1 835 ? -3.758 42.486 34.256 1.00 27.06 835 GLY A C 1
ATOM 5945 O O . GLY A 1 835 ? -3.857 42.971 35.371 1.00 27.06 835 GLY A O 1
ATOM 5946 N N . GLY A 1 836 ? -3.096 43.103 33.254 1.00 27.39 836 GLY A N 1
ATOM 5947 C CA . GLY A 1 836 ? -2.533 44.479 33.283 1.00 27.39 836 GLY A CA 1
ATOM 5948 C C . GLY A 1 836 ? -1.196 44.616 34.042 1.00 27.39 836 GLY A C 1
ATOM 5949 O O . GLY A 1 836 ? -1.124 44.260 35.204 1.00 27.39 836 GLY A O 1
ATOM 5950 N N . SER A 1 837 ? -0.052 45.045 33.482 1.00 25.31 837 SER A N 1
ATOM 5951 C CA . SER A 1 837 ? 0.233 46.251 32.667 1.00 25.31 837 SER A CA 1
ATOM 5952 C C . SER A 1 837 ? -0.214 47.529 33.406 1.00 25.31 837 SER A C 1
ATOM 5954 O O . SER A 1 837 ? -1.393 47.639 33.715 1.00 25.31 837 SER A O 1
ATOM 5956 N N . VAL A 1 838 ? 0.627 48.520 33.752 1.00 28.11 838 VAL A N 1
ATOM 5957 C CA . VAL A 1 838 ? 1.687 49.215 32.975 1.00 28.11 838 VAL A CA 1
ATOM 5958 C C . VAL A 1 838 ? 2.686 49.949 33.925 1.00 28.11 838 VAL A C 1
ATOM 5960 O O . VAL A 1 838 ? 2.277 50.374 35.000 1.00 28.11 838 VAL A O 1
ATOM 5963 N N . THR A 1 839 ? 3.936 50.216 33.481 1.00 28.22 839 THR A N 1
ATOM 5964 C CA . THR A 1 839 ? 4.975 51.148 34.052 1.00 28.22 839 THR A CA 1
ATOM 5965 C C . THR A 1 839 ? 5.541 50.891 35.469 1.00 28.22 839 THR A C 1
ATOM 5967 O O . THR A 1 839 ? 4.845 50.406 36.343 1.00 28.22 839 THR A O 1
ATOM 5970 N N . GLY A 1 840 ? 6.796 51.243 35.798 1.00 26.95 840 GLY A N 1
ATOM 5971 C CA . GLY A 1 840 ? 7.906 51.740 34.965 1.00 26.95 840 GLY A CA 1
ATOM 5972 C C . GLY A 1 840 ? 9.006 52.467 35.770 1.00 26.95 840 GLY A C 1
ATOM 5973 O O . GLY A 1 840 ? 8.715 53.475 36.397 1.00 26.95 840 GLY A O 1
ATOM 5974 N N . GLY A 1 841 ? 10.257 51.984 35.681 1.00 25.94 841 GLY A N 1
ATOM 5975 C CA . GLY A 1 841 ? 11.507 52.606 36.174 1.00 25.94 841 GLY A CA 1
ATOM 5976 C C . GLY A 1 841 ? 11.678 52.743 37.704 1.00 25.94 841 GLY A C 1
ATOM 5977 O O . GLY A 1 841 ? 10.719 52.915 38.435 1.00 25.94 841 GLY A O 1
ATOM 5978 N N . SER A 1 842 ? 12.864 52.740 38.315 1.00 26.39 842 SER A N 1
ATOM 5979 C CA . SER A 1 842 ? 14.253 52.429 37.930 1.00 26.39 842 SER A CA 1
ATOM 5980 C C . SER A 1 842 ? 15.157 53.058 39.006 1.00 26.39 842 SER A C 1
ATOM 5982 O O . SER A 1 842 ? 15.248 54.283 39.047 1.00 26.39 842 SER A O 1
ATOM 5984 N N . ALA A 1 843 ? 15.845 52.265 39.835 1.00 28.06 843 ALA A N 1
ATOM 5985 C CA . ALA A 1 843 ? 17.077 52.669 40.536 1.00 28.06 843 ALA A CA 1
ATOM 5986 C C . ALA A 1 843 ? 17.765 51.441 41.170 1.00 28.06 843 ALA A C 1
ATOM 5988 O O . ALA A 1 843 ? 17.185 50.791 42.036 1.00 28.06 843 ALA A O 1
ATOM 5989 N N . GLY A 1 844 ? 18.994 51.131 40.735 1.00 28.52 844 GLY A N 1
ATOM 5990 C CA . GLY A 1 844 ? 19.949 50.308 41.502 1.00 28.52 844 GLY A CA 1
ATOM 5991 C C . GLY A 1 844 ? 20.697 51.174 42.535 1.00 28.52 844 GLY A C 1
ATOM 5992 O O . GLY A 1 844 ? 20.221 52.281 42.798 1.00 28.52 844 GLY A O 1
ATOM 5993 N N . PRO A 1 845 ? 21.866 50.771 43.088 1.00 40.91 845 PRO A N 1
ATOM 5994 C CA . PRO A 1 845 ? 22.837 49.756 42.624 1.00 40.91 845 PRO A CA 1
ATOM 5995 C C . PRO A 1 845 ? 23.127 48.677 43.710 1.00 40.91 845 PRO A C 1
ATOM 5997 O O . PRO A 1 845 ? 22.488 48.684 44.754 1.00 40.91 845 PRO A O 1
ATOM 6000 N N . GLY A 1 846 ? 24.056 47.719 43.595 1.00 27.66 846 GLY A N 1
ATOM 6001 C CA . GLY A 1 846 ? 24.981 47.295 42.530 1.00 27.66 846 GLY A CA 1
ATOM 6002 C C . GLY A 1 846 ? 25.985 46.264 43.092 1.00 27.66 846 GLY A C 1
ATOM 6003 O O . GLY A 1 846 ? 26.190 46.216 44.303 1.00 27.66 846 GLY A O 1
ATOM 6004 N N . GLY A 1 847 ? 26.592 45.431 42.241 1.00 25.50 847 GLY A N 1
ATOM 6005 C CA . GLY A 1 847 ? 27.564 44.404 42.650 1.00 25.50 847 GLY A CA 1
ATOM 6006 C C . GLY A 1 847 ? 28.200 43.713 41.439 1.00 25.50 847 GLY A C 1
ATOM 6007 O O . GLY A 1 847 ? 27.490 43.126 40.625 1.00 25.50 847 GLY A O 1
ATOM 6008 N N . ASP A 1 848 ? 29.518 43.842 41.292 1.00 30.09 848 ASP A N 1
ATOM 6009 C CA . ASP A 1 848 ? 30.219 43.668 40.014 1.00 30.09 848 ASP A CA 1
ATOM 6010 C C . ASP A 1 848 ? 30.588 42.221 39.612 1.00 30.09 848 ASP A C 1
ATOM 6012 O O . ASP A 1 848 ? 31.150 41.448 40.380 1.00 30.09 848 ASP A O 1
ATOM 6016 N N . LEU A 1 849 ? 30.282 41.925 38.342 1.00 28.88 849 LEU A N 1
ATOM 6017 C CA . LEU A 1 849 ? 31.151 41.447 37.245 1.00 28.88 849 LEU A CA 1
ATOM 6018 C C . LEU A 1 849 ? 32.277 40.411 37.473 1.00 28.88 849 LEU A C 1
ATOM 6020 O O . LEU A 1 849 ? 33.267 40.659 38.154 1.00 28.88 849 LEU A O 1
ATOM 6024 N N . ALA A 1 850 ? 32.282 39.407 36.584 1.00 27.56 850 ALA A N 1
ATOM 6025 C CA . ALA A 1 850 ? 33.470 39.034 35.804 1.00 27.56 850 ALA A CA 1
ATOM 6026 C C . ALA A 1 850 ? 33.049 38.512 34.414 1.00 27.56 850 ALA A C 1
ATOM 6028 O O . ALA A 1 850 ? 32.077 37.769 34.299 1.00 27.56 850 ALA A O 1
ATOM 6029 N N . ALA A 1 851 ? 33.760 38.902 33.351 1.00 30.31 851 ALA A N 1
ATOM 6030 C CA . ALA A 1 851 ? 33.387 38.606 31.963 1.00 30.31 851 ALA A CA 1
ATOM 6031 C C . ALA A 1 851 ? 34.536 37.971 31.169 1.00 30.31 851 ALA A C 1
ATOM 6033 O O . ALA A 1 851 ? 35.686 38.368 31.327 1.00 30.31 851 ALA A O 1
ATOM 6034 N N . THR A 1 852 ? 34.212 37.079 30.225 1.00 31.20 852 THR A N 1
ATOM 6035 C CA . THR A 1 852 ? 35.026 36.860 29.015 1.00 31.20 852 THR A CA 1
ATOM 6036 C C . THR A 1 852 ? 34.121 36.633 27.800 1.00 31.20 852 THR A C 1
ATOM 6038 O O . THR A 1 852 ? 33.518 35.581 27.625 1.00 31.20 852 THR A O 1
ATOM 6041 N N . GLY A 1 853 ? 34.025 37.647 26.942 1.00 31.06 853 GLY A N 1
ATOM 6042 C CA . GLY A 1 853 ? 33.364 37.580 25.639 1.00 31.06 853 GLY A CA 1
ATOM 6043 C C . GLY A 1 853 ? 34.107 38.487 24.662 1.00 31.06 853 GLY A C 1
ATOM 6044 O O . GLY A 1 853 ? 34.483 39.601 25.025 1.00 31.06 853 GLY A O 1
ATOM 6045 N N . PHE A 1 854 ? 34.376 38.006 23.448 1.00 34.09 854 PHE A N 1
ATOM 6046 C CA . PHE A 1 854 ? 35.155 38.764 22.465 1.00 34.09 854 PHE A CA 1
ATOM 6047 C C . PHE A 1 854 ? 34.347 39.955 21.907 1.00 34.09 854 PHE A C 1
ATOM 6049 O O . PHE A 1 854 ? 33.179 39.782 21.553 1.00 34.09 854 PHE A O 1
ATOM 6056 N N . PRO A 1 855 ? 34.939 41.160 21.791 1.00 36.72 855 PRO A N 1
ATOM 6057 C CA . PRO A 1 855 ? 34.222 42.344 21.327 1.00 36.72 855 PRO A CA 1
ATOM 6058 C C . PRO A 1 855 ? 33.991 42.338 19.807 1.00 36.72 855 PRO A C 1
ATOM 6060 O O . PRO A 1 855 ? 34.868 41.994 19.013 1.00 36.72 855 PRO A O 1
ATOM 6063 N N . ALA A 1 856 ? 32.819 42.829 19.393 1.00 40.50 856 ALA A N 1
ATOM 6064 C CA . ALA A 1 856 ? 32.375 42.883 17.994 1.00 40.50 856 ALA A CA 1
ATOM 6065 C C . ALA A 1 856 ? 33.217 43.796 17.067 1.00 40.50 856 ALA A C 1
ATOM 6067 O O . ALA A 1 856 ? 32.999 43.816 15.856 1.00 40.50 856 ALA A O 1
ATOM 6068 N N . SER A 1 857 ? 34.208 44.520 17.597 1.00 37.75 857 SER A N 1
ATOM 6069 C CA . SER A 1 857 ? 35.133 45.363 16.827 1.00 37.75 857 SER A CA 1
ATOM 6070 C C . SER A 1 857 ? 36.124 44.577 15.952 1.00 37.75 857 SER A C 1
ATOM 6072 O O . SER A 1 857 ? 36.692 45.151 15.025 1.00 37.75 857 SER A O 1
ATOM 6074 N N . VAL A 1 858 ? 36.306 43.270 16.186 1.00 43.09 858 VAL A N 1
ATOM 6075 C CA . VAL A 1 858 ? 37.211 42.409 15.391 1.00 43.09 858 VAL A CA 1
ATOM 6076 C C . VAL A 1 858 ? 36.554 41.890 14.098 1.00 43.09 858 VAL A C 1
ATOM 6078 O O . VAL A 1 858 ? 37.239 41.622 13.113 1.00 43.09 858 VAL A O 1
ATOM 6081 N N . LEU A 1 859 ? 35.220 41.795 14.046 1.00 42.06 859 LEU A N 1
ATOM 6082 C CA . LEU A 1 859 ? 34.506 41.310 12.854 1.00 42.06 859 LEU A CA 1
ATOM 6083 C C . LEU A 1 859 ? 34.454 42.355 11.723 1.00 42.06 859 LEU A C 1
ATOM 6085 O O . LEU A 1 859 ? 34.479 41.992 10.547 1.00 42.06 859 LEU A O 1
ATOM 6089 N N . GLY A 1 860 ? 34.453 43.650 12.059 1.00 42.94 860 GLY A N 1
ATOM 6090 C CA . GLY A 1 860 ? 34.467 44.734 11.068 1.00 42.94 860 GLY A CA 1
ATOM 6091 C C . GLY A 1 860 ? 35.779 44.836 10.279 1.00 42.94 860 GLY A C 1
ATOM 6092 O O . GLY A 1 860 ? 35.763 45.100 9.076 1.00 42.94 860 GLY A O 1
ATOM 6093 N N . THR A 1 861 ? 36.923 44.579 10.920 1.00 43.94 861 THR A N 1
ATOM 6094 C CA . THR A 1 861 ? 38.242 44.639 10.265 1.00 43.94 861 THR A CA 1
ATOM 6095 C C . THR A 1 861 ? 38.512 43.420 9.380 1.00 43.94 861 THR A C 1
ATOM 6097 O O . THR A 1 861 ? 39.094 43.571 8.305 1.00 43.94 861 THR A O 1
ATOM 6100 N N . ALA A 1 862 ? 38.018 42.235 9.759 1.00 45.72 862 ALA A N 1
ATOM 6101 C CA . ALA A 1 862 ? 38.094 41.030 8.929 1.00 45.72 862 ALA A CA 1
ATOM 6102 C C . ALA A 1 862 ? 37.307 41.171 7.608 1.00 45.72 862 ALA A C 1
ATOM 6104 O O . ALA A 1 862 ? 37.812 40.808 6.544 1.00 45.72 862 ALA A O 1
ATOM 6105 N N . ALA A 1 863 ? 36.106 41.763 7.651 1.00 48.97 863 ALA A N 1
ATOM 6106 C CA . ALA A 1 863 ? 35.299 42.018 6.455 1.00 48.97 863 ALA A CA 1
ATOM 6107 C C . ALA A 1 863 ? 35.981 43.003 5.482 1.00 48.97 863 ALA A C 1
ATOM 6109 O O . ALA A 1 863 ? 35.997 42.773 4.271 1.00 48.97 863 ALA A O 1
ATOM 6110 N N . ALA A 1 864 ? 36.610 44.064 6.004 1.00 50.28 864 ALA A N 1
ATOM 6111 C CA . ALA A 1 864 ? 37.368 45.018 5.192 1.00 50.28 864 ALA A CA 1
ATOM 6112 C C . ALA A 1 864 ? 38.618 44.383 4.548 1.00 50.28 864 ALA A C 1
ATOM 6114 O O . ALA A 1 864 ? 38.885 44.608 3.366 1.00 50.28 864 ALA A O 1
ATOM 6115 N N . ALA A 1 865 ? 39.356 43.544 5.284 1.00 54.59 865 ALA A N 1
ATOM 6116 C CA . ALA A 1 865 ? 40.527 42.840 4.756 1.00 54.59 865 ALA A CA 1
ATOM 6117 C C . ALA A 1 865 ? 40.166 41.861 3.620 1.00 54.59 865 ALA A C 1
ATOM 6119 O O . ALA A 1 865 ? 40.863 41.808 2.604 1.00 54.59 865 ALA A O 1
ATOM 6120 N N . LEU A 1 866 ? 39.047 41.137 3.746 1.00 57.94 866 LEU A N 1
ATOM 6121 C CA . LEU A 1 866 ? 38.554 40.226 2.705 1.00 57.94 866 LEU A CA 1
ATOM 6122 C C . LEU A 1 866 ? 38.101 40.969 1.437 1.00 57.94 866 LEU A C 1
ATOM 6124 O O . LEU A 1 866 ? 38.378 40.504 0.330 1.00 57.94 866 LEU A O 1
ATOM 6128 N N . ALA A 1 867 ? 37.488 42.150 1.571 1.00 62.66 867 ALA A N 1
ATOM 6129 C CA . ALA A 1 867 ? 37.133 42.991 0.425 1.00 62.66 867 ALA A CA 1
ATOM 6130 C C . ALA A 1 867 ? 38.375 43.493 -0.343 1.00 62.66 867 ALA A C 1
ATOM 6132 O O . ALA A 1 867 ? 38.403 43.458 -1.575 1.00 62.66 867 ALA A O 1
ATOM 6133 N N . VAL A 1 868 ? 39.436 43.897 0.369 1.00 64.94 868 VAL A N 1
ATOM 6134 C CA . VAL A 1 868 ? 40.713 44.330 -0.236 1.00 64.94 868 VAL A CA 1
ATOM 6135 C C . VAL A 1 868 ? 41.451 43.160 -0.908 1.00 64.94 868 VAL A C 1
ATOM 6137 O O . VAL A 1 868 ? 41.976 43.312 -2.019 1.00 64.94 868 VAL A O 1
ATOM 6140 N N . ALA A 1 869 ? 41.447 41.971 -0.296 1.00 61.69 869 ALA A N 1
ATOM 6141 C CA . ALA A 1 869 ? 42.017 40.760 -0.892 1.00 61.69 869 ALA A CA 1
ATOM 6142 C C . ALA A 1 869 ? 41.270 40.337 -2.174 1.00 61.69 869 ALA A C 1
ATOM 6144 O O . ALA A 1 869 ? 41.905 40.009 -3.180 1.00 61.69 869 ALA A O 1
ATOM 6145 N N . GLY A 1 870 ? 39.934 40.422 -2.174 1.00 66.44 870 GLY A N 1
ATOM 6146 C CA . GLY A 1 870 ? 39.104 40.166 -3.354 1.00 66.44 870 GLY A CA 1
ATOM 6147 C C . GLY A 1 870 ? 39.394 41.131 -4.509 1.00 66.44 870 GLY A C 1
ATOM 6148 O O . GLY A 1 870 ? 39.551 40.694 -5.650 1.00 66.44 870 GLY A O 1
ATOM 6149 N N . LEU A 1 871 ? 39.560 42.428 -4.219 1.00 55.50 871 LEU A N 1
ATOM 6150 C CA . LEU A 1 871 ? 39.925 43.429 -5.230 1.00 55.50 871 LEU A CA 1
ATOM 6151 C C . LEU A 1 871 ? 41.312 43.157 -5.841 1.00 55.50 871 LEU A C 1
ATOM 6153 O O . LEU A 1 871 ? 41.496 43.263 -7.055 1.00 55.50 871 LEU A O 1
ATOM 6157 N N . SER A 1 872 ? 42.274 42.747 -5.009 1.00 53.25 872 SER A N 1
ATOM 6158 C CA . SER A 1 872 ? 43.641 42.416 -5.437 1.00 53.25 872 SER A CA 1
ATOM 6159 C C . SER A 1 872 ? 43.674 41.192 -6.362 1.00 53.25 872 SER A C 1
ATOM 6161 O O . SER A 1 872 ? 44.333 41.215 -7.404 1.00 53.25 872 SER A O 1
ATOM 6163 N N . LEU A 1 873 ? 42.905 40.146 -6.041 1.00 56.94 873 LEU A N 1
ATOM 6164 C CA . LEU A 1 873 ? 42.757 38.956 -6.889 1.00 56.94 873 LEU A CA 1
ATOM 6165 C C . LEU A 1 873 ? 42.091 39.275 -8.237 1.00 56.94 873 LEU A C 1
ATOM 6167 O O . LEU A 1 873 ? 42.522 38.753 -9.268 1.00 56.94 873 LEU A O 1
ATOM 6171 N N . PHE A 1 874 ? 41.103 40.175 -8.264 1.00 57.47 874 PHE A N 1
ATOM 6172 C CA . PHE A 1 874 ? 40.432 40.588 -9.503 1.00 57.47 874 PHE A CA 1
ATOM 6173 C C . PHE A 1 874 ? 41.367 41.361 -10.453 1.00 57.47 874 PHE A C 1
ATOM 6175 O O . PHE A 1 874 ? 41.313 41.183 -11.673 1.00 57.47 874 PHE A O 1
ATOM 6182 N N . ILE A 1 875 ? 42.276 42.177 -9.907 1.00 59.88 875 ILE A N 1
ATOM 6183 C CA . ILE A 1 875 ? 43.291 42.912 -10.681 1.00 59.88 875 ILE A CA 1
ATOM 6184 C C . ILE A 1 875 ? 44.362 41.955 -11.241 1.00 59.88 875 ILE A C 1
ATOM 6186 O O . ILE A 1 875 ? 44.730 42.072 -12.412 1.00 59.88 875 ILE A O 1
ATOM 6190 N N . VAL A 1 876 ? 44.797 40.953 -10.466 1.00 57.81 876 VAL A N 1
ATOM 6191 C CA . VAL A 1 876 ? 45.758 39.923 -10.920 1.00 57.81 876 VAL A CA 1
ATOM 6192 C C . VAL A 1 876 ? 45.160 38.992 -11.988 1.00 57.81 876 VAL A C 1
ATOM 6194 O O . VAL A 1 876 ? 45.859 38.595 -12.922 1.00 57.81 876 VAL A O 1
ATOM 6197 N N . PHE A 1 877 ? 43.863 38.676 -11.924 1.00 51.34 877 PHE A N 1
ATOM 6198 C CA . PHE A 1 877 ? 43.203 37.898 -12.982 1.00 51.34 877 PHE A CA 1
ATOM 6199 C C . PHE A 1 877 ? 43.021 38.691 -14.285 1.00 51.34 877 PHE A C 1
ATOM 6201 O O . PHE A 1 877 ? 43.054 38.113 -15.374 1.00 51.34 877 PHE A O 1
ATOM 6208 N N . ARG A 1 878 ? 42.872 40.019 -14.195 1.00 49.62 878 ARG A N 1
ATOM 6209 C CA . ARG A 1 878 ? 42.729 40.899 -15.363 1.00 49.62 878 ARG A CA 1
ATOM 6210 C C . ARG A 1 878 ? 44.059 41.165 -16.082 1.00 49.62 878 ARG A C 1
ATOM 6212 O O . ARG A 1 878 ? 44.037 41.378 -17.290 1.00 49.62 878 ARG A O 1
ATOM 6219 N N . SER A 1 879 ? 45.203 41.087 -15.394 1.00 46.41 879 SER A N 1
ATOM 6220 C CA . SER A 1 879 ? 46.534 41.254 -16.007 1.00 46.41 879 SER A CA 1
ATOM 6221 C C . SER A 1 879 ? 47.093 39.993 -16.688 1.00 46.41 879 SER A C 1
ATOM 6223 O O . SER A 1 879 ? 48.022 40.101 -17.483 1.00 46.41 879 SER A O 1
ATOM 6225 N N . ARG A 1 880 ? 46.519 38.802 -16.448 1.00 46.03 880 ARG A N 1
ATOM 6226 C CA . ARG A 1 880 ? 46.982 37.527 -17.043 1.00 46.03 880 ARG A CA 1
ATOM 6227 C C . ARG A 1 880 ? 46.310 37.110 -18.362 1.00 46.03 880 ARG A C 1
ATOM 6229 O O . ARG A 1 880 ? 46.684 36.087 -18.924 1.00 46.03 880 ARG A O 1
ATOM 6236 N N . ARG A 1 881 ? 45.361 37.882 -18.909 1.00 42.47 881 ARG A N 1
ATOM 6237 C CA . ARG A 1 881 ? 44.701 37.596 -20.210 1.00 42.47 881 ARG A CA 1
ATOM 6238 C C . ARG A 1 881 ? 45.349 38.329 -21.404 1.00 42.47 881 ARG A C 1
ATOM 6240 O O . ARG A 1 881 ? 44.641 38.821 -22.276 1.00 42.47 881 ARG A O 1
ATOM 6247 N N . GLY A 1 882 ? 46.683 38.435 -21.423 1.00 46.09 882 GLY A N 1
ATOM 6248 C CA . GLY A 1 882 ? 47.413 39.403 -22.261 1.00 46.09 882 GLY A CA 1
ATOM 6249 C C . GLY A 1 882 ? 48.611 38.912 -23.091 1.00 46.09 882 GLY A C 1
ATOM 6250 O O . GLY A 1 882 ? 49.378 39.761 -23.522 1.00 46.09 882 GLY A O 1
ATOM 6251 N N . THR A 1 883 ? 48.791 37.608 -23.343 1.00 34.84 883 THR A N 1
ATOM 6252 C CA . THR A 1 883 ? 49.818 37.055 -24.273 1.00 34.84 883 THR A CA 1
ATOM 6253 C C . THR A 1 883 ? 49.319 35.717 -24.860 1.00 34.84 883 THR A C 1
ATOM 6255 O O . THR A 1 883 ? 49.127 34.782 -24.091 1.00 34.84 883 THR A O 1
ATOM 6258 N N . TRP A 1 884 ? 48.830 35.651 -26.113 1.00 34.16 884 TRP A N 1
ATOM 6259 C CA . TRP A 1 884 ? 49.550 35.332 -27.381 1.00 34.16 884 TRP A CA 1
ATOM 6260 C C . TRP A 1 884 ? 50.141 33.901 -27.478 1.00 34.16 884 TRP A C 1
ATOM 6262 O O . TRP A 1 884 ? 50.702 33.445 -26.487 1.00 34.16 884 TRP A O 1
ATOM 6272 N N . PRO A 1 885 ? 50.205 33.247 -28.668 1.00 46.50 885 PRO A N 1
ATOM 6273 C CA . PRO A 1 885 ? 49.358 33.309 -29.876 1.00 46.50 885 PRO A CA 1
ATOM 6274 C C . PRO A 1 885 ? 48.907 31.899 -30.351 1.00 46.50 885 PRO A C 1
ATOM 6276 O O . PRO A 1 885 ? 49.015 30.926 -29.614 1.00 46.50 885 PRO A O 1
ATOM 6279 N N . GLY A 1 886 ? 48.433 31.758 -31.599 1.00 35.34 886 GLY A N 1
ATOM 6280 C CA . GLY A 1 886 ? 48.127 30.451 -32.203 1.00 35.34 886 GLY A CA 1
ATOM 6281 C C . GLY A 1 886 ? 48.783 30.180 -33.566 1.00 35.34 886 GLY A C 1
ATOM 6282 O O . GLY A 1 886 ? 49.238 31.099 -34.241 1.00 35.34 886 GLY A O 1
ATOM 6283 N N . ARG A 1 887 ? 48.663 28.906 -33.982 1.00 39.47 887 ARG A N 1
ATOM 6284 C CA . ARG A 1 887 ? 48.849 28.298 -35.323 1.00 39.47 887 ARG A CA 1
ATOM 6285 C C . ARG A 1 887 ? 50.262 28.089 -35.910 1.00 39.47 887 ARG A C 1
ATOM 6287 O O . ARG A 1 887 ? 51.104 28.977 -35.914 1.00 39.47 887 ARG A O 1
ATOM 6294 N N . ARG A 1 888 ? 50.328 26.958 -36.640 1.00 37.66 888 ARG A N 1
ATOM 6295 C CA . ARG A 1 888 ? 51.410 26.374 -37.466 1.00 37.66 888 ARG A CA 1
ATOM 6296 C C . ARG A 1 888 ? 52.527 25.734 -36.620 1.00 37.66 888 ARG A C 1
ATOM 6298 O O . ARG A 1 888 ? 52.987 26.350 -35.670 1.00 37.66 888 ARG A O 1
ATOM 6305 N N . SER A 1 889 ? 52.973 24.507 -36.898 1.00 37.62 889 SER A N 1
ATOM 6306 C CA . SER A 1 889 ? 52.803 23.673 -38.113 1.00 37.62 889 SER A CA 1
ATOM 6307 C C . SER A 1 889 ? 52.237 22.295 -37.790 1.00 37.62 889 SER A C 1
ATOM 6309 O O . SER A 1 889 ? 52.521 21.823 -36.671 1.00 37.62 889 SER A O 1
#

Sequence (889 aa):
MAQCTASAGAVVAVDFGPFGGAVERGCDATPTTGYELLHEAGFSTAGTGHDGPAFICRIGHGSFNSGTQYPTPDVEDCVLTPQATAYWSYWVAAAGDDDWSYSQYGAMDRRPRPGDVDAWVFGGTDIGGSTGRPTFTPDEVRAGGGTPGPDPEVPNVPPAEVKIAKAAAWVRGKLTDGERVVDDGSETPNHFLTTEAAFALAAADGKSATLDRTIAFLGSATDAYAYAAGRNEPPDATAAARLALVAAVAEADPHDFGGHDLLADLVDNVCVSGPESGTHTPGCTAKGDFRNAAYTDGQALGVLALLRGGVRPPVDTVTRLARLQCRNGSVSSVLIGPGENCDGDPATTGLAVLALHKAGDQRTAVTKARDYLRRAQFSNGAFPGYTGATTGSVIATAYASQALRALGDRVRADAAVSWLSRQQLPDGGFGFEEGATDSVVYATAIATLAGKDTSLADLTTKKPEPTTPPTPTPTAPVPTPPGSGSGDGPNLKRGVAYLTSATNLRQGRYYGIGGGSTRADFGLTIDGAYALAATGLNNGKLRGIVDFLDLGGKDGEGRTVHDWTRIGTKYAGGGSIGKTAVLAQAVGRDPRDFGGQDLIAGLAKAVCPAPSTAPDRGCAAKGAYTYAPSVFAHSLAVIAQIRAGEKEAAAEPVTYLKGLQHPSGAFPSLVPATGDSDVDSTAIAAMALALVSDAPADASVGKALAWIATRQLGDGGFPGAAGNSVNSAALAVQGLSLDSSKYGRQIAKARKFLAAQQNADGGFDVAKDGQRGSDLRASTQAVGGTTGISFGVLIRDLTGTSPQPSGPPAPSPGPSVPQIVTPGDIGGTGSGGGGGSVTGGSAGPGGDLAATGFPASVLGTAAAALAVAGLSLFIVFRSRRGTWPGRRS

pLDDT: mean 84.48, std 20.13, range [22.44, 98.75]

Radius of gyration: 32.19 Å; chains: 1; bounding box: 84×87×92 Å

Foldseek 3Di:
DDAAALFFWEKEWEACVVVVDHTDIFTDRDDFFLVSRCVVRAKDFFAALQPGPLQTAWIFHCVPPNGDIPPDCQFAVRNDRDDLFWGWWKWKDASQAWAIAGDPHGRRQHGHHRNIYMYIYIGRADPQRLDRGDPDIPQVRTHPRRDHDPQFDQQDADFFFAPLVLLLVLLCVQDDVLAFHDPVPDPDTPLVLLLLSLLSCCLRPFDDPSNVSNLVVNQCCVCVQFVVVHPVDQTQLLSLLSNLLSCLQAVHQCCQGNNHNSLVSQQVQFDQADCVVVDHDQQDHGGQARRNLFWLLSLLSSLLSCLSNVHQRDPRSLVQLLVQADSQLFGAGGSDDPSGRRFHFLLSLLSSLLSNVSNPPSVVSNVSSLSSLSVQADSQLAGDPGPPDPWHFLNSLLSNLLSCVSVVVNSSSSSSSSSLSVQQAPSSAHDGTPPDHDHDSNSSSSNSCSSSSHDSNGNHSDDDDDDDDDDDDDDDDDDDDDDDDDDLFADLLLLLCLLQDCVACPQLAFGAPDPPDQHGPLLLLLLLLLLCLQQVNCLQSNQNNQCCQQQQHATPVRDHLCSNCVQPHPQGALLSLLSNLLSCQLAVHHCCRGSHHNSLVSNLVQQDCAADDPPDRQRLGHRAGGNQFFLNSLLSSLLSCLSVVNCVSNVSSLVVLLVQQDPQLFGAGTRVRPPDGAQQSLLSSLLSLVSVPDPSSVVSLVSSLVSNLVQQDPQLFGQDPQGRFLLSLLSNLLSNLVPCVVCVVSLSSSSNVLNVQADPSRAGDGHPPDDRDGDSSSSSRNSNSNSSHRSSRNHHYSPPHHHDGDDDPDDDDDDDDDDDDDDDDDDDDDDDDDDDDDDDDDDDDDDDDDDDDDDPPVVVVVVVVVVVVVVVVVVVVVVPVDDDDDDDD

Secondary structure (DSSP, 8-state):
----BTTBSEEEEEE-GGGT--EEEEEESS-SSHHHHHHHTTEEEEEETTTEEEEEEEEEETTSGGG--BS-TTT---SSPPPTTSEEEEEEE-TT--S-EE-SS-TTT----TT-EEEEEEE---TTSSSS--SS-HHHHSTTSSPPPP-PPPP--------HHHHHHHHHTTEETTTEEB-TT--SB-HHHHHHHHHHHHHHHSS-HHHHHHHHHHHHTHHHHH-TT-TTSPP-HHHHHHHHHHHHHHT--TTSBTTB-HHHHHHHTB-S--GGGS---TT-SSTTPBTT--BHHHHHHHHHHHHHHTPPPPHHHHHHHHHTB-TTS-B-SB---TTS----BHHHHHHHHHHHHHH-S-HHHHHHHHHHHHHH--TTS--BSSTT--SBBHHHHHHHHHHHHHTT-HHHHHHHHHHHHHH--TTS---SBTT--S--HHHHHHHHHHHTT--TTT----PPP----------------------SS--HHHHHHHHHSTTTSBTTTBEE-STT---EEHHHHHHHHHHHHHH-S-HHHHHHHHHHHHTT---TTS--HHHHH-TTSTT--HHHHHHHHHHHHHTT--TTSBTTB-HHHHHHHTB-SS---TT--S-SSTTPBTT--BHHHHHHHHHHHHHTT-TTTTHHHHHHHHHT--TTS-B-SBSS--S--BHHHHHHHHHHHTTT--HHHHHHHHHHHHHHHTT--TTS-EEETTEEEHHHHHHHHHHHGGGHHHHHHHHHHHHHHHHHTB-TTS-B-SBTTS--S-BHHHHHHHHHHTT---TTT-----TT--PPPPPPPPPP-------------------------------------------THHHHHHHHHHHHHHHHHHHHHHHTS--------